Protein AF-0000000068981123 (afdb_homodimer)

Organism: Fasciola gigantica (NCBI:txid46835)

Sequence (816 aa):
MFRNISFSLRNCRLSIRYIKRGLCAEAELLVADDEKTSPPTDLRPVYFDVQATTPVDPRVLDAMLPYYVCTFGNPHSRTHAYGWLCEGAVEKARKQVARLINADPKEIIFTSGATESNNLAIKGVANFYAPKKKHLITTQTEHKCVLDSCRVLESRGFEVTYLPVGKNGIIDLETLESSIRPDTTLVSVMAVNNEIGVLQPIHEIGKICRSKSVFFHTDIAQACGKIPIDVNKINADLMSISGHKIYGPQGVGALYVRRRPRVRLEPIINGGGQERGLRSGTLPTALTVGLGAACEISAEEMQADHEHISRLSQRLIDGIMTRVSHVFLNGDPVRRYPGCVNMSFACVEGESLLMALKNVALSSGSNIITFRVASASFRFNPDELVSTLYPSCVAIILSSDFRISIKNMFRNISFSLRNCRLSIRYIKRGLCAEAELLVADDEKTSPPTDLRPVYFDVQATTPVDPRVLDAMLPYYVCTFGNPHSRTHAYGWLCEGAVEKARKQVARLINADPKEIIFTSGATESNNLAIKGVANFYAPKKKHLITTQTEHKCVLDSCRVLESRGFEVTYLPVGKNGIIDLETLESSIRPDTTLVSVMAVNNEIGVLQPIHEIGKICRSKSVFFHTDIAQACGKIPIDVNKINADLMSISGHKIYGPQGVGALYVRRRPRVRLEPIINGGGQERGLRSGTLPTALTVGLGAACEISAEEMQADHEHISRLSQRLIDGIMTRVSHVFLNGDPVRRYPGCVNMSFACVEGESLLMALKNVALSSGSNIITFRVASASFRFNPDELVSTLYPSCVAIILSSDFRISIKN

Structure (mmCIF, N/CA/C/O backbone):
data_AF-0000000068981123-model_v1
#
loop_
_entity.id
_entity.type
_entity.pdbx_description
1 polymer 'cysteine desulfurase'
#
loop_
_atom_site.group_PDB
_atom_site.id
_atom_site.type_symbol
_atom_site.label_atom_id
_atom_site.label_alt_id
_atom_site.label_comp_id
_atom_site.label_asym_id
_atom_site.label_entity_id
_atom_site.label_seq_id
_atom_site.pdbx_PDB_ins_code
_atom_site.Cartn_x
_atom_site.Cartn_y
_atom_site.Cartn_z
_atom_site.occupancy
_atom_site.B_iso_or_equiv
_atom_site.auth_seq_id
_atom_site.auth_comp_id
_atom_site.auth_asym_id
_atom_site.auth_atom_id
_atom_site.pdbx_PDB_model_num
ATOM 1 N N . MET A 1 1 ? -51.656 43.094 -32.531 1 21.5 1 MET A N 1
ATOM 2 C CA . MET A 1 1 ? -50.875 43.594 -31.391 1 21.5 1 MET A CA 1
ATOM 3 C C . MET A 1 1 ? -50.938 42.594 -30.234 1 21.5 1 MET A C 1
ATOM 5 O O . MET A 1 1 ? -51.594 42.875 -29.219 1 21.5 1 MET A O 1
ATOM 9 N N . PHE A 1 2 ? -51.25 41.469 -30.422 1 23.3 2 PHE A N 1
ATOM 10 C CA . PHE A 1 2 ? -51.562 40.25 -29.688 1 23.3 2 PHE A CA 1
ATOM 11 C C . PHE A 1 2 ? -50.469 39.938 -28.672 1 23.3 2 PHE A C 1
ATOM 13 O O . PHE A 1 2 ? -49.344 39.625 -29.062 1 23.3 2 PHE A O 1
ATOM 20 N N . ARG A 1 3 ? -50.469 40.75 -27.656 1 21.97 3 ARG A N 1
ATOM 21 C CA . ARG A 1 3 ? -49.5 40.844 -26.562 1 21.97 3 ARG A CA 1
ATOM 22 C C . ARG A 1 3 ? -49.375 39.5 -25.828 1 21.97 3 ARG A C 1
ATOM 24 O O . ARG A 1 3 ? -50.344 38.969 -25.328 1 21.97 3 ARG A O 1
ATOM 31 N N . ASN A 1 4 ? -48.594 38.594 -26.375 1 19.94 4 ASN A N 1
ATOM 32 C CA . ASN A 1 4 ? -48.094 37.219 -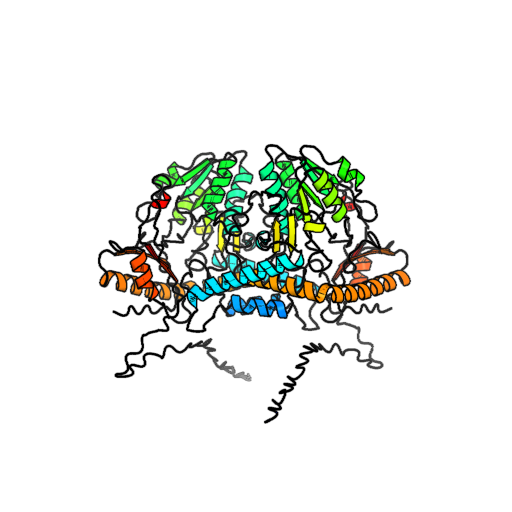26.125 1 19.94 4 ASN A CA 1
ATOM 33 C C . ASN A 1 4 ? -47.625 37.062 -24.688 1 19.94 4 ASN A C 1
ATOM 35 O O . ASN A 1 4 ? -46.531 37.531 -24.344 1 19.94 4 ASN A O 1
ATOM 39 N N . ILE A 1 5 ? -48.375 37.438 -23.75 1 22.62 5 ILE A N 1
ATOM 40 C CA . ILE A 1 5 ? -48.031 37.5 -22.344 1 22.62 5 ILE A CA 1
ATOM 41 C C . ILE A 1 5 ? -47.562 36.125 -21.844 1 22.62 5 ILE A C 1
ATOM 43 O O . ILE A 1 5 ? -48.375 35.188 -21.797 1 22.62 5 ILE A O 1
ATOM 47 N N . SER A 1 6 ? -46.531 35.625 -22.422 1 21.28 6 SER A N 1
ATOM 48 C CA . SER A 1 6 ? -45.938 34.312 -22.203 1 21.28 6 SER A CA 1
ATOM 49 C C . SER A 1 6 ? -45.719 34.031 -20.719 1 21.28 6 SER A C 1
ATOM 51 O O . SER A 1 6 ? -45.094 34.875 -20.031 1 21.28 6 SER A O 1
ATOM 53 N N . PHE A 1 7 ? -46.625 33.438 -20.047 1 22.31 7 PHE A N 1
ATOM 54 C CA . PHE A 1 7 ? -46.781 33.062 -18.641 1 22.31 7 PHE A CA 1
ATOM 55 C C . PHE A 1 7 ? -45.5 32.438 -18.125 1 22.31 7 PHE A C 1
ATOM 57 O O . PHE A 1 7 ? -44.938 31.531 -18.75 1 22.31 7 PHE A O 1
ATOM 64 N N . SER A 1 8 ? -44.625 33.25 -17.484 1 20.89 8 SER A N 1
ATOM 65 C CA . SER A 1 8 ? -43.375 33.062 -16.734 1 20.89 8 SER A CA 1
ATOM 66 C C . SER A 1 8 ? -43.5 31.953 -15.711 1 20.89 8 SER A C 1
ATOM 68 O O . SER A 1 8 ? -44.312 32.031 -14.797 1 20.89 8 SER A O 1
ATOM 70 N N . LEU A 1 9 ? -43.719 30.719 -16.219 1 20.61 9 LEU A N 1
ATOM 71 C CA . LEU A 1 9 ? -43.875 29.547 -15.375 1 20.61 9 LEU A CA 1
ATOM 72 C C . LEU A 1 9 ? -42.906 29.609 -14.195 1 20.61 9 LEU A C 1
ATOM 74 O O . LEU A 1 9 ? -41.688 29.562 -14.383 1 20.61 9 LEU A O 1
ATOM 78 N N . ARG A 1 10 ? -43.125 30.422 -13.219 1 21.95 10 ARG A N 1
ATOM 79 C CA . ARG A 1 10 ? -42.562 30.578 -11.891 1 21.95 10 ARG A CA 1
ATOM 80 C C . ARG A 1 10 ? -42.344 29.234 -11.219 1 21.95 10 ARG A C 1
ATOM 82 O O . ARG A 1 10 ? -43.312 28.594 -10.781 1 21.95 10 ARG A O 1
ATOM 89 N N . ASN A 1 11 ? -41.875 28.266 -11.883 1 18.58 11 ASN A N 1
ATOM 90 C CA . ASN A 1 11 ? -41.406 26.922 -11.539 1 18.58 11 ASN A CA 1
ATOM 91 C C . ASN A 1 11 ? -40.75 26.891 -10.164 1 18.58 11 ASN A C 1
ATOM 93 O O . ASN A 1 11 ? -39.625 27.391 -10 1 18.58 11 ASN A O 1
ATOM 97 N N . CYS A 1 12 ? -41.344 27.172 -9.148 1 19.16 12 CYS A N 1
ATOM 98 C CA . CYS A 1 12 ? -41.312 27.109 -7.695 1 19.16 12 CYS A CA 1
ATOM 99 C C . CYS A 1 12 ? -40.688 25.797 -7.223 1 19.16 12 CYS A C 1
ATOM 101 O O . CYS A 1 12 ? -41.406 24.797 -7.039 1 19.16 12 CYS A O 1
ATOM 103 N N . ARG A 1 13 ? -39.938 25.25 -8.039 1 19.23 13 ARG A N 1
ATOM 104 C CA . ARG A 1 13 ? -39.344 23.984 -7.59 1 19.23 13 ARG A CA 1
ATOM 105 C C . ARG A 1 13 ? -38.969 24.062 -6.117 1 19.23 13 ARG A C 1
ATOM 107 O O . ARG A 1 13 ? -38.344 25.016 -5.68 1 19.23 13 ARG A O 1
ATOM 114 N N . LEU A 1 14 ? -39.719 23.562 -5.277 1 18.45 14 LEU A N 1
ATOM 115 C CA . LEU A 1 14 ? -39.781 23.109 -3.895 1 18.45 14 LEU A CA 1
ATOM 116 C C . LEU A 1 14 ? -38.406 22.75 -3.373 1 18.45 14 LEU A C 1
ATOM 118 O O . LEU A 1 14 ? -37.594 22.141 -4.094 1 18.45 14 LEU A O 1
ATOM 122 N N . SER A 1 15 ? -38.031 23.562 -2.422 1 18.14 15 SER A N 1
ATOM 123 C CA . SER A 1 15 ? -36.938 23.672 -1.453 1 18.14 15 SER A CA 1
ATOM 124 C C . SER A 1 15 ? -36.594 22.312 -0.844 1 18.14 15 SER A C 1
ATOM 126 O O . SER A 1 15 ? -37.344 21.812 0.011 1 18.14 15 SER A O 1
ATOM 128 N N . ILE A 1 16 ? -36.625 21.359 -1.564 1 17.88 16 ILE A N 1
ATOM 129 C CA . ILE A 1 16 ? -36.25 20.109 -0.928 1 17.88 16 ILE A CA 1
ATOM 130 C C . ILE A 1 16 ? -35.062 20.344 0.011 1 17.88 16 ILE A C 1
ATOM 132 O O . ILE A 1 16 ? -33.969 20.641 -0.44 1 17.88 16 ILE A O 1
ATOM 136 N N . ARG A 1 17 ? -35.375 21.141 1.015 1 18.05 17 ARG A N 1
ATOM 137 C CA . ARG A 1 17 ? -34.531 21.297 2.189 1 18.05 17 ARG A CA 1
ATOM 138 C C . ARG A 1 17 ? -33.906 19.953 2.596 1 18.05 17 ARG A C 1
ATOM 140 O O . ARG A 1 17 ? -34.562 19.141 3.229 1 18.05 17 ARG A O 1
ATOM 147 N N . TYR A 1 18 ? -33.594 19.172 1.789 1 18.03 18 TYR A N 1
ATOM 148 C CA . TYR A 1 18 ? -32.875 18 2.27 1 18.03 18 TYR A CA 1
ATOM 149 C C . TYR A 1 18 ? -31.891 18.375 3.371 1 18.03 18 TYR A C 1
ATOM 151 O O . TYR A 1 18 ? -30.828 18.938 3.096 1 18.03 18 TYR A O 1
ATOM 159 N N . ILE A 1 19 ? -32.312 19.109 4.41 1 18.62 19 ILE A N 1
ATOM 160 C CA . ILE A 1 19 ? -31.578 19.266 5.664 1 18.62 19 ILE A CA 1
ATOM 161 C C . ILE A 1 19 ? -30.984 17.938 6.098 1 18.62 19 ILE A C 1
ATOM 163 O O . ILE A 1 19 ? -31.703 17.062 6.59 1 18.62 19 ILE A O 1
ATOM 167 N N . LYS A 1 20 ? -30.609 17.141 5.363 1 19.81 20 LYS A N 1
ATOM 168 C CA . LYS A 1 20 ? -30.219 15.781 5.703 1 19.81 20 LYS A CA 1
ATOM 169 C C . LYS A 1 20 ? -29.547 15.734 7.078 1 19.81 20 LYS A C 1
ATOM 171 O O . LYS A 1 20 ? -28.562 16.422 7.316 1 19.81 20 LYS A O 1
ATOM 176 N N . ARG A 1 21 ? -30.203 15.281 8.297 1 21.66 21 ARG A N 1
ATOM 177 C CA . ARG A 1 21 ? -30.969 14.945 9.492 1 21.66 21 ARG A CA 1
ATOM 178 C C . ARG A 1 21 ? -30.078 14.383 10.586 1 21.66 21 ARG A C 1
ATOM 180 O O . ARG A 1 21 ? -28.922 14.031 10.336 1 21.66 21 ARG A O 1
ATOM 187 N N . GLY A 1 22 ? -30.812 13.883 11.711 1 20.36 22 GLY A N 1
ATOM 188 C CA . GLY A 1 22 ? -30.922 13.547 13.117 1 20.36 22 GLY A CA 1
ATOM 189 C C . GLY A 1 22 ? -30.141 12.297 13.492 1 20.36 22 GLY A C 1
ATOM 190 O O . GLY A 1 22 ? -30.656 11.188 13.398 1 20.36 22 GLY A O 1
ATOM 191 N N . LEU A 1 23 ? -29.422 11.789 12.914 1 20.55 23 LEU A N 1
ATOM 192 C CA . LEU A 1 23 ? -29.031 10.484 13.43 1 20.55 23 LEU A CA 1
ATOM 193 C C . LEU A 1 23 ? -28.844 10.531 14.938 1 20.55 23 LEU A C 1
ATOM 195 O O . LEU A 1 23 ? -27.906 11.156 15.438 1 20.55 23 LEU A O 1
ATOM 199 N N . CYS A 1 24 ? -29.969 10.664 15.906 1 21.33 24 CYS A N 1
ATOM 200 C CA . CYS A 1 24 ? -30.344 10.883 17.297 1 21.33 24 CYS A CA 1
ATOM 201 C C . CYS A 1 24 ? -29.719 9.828 18.203 1 21.33 24 CYS A C 1
ATOM 203 O O . CYS A 1 24 ? -30.219 8.695 18.266 1 21.33 24 CYS A O 1
ATOM 205 N N . ALA A 1 25 ? -28.828 9.156 18.234 1 22.69 25 ALA A N 1
ATOM 206 C CA . ALA A 1 25 ? -28.797 8.094 19.25 1 22.69 25 ALA A CA 1
ATOM 207 C C . ALA A 1 25 ? -29.078 8.656 20.641 1 22.69 25 ALA A C 1
ATOM 209 O O . ALA A 1 25 ? -28.5 9.68 21.016 1 22.69 25 ALA A O 1
ATOM 210 N N . GLU A 1 26 ? -30.297 8.484 21.344 1 22.91 26 GLU A N 1
ATOM 211 C CA . GLU A 1 26 ? -30.891 8.75 22.656 1 22.91 26 GLU A CA 1
ATOM 212 C C . GLU A 1 26 ? -29.906 8.383 23.781 1 22.91 26 GLU A C 1
ATOM 214 O O . GLU A 1 26 ? -29.516 7.227 23.906 1 22.91 26 GLU A O 1
ATOM 219 N N . ALA A 1 27 ? -28.891 8.883 24.078 1 25.38 27 ALA A N 1
ATOM 220 C CA . ALA A 1 27 ? -28.328 8.539 25.375 1 25.38 27 ALA A CA 1
ATOM 221 C C . ALA A 1 27 ? -29.156 9.117 26.516 1 25.38 27 ALA A C 1
ATOM 223 O O . ALA A 1 27 ? -29.156 10.328 26.75 1 25.38 27 ALA A O 1
ATOM 224 N N . GLU A 1 28 ? -30.578 8.641 26.797 1 25.16 28 GLU A N 1
ATOM 225 C CA . GLU A 1 28 ? -31.328 9.07 27.969 1 25.16 28 GLU A CA 1
ATOM 226 C C . GLU A 1 28 ? -30.547 8.789 29.266 1 25.16 28 GLU A C 1
ATOM 228 O O . GLU A 1 28 ? -30.812 9.406 30.297 1 25.16 28 GLU A O 1
ATOM 233 N N . LEU A 1 29 ? -29.609 8.07 29.531 1 25.44 29 LEU A N 1
ATOM 234 C CA . LEU A 1 29 ? -29.891 7.496 30.844 1 25.44 29 LEU A CA 1
ATOM 235 C C . LEU A 1 29 ? -29.891 8.578 31.922 1 25.44 29 LEU A C 1
ATOM 237 O O . LEU A 1 29 ? -28.844 9.008 32.375 1 25.44 29 LEU A O 1
ATOM 241 N N . LEU A 1 30 ? -30.078 9.875 31.766 1 26.59 30 LEU A N 1
ATOM 242 C CA . LEU A 1 30 ? -30.078 10.562 33.062 1 26.59 30 LEU A CA 1
ATOM 243 C C . LEU A 1 30 ? -31.219 10.07 33.938 1 26.59 30 LEU A C 1
ATOM 245 O O . LEU A 1 30 ? -32.344 10.586 33.844 1 26.59 30 LEU A O 1
ATOM 249 N N . VAL A 1 31 ? -31.422 8.734 34.188 1 24.53 31 VAL A N 1
ATOM 250 C CA . VAL A 1 31 ? -32.5 8.648 35.156 1 24.53 31 VAL A CA 1
ATOM 251 C C . VAL A 1 31 ? -32.031 9.273 36.469 1 24.53 31 VAL A C 1
ATOM 253 O O . VAL A 1 31 ? -31 8.891 37.031 1 24.53 31 VAL A O 1
ATOM 256 N N . ALA A 1 32 ? -32.281 10.469 36.781 1 25.52 32 ALA A N 1
ATOM 257 C CA . ALA A 1 32 ? -32.469 10.953 38.125 1 25.52 32 ALA A CA 1
ATOM 258 C C . ALA A 1 32 ? -33.219 9.922 38.969 1 25.52 32 ALA A C 1
ATOM 260 O O . ALA A 1 32 ? -34.438 9.891 39 1 25.52 32 ALA A O 1
ATOM 261 N N . ASP A 1 33 ? -32.969 8.477 38.938 1 24.58 33 ASP A N 1
ATOM 262 C CA . ASP A 1 33 ? -33.812 7.984 40 1 24.58 33 ASP A CA 1
ATOM 263 C C . ASP A 1 33 ? -33.438 8.609 41.344 1 24.58 33 ASP A C 1
ATOM 265 O O . ASP A 1 33 ? -32.312 9.039 41.531 1 24.58 33 ASP A O 1
ATOM 269 N N . ASP A 1 34 ? -34.281 8.797 42.344 1 25.34 34 ASP A N 1
ATOM 270 C CA . ASP A 1 34 ? -34.344 8.898 43.781 1 25.34 34 ASP A CA 1
ATOM 271 C C . ASP A 1 34 ? -33.219 8.086 44.438 1 25.34 34 ASP A C 1
ATOM 273 O O . ASP A 1 34 ? -32.594 7.25 43.781 1 25.34 34 ASP A O 1
ATOM 277 N N . GLU A 1 35 ? -33.281 7.348 45.781 1 25.41 35 GLU A N 1
ATOM 278 C CA . GLU A 1 35 ? -32.688 6.652 46.938 1 25.41 35 GLU A CA 1
ATOM 279 C C . GLU A 1 35 ? -31.953 5.387 46.531 1 25.41 35 GLU A C 1
ATOM 281 O O . GLU A 1 35 ? -31.172 4.832 47.281 1 25.41 35 GLU A O 1
ATOM 286 N N . LYS A 1 36 ? -32.188 4.254 45.812 1 30.53 36 LYS A N 1
ATOM 287 C CA . LYS A 1 36 ? -31.281 3.123 45.969 1 30.53 36 LYS A CA 1
ATOM 288 C C . LYS A 1 36 ? -30.047 3.301 45.094 1 30.53 36 LYS A C 1
ATOM 290 O O . LYS A 1 36 ? -30.156 3.469 43.875 1 30.53 36 LYS A O 1
ATOM 295 N N . THR A 1 37 ? -28.688 3.906 45.406 1 28.11 37 THR A N 1
ATOM 296 C CA . THR A 1 37 ? -27.406 4.516 45.031 1 28.11 37 THR A CA 1
ATOM 297 C C . THR A 1 37 ? -26.672 3.664 44 1 28.11 37 THR A C 1
ATOM 299 O O . THR A 1 37 ? -25.891 2.783 44.375 1 28.11 37 THR A O 1
ATOM 302 N N . SER A 1 38 ? -27.172 3.016 43 1 27.42 38 SER A N 1
ATOM 303 C CA . SER A 1 38 ? -26.453 2.031 42.188 1 27.42 38 SER A CA 1
ATOM 304 C C . SER A 1 38 ? -25.328 2.682 41.406 1 27.42 38 SER A C 1
ATOM 306 O O . SER A 1 38 ? -25.469 3.795 40.906 1 27.42 38 SER A O 1
ATOM 308 N N . PRO A 1 39 ? -23.969 2.17 41.562 1 29.11 39 PRO A N 1
ATOM 309 C CA . PRO A 1 39 ? -22.672 2.613 41.031 1 29.11 39 PRO A CA 1
ATOM 310 C C . PRO A 1 39 ? -22.703 2.895 39.531 1 29.11 39 PRO A C 1
ATOM 312 O O . PRO A 1 39 ? -23.453 2.248 38.812 1 29.11 39 PRO A O 1
ATOM 315 N N . PRO A 1 40 ? -22.578 4.156 39.188 1 32.25 40 PRO A N 1
ATOM 316 C CA . PRO A 1 40 ? -22.609 4.625 37.812 1 32.25 40 PRO A CA 1
ATOM 317 C C . PRO A 1 40 ? -21.766 3.777 36.875 1 32.25 40 PRO A C 1
ATOM 319 O O . PRO A 1 40 ? -20.531 3.801 36.969 1 32.25 40 PRO A O 1
ATOM 322 N N . THR A 1 41 ? -21.953 2.445 36.781 1 28.22 41 THR A N 1
ATOM 323 C CA . THR A 1 41 ? -21.25 1.329 36.156 1 28.22 41 THR A CA 1
ATOM 324 C C . THR A 1 41 ? -20.906 1.657 34.719 1 28.22 41 THR A C 1
ATOM 326 O O . THR A 1 41 ? -19.859 1.22 34.219 1 28.22 41 THR A O 1
ATOM 329 N N . ASP A 1 42 ? -21.797 2.121 33.938 1 28.39 42 ASP A N 1
ATOM 330 C CA . ASP A 1 42 ? -21.625 1.795 32.531 1 28.39 42 ASP A CA 1
ATOM 331 C C . ASP A 1 42 ? -20.797 2.871 31.812 1 28.39 42 ASP A C 1
ATOM 333 O O . ASP A 1 42 ? -21.359 3.867 31.344 1 28.39 42 ASP A O 1
ATOM 337 N N . LEU A 1 43 ? -19.641 3.301 32.281 1 28.5 43 LEU A N 1
ATOM 338 C CA . LEU A 1 43 ? -18.734 4.266 31.656 1 28.5 43 LEU A CA 1
ATOM 339 C C . LEU A 1 43 ? -18.281 3.795 30.281 1 28.5 43 LEU A C 1
ATOM 341 O O . LEU A 1 43 ? -17.812 2.666 30.141 1 28.5 43 LEU A O 1
ATOM 345 N N . ARG A 1 44 ? -18.859 4.281 29.109 1 30.44 44 ARG A N 1
ATOM 346 C CA . ARG A 1 44 ? -18.578 3.943 27.719 1 30.44 44 ARG A CA 1
ATOM 347 C C . ARG A 1 44 ? -17.219 4.488 27.281 1 30.44 44 ARG A C 1
ATOM 349 O O . ARG A 1 44 ? -16.938 5.672 27.484 1 30.44 44 ARG A O 1
ATOM 356 N N . PRO A 1 45 ? -16.172 3.615 27.031 1 29.97 45 PRO A N 1
ATOM 357 C CA . PRO A 1 45 ? -14.875 4.121 26.594 1 29.97 45 PRO A CA 1
ATOM 358 C C . PRO A 1 45 ? -14.945 4.848 25.25 1 29.97 45 PRO A C 1
ATOM 360 O O . PRO A 1 45 ? -15.742 4.473 24.391 1 29.97 45 PRO A O 1
ATOM 363 N N . VAL A 1 46 ? -15 6.121 24.969 1 32.75 46 VAL A N 1
ATOM 364 C CA . VAL A 1 46 ? -14.977 6.902 23.734 1 32.75 46 VAL A CA 1
ATOM 365 C C . VAL A 1 46 ? -13.609 6.762 23.062 1 32.75 46 VAL A C 1
ATOM 367 O O . VAL A 1 46 ? -12.57 6.887 23.719 1 32.75 46 VAL A O 1
ATOM 370 N N . TYR A 1 47 ? -13.477 5.867 22.031 1 32 47 TYR A N 1
ATOM 371 C CA . TYR A 1 47 ? -12.258 5.746 21.234 1 32 47 TYR A CA 1
ATOM 372 C C . TYR A 1 47 ? -11.844 7.094 20.656 1 32 47 TYR A C 1
ATOM 374 O O . TYR A 1 47 ? -12.617 7.738 19.938 1 32 47 TYR A O 1
ATOM 382 N N . PHE A 1 48 ? -11.227 7.969 21.406 1 35.31 48 PHE A N 1
ATOM 383 C CA . PHE A 1 48 ? -10.883 9.359 21.141 1 35.31 48 PHE A CA 1
ATOM 384 C C . PHE A 1 48 ? -9.648 9.445 20.25 1 35.31 48 PHE A C 1
ATOM 386 O O . PHE A 1 48 ? -9.094 10.531 20.062 1 35.31 48 PHE A O 1
ATOM 393 N N . ASP A 1 49 ? -8.992 8.336 19.656 1 36.12 49 ASP A N 1
ATOM 394 C CA . ASP A 1 49 ? -7.727 8.602 18.984 1 36.12 49 ASP A CA 1
ATOM 395 C C . ASP A 1 49 ? -7.949 8.914 17.516 1 36.12 49 ASP A C 1
ATOM 397 O O . ASP A 1 49 ? -7.668 8.086 16.641 1 36.12 49 ASP A O 1
ATOM 401 N N . VAL A 1 50 ? -8.82 10.234 17.219 1 37.44 50 VAL A N 1
ATOM 402 C CA . VAL A 1 50 ? -9.062 10.609 15.828 1 37.44 50 VAL A CA 1
ATOM 403 C C . VAL A 1 50 ? -7.746 10.953 15.141 1 37.44 50 VAL A C 1
ATOM 405 O O . VAL A 1 50 ? -7.648 10.922 13.914 1 37.44 50 VAL A O 1
ATOM 408 N N . GLN A 1 51 ? -6.75 11.438 15.977 1 45.41 51 GLN A N 1
ATOM 409 C CA . GLN A 1 51 ? -5.484 11.719 15.312 1 45.41 51 GLN A CA 1
ATOM 410 C C . GLN A 1 51 ? -4.812 10.438 14.828 1 45.41 51 GLN A C 1
ATOM 412 O O . GLN A 1 51 ? -3.963 10.477 13.938 1 45.41 51 GLN A O 1
ATOM 417 N N . ALA A 1 52 ? -5.305 9.359 15.359 1 56.12 52 ALA A N 1
ATOM 418 C CA . ALA A 1 52 ? -4.715 8.117 14.859 1 56.12 52 ALA A CA 1
ATOM 419 C C . ALA A 1 52 ? -5.492 7.582 13.656 1 56.12 52 ALA A C 1
ATOM 421 O O . ALA A 1 52 ? -4.902 7.18 12.656 1 56.12 52 ALA A O 1
ATOM 422 N N . THR A 1 53 ? -6.902 7.621 13.781 1 67.38 53 THR A N 1
ATOM 423 C CA . THR A 1 53 ? -7.75 7.176 12.68 1 67.38 53 THR A CA 1
ATOM 424 C C . THR A 1 53 ? -9.18 7.68 12.867 1 67.38 53 THR A C 1
ATOM 426 O O . THR A 1 53 ? -9.562 8.086 13.961 1 67.38 53 THR A O 1
ATOM 429 N N . THR A 1 54 ? -9.922 7.98 11.75 1 70.62 54 THR A N 1
ATOM 430 C CA . THR A 1 54 ? -11.328 8.359 11.773 1 70.62 54 THR A CA 1
ATOM 431 C C . THR A 1 54 ? -12.195 7.262 11.164 1 70.62 54 THR A C 1
ATOM 433 O O . THR A 1 54 ? -11.734 6.5 10.312 1 70.62 54 THR A O 1
ATOM 436 N N . PRO A 1 55 ? -13.43 7.191 11.719 1 78.06 55 PRO A N 1
ATOM 437 C CA . PRO A 1 55 ? -14.359 6.344 10.961 1 78.06 55 PRO A CA 1
ATOM 438 C C . PRO A 1 55 ? -14.633 6.875 9.562 1 78.06 55 PRO A C 1
ATOM 440 O O . PRO A 1 55 ? -14.43 8.062 9.297 1 78.06 55 PRO A O 1
ATOM 443 N N . VAL A 1 56 ? -15.062 6.051 8.789 1 89.44 56 VAL A N 1
ATOM 444 C CA . VAL A 1 56 ? -15.398 6.5 7.438 1 89.44 56 VAL A CA 1
ATOM 445 C C . VAL A 1 56 ? -16.719 7.254 7.461 1 89.44 56 VAL A C 1
ATOM 447 O O . VAL A 1 56 ? -17.703 6.785 8.047 1 89.44 56 VAL A O 1
ATOM 450 N N . ASP A 1 57 ? -16.734 8.516 6.918 1 89.81 57 ASP A N 1
ATOM 451 C CA . ASP A 1 57 ? -17.984 9.25 6.719 1 89.81 57 ASP A CA 1
ATOM 452 C C . ASP A 1 57 ? -18.969 8.422 5.906 1 89.81 57 ASP A C 1
ATOM 454 O O . ASP A 1 57 ? -18.609 7.836 4.887 1 89.81 57 ASP A O 1
ATOM 458 N N . PRO A 1 58 ? -20.25 8.32 6.352 1 89.75 58 PRO A N 1
ATOM 459 C CA . PRO A 1 58 ? -21.234 7.539 5.609 1 89.75 58 PRO A CA 1
ATOM 460 C C . PRO A 1 58 ? -21.344 7.965 4.148 1 89.75 58 PRO A C 1
ATOM 462 O O . PRO A 1 58 ? -21.594 7.133 3.273 1 89.75 58 PRO A O 1
ATOM 465 N N . ARG A 1 59 ? -21.297 9.266 3.893 1 93 59 ARG A N 1
ATOM 466 C CA . ARG A 1 59 ? -21.344 9.766 2.521 1 93 59 ARG A CA 1
ATOM 467 C C . ARG A 1 59 ? -20.172 9.219 1.704 1 93 59 ARG A C 1
ATOM 469 O O . ARG A 1 59 ? -20.312 8.961 0.507 1 93 59 ARG A O 1
ATOM 476 N N . VAL A 1 60 ? -18.969 9.062 2.311 1 96.75 60 VAL A N 1
ATOM 477 C CA . VAL A 1 60 ? -17.781 8.484 1.681 1 96.75 60 VAL A CA 1
ATOM 478 C C . VAL A 1 60 ? -18.016 7 1.413 1 96.75 60 VAL A C 1
ATOM 480 O O . VAL A 1 60 ? -17.719 6.508 0.321 1 96.75 60 VAL A O 1
ATOM 483 N N . LEU A 1 61 ? -18.547 6.32 2.414 1 93.44 61 LEU A N 1
ATOM 484 C CA . LEU A 1 61 ? -18.828 4.898 2.254 1 93.44 61 LEU A CA 1
ATOM 485 C C . LEU A 1 61 ? -19.797 4.664 1.104 1 93.44 61 LEU A C 1
ATOM 487 O O . LEU A 1 61 ? -19.609 3.736 0.311 1 93.44 61 LEU A O 1
ATOM 491 N N . ASP A 1 62 ? -20.812 5.504 1.037 1 92.56 62 ASP A N 1
ATOM 492 C CA . ASP A 1 62 ? -21.797 5.41 -0.043 1 92.56 62 ASP A CA 1
ATOM 493 C C . ASP A 1 62 ? -21.125 5.535 -1.406 1 92.56 62 ASP A C 1
ATOM 495 O O . ASP A 1 62 ? -21.5 4.848 -2.359 1 92.56 62 ASP A O 1
ATOM 499 N N . ALA A 1 63 ? -20.188 6.391 -1.505 1 95.25 63 ALA A N 1
ATOM 500 C CA . ALA A 1 63 ? -19.453 6.594 -2.752 1 95.25 63 ALA A CA 1
ATOM 501 C C . ALA A 1 63 ? -18.594 5.375 -3.09 1 95.25 63 ALA A C 1
ATOM 503 O O . ALA A 1 63 ? -18.359 5.09 -4.266 1 95.25 63 ALA A O 1
ATOM 504 N N . MET A 1 64 ? -18.156 4.621 -2.107 1 96 64 MET A N 1
ATOM 505 C CA . MET A 1 64 ? -17.234 3.492 -2.268 1 96 64 MET A CA 1
ATOM 506 C C . MET A 1 64 ? -17.984 2.24 -2.701 1 96 64 MET A C 1
ATOM 508 O O . MET A 1 64 ? -17.5 1.474 -3.533 1 96 64 MET A O 1
ATOM 512 N N . LEU A 1 65 ? -19.172 2.004 -2.221 1 91.75 65 LEU A N 1
ATOM 513 C CA . LEU A 1 65 ? -19.891 0.737 -2.219 1 91.75 65 LEU A CA 1
ATOM 514 C C . LEU A 1 65 ? -20.094 0.227 -3.641 1 91.75 65 LEU A C 1
ATOM 516 O O . LEU A 1 65 ? -19.906 -0.96 -3.914 1 91.75 65 LEU A O 1
ATOM 520 N N . PRO A 1 66 ? -20.406 1.123 -4.598 1 86.5 66 PRO A N 1
ATOM 521 C CA . PRO A 1 66 ? -20.656 0.629 -5.953 1 86.5 66 PRO A CA 1
ATOM 522 C C . PRO A 1 66 ? -19.438 -0.05 -6.562 1 86.5 66 PRO A C 1
ATOM 524 O O . PRO A 1 66 ? -19.562 -0.883 -7.465 1 86.5 66 PRO A O 1
ATOM 527 N N . TYR A 1 67 ? -18.328 0.242 -6.102 1 89.56 67 TYR A N 1
ATOM 528 C CA . TYR A 1 67 ? -17.109 -0.238 -6.734 1 89.56 67 TYR A CA 1
ATOM 529 C C . TYR A 1 67 ? -16.641 -1.537 -6.094 1 89.56 67 TYR A C 1
ATOM 531 O O . TYR A 1 67 ? -15.648 -2.133 -6.535 1 89.56 67 TYR A O 1
ATOM 539 N N . TYR A 1 68 ? -17.25 -1.95 -5.016 1 86.75 68 TYR A N 1
ATOM 540 C CA . TYR A 1 68 ? -17.016 -3.281 -4.469 1 86.75 68 TYR A CA 1
ATOM 541 C C . TYR A 1 68 ? -17.875 -4.32 -5.168 1 86.75 68 TYR A C 1
ATOM 543 O O . TYR A 1 68 ? -17.469 -5.477 -5.32 1 86.75 68 TYR A O 1
ATOM 551 N N . VAL A 1 69 ? -19.125 -3.996 -5.402 1 68.88 69 VAL A N 1
ATOM 552 C CA . VAL A 1 69 ? -20.094 -4.965 -5.879 1 68.88 69 VAL A CA 1
ATOM 553 C C . VAL A 1 69 ? -20.219 -4.867 -7.398 1 68.88 69 VAL A C 1
ATOM 555 O O . VAL A 1 69 ? -20.797 -5.75 -8.039 1 68.88 69 VAL A O 1
ATOM 558 N N . CYS A 1 70 ? -19.297 -4.254 -8.148 1 54.5 70 CYS A N 1
ATOM 559 C CA . CYS A 1 70 ? -19.453 -3.867 -9.547 1 54.5 70 CYS A CA 1
ATOM 560 C C . CYS A 1 70 ? -20.562 -4.664 -10.219 1 54.5 70 CYS A C 1
ATOM 562 O O . CYS A 1 70 ? -20.281 -5.617 -10.953 1 54.5 70 CYS A O 1
ATOM 564 N N . THR A 1 71 ? -21.641 -5.016 -9.547 1 42.62 71 THR A N 1
ATOM 565 C CA . THR A 1 71 ? -22.703 -5.531 -10.414 1 42.62 71 THR A CA 1
ATOM 566 C C . THR A 1 71 ? -23.125 -4.477 -11.43 1 42.62 71 THR A C 1
ATOM 568 O O . THR A 1 71 ? -24.047 -3.695 -11.172 1 42.62 71 THR A O 1
ATOM 571 N N . PHE A 1 72 ? -22.219 -3.445 -11.773 1 35.88 72 PHE A N 1
ATOM 572 C CA . PHE A 1 72 ? -22.953 -2.57 -12.68 1 35.88 72 PHE A CA 1
ATOM 573 C C . PHE A 1 72 ? -23.688 -3.381 -13.742 1 35.88 72 PHE A C 1
ATOM 575 O O . PHE A 1 72 ? -23.078 -3.844 -14.711 1 35.88 72 PHE A O 1
ATOM 582 N N . GLY A 1 73 ? -24.438 -4.141 -13.305 1 31.02 73 GLY A N 1
ATOM 583 C CA . GLY A 1 73 ? -25.406 -4.887 -14.102 1 31.02 73 GLY A CA 1
ATOM 584 C C . GLY A 1 73 ? -26.078 -4.039 -15.156 1 31.02 73 GLY A C 1
ATOM 585 O O . GLY A 1 73 ? -27.141 -4.41 -15.672 1 31.02 73 GLY A O 1
ATOM 586 N N . ASN A 1 74 ? -26.125 -2.607 -15.117 1 29.62 74 ASN A N 1
ATOM 587 C CA . ASN A 1 74 ? -27.031 -2.225 -16.203 1 29.62 74 ASN A CA 1
ATOM 588 C C . ASN A 1 74 ? -26.578 -2.809 -17.531 1 29.62 74 ASN A C 1
ATOM 590 O O . ASN A 1 74 ? -25.391 -2.75 -17.875 1 29.62 74 ASN A O 1
ATOM 594 N N . PRO A 1 75 ? -27.297 -3.674 -18.25 1 31.39 75 PRO A N 1
ATOM 595 C CA . PRO A 1 75 ? -27.234 -4.473 -19.469 1 31.39 75 PRO A CA 1
ATOM 596 C C . PRO A 1 75 ? -26.453 -3.785 -20.594 1 31.39 75 PRO A C 1
ATOM 598 O O . PRO A 1 75 ? -25.875 -4.457 -21.453 1 31.39 75 PRO A O 1
ATOM 601 N N . HIS A 1 76 ? -26.797 -2.604 -21.031 1 30.92 76 HIS A N 1
ATOM 602 C CA . HIS A 1 76 ? -26.391 -2.059 -22.328 1 30.92 76 HIS A CA 1
ATOM 603 C C . HIS A 1 76 ? -24.891 -1.844 -22.375 1 30.92 76 HIS A C 1
ATOM 605 O O . HIS A 1 76 ? -24.25 -2.117 -23.406 1 30.92 76 HIS A O 1
ATOM 611 N N . SER A 1 77 ? -24.219 -0.745 -21.938 1 31.97 77 SER A N 1
ATOM 612 C CA . SER A 1 77 ? -22.922 -0.112 -22.188 1 31.97 77 SER A CA 1
ATOM 613 C C . SER A 1 77 ? -21.844 -0.697 -21.297 1 31.97 77 SER A C 1
ATOM 615 O O . SER A 1 77 ? -20.969 0.031 -20.812 1 31.97 77 SER A O 1
ATOM 617 N N . ARG A 1 78 ? -21.656 -1.998 -20.609 1 33.66 78 ARG A N 1
ATOM 618 C CA . ARG A 1 78 ? -21.266 -2.299 -19.234 1 33.66 78 ARG A CA 1
ATOM 619 C C . ARG A 1 78 ? -19.797 -2.682 -19.156 1 33.66 78 ARG A C 1
ATOM 621 O O . ARG A 1 78 ? -19.156 -2.514 -18.109 1 33.66 78 ARG A O 1
ATOM 628 N N . THR A 1 79 ? -19.234 -3.756 -19.766 1 39.5 79 THR A N 1
ATOM 629 C CA . THR A 1 79 ? -17.969 -4.383 -19.406 1 39.5 79 THR A CA 1
ATOM 630 C C . THR A 1 79 ? -16.828 -3.373 -19.484 1 39.5 79 THR A C 1
ATOM 632 O O . THR A 1 79 ? -16.047 -3.234 -18.547 1 39.5 79 THR A O 1
ATOM 635 N N . HIS A 1 80 ? -16.438 -3.018 -20.859 1 41.53 80 HIS A N 1
ATOM 636 C CA . HIS A 1 80 ? -15.547 -1.9 -21.141 1 41.53 80 HIS A CA 1
ATOM 637 C C . HIS A 1 80 ? -15.969 -0.654 -20.359 1 41.53 80 HIS A C 1
ATOM 639 O O . HIS A 1 80 ? -15.125 0.167 -20 1 41.53 80 HIS A O 1
ATOM 645 N N . ALA A 1 81 ? -17.188 -0.936 -19.938 1 47.44 81 ALA A N 1
ATOM 646 C CA . ALA A 1 81 ? -17.766 0.226 -19.266 1 47.44 81 ALA A CA 1
ATOM 647 C C . ALA A 1 81 ? -17.328 0.295 -17.797 1 47.44 81 ALA A C 1
ATOM 649 O O . ALA A 1 81 ? -17.031 1.374 -17.297 1 47.44 81 ALA A O 1
ATOM 650 N N . TYR A 1 82 ? -17.062 -1.086 -17.281 1 54.66 82 TYR A N 1
ATOM 651 C CA . TYR A 1 82 ? -16.625 -1.059 -15.891 1 54.66 82 TYR A CA 1
ATOM 652 C C . TYR A 1 82 ? -15.219 -0.487 -15.773 1 54.66 82 TYR A C 1
ATOM 654 O O . TYR A 1 82 ? -14.961 0.351 -14.906 1 54.66 82 TYR A O 1
ATOM 662 N N . GLY A 1 83 ? -14.359 -1.103 -16.656 1 62.72 83 GLY A N 1
ATOM 663 C CA . GLY A 1 83 ? -13.008 -0.558 -16.656 1 62.72 83 GLY A CA 1
ATOM 664 C C . GLY A 1 83 ? -12.977 0.942 -16.875 1 62.72 83 GLY A C 1
ATOM 665 O O . GLY A 1 83 ? -12.266 1.664 -16.172 1 62.72 83 GLY A O 1
ATOM 666 N N . TRP A 1 84 ? -13.82 1.277 -17.766 1 64.5 84 TRP A N 1
ATOM 667 C CA . TRP A 1 84 ? -13.883 2.705 -18.062 1 64.5 84 TRP A CA 1
ATOM 668 C C . TRP A 1 84 ? -14.508 3.477 -16.906 1 64.5 84 TRP A C 1
ATOM 670 O O . TRP A 1 84 ? -14.047 4.57 -16.562 1 64.5 84 TRP A O 1
ATOM 680 N N . LEU A 1 85 ? -15.492 2.807 -16.344 1 70.06 85 LEU A N 1
ATOM 681 C CA . LEU A 1 85 ? -16.141 3.441 -15.195 1 70.06 85 LEU A CA 1
ATOM 682 C C . LEU A 1 85 ? -15.156 3.58 -14.031 1 70.06 85 LEU A C 1
ATOM 684 O O . LEU A 1 85 ? -15.102 4.629 -13.383 1 70.06 85 LEU A O 1
ATOM 688 N N . CYS A 1 86 ? -14.414 2.496 -13.852 1 79.81 86 CYS A N 1
ATOM 689 C CA . CYS A 1 86 ? -13.43 2.533 -12.773 1 79.81 86 CYS A CA 1
ATOM 690 C C . CYS A 1 86 ? -12.352 3.57 -13.055 1 79.81 86 CYS A C 1
ATOM 692 O O . CYS A 1 86 ? -11.945 4.312 -12.156 1 79.81 86 CYS A O 1
ATOM 694 N N . GLU A 1 87 ? -11.992 3.621 -14.281 1 83.31 87 GLU A N 1
ATOM 695 C CA . GLU A 1 87 ? -10.969 4.598 -14.648 1 83.31 87 GLU A CA 1
ATOM 696 C C . GLU A 1 87 ? -11.484 6.023 -14.461 1 83.31 87 GLU A C 1
ATOM 698 O O . GLU A 1 87 ? -10.758 6.891 -13.969 1 83.31 87 GLU A O 1
ATOM 703 N N . GLY A 1 88 ? -12.688 6.254 -14.914 1 89.25 88 GLY A N 1
ATOM 704 C CA . GLY A 1 88 ? -13.297 7.559 -14.711 1 89.25 88 GLY A CA 1
ATOM 705 C C . GLY A 1 88 ? -13.445 7.926 -13.25 1 89.25 88 GLY A C 1
ATOM 706 O O . GLY A 1 88 ? -13.227 9.078 -12.867 1 89.25 88 GLY A O 1
ATOM 707 N N . ALA A 1 89 ? -13.852 6.953 -12.445 1 92.62 89 ALA A N 1
ATOM 708 C CA . ALA A 1 89 ? -14.023 7.172 -11.008 1 92.62 89 ALA A CA 1
ATOM 709 C C . ALA A 1 89 ? -12.688 7.512 -10.344 1 92.62 89 ALA A C 1
ATOM 711 O O . ALA A 1 89 ? -12.633 8.391 -9.477 1 92.62 89 ALA A O 1
ATOM 712 N N . VAL A 1 90 ? -11.664 6.82 -10.758 1 95.19 90 VAL A N 1
ATOM 713 C CA . VAL A 1 90 ? -10.336 7.066 -10.219 1 95.19 90 VAL A CA 1
ATOM 714 C C . VAL A 1 90 ? -9.867 8.469 -10.609 1 95.19 90 VAL A C 1
ATOM 716 O O . VAL A 1 90 ? -9.305 9.195 -9.781 1 95.19 90 VAL A O 1
ATOM 719 N N . GLU A 1 91 ? -10.094 8.875 -11.812 1 96.62 91 GLU A N 1
ATOM 720 C CA . GLU A 1 91 ? -9.688 10.203 -12.266 1 96.62 91 GLU A CA 1
ATOM 721 C C . GLU A 1 91 ? -10.484 11.297 -11.555 1 96.62 91 GLU A C 1
ATOM 723 O O . GLU A 1 91 ? -9.945 12.359 -11.25 1 96.62 91 GLU A O 1
ATOM 728 N N . LYS A 1 92 ? -11.734 11.055 -11.367 1 97.69 92 LYS A N 1
ATOM 729 C CA . LYS A 1 92 ? -12.531 11.992 -10.586 1 97.69 92 LYS A CA 1
ATOM 730 C C . LYS A 1 92 ? -11.969 12.148 -9.172 1 97.69 92 LYS A C 1
ATOM 732 O O . LYS A 1 92 ? -11.852 13.258 -8.664 1 97.69 92 LYS A O 1
ATOM 737 N N . ALA A 1 93 ? -11.672 11.023 -8.562 1 98.62 93 ALA A N 1
ATOM 738 C CA . ALA A 1 93 ? -11.078 11.031 -7.227 1 98.62 93 ALA A CA 1
ATOM 739 C C . ALA A 1 93 ? -9.773 11.82 -7.219 1 98.62 93 ALA A C 1
ATOM 741 O O . ALA A 1 93 ? -9.516 12.602 -6.297 1 98.62 93 ALA A O 1
ATOM 742 N N . ARG A 1 94 ? -8.961 11.57 -8.234 1 98.69 94 ARG A N 1
ATOM 743 C CA . ARG A 1 94 ? -7.691 12.273 -8.367 1 98.69 94 ARG A CA 1
ATOM 744 C C . ARG A 1 94 ? -7.902 13.781 -8.43 1 98.69 94 ARG A C 1
ATOM 746 O O . ARG A 1 94 ? -7.168 14.539 -7.793 1 98.69 94 ARG A O 1
ATOM 753 N N . LYS A 1 95 ? -8.883 14.266 -9.133 1 98.81 95 LYS A N 1
ATOM 754 C CA . LYS A 1 95 ? -9.234 15.68 -9.227 1 98.81 95 LYS A CA 1
ATOM 755 C C . LYS A 1 95 ? -9.68 16.234 -7.875 1 98.81 95 LYS A C 1
ATOM 757 O O . LYS A 1 95 ? -9.352 17.359 -7.523 1 98.81 95 LYS A O 1
ATOM 762 N N . GLN A 1 96 ? -10.422 15.461 -7.195 1 98.88 96 GLN A N 1
ATOM 763 C CA . GLN A 1 96 ? -10.93 15.883 -5.891 1 98.88 96 GLN A CA 1
ATOM 764 C C . GLN A 1 96 ? -9.781 16.078 -4.898 1 98.88 96 GLN A C 1
ATOM 766 O O . GLN A 1 96 ? -9.766 17.047 -4.148 1 98.88 96 GLN A O 1
ATOM 771 N N . VAL A 1 97 ? -8.82 15.164 -4.91 1 98.88 97 VAL A N 1
ATOM 772 C CA . VAL A 1 97 ? -7.645 15.297 -4.055 1 98.88 97 VAL A CA 1
ATOM 773 C C . VAL A 1 97 ? -6.844 16.531 -4.457 1 98.88 97 VAL A C 1
ATOM 775 O O . VAL A 1 97 ? -6.449 17.328 -3.605 1 98.88 97 VAL A O 1
ATOM 778 N N . ALA A 1 98 ? -6.625 16.688 -5.727 1 98.88 98 ALA A N 1
ATOM 779 C CA . ALA A 1 98 ? -5.852 17.812 -6.258 1 98.88 98 ALA A CA 1
ATOM 780 C C . ALA A 1 98 ? -6.5 19.141 -5.895 1 98.88 98 ALA A C 1
ATOM 782 O O . ALA A 1 98 ? -5.812 20.094 -5.5 1 98.88 98 ALA A O 1
ATOM 783 N N . ARG A 1 99 ? -7.766 19.203 -5.988 1 98.69 99 ARG A N 1
ATOM 784 C CA . ARG A 1 99 ? -8.5 20.422 -5.719 1 98.69 99 ARG A CA 1
ATOM 785 C C . ARG A 1 99 ? -8.328 20.859 -4.27 1 98.69 99 ARG A C 1
ATOM 787 O O . ARG A 1 99 ? -8.219 22.062 -3.982 1 98.69 99 ARG A O 1
ATOM 794 N N . LEU A 1 100 ? -8.32 19.938 -3.389 1 98.69 100 LEU A N 1
ATOM 795 C CA . LEU A 1 100 ? -8.219 20.234 -1.964 1 98.69 100 LEU A CA 1
ATOM 796 C C . LEU A 1 10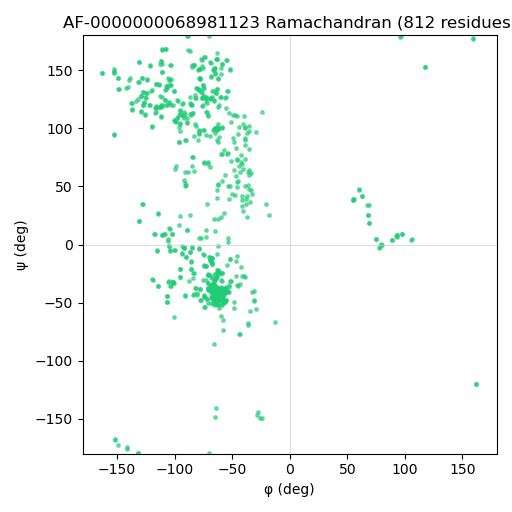0 ? -6.926 20.984 -1.656 1 98.69 100 LEU A C 1
ATOM 798 O O . LEU A 1 100 ? -6.887 21.828 -0.75 1 98.69 100 LEU A O 1
ATOM 802 N N . ILE A 1 101 ? -5.844 20.734 -2.436 1 98.75 101 ILE A N 1
ATOM 803 C CA . ILE A 1 101 ? -4.551 21.328 -2.127 1 98.75 101 ILE A CA 1
ATOM 804 C C . ILE A 1 101 ? -4.117 22.234 -3.277 1 98.75 101 ILE A C 1
ATOM 806 O O . ILE A 1 101 ? -2.957 22.656 -3.346 1 98.75 101 ILE A O 1
ATOM 810 N N . ASN A 1 102 ? -5 22.484 -4.23 1 98.56 102 ASN A N 1
ATOM 811 C CA . ASN A 1 102 ? -4.773 23.344 -5.395 1 98.56 102 ASN A CA 1
ATOM 812 C C . ASN A 1 102 ? -3.621 22.828 -6.254 1 98.56 102 ASN A C 1
ATOM 814 O O . ASN A 1 102 ? -2.711 23.578 -6.598 1 98.56 102 ASN A O 1
ATOM 818 N N . ALA A 1 103 ? -3.621 21.562 -6.535 1 98.75 103 ALA A N 1
ATOM 819 C CA . ALA A 1 103 ? -2.643 20.906 -7.402 1 98.75 103 ALA A CA 1
ATOM 820 C C . ALA A 1 103 ? -3.268 20.516 -8.734 1 98.75 103 ALA A C 1
ATOM 822 O O . ALA A 1 103 ? -4.477 20.656 -8.93 1 98.75 103 ALA A O 1
ATOM 823 N N . ASP A 1 104 ? -2.465 20.141 -9.68 1 98.31 104 ASP A N 1
ATOM 824 C CA . ASP A 1 104 ? -2.902 19.484 -10.898 1 98.31 104 ASP A CA 1
ATOM 825 C C . ASP A 1 104 ? -3.168 18 -10.656 1 98.31 104 ASP A C 1
ATOM 827 O O . ASP A 1 104 ? -2.387 17.328 -9.984 1 98.31 104 ASP A O 1
ATOM 831 N N . PRO A 1 105 ? -4.309 17.484 -11.148 1 98.44 105 PRO A N 1
ATOM 832 C CA . PRO A 1 105 ? -4.605 16.078 -10.93 1 98.44 105 PRO A CA 1
ATOM 833 C C . PRO A 1 105 ? -3.455 15.156 -11.344 1 98.44 105 PRO A C 1
ATOM 835 O O . PRO A 1 105 ? -3.23 14.117 -10.719 1 98.44 105 PRO A O 1
ATOM 838 N N . LYS A 1 106 ? -2.693 15.523 -12.32 1 97.19 106 LYS A N 1
ATOM 839 C CA . LYS A 1 106 ? -1.588 14.711 -12.812 1 97.19 106 LYS A CA 1
ATOM 840 C C . LYS A 1 106 ? -0.456 14.641 -11.789 1 97.19 106 LYS A C 1
ATOM 842 O O . LYS A 1 106 ? 0.431 13.789 -11.898 1 97.19 106 LYS A O 1
ATOM 847 N N . GLU A 1 107 ? -0.491 15.469 -10.812 1 98.69 107 GLU A N 1
ATOM 848 C CA . GLU A 1 107 ? 0.549 15.539 -9.789 1 98.69 107 GLU A CA 1
ATOM 849 C C . GLU A 1 107 ? 0.216 14.648 -8.602 1 98.69 107 GLU A C 1
ATOM 851 O O . GLU A 1 107 ? 1.019 14.508 -7.676 1 98.69 107 GLU A O 1
ATOM 856 N N . ILE A 1 108 ? -0.94 14.031 -8.672 1 98.88 108 ILE A N 1
ATOM 857 C CA . ILE A 1 108 ? -1.391 13.203 -7.551 1 98.88 108 ILE A CA 1
ATOM 858 C C . ILE A 1 108 ? -1.071 11.734 -7.832 1 98.88 108 ILE A C 1
ATOM 860 O O . ILE A 1 108 ? -1.507 11.188 -8.844 1 98.88 108 ILE A O 1
ATOM 864 N N . ILE A 1 109 ? -0.333 11.086 -6.93 1 98.81 109 ILE A N 1
ATOM 865 C CA . ILE A 1 109 ? -0.005 9.664 -6.98 1 98.81 109 ILE A CA 1
ATOM 866 C C . ILE A 1 109 ? -0.682 8.938 -5.82 1 98.81 109 ILE A C 1
ATOM 868 O O . ILE A 1 109 ? -0.394 9.211 -4.656 1 98.81 109 ILE A O 1
ATOM 872 N N . PHE A 1 110 ? -1.547 8.008 -6.125 1 98.81 110 PHE A N 1
ATOM 873 C CA . PHE A 1 110 ? -2.215 7.266 -5.062 1 98.81 110 PHE A CA 1
ATOM 874 C C . PHE A 1 110 ? -1.27 6.246 -4.438 1 98.81 110 PHE A C 1
ATOM 876 O O . PHE A 1 110 ? -0.481 5.609 -5.141 1 98.81 110 PHE A O 1
ATOM 883 N N . THR A 1 111 ? -1.303 6.152 -3.123 1 98.69 111 THR A N 1
ATOM 884 C CA . THR A 1 111 ? -0.546 5.199 -2.32 1 98.69 111 THR A CA 1
ATOM 885 C C . THR A 1 111 ? -1.453 4.512 -1.304 1 98.69 111 THR A C 1
ATOM 887 O O . THR A 1 111 ? -2.656 4.77 -1.261 1 98.69 111 THR A O 1
ATOM 890 N N . SER A 1 112 ? -0.892 3.66 -0.531 1 98.31 112 SER A N 1
ATOM 891 C CA . SER A 1 112 ? -1.703 2.936 0.44 1 98.31 112 SER A CA 1
ATOM 892 C C . SER A 1 112 ? -1.876 3.736 1.726 1 98.31 112 SER A C 1
ATOM 894 O O . SER A 1 112 ? -2.58 3.307 2.643 1 98.31 112 SER A O 1
ATOM 896 N N . GLY A 1 113 ? -1.266 4.926 1.835 1 97.94 113 GLY A N 1
ATOM 897 C CA . GLY A 1 113 ? -1.344 5.77 3.018 1 97.94 113 GLY A CA 1
ATOM 898 C C . GLY A 1 113 ? -0.209 6.77 3.111 1 97.94 113 GLY A C 1
ATOM 899 O O . GLY A 1 113 ? 0.721 6.742 2.303 1 97.94 113 GLY A O 1
ATOM 900 N N . ALA A 1 114 ? -0.267 7.574 4.109 1 98.12 114 ALA A N 1
ATOM 901 C CA . ALA A 1 114 ? 0.747 8.609 4.277 1 98.12 114 ALA A CA 1
ATOM 902 C C . ALA A 1 114 ? 2.113 8 4.574 1 98.12 114 ALA A C 1
ATOM 904 O O . ALA A 1 114 ? 3.143 8.539 4.16 1 98.12 114 ALA A O 1
ATOM 905 N N . THR A 1 115 ? 2.146 6.867 5.305 1 98.38 115 THR A N 1
ATOM 906 C CA . THR A 1 115 ? 3.414 6.211 5.598 1 98.38 115 THR A CA 1
ATOM 907 C C . THR A 1 115 ? 4.125 5.812 4.309 1 98.38 115 THR A C 1
ATOM 909 O O . THR A 1 115 ? 5.312 6.098 4.133 1 98.38 115 THR A O 1
ATOM 912 N N . GLU A 1 116 ? 3.408 5.207 3.43 1 98.75 116 GLU A N 1
ATOM 913 C CA . GLU A 1 116 ? 3.994 4.852 2.139 1 98.75 116 GLU A CA 1
ATOM 914 C C . GLU A 1 116 ? 4.391 6.098 1.354 1 98.75 116 GLU A C 1
ATOM 916 O O . GLU A 1 116 ? 5.445 6.125 0.714 1 98.75 116 GLU A O 1
ATOM 921 N N . SER A 1 117 ? 3.559 7.133 1.38 1 98.88 117 SER A N 1
ATOM 922 C CA . SER A 1 117 ? 3.848 8.383 0.688 1 98.88 117 SER A CA 1
ATOM 923 C C . SER A 1 117 ? 5.145 9.008 1.191 1 98.88 117 SER A C 1
ATOM 925 O O . SER A 1 117 ? 5.98 9.445 0.397 1 98.88 117 SER A O 1
ATOM 927 N N . ASN A 1 118 ? 5.289 9.055 2.52 1 98.94 118 ASN A N 1
ATOM 928 C CA . ASN A 1 118 ? 6.504 9.602 3.123 1 98.94 118 ASN A CA 1
ATOM 929 C C . ASN A 1 118 ? 7.738 8.812 2.703 1 98.94 118 ASN A C 1
ATOM 931 O O . ASN A 1 118 ? 8.773 9.398 2.379 1 98.94 118 ASN A O 1
ATOM 935 N N . ASN A 1 119 ? 7.641 7.477 2.736 1 98.88 119 ASN A N 1
ATOM 936 C CA . ASN A 1 119 ? 8.758 6.645 2.303 1 98.88 119 ASN A CA 1
ATOM 937 C C . ASN A 1 119 ? 9.133 6.918 0.849 1 98.88 119 ASN A C 1
ATOM 939 O O . ASN A 1 119 ? 10.312 7.074 0.525 1 98.88 119 ASN A O 1
ATOM 943 N N . LEU A 1 120 ? 8.117 6.953 -0.01 1 98.88 120 LEU A N 1
ATOM 944 C CA . LEU A 1 120 ? 8.344 7.195 -1.431 1 98.88 120 LEU A CA 1
ATOM 945 C C . LEU A 1 120 ? 8.977 8.562 -1.653 1 98.88 120 LEU A C 1
ATOM 947 O O . LEU A 1 120 ? 9.914 8.703 -2.449 1 98.88 120 LEU A O 1
ATOM 951 N N . ALA A 1 121 ? 8.492 9.586 -0.977 1 98.88 121 ALA A N 1
ATOM 952 C CA . ALA A 1 121 ? 9 10.945 -1.128 1 98.88 121 ALA A CA 1
ATOM 953 C C . ALA A 1 121 ? 10.469 11.031 -0.699 1 98.88 121 ALA A C 1
ATOM 955 O O . ALA A 1 121 ? 11.32 11.484 -1.466 1 98.88 121 ALA A O 1
ATOM 956 N N . ILE A 1 122 ? 10.781 10.547 0.485 1 98.81 122 ILE A N 1
ATOM 957 C CA . ILE A 1 122 ? 12.086 10.727 1.104 1 98.81 122 ILE A CA 1
ATOM 958 C C . ILE A 1 122 ? 13.117 9.828 0.415 1 98.81 122 ILE A C 1
ATOM 960 O O . ILE A 1 122 ? 14.133 10.305 -0.092 1 98.81 122 ILE A O 1
ATOM 964 N N . LYS A 1 123 ? 12.836 8.531 0.326 1 98.62 123 LYS A N 1
ATOM 965 C CA . LYS A 1 123 ? 13.781 7.598 -0.281 1 98.62 123 LYS A CA 1
ATOM 966 C C . LYS A 1 123 ? 13.859 7.797 -1.792 1 98.62 123 LYS A C 1
ATOM 968 O O . LYS A 1 123 ? 14.93 7.688 -2.385 1 98.62 123 LYS A O 1
ATOM 973 N N . GLY A 1 124 ? 12.672 8.07 -2.389 1 98.44 124 GLY A N 1
ATOM 974 C CA . GLY A 1 124 ? 12.641 8.242 -3.832 1 98.44 124 GLY A CA 1
ATOM 975 C C . GLY A 1 124 ? 13.484 9.406 -4.316 1 98.44 124 GLY A C 1
ATOM 976 O O . GLY A 1 124 ? 14.258 9.266 -5.266 1 98.44 124 GLY A O 1
ATOM 977 N N . VAL A 1 125 ? 13.336 10.578 -3.68 1 98.44 125 VAL A N 1
ATOM 978 C CA . VAL A 1 125 ? 14.109 11.75 -4.066 1 98.44 125 VAL A CA 1
ATOM 979 C C . VAL A 1 125 ? 15.586 11.516 -3.773 1 98.44 125 VAL A C 1
ATOM 981 O O . VAL A 1 125 ? 16.453 11.789 -4.617 1 98.44 125 VAL A O 1
ATOM 984 N N . ALA A 1 126 ? 15.898 11.023 -2.59 1 98.44 126 ALA A N 1
ATOM 985 C CA . ALA A 1 126 ? 17.281 10.797 -2.184 1 98.44 126 ALA A CA 1
ATOM 986 C C . ALA A 1 126 ? 18 9.875 -3.168 1 98.44 126 ALA A C 1
ATOM 988 O O . ALA A 1 126 ? 19.094 10.195 -3.637 1 98.44 126 ALA A O 1
ATOM 989 N N . ASN A 1 127 ? 17.391 8.766 -3.516 1 97.06 127 ASN A N 1
ATOM 990 C CA . ASN A 1 127 ? 18.016 7.773 -4.383 1 97.06 127 ASN A CA 1
ATOM 991 C C . ASN A 1 127 ? 18.188 8.305 -5.801 1 97.06 127 ASN A C 1
ATOM 993 O O . ASN A 1 127 ? 19.188 8.008 -6.457 1 97.06 127 ASN A O 1
ATOM 997 N N . PHE A 1 128 ? 17.172 9.016 -6.242 1 97.25 128 PHE A N 1
ATOM 998 C CA . PHE A 1 128 ? 17.25 9.5 -7.613 1 97.25 128 PHE A CA 1
ATOM 999 C C . PHE A 1 128 ? 18.406 10.484 -7.773 1 97.25 128 PHE A C 1
ATOM 1001 O O . PHE A 1 128 ? 19.125 10.445 -8.773 1 97.25 128 PHE A O 1
ATOM 1008 N N . TYR A 1 129 ? 18.688 11.297 -6.777 1 97 129 TYR A N 1
ATOM 1009 C CA . TYR A 1 129 ? 19.641 12.383 -6.922 1 97 129 TYR A CA 1
ATOM 1010 C C . TYR A 1 129 ? 20.953 12.062 -6.211 1 97 129 TYR A C 1
ATOM 1012 O O . TYR A 1 129 ? 21.859 12.891 -6.16 1 97 129 TYR A O 1
ATOM 1020 N N . ALA A 1 130 ? 21.172 10.891 -5.609 1 90.88 130 ALA A N 1
ATOM 1021 C CA . ALA A 1 130 ? 22.266 10.453 -4.738 1 90.88 130 ALA A CA 1
ATOM 1022 C C . ALA A 1 130 ? 23.609 10.641 -5.418 1 90.88 130 ALA A C 1
ATOM 1024 O O . ALA A 1 130 ? 24.609 10.945 -4.758 1 90.88 130 ALA A O 1
ATOM 1025 N N . PRO A 1 131 ? 23.781 10.453 -6.633 1 85 131 PRO A N 1
ATOM 1026 C CA . PRO A 1 131 ? 25.141 10.594 -7.148 1 85 131 PRO A CA 1
ATOM 1027 C C . PRO A 1 131 ? 25.719 11.984 -6.898 1 85 131 PRO A C 1
ATOM 1029 O O . PRO A 1 131 ? 26.922 12.125 -6.625 1 85 131 PRO A O 1
ATOM 1032 N N . LYS A 1 132 ? 24.906 12.977 -6.746 1 90.75 132 LYS A N 1
ATOM 1033 C CA . LYS A 1 132 ? 25.391 14.352 -6.613 1 90.75 132 LYS A CA 1
ATOM 1034 C C . LYS A 1 132 ? 24.984 14.953 -5.273 1 90.75 132 LYS A C 1
ATOM 1036 O O . LYS A 1 132 ? 25.688 15.805 -4.73 1 90.75 132 LYS A O 1
ATOM 1041 N N . LYS A 1 133 ? 23.922 14.57 -4.758 1 96.38 133 LYS A N 1
ATOM 1042 C CA . LYS A 1 133 ? 23.375 15.156 -3.541 1 96.38 133 LYS A CA 1
ATOM 1043 C C . LYS A 1 133 ? 23.062 14.078 -2.504 1 96.38 133 LYS A C 1
ATOM 1045 O O . LYS A 1 133 ? 22.156 13.273 -2.684 1 96.38 133 LYS A O 1
ATOM 1050 N N . LYS A 1 134 ? 23.688 14.172 -1.373 1 97.81 134 LYS A N 1
ATOM 1051 C CA . LYS A 1 134 ? 23.578 13.078 -0.411 1 97.81 134 LYS A CA 1
ATOM 1052 C C . LYS A 1 134 ? 23.234 13.609 0.979 1 97.81 134 LYS A C 1
ATOM 1054 O O . LYS A 1 134 ? 23.516 12.953 1.984 1 97.81 134 LYS A O 1
ATOM 1059 N N . HIS A 1 135 ? 22.688 14.836 1.044 1 98.81 135 HIS A N 1
ATOM 1060 C CA . HIS A 1 135 ? 22.312 15.422 2.326 1 98.81 135 HIS A CA 1
ATOM 1061 C C . HIS A 1 135 ? 20.828 15.734 2.381 1 98.81 135 HIS A C 1
ATOM 1063 O O . HIS A 1 135 ? 20.25 16.234 1.406 1 98.81 135 HIS A O 1
ATOM 1069 N N . LEU A 1 136 ? 20.156 15.344 3.479 1 98.88 136 LEU A N 1
ATOM 1070 C CA . LEU A 1 136 ? 18.766 15.672 3.76 1 98.88 136 LEU A CA 1
ATOM 1071 C C . LEU A 1 136 ? 18.641 16.422 5.082 1 98.88 136 LEU A C 1
ATOM 1073 O O . LEU A 1 136 ? 19.516 16.312 5.949 1 98.88 136 LEU A O 1
ATOM 1077 N N . ILE A 1 137 ? 17.594 17.203 5.219 1 98.94 137 ILE A N 1
ATOM 1078 C CA . ILE A 1 137 ? 17.266 17.891 6.461 1 98.94 137 ILE A CA 1
ATOM 1079 C C . ILE A 1 137 ? 15.844 17.547 6.887 1 98.94 137 ILE A C 1
ATOM 1081 O O . ILE A 1 137 ? 14.93 17.531 6.059 1 98.94 137 ILE A O 1
ATOM 1085 N N . THR A 1 138 ? 15.664 17.172 8.062 1 98.88 138 THR A N 1
ATOM 1086 C CA . THR A 1 138 ? 14.352 16.953 8.656 1 98.88 138 THR A CA 1
ATOM 1087 C C . THR A 1 138 ? 14.32 17.422 10.102 1 98.88 138 THR A C 1
ATOM 1089 O O . THR A 1 138 ? 15.188 18.203 10.523 1 98.88 138 THR A O 1
ATOM 1092 N N . THR A 1 139 ? 13.25 17.219 10.805 1 98.25 139 THR A N 1
ATOM 1093 C CA . THR A 1 139 ? 13.133 17.656 12.188 1 98.25 139 THR A CA 1
ATOM 1094 C C . THR A 1 139 ? 13.117 16.453 13.133 1 98.25 139 THR A C 1
ATOM 1096 O O . THR A 1 139 ? 12.727 15.359 12.742 1 98.25 139 THR A O 1
ATOM 1099 N N . GLN A 1 140 ? 13.492 16.641 14.328 1 95.31 140 GLN A N 1
ATOM 1100 C CA . GLN A 1 140 ? 13.539 15.602 15.344 1 95.31 140 GLN A CA 1
ATOM 1101 C C . GLN A 1 140 ? 12.133 15.133 15.711 1 95.31 140 GLN A C 1
ATOM 1103 O O . GLN A 1 140 ? 11.953 14.023 16.219 1 95.31 140 GLN A O 1
ATOM 1108 N N . THR A 1 141 ? 11.141 15.93 15.359 1 92.62 141 THR A N 1
ATOM 1109 C CA . THR A 1 141 ? 9.789 15.656 15.844 1 92.62 141 THR A CA 1
ATOM 1110 C C . THR A 1 141 ? 8.93 15.062 14.734 1 92.62 141 THR A C 1
ATOM 1112 O O . THR A 1 141 ? 7.707 14.984 14.859 1 92.62 141 THR A O 1
ATOM 1115 N N . GLU A 1 142 ? 9.523 14.633 13.672 1 96.94 142 GLU A N 1
ATOM 1116 C CA . GLU A 1 142 ? 8.766 14.086 12.555 1 96.94 142 GLU A CA 1
ATOM 1117 C C . GLU A 1 142 ? 8.109 12.758 12.914 1 96.94 142 GLU A C 1
ATOM 1119 O O . GLU A 1 142 ? 8.492 12.125 13.898 1 96.94 142 GLU A O 1
ATOM 1124 N N . HIS A 1 143 ? 7.062 12.445 12.188 1 93.5 143 HIS A N 1
ATOM 1125 C CA . HIS A 1 143 ? 6.465 11.125 12.312 1 93.5 143 HIS A CA 1
ATOM 1126 C C . HIS A 1 143 ? 7.512 10.031 12.164 1 93.5 143 HIS A C 1
ATOM 1128 O O . HIS A 1 143 ? 8.484 10.188 11.43 1 93.5 143 HIS A O 1
ATOM 1134 N N . LYS A 1 144 ? 7.324 8.922 12.781 1 93.81 144 LYS A N 1
ATOM 1135 C CA . LYS A 1 144 ? 8.273 7.816 12.812 1 93.81 144 LYS A CA 1
ATOM 1136 C C . LYS A 1 144 ? 8.625 7.348 11.406 1 93.81 144 LYS A C 1
ATOM 1138 O O . LYS A 1 144 ? 9.75 6.934 11.141 1 93.81 144 LYS A O 1
ATOM 1143 N N . CYS A 1 145 ? 7.68 7.32 10.516 1 96.5 145 CYS A N 1
ATOM 1144 C CA . CYS A 1 145 ? 7.949 6.82 9.172 1 96.5 145 CYS A CA 1
ATOM 1145 C C . CYS A 1 145 ? 8.93 7.727 8.438 1 96.5 145 CYS A C 1
ATOM 1147 O O . CYS A 1 145 ? 9.695 7.266 7.59 1 96.5 145 CYS A O 1
ATOM 1149 N N . VAL A 1 146 ? 8.914 9.078 8.734 1 98.62 146 VAL A N 1
ATOM 1150 C CA . VAL A 1 146 ? 9.891 9.992 8.148 1 98.62 146 VAL A CA 1
ATOM 1151 C C . VAL A 1 146 ? 11.266 9.758 8.773 1 98.62 146 VAL A C 1
ATOM 1153 O O . VAL A 1 146 ? 12.258 9.586 8.055 1 98.62 146 VAL A O 1
ATOM 1156 N N . LEU A 1 147 ? 11.336 9.664 10.086 1 97.94 147 LEU A N 1
ATOM 1157 C CA . LEU A 1 147 ? 12.594 9.484 10.805 1 97.94 147 LEU A CA 1
ATOM 1158 C C . LEU A 1 147 ? 13.25 8.156 10.43 1 97.94 147 LEU A C 1
ATOM 1160 O O . LEU A 1 147 ? 14.453 8.109 10.18 1 97.94 147 LEU A O 1
ATOM 1164 N N . ASP A 1 148 ? 12.492 7.094 10.359 1 97.19 148 ASP A N 1
ATOM 1165 C CA . ASP A 1 148 ? 13.039 5.777 10.031 1 97.19 148 ASP A CA 1
ATOM 1166 C C . ASP A 1 148 ? 13.5 5.727 8.578 1 97.19 148 ASP A C 1
ATOM 1168 O O . ASP A 1 148 ? 14.469 5.031 8.25 1 97.19 148 ASP A O 1
ATOM 1172 N N . SER A 1 149 ? 12.758 6.355 7.664 1 98.56 149 SER A N 1
ATOM 1173 C CA . SER A 1 149 ? 13.211 6.449 6.277 1 98.56 149 SER A CA 1
ATOM 1174 C C . SER A 1 149 ? 14.578 7.129 6.188 1 98.56 149 SER A C 1
ATOM 1176 O O . SER A 1 149 ? 15.445 6.688 5.438 1 98.56 149 SER A O 1
ATOM 1178 N N . CYS A 1 150 ? 14.75 8.172 6.957 1 98.62 150 CYS A N 1
ATOM 1179 C CA . CYS A 1 150 ? 16.031 8.883 6.988 1 98.62 150 CYS A CA 1
ATOM 1180 C C . CYS A 1 150 ? 17.125 8.008 7.566 1 98.62 150 CYS A C 1
ATOM 1182 O O . CYS A 1 150 ? 18.266 8.023 7.078 1 98.62 150 CYS A O 1
ATOM 1184 N N . ARG A 1 151 ? 16.797 7.27 8.609 1 97.69 151 ARG A N 1
ATOM 1185 C CA . ARG A 1 151 ? 17.781 6.379 9.219 1 97.69 151 ARG A CA 1
ATOM 1186 C C . ARG A 1 151 ? 18.266 5.332 8.227 1 97.69 151 ARG A C 1
ATOM 1188 O O . ARG A 1 151 ? 19.453 5.012 8.18 1 97.69 151 ARG A O 1
ATOM 1195 N N . VAL A 1 152 ? 17.344 4.789 7.477 1 97.25 152 VAL A N 1
ATOM 1196 C CA . VAL A 1 152 ? 17.688 3.816 6.445 1 97.25 152 VAL A CA 1
ATOM 1197 C C . VAL A 1 152 ? 18.641 4.457 5.434 1 97.25 152 VAL A C 1
ATOM 1199 O O . VAL A 1 152 ? 19.609 3.836 5.02 1 97.25 152 VAL A O 1
ATOM 1202 N N . LEU A 1 153 ? 18.359 5.664 5.035 1 98 153 LEU A N 1
ATOM 1203 C CA . LEU A 1 153 ? 19.203 6.367 4.086 1 98 153 LEU A CA 1
ATOM 1204 C C . LEU A 1 153 ? 20.594 6.59 4.664 1 98 153 LEU A C 1
ATOM 1206 O O . LEU A 1 153 ? 21.594 6.473 3.951 1 98 153 LEU A O 1
ATOM 1210 N N . GLU A 1 154 ? 20.641 6.879 5.949 1 98.12 154 GLU A N 1
ATOM 1211 C CA . GLU A 1 154 ? 21.938 7.051 6.602 1 98.12 154 GLU A CA 1
ATOM 1212 C C . GLU A 1 154 ? 22.781 5.773 6.52 1 98.12 154 GLU A C 1
ATOM 1214 O O . GLU A 1 154 ? 23.984 5.828 6.297 1 98.12 154 GLU A O 1
ATOM 1219 N N . SER A 1 155 ? 22.125 4.66 6.656 1 95 155 SER A N 1
ATOM 1220 C CA . SER A 1 155 ? 22.828 3.379 6.574 1 95 155 SER A CA 1
ATOM 1221 C C . SER A 1 155 ? 23.344 3.121 5.16 1 95 155 SER A C 1
ATOM 1223 O O . SER A 1 155 ? 24.203 2.26 4.957 1 95 155 SER A O 1
ATOM 1225 N N . ARG A 1 156 ? 22.891 3.926 4.254 1 93.56 156 ARG A N 1
ATOM 1226 C CA . ARG A 1 156 ? 23.266 3.752 2.859 1 93.56 156 ARG A CA 1
ATOM 1227 C C . ARG A 1 156 ? 24.203 4.867 2.406 1 93.56 156 ARG A C 1
ATOM 1229 O O . ARG A 1 156 ? 24.359 5.105 1.208 1 93.56 156 ARG A O 1
ATOM 1236 N N . GLY A 1 157 ? 24.672 5.668 3.336 1 95.81 157 GLY A N 1
ATOM 1237 C CA . GLY A 1 157 ? 25.719 6.617 3.027 1 95.81 157 GLY A CA 1
ATOM 1238 C C . GLY A 1 157 ? 25.234 8.047 2.928 1 95.81 157 GLY A C 1
ATOM 1239 O O . GLY A 1 157 ? 26 8.953 2.605 1 95.81 157 GLY A O 1
ATOM 1240 N N . PHE A 1 158 ? 23.984 8.32 3.188 1 98.38 158 PHE A N 1
ATOM 1241 C CA . PHE A 1 158 ? 23.469 9.68 3.229 1 98.38 158 PHE A CA 1
ATOM 1242 C C . PHE A 1 158 ? 23.734 10.328 4.582 1 98.38 158 PHE A C 1
ATOM 1244 O O . PHE A 1 158 ? 23.984 9.625 5.57 1 98.38 158 PHE A O 1
ATOM 1251 N N . GLU A 1 159 ? 23.797 11.625 4.559 1 98.75 159 GLU A N 1
ATOM 1252 C CA . GLU A 1 159 ? 23.844 12.391 5.797 1 98.75 159 GLU A CA 1
ATOM 1253 C C . GLU A 1 159 ? 22.516 13.102 6.051 1 98.75 159 GLU A C 1
ATOM 1255 O O . GLU A 1 159 ? 21.906 13.656 5.129 1 98.75 159 GLU A O 1
ATOM 1260 N N . VAL A 1 160 ? 22.062 13.047 7.273 1 98.81 160 VAL A N 1
ATOM 1261 C CA . VAL A 1 160 ? 20.797 13.68 7.609 1 98.81 160 VAL A CA 1
ATOM 1262 C C . VAL A 1 160 ? 21 14.648 8.773 1 98.81 160 VAL A C 1
ATOM 1264 O O . VAL A 1 160 ? 21.594 14.297 9.789 1 98.81 160 VAL A O 1
ATOM 1267 N N . THR A 1 161 ? 20.578 15.883 8.617 1 98.88 161 THR A N 1
ATOM 1268 C CA . THR A 1 161 ? 20.516 16.844 9.719 1 98.88 161 THR A CA 1
ATOM 1269 C C . THR A 1 161 ? 19.125 16.828 10.352 1 98.88 161 THR A C 1
ATOM 1271 O O . THR A 1 161 ? 18.125 17.078 9.672 1 98.88 161 THR A O 1
ATOM 1274 N N . TYR A 1 162 ? 19.047 16.547 11.594 1 98.69 162 TYR A N 1
ATOM 1275 C CA . TYR A 1 162 ? 17.812 16.594 12.359 1 98.69 162 TYR A CA 1
ATOM 1276 C C . TYR A 1 162 ? 17.703 17.891 13.141 1 98.69 162 TYR A C 1
ATOM 1278 O O . TYR A 1 162 ? 18.359 18.062 14.18 1 98.69 162 TYR A O 1
ATOM 1286 N N . LEU A 1 163 ? 16.875 18.781 12.711 1 98.69 163 LEU A N 1
ATOM 1287 C CA . LEU A 1 163 ? 16.734 20.094 13.344 1 98.69 163 LEU A CA 1
ATOM 1288 C C . LEU A 1 163 ? 15.969 19.984 14.664 1 98.69 163 LEU A C 1
ATOM 1290 O O . LEU A 1 163 ? 14.953 19.281 14.742 1 98.69 163 LEU A O 1
ATOM 1294 N N . PRO A 1 164 ? 16.422 20.609 15.68 1 96.25 164 PRO A N 1
ATOM 1295 C CA . PRO A 1 164 ? 15.625 20.719 16.906 1 96.25 164 PRO A CA 1
ATOM 1296 C C . PRO A 1 164 ? 14.484 21.719 16.766 1 96.25 164 PRO A C 1
ATOM 1298 O O . PRO A 1 164 ? 14.438 22.484 15.789 1 96.25 164 PRO A O 1
ATOM 1301 N N . VAL A 1 165 ? 13.578 21.594 17.609 1 95.75 165 VAL A N 1
ATOM 1302 C CA . VAL A 1 165 ? 12.508 22.578 17.688 1 95.75 165 VAL A CA 1
ATOM 1303 C C . VAL A 1 165 ? 12.617 23.359 19 1 95.75 165 VAL A C 1
ATOM 1305 O O . VAL A 1 165 ? 13.281 22.906 19.938 1 95.75 165 VAL A O 1
ATOM 1308 N N . GLY A 1 166 ? 12.039 24.531 19.016 1 93.88 166 GLY A N 1
ATOM 1309 C CA . GLY A 1 166 ? 11.969 25.297 20.25 1 93.88 166 GLY A CA 1
ATOM 1310 C C . GLY A 1 166 ? 11.023 24.672 21.266 1 93.88 166 GLY A C 1
ATOM 1311 O O . GLY A 1 166 ? 10.398 23.656 21 1 93.88 166 GLY A O 1
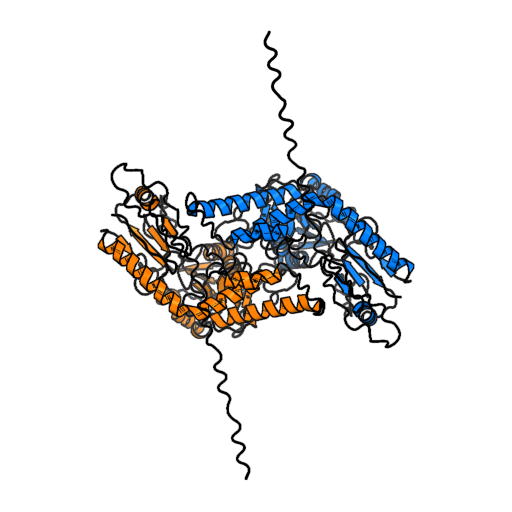ATOM 1312 N N . LYS A 1 167 ? 10.891 25.281 22.422 1 89.31 167 LYS A N 1
ATOM 1313 C CA . LYS A 1 167 ? 10.008 24.812 23.484 1 89.31 167 LYS A CA 1
ATOM 1314 C C . LYS A 1 167 ? 8.555 24.797 23.031 1 89.31 167 LYS A C 1
ATOM 1316 O O . LYS A 1 167 ? 7.746 24 23.516 1 89.31 167 LYS A O 1
ATOM 1321 N N . ASN A 1 168 ? 8.305 25.578 22.094 1 92.69 168 ASN A N 1
ATOM 1322 C CA . ASN A 1 168 ? 6.93 25.672 21.609 1 92.69 168 ASN A CA 1
ATOM 1323 C C . ASN A 1 168 ? 6.68 24.703 20.453 1 92.69 168 ASN A C 1
ATOM 1325 O O . ASN A 1 168 ? 5.602 24.719 19.844 1 92.69 168 ASN A O 1
ATOM 1329 N N . GLY A 1 169 ? 7.699 23.984 20.031 1 94.75 169 GLY A N 1
ATOM 1330 C CA . GLY A 1 169 ? 7.527 22.953 19.016 1 94.75 169 GLY A CA 1
ATOM 1331 C C . GLY A 1 169 ? 7.789 23.453 17.609 1 94.75 169 GLY A C 1
ATOM 1332 O O . GLY A 1 169 ? 7.621 22.719 16.641 1 94.75 169 GLY A O 1
ATOM 1333 N N . ILE A 1 170 ? 8.258 24.672 17.438 1 97.75 170 ILE A N 1
ATOM 1334 C CA . ILE A 1 170 ? 8.453 25.281 16.125 1 97.75 170 ILE A CA 1
ATOM 1335 C C . ILE A 1 170 ? 9.938 25.312 15.773 1 97.75 170 ILE A C 1
ATOM 1337 O O . ILE A 1 170 ? 10.773 25.578 16.641 1 97.75 170 ILE A O 1
ATOM 1341 N N . ILE A 1 171 ? 10.266 25.094 14.594 1 97.94 171 ILE A N 1
ATOM 1342 C CA . ILE A 1 171 ? 11.656 25.094 14.156 1 97.94 171 ILE A CA 1
ATOM 1343 C C . ILE A 1 171 ? 12.172 26.516 14.07 1 97.94 171 ILE A C 1
ATOM 1345 O O . ILE A 1 171 ? 11.391 27.453 13.891 1 97.94 171 ILE A O 1
ATOM 1349 N N . ASP A 1 172 ? 13.484 26.672 14.25 1 98.19 172 ASP A N 1
ATOM 1350 C CA . ASP A 1 172 ? 14.156 27.938 14 1 98.19 172 ASP A CA 1
ATOM 1351 C C . ASP A 1 172 ? 14.539 28.078 12.523 1 98.19 172 ASP A C 1
ATOM 1353 O O . ASP A 1 172 ? 15.352 27.297 12.016 1 98.19 172 ASP A O 1
ATOM 1357 N N . LEU A 1 173 ? 14.031 29.094 11.844 1 98.69 173 LEU A N 1
ATOM 1358 C CA . LEU A 1 173 ? 14.219 29.266 10.406 1 98.69 173 LEU A CA 1
ATOM 1359 C C . LEU A 1 173 ? 15.672 29.594 10.086 1 98.69 173 LEU A C 1
ATOM 1361 O O . LEU A 1 173 ? 16.188 29.203 9.031 1 98.69 173 LEU A O 1
ATOM 1365 N N . GLU A 1 174 ? 16.312 30.328 10.961 1 98.5 174 GLU A N 1
ATOM 1366 C CA . GLU A 1 174 ? 17.734 30.641 10.742 1 98.5 174 GLU A CA 1
ATOM 1367 C C . GLU A 1 174 ? 18.578 29.375 10.789 1 98.5 174 GLU A C 1
ATOM 1369 O O . GLU A 1 174 ? 19.484 29.203 9.969 1 98.5 174 GLU A O 1
ATOM 1374 N N . THR A 1 175 ? 18.266 28.578 11.727 1 98.56 175 THR A N 1
ATOM 1375 C CA . THR A 1 175 ? 18.984 27.312 11.836 1 98.56 175 THR A CA 1
ATOM 1376 C C . THR A 1 175 ? 18.75 26.438 10.602 1 98.56 175 THR A C 1
ATOM 1378 O O . THR A 1 175 ? 19.672 25.797 10.102 1 98.56 175 THR A O 1
ATOM 1381 N N . LEU A 1 176 ? 17.516 26.406 10.117 1 98.81 176 LEU A N 1
ATOM 1382 C CA . LEU A 1 176 ? 17.203 25.672 8.891 1 98.81 176 LEU A CA 1
ATOM 1383 C C . LEU A 1 176 ? 18.031 26.188 7.723 1 98.81 176 LEU A C 1
ATOM 1385 O O . LEU A 1 176 ? 18.688 25.406 7.027 1 98.81 176 LEU A O 1
ATOM 1389 N N . GLU A 1 177 ? 17.984 27.453 7.547 1 98.69 177 GLU A N 1
ATOM 1390 C CA . GLU A 1 177 ? 18.672 28.062 6.406 1 98.69 177 GLU A CA 1
ATOM 1391 C C . GLU A 1 177 ? 20.172 27.781 6.453 1 98.69 177 GLU A C 1
ATOM 1393 O O . GLU A 1 177 ? 20.781 27.469 5.43 1 98.69 177 GLU A O 1
ATOM 1398 N N . SER A 1 178 ? 20.75 27.859 7.617 1 98.56 178 SER A N 1
ATOM 1399 C CA . SER A 1 178 ? 22.188 27.656 7.781 1 98.56 178 SER A CA 1
ATOM 1400 C C . SER A 1 178 ? 22.578 26.188 7.633 1 98.56 178 SER A C 1
ATOM 1402 O O . SER A 1 178 ? 23.734 25.875 7.406 1 98.56 178 SER A O 1
ATOM 1404 N N . SER A 1 179 ? 21.609 25.281 7.758 1 98.75 179 SER A N 1
ATOM 1405 C CA . SER A 1 179 ? 21.875 23.844 7.684 1 98.75 179 SER A CA 1
ATOM 1406 C C . SER A 1 179 ? 21.875 23.344 6.238 1 98.75 179 SER A C 1
ATOM 1408 O O . SER A 1 179 ? 22.312 22.234 5.949 1 98.75 179 SER A O 1
ATOM 1410 N N . ILE A 1 180 ? 21.344 24.172 5.359 1 98.81 180 ILE A N 1
ATOM 1411 C CA . ILE A 1 180 ? 21.297 23.797 3.951 1 98.81 180 ILE A CA 1
ATOM 1412 C C . ILE A 1 180 ? 22.688 23.875 3.344 1 98.81 180 ILE A C 1
ATOM 1414 O O . ILE A 1 180 ? 23.391 24.891 3.488 1 98.81 180 ILE A O 1
ATOM 1418 N N . ARG A 1 181 ? 23.062 22.812 2.744 1 98.38 181 ARG A N 1
ATOM 1419 C CA . ARG A 1 181 ? 24.344 22.672 2.07 1 98.38 181 ARG A CA 1
ATOM 1420 C C . ARG A 1 181 ? 24.156 22.578 0.558 1 98.38 181 ARG A C 1
ATOM 1422 O O . ARG A 1 181 ? 23.047 22.391 0.071 1 98.38 181 ARG A O 1
ATOM 1429 N N . PRO A 1 182 ? 25.281 22.688 -0.218 1 97.56 182 PRO A N 1
ATOM 1430 C CA . PRO A 1 182 ? 25.188 22.531 -1.672 1 97.56 182 PRO A CA 1
ATOM 1431 C C . PRO A 1 182 ? 24.703 21.156 -2.088 1 97.56 182 PRO A C 1
ATOM 1433 O O . PRO A 1 182 ? 24.094 21 -3.15 1 97.56 182 PRO A O 1
ATOM 1436 N N . ASP A 1 183 ? 24.922 20.172 -1.203 1 98.12 183 ASP A N 1
ATOM 1437 C CA . ASP A 1 183 ? 24.547 18.812 -1.567 1 98.12 183 ASP A CA 1
ATOM 1438 C C . ASP A 1 183 ? 23.234 18.406 -0.883 1 98.12 183 ASP A C 1
ATOM 1440 O O . ASP A 1 183 ? 22.875 17.219 -0.88 1 98.12 183 ASP A O 1
ATOM 1444 N N . THR A 1 184 ? 22.562 19.375 -0.24 1 98.81 184 THR A N 1
ATOM 1445 C CA . THR A 1 184 ? 21.234 19.078 0.319 1 98.81 184 THR A CA 1
ATOM 1446 C C . THR A 1 184 ? 20.219 18.875 -0.792 1 98.81 184 THR A C 1
ATOM 1448 O O . THR A 1 184 ? 20.062 19.719 -1.678 1 98.81 184 THR A O 1
ATOM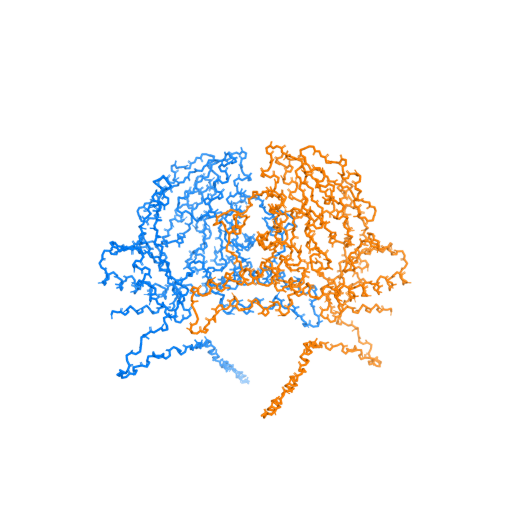 1451 N N . THR A 1 185 ? 19.578 17.781 -0.739 1 98.38 185 THR A N 1
ATOM 1452 C CA . THR A 1 185 ? 18.641 17.438 -1.801 1 98.38 185 THR A CA 1
ATOM 1453 C C . THR A 1 185 ? 17.203 17.703 -1.354 1 98.38 185 THR A C 1
ATOM 1455 O O . THR A 1 185 ? 16.344 18.078 -2.166 1 98.38 185 THR A O 1
ATOM 1458 N N . LEU A 1 186 ? 16.922 17.531 -0.076 1 98.81 186 LEU A N 1
ATOM 1459 C CA . LEU A 1 186 ? 15.539 17.547 0.389 1 98.81 186 LEU A CA 1
ATOM 1460 C C . LEU A 1 186 ? 15.453 18.094 1.81 1 98.81 186 LEU A C 1
ATOM 1462 O O . LEU A 1 186 ? 16.281 17.766 2.66 1 98.81 186 LEU A O 1
ATOM 1466 N N . VAL A 1 187 ? 14.523 18.984 2.023 1 98.94 187 VAL A N 1
ATOM 1467 C CA . VAL A 1 187 ? 14.055 19.375 3.348 1 98.94 187 VAL A CA 1
ATOM 1468 C C . VAL A 1 187 ? 12.656 18.797 3.59 1 98.94 187 VAL A C 1
ATOM 1470 O O . VAL A 1 187 ? 11.742 19.016 2.799 1 98.94 187 VAL A O 1
ATOM 1473 N N . SER A 1 188 ? 12.508 17.969 4.617 1 98.94 188 SER A N 1
ATOM 1474 C CA . SER A 1 188 ? 11.227 17.375 4.98 1 98.94 188 SER A CA 1
ATOM 1475 C C . SER A 1 188 ? 10.781 17.828 6.367 1 98.94 188 SER A C 1
ATOM 1477 O O . SER A 1 188 ? 11.414 17.484 7.371 1 98.94 188 SER A O 1
ATOM 1479 N N . VAL A 1 189 ? 9.695 18.609 6.457 1 98.88 189 VAL A N 1
ATOM 1480 C CA . VAL A 1 189 ? 9.133 19.109 7.707 1 98.88 189 VAL A CA 1
ATOM 1481 C C . VAL A 1 189 ? 7.613 18.984 7.684 1 98.88 189 VAL A C 1
ATOM 1483 O O . VAL A 1 189 ? 6.953 19.484 6.77 1 98.88 189 VAL A O 1
ATOM 1486 N N . MET A 1 190 ? 7.051 18.266 8.648 1 98.56 190 MET A N 1
ATOM 1487 C CA . MET A 1 190 ? 5.605 18.062 8.68 1 98.56 190 MET A CA 1
ATOM 1488 C C . MET A 1 190 ? 4.875 19.391 8.93 1 98.56 190 MET A C 1
ATOM 1490 O O . MET A 1 190 ? 5.387 20.266 9.633 1 98.56 190 MET A O 1
ATOM 1494 N N . ALA A 1 191 ? 3.672 19.516 8.422 1 98.62 191 ALA A N 1
ATOM 1495 C CA . ALA A 1 191 ? 2.9 20.75 8.531 1 98.62 191 ALA A CA 1
ATOM 1496 C C . ALA A 1 191 ? 2.301 20.906 9.922 1 98.62 191 ALA A C 1
ATOM 1498 O O . ALA A 1 191 ? 2.375 21.984 10.516 1 98.62 191 ALA A O 1
ATOM 1499 N N . VAL A 1 192 ? 1.69 19.844 10.375 1 96.75 192 VAL A N 1
ATOM 1500 C CA . VAL A 1 192 ? 1.062 19.797 11.688 1 96.75 192 VAL A CA 1
ATOM 1501 C C . VAL A 1 192 ? 1.585 18.609 12.484 1 96.75 192 VAL A C 1
ATOM 1503 O O . VAL A 1 192 ? 1.533 17.469 12.008 1 96.75 192 VAL A O 1
ATOM 1506 N N . ASN A 1 193 ? 2.145 18.891 13.625 1 91.44 193 ASN A N 1
ATOM 1507 C CA . ASN A 1 193 ? 2.623 17.797 14.461 1 91.44 193 ASN A CA 1
ATOM 1508 C C . ASN A 1 193 ? 1.469 16.953 14.992 1 91.44 193 ASN A C 1
ATOM 1510 O O . ASN A 1 193 ? 0.47 17.484 15.477 1 91.44 193 ASN A O 1
ATOM 1514 N N . ASN A 1 194 ? 1.628 15.688 14.852 1 84.81 194 ASN A N 1
ATOM 1515 C CA . ASN A 1 194 ? 0.532 14.773 15.172 1 84.81 194 ASN A CA 1
ATOM 1516 C C . ASN A 1 194 ? 0.342 14.625 16.672 1 84.81 194 ASN A C 1
ATOM 1518 O O . ASN A 1 194 ? -0.695 14.133 17.125 1 84.81 194 ASN A O 1
ATOM 1522 N N . GLU A 1 195 ? 1.166 15.102 17.5 1 77.94 195 GLU A N 1
ATOM 1523 C CA . GLU A 1 195 ? 1.076 14.93 18.953 1 77.94 195 GLU A CA 1
ATOM 1524 C C . GLU A 1 195 ? 0.625 16.219 19.641 1 77.94 195 GLU A C 1
ATOM 1526 O O . GLU A 1 195 ? -0.252 16.188 20.5 1 77.94 195 GLU A O 1
ATOM 1531 N N . ILE A 1 196 ? 1.239 17.328 19.188 1 82.19 196 ILE A N 1
ATOM 1532 C CA . ILE A 1 196 ? 0.984 18.562 19.938 1 82.19 196 ILE A CA 1
ATOM 1533 C C . ILE A 1 196 ? 0.243 19.562 19.062 1 82.19 196 ILE A C 1
ATOM 1535 O O . ILE A 1 196 ? -0.125 20.641 19.516 1 82.19 196 ILE A O 1
ATOM 1539 N N . GLY A 1 197 ? 0.057 19.219 17.797 1 89.44 197 GLY A N 1
ATOM 1540 C CA . GLY A 1 197 ? -0.814 20 16.922 1 89.44 197 GLY A CA 1
ATOM 1541 C C . GLY A 1 197 ? -0.152 21.25 16.391 1 89.44 197 GLY A C 1
ATOM 1542 O O . GLY A 1 197 ? -0.761 22 15.617 1 89.44 197 GLY A O 1
ATOM 1543 N N . VAL A 1 198 ? 1.1 21.5 16.75 1 93.06 198 VAL A N 1
ATOM 1544 C CA . VAL A 1 198 ? 1.806 22.719 16.391 1 93.06 198 VAL A CA 1
ATOM 1545 C C . VAL A 1 198 ? 1.945 22.812 14.867 1 93.06 198 VAL A C 1
ATOM 1547 O O . VAL A 1 198 ? 2.236 21.812 14.203 1 93.06 198 VAL A O 1
ATOM 1550 N N . LEU A 1 199 ? 1.66 23.969 14.312 1 97.81 199 LEU A N 1
ATOM 1551 C CA . LEU A 1 199 ? 1.844 24.281 12.898 1 97.81 199 LEU A CA 1
ATOM 1552 C C . LEU A 1 199 ? 3.26 24.766 12.633 1 97.81 199 LEU A C 1
ATOM 1554 O O . LEU A 1 199 ? 3.705 25.75 13.234 1 97.81 199 LEU A O 1
ATOM 1558 N N . GLN A 1 200 ? 3.975 24.125 11.781 1 98.56 200 GLN A N 1
ATOM 1559 C CA . GLN A 1 200 ? 5.281 24.609 11.344 1 98.56 200 GLN A CA 1
ATOM 1560 C C . GLN A 1 200 ? 5.137 25.703 10.297 1 98.56 200 GLN A C 1
ATOM 1562 O O . GLN A 1 200 ? 4.121 25.781 9.609 1 98.56 200 GLN A O 1
ATOM 1567 N N . PRO A 1 201 ? 6.09 26.641 10.234 1 98.5 201 PRO A N 1
ATOM 1568 C CA . PRO A 1 201 ? 6.023 27.719 9.242 1 98.5 201 PRO A CA 1
ATOM 1569 C C . PRO A 1 201 ? 6.363 27.234 7.836 1 98.5 201 PRO A C 1
ATOM 1571 O O . PRO A 1 201 ? 7.355 27.688 7.25 1 98.5 201 PRO A O 1
ATOM 1574 N N . ILE A 1 202 ? 5.5 26.453 7.223 1 98.56 202 ILE A N 1
ATOM 1575 C CA . ILE A 1 202 ? 5.785 25.734 5.988 1 98.56 202 ILE A CA 1
ATOM 1576 C C . ILE A 1 202 ? 5.875 26.719 4.824 1 98.56 202 ILE A C 1
ATOM 1578 O O . ILE A 1 202 ? 6.566 26.453 3.836 1 98.56 202 ILE A O 1
ATOM 1582 N N . HIS A 1 203 ? 5.18 27.922 4.902 1 98.56 203 HIS A N 1
ATOM 1583 C CA . HIS A 1 203 ? 5.312 28.938 3.863 1 98.56 203 HIS A CA 1
ATOM 1584 C C . HIS A 1 203 ? 6.73 29.5 3.816 1 98.56 203 HIS A C 1
ATOM 1586 O O . HIS A 1 203 ? 7.324 29.609 2.742 1 98.56 203 HIS A O 1
ATOM 1592 N N . GLU A 1 204 ? 7.223 29.828 4.945 1 98.81 204 GLU A N 1
ATOM 1593 C CA . GLU A 1 204 ? 8.578 30.359 5.051 1 98.81 204 GLU A CA 1
ATOM 1594 C C . GLU A 1 204 ? 9.609 29.297 4.672 1 98.81 204 GLU A C 1
ATOM 1596 O O . GLU A 1 204 ? 10.594 29.609 3.992 1 98.81 204 GLU A O 1
ATOM 1601 N N . ILE A 1 205 ? 9.422 28.078 5.102 1 98.88 205 ILE A N 1
ATOM 1602 C CA . ILE A 1 205 ? 10.32 26.984 4.77 1 98.88 205 ILE A CA 1
ATOM 1603 C C . ILE A 1 205 ? 10.367 26.797 3.256 1 98.88 205 ILE A C 1
ATOM 1605 O O . ILE A 1 205 ? 11.445 26.641 2.676 1 98.88 205 ILE A O 1
ATOM 1609 N N . GLY A 1 206 ? 9.156 26.781 2.621 1 98.81 206 GLY A N 1
ATOM 1610 C CA . GLY A 1 206 ? 9.086 26.656 1.175 1 98.81 206 GLY A CA 1
ATOM 1611 C C . GLY A 1 206 ? 9.867 27.734 0.446 1 98.81 206 GLY A C 1
ATOM 1612 O O . GLY A 1 206 ? 10.562 27.453 -0.534 1 98.81 206 GLY A O 1
ATOM 1613 N N . LYS A 1 207 ? 9.75 28.953 0.943 1 98.69 207 LYS A N 1
ATOM 1614 C CA . LYS A 1 207 ? 10.477 30.062 0.347 1 98.69 207 LYS A CA 1
ATOM 1615 C C . LYS A 1 207 ? 11.984 29.875 0.468 1 98.69 207 LYS A C 1
ATOM 1617 O O . LYS A 1 207 ? 12.727 30.125 -0.487 1 98.69 207 LYS A O 1
ATOM 1622 N N . ILE A 1 208 ? 12.43 29.484 1.65 1 98.81 208 ILE A N 1
ATOM 1623 C CA . ILE A 1 208 ? 13.852 29.234 1.89 1 98.81 208 ILE A CA 1
ATOM 1624 C C . ILE A 1 208 ? 14.359 28.141 0.95 1 98.81 208 ILE A C 1
ATOM 1626 O O . ILE A 1 208 ? 15.391 28.312 0.299 1 98.81 208 ILE A O 1
ATOM 1630 N N . CYS A 1 209 ? 13.625 27.047 0.81 1 98.75 209 CYS A N 1
ATOM 1631 C CA . CYS A 1 209 ? 14.023 25.922 -0.037 1 98.75 209 CYS A CA 1
ATOM 1632 C C . CYS A 1 209 ? 14.117 26.359 -1.497 1 98.75 209 CYS A C 1
ATOM 1634 O O . CYS A 1 209 ? 15.07 26.016 -2.193 1 98.75 209 CYS A O 1
ATOM 1636 N N . ARG A 1 210 ? 13.102 27.125 -1.906 1 98.06 210 ARG A N 1
ATOM 1637 C CA . ARG A 1 210 ? 13.086 27.609 -3.283 1 98.06 210 ARG A CA 1
ATOM 1638 C C . ARG A 1 210 ? 14.289 28.5 -3.566 1 98.06 210 ARG A C 1
ATOM 1640 O O . ARG A 1 210 ? 14.93 28.375 -4.613 1 98.06 210 ARG A O 1
ATOM 1647 N N . SER A 1 211 ? 14.594 29.375 -2.674 1 97.94 211 SER A N 1
ATOM 1648 C CA . SER A 1 211 ? 15.703 30.312 -2.846 1 97.94 211 SER A CA 1
ATOM 1649 C C . SER A 1 211 ? 17.047 29.578 -2.898 1 97.94 211 SER A C 1
ATOM 1651 O O . SER A 1 211 ? 17.984 30.047 -3.52 1 97.94 211 SER A O 1
ATOM 1653 N N . LYS A 1 212 ? 17.141 28.406 -2.312 1 98.06 212 LYS A N 1
ATOM 1654 C CA . LYS A 1 212 ? 18.375 27.641 -2.23 1 98.06 212 LYS A CA 1
ATOM 1655 C C . LYS A 1 212 ? 18.375 26.469 -3.197 1 98.06 212 LYS A C 1
ATOM 1657 O O . LYS A 1 212 ? 19.312 25.672 -3.219 1 98.06 212 LYS A O 1
ATOM 1662 N N . SER A 1 213 ? 17.297 26.25 -3.965 1 97.06 213 SER A N 1
ATOM 1663 C CA . SER A 1 213 ? 17.141 25.203 -4.953 1 97.06 213 SER A CA 1
ATOM 1664 C C . SER A 1 213 ? 17.203 23.812 -4.305 1 97.06 213 SER A C 1
ATOM 1666 O O . SER A 1 213 ? 17.938 22.938 -4.77 1 97.06 213 SER A O 1
ATOM 1668 N N . VAL A 1 214 ? 16.594 23.688 -3.219 1 98.44 214 VAL A N 1
ATOM 1669 C CA . VAL A 1 214 ? 16.438 22.422 -2.502 1 98.44 214 VAL A CA 1
ATOM 1670 C C . VAL A 1 214 ? 14.961 22.016 -2.502 1 98.44 214 VAL A C 1
ATOM 1672 O O . VAL A 1 214 ? 14.078 22.859 -2.363 1 98.44 214 VAL A O 1
ATOM 1675 N N . PHE A 1 215 ? 14.641 20.734 -2.717 1 98.81 215 PHE A N 1
ATOM 1676 C CA . PHE A 1 215 ? 13.258 20.266 -2.73 1 98.81 215 PHE A CA 1
ATOM 1677 C C . PHE A 1 215 ? 12.648 20.344 -1.337 1 98.81 215 PHE A C 1
ATOM 1679 O O . PHE A 1 215 ? 13.328 20.109 -0.34 1 98.81 215 PHE A O 1
ATOM 1686 N N . PHE A 1 216 ? 11.359 20.672 -1.292 1 98.94 216 PHE A N 1
ATOM 1687 C CA . PHE A 1 216 ? 10.625 20.75 -0.033 1 98.94 216 PHE A CA 1
ATOM 1688 C C . PHE A 1 216 ? 9.508 19.719 0.018 1 98.94 216 PHE A C 1
ATOM 1690 O O . PHE A 1 216 ? 8.625 19.719 -0.845 1 98.94 216 PHE A O 1
ATOM 1697 N N . HIS A 1 217 ? 9.602 18.797 0.963 1 98.94 217 HIS A N 1
ATOM 1698 C CA . HIS A 1 217 ? 8.539 17.844 1.287 1 98.94 217 HIS A CA 1
ATOM 1699 C C . HIS A 1 217 ? 7.859 18.219 2.602 1 98.94 217 HIS A C 1
ATOM 1701 O O . HIS A 1 217 ? 8.531 18.547 3.582 1 98.94 217 HIS A O 1
ATOM 1707 N N . THR A 1 218 ? 6.578 18.141 2.635 1 98.94 218 THR A N 1
ATOM 1708 C CA . THR A 1 218 ? 5.848 18.312 3.887 1 98.94 218 THR A CA 1
ATOM 1709 C C . THR A 1 218 ? 4.793 17.234 4.055 1 98.94 218 THR A C 1
ATOM 1711 O O . THR A 1 218 ? 4.016 16.969 3.135 1 98.94 218 THR A O 1
ATOM 1714 N N . ASP A 1 219 ? 4.875 16.516 5.156 1 98.81 219 ASP A N 1
ATOM 1715 C CA . ASP A 1 219 ? 3.818 15.594 5.559 1 98.81 219 ASP A CA 1
ATOM 1716 C C . ASP A 1 219 ? 2.578 16.344 6.035 1 98.81 219 ASP A C 1
ATOM 1718 O O . ASP A 1 219 ? 2.605 17 7.078 1 98.81 219 ASP A O 1
ATOM 1722 N N . ILE A 1 220 ? 1.481 16.203 5.273 1 98.69 220 ILE A N 1
ATOM 1723 C CA . ILE A 1 220 ? 0.292 16.953 5.656 1 98.69 220 ILE A CA 1
ATOM 1724 C C . ILE A 1 220 ? -0.816 15.992 6.078 1 98.69 220 ILE A C 1
ATOM 1726 O O . ILE A 1 220 ? -2.002 16.297 5.93 1 98.69 220 ILE A O 1
ATOM 1730 N N . ALA A 1 221 ? -0.454 14.805 6.551 1 97.06 221 ALA A N 1
ATOM 1731 C CA . ALA A 1 221 ? -1.432 13.812 7 1 97.06 221 ALA A CA 1
ATOM 1732 C C . ALA A 1 221 ? -2.396 14.414 8.016 1 97.06 221 ALA A C 1
ATOM 1734 O O . ALA A 1 221 ? -3.588 14.094 8.016 1 97.06 221 ALA A O 1
ATOM 1735 N N . GLN A 1 222 ? -1.922 15.328 8.867 1 94.06 222 GLN A N 1
ATOM 1736 C CA . GLN A 1 222 ? -2.75 15.93 9.914 1 94.06 222 GLN A CA 1
ATOM 1737 C C . GLN A 1 222 ? -3.242 17.312 9.5 1 94.06 222 GLN A C 1
ATOM 1739 O O . GLN A 1 222 ? -3.994 17.953 10.234 1 94.06 222 GLN A O 1
ATOM 1744 N N . ALA A 1 223 ? -2.82 17.797 8.375 1 97.12 223 ALA A N 1
ATOM 1745 C CA . ALA A 1 223 ? -3.191 19.141 7.918 1 97.12 223 ALA A CA 1
ATOM 1746 C C . ALA A 1 223 ? -4.246 19.078 6.816 1 97.12 223 ALA A C 1
ATOM 1748 O O . ALA A 1 223 ? -5.137 19.922 6.746 1 97.12 223 ALA A O 1
ATOM 1749 N N . CYS A 1 224 ? -4.121 18.062 5.996 1 97.25 224 CYS A N 1
ATOM 1750 C CA . CYS A 1 224 ? -4.988 17.906 4.832 1 97.25 224 CYS A CA 1
ATOM 1751 C C . CYS A 1 224 ? -6.457 17.906 5.246 1 97.25 224 CYS A C 1
ATOM 1753 O O . CYS A 1 224 ? -6.852 17.141 6.133 1 97.25 224 CYS A O 1
ATOM 1755 N N . GLY A 1 225 ? -7.234 18.766 4.613 1 96.31 225 GLY A N 1
ATOM 1756 C CA . GLY A 1 225 ? -8.664 18.797 4.887 1 96.31 225 GLY A CA 1
ATOM 1757 C C . GLY A 1 225 ? -9.008 19.5 6.184 1 96.31 225 GLY A C 1
ATOM 1758 O O . GLY A 1 225 ? -10.18 19.688 6.504 1 96.31 225 GLY A O 1
ATOM 1759 N N . LYS A 1 226 ? -8.031 19.953 6.949 1 94 226 LYS A N 1
ATOM 1760 C CA . LYS A 1 226 ? -8.25 20.562 8.258 1 94 226 LYS A CA 1
ATOM 1761 C C . LYS A 1 226 ? -7.848 22.047 8.258 1 94 226 LYS A C 1
ATOM 1763 O O . LYS A 1 226 ? -8.438 22.844 8.977 1 94 226 LYS A O 1
ATOM 1768 N N . ILE A 1 227 ? -6.812 22.344 7.527 1 95.69 227 ILE A N 1
ATOM 1769 C CA . ILE A 1 227 ? -6.398 23.734 7.316 1 95.69 227 ILE A CA 1
ATOM 1770 C C . ILE A 1 227 ? -6.172 23.984 5.828 1 95.69 227 ILE A C 1
ATOM 1772 O O . ILE A 1 227 ? -5.938 23.047 5.062 1 95.69 227 ILE A O 1
ATOM 1776 N N . PRO A 1 228 ? -6.258 25.219 5.406 1 97.19 228 PRO A N 1
ATOM 1777 C CA . PRO A 1 228 ? -6.023 25.5 3.986 1 97.19 228 PRO A CA 1
ATOM 1778 C C . PRO A 1 228 ? -4.594 25.172 3.553 1 97.19 228 PRO A C 1
ATOM 1780 O O . PRO A 1 228 ? -3.639 25.594 4.215 1 97.19 228 PRO A O 1
ATOM 1783 N N . ILE A 1 229 ? -4.461 24.453 2.49 1 98.06 229 ILE A N 1
ATOM 1784 C CA . ILE A 1 229 ? -3.176 24.078 1.903 1 98.06 229 ILE A CA 1
ATOM 1785 C C . ILE A 1 229 ? -3.172 24.422 0.414 1 98.06 229 ILE A C 1
ATOM 1787 O O . ILE A 1 229 ? -4.129 24.109 -0.302 1 98.06 229 ILE A O 1
ATOM 1791 N N . ASP A 1 230 ? -2.193 25.125 0.012 1 98.62 230 ASP A N 1
ATOM 1792 C CA . ASP A 1 230 ? -1.956 25.453 -1.393 1 98.62 230 ASP A CA 1
ATOM 1793 C C . ASP A 1 230 ? -0.517 25.125 -1.793 1 98.62 230 ASP A C 1
ATOM 1795 O O . ASP A 1 230 ? 0.417 25.812 -1.366 1 98.62 230 ASP A O 1
ATOM 1799 N N . VAL A 1 231 ? -0.365 24.156 -2.684 1 98.56 231 VAL A N 1
ATOM 1800 C CA . VAL A 1 231 ? 0.964 23.641 -2.99 1 98.56 231 VAL A CA 1
ATOM 1801 C C . VAL A 1 231 ? 1.815 24.75 -3.619 1 98.56 231 VAL A C 1
ATOM 1803 O O . VAL A 1 231 ? 3.037 24.766 -3.447 1 98.56 231 VAL A O 1
ATOM 1806 N N . ASN A 1 232 ? 1.243 25.688 -4.293 1 98.12 232 ASN A N 1
ATOM 1807 C CA . ASN A 1 232 ? 1.975 26.75 -4.969 1 98.12 232 ASN A CA 1
ATOM 1808 C C . ASN A 1 232 ? 2.381 27.859 -3.998 1 98.12 232 ASN A C 1
ATOM 1810 O O . ASN A 1 232 ? 3.516 28.328 -4.039 1 98.12 232 ASN A O 1
ATOM 1814 N N . LYS A 1 233 ? 1.431 28.188 -3.127 1 98.06 233 LYS A N 1
ATOM 1815 C CA . LYS A 1 233 ? 1.73 29.234 -2.143 1 98.06 233 LYS A CA 1
ATOM 1816 C C . LYS A 1 233 ? 2.828 28.781 -1.186 1 98.06 233 LYS A C 1
ATOM 1818 O O . LYS A 1 233 ? 3.633 29.594 -0.725 1 98.06 233 LYS A O 1
ATOM 1823 N N . ILE A 1 234 ? 2.91 27.469 -0.932 1 98 234 ILE A N 1
ATOM 1824 C CA . ILE A 1 234 ? 3.846 26.891 0.026 1 98 234 ILE A CA 1
ATOM 1825 C C . ILE A 1 234 ? 5.156 26.547 -0.677 1 98 234 ILE A C 1
ATOM 1827 O O . ILE A 1 234 ? 6.164 26.266 -0.023 1 98 234 ILE A O 1
ATOM 1831 N N . ASN A 1 235 ? 5.148 26.609 -1.982 1 98.25 235 ASN A N 1
ATOM 1832 C CA . ASN A 1 235 ? 6.293 26.172 -2.77 1 98.25 235 ASN A CA 1
ATOM 1833 C C . ASN A 1 235 ? 6.684 24.734 -2.436 1 98.25 235 ASN A C 1
ATOM 1835 O O . ASN A 1 235 ? 7.863 24.438 -2.273 1 98.25 235 ASN A O 1
ATOM 1839 N N . ALA A 1 236 ? 5.73 23.906 -2.209 1 98.69 236 ALA A N 1
ATOM 1840 C CA . ALA A 1 236 ? 6 22.5 -1.91 1 98.69 236 ALA A CA 1
ATOM 1841 C C . ALA A 1 236 ? 6.328 21.719 -3.18 1 98.69 236 ALA A C 1
ATOM 1843 O O . ALA A 1 236 ? 5.754 21.969 -4.242 1 98.69 236 ALA A O 1
ATOM 1844 N N . ASP A 1 237 ? 7.223 20.812 -3.062 1 98.88 237 ASP A N 1
ATOM 1845 C CA . ASP A 1 237 ? 7.555 19.922 -4.172 1 98.88 237 ASP A CA 1
ATOM 1846 C C . ASP A 1 237 ? 6.898 18.547 -3.992 1 98.88 237 ASP A C 1
ATOM 1848 O O . ASP A 1 237 ? 6.594 17.875 -4.973 1 98.88 237 ASP A O 1
ATOM 1852 N N . LEU A 1 238 ? 6.77 18.141 -2.779 1 98.94 238 LEU A N 1
ATOM 1853 C CA . LEU A 1 238 ? 6.121 16.891 -2.408 1 98.94 238 LEU A CA 1
ATOM 1854 C C . LEU A 1 238 ? 5.25 17.078 -1.169 1 98.94 238 LEU A C 1
ATOM 1856 O O . LEU A 1 238 ? 5.613 17.828 -0.257 1 98.94 238 LEU A O 1
ATOM 1860 N N . MET A 1 239 ? 4.113 16.406 -1.131 1 98.88 239 MET A N 1
ATOM 1861 C CA . MET A 1 239 ? 3.242 16.391 0.042 1 98.88 239 MET A CA 1
ATOM 1862 C C . MET A 1 239 ? 2.629 15.016 0.244 1 98.88 239 MET A C 1
ATOM 1864 O O . MET A 1 239 ? 2.176 14.383 -0.714 1 98.88 239 MET A O 1
ATOM 1868 N N . SER A 1 240 ? 2.619 14.523 1.437 1 98.88 240 SER A N 1
ATOM 1869 C CA . SER A 1 240 ? 2.031 13.227 1.771 1 98.88 240 SER A CA 1
ATOM 1870 C C . SER A 1 240 ? 0.649 13.398 2.395 1 98.88 240 SER A C 1
ATOM 1872 O O . SER A 1 240 ? 0.469 14.195 3.312 1 98.88 240 SER A O 1
ATOM 1874 N N . ILE A 1 241 ? -0.324 12.641 1.924 1 98.69 241 ILE A N 1
ATOM 1875 C CA . ILE A 1 241 ? -1.724 12.75 2.32 1 98.69 241 ILE A CA 1
ATOM 1876 C C . ILE A 1 241 ? -2.215 11.398 2.838 1 98.69 241 ILE A C 1
ATOM 1878 O O . ILE A 1 241 ? -1.855 10.352 2.295 1 98.69 241 ILE A O 1
ATOM 1882 N N . SER A 1 242 ? -3.035 11.406 3.854 1 96.56 242 SER A N 1
ATOM 1883 C CA . SER A 1 242 ? -3.643 10.211 4.418 1 96.56 242 SER A CA 1
ATOM 1884 C C . SER A 1 242 ? -5.16 10.234 4.27 1 96.56 242 SER A C 1
ATOM 1886 O O . SER A 1 242 ? -5.797 11.258 4.523 1 96.56 242 SER A O 1
ATOM 1888 N N . GLY A 1 243 ? -5.746 9.148 3.918 1 95.81 243 GLY A N 1
ATOM 1889 C CA . GLY A 1 243 ? -7.188 9.078 3.768 1 95.81 243 GLY A CA 1
ATOM 1890 C C . GLY A 1 243 ? -7.922 8.969 5.09 1 95.81 243 GLY A C 1
ATOM 1891 O O . GLY A 1 243 ? -8.938 9.641 5.301 1 95.81 243 GLY A O 1
ATOM 1892 N N . HIS A 1 244 ? -7.402 8.242 6.023 1 91.31 244 HIS A N 1
ATOM 1893 C CA . HIS A 1 244 ? -8.172 7.848 7.195 1 91.31 244 HIS A CA 1
ATOM 1894 C C . HIS A 1 244 ? -8.055 8.891 8.305 1 91.31 244 HIS A C 1
ATOM 1896 O O . HIS A 1 244 ? -8.398 8.617 9.461 1 91.31 244 HIS A O 1
ATOM 1902 N N . LYS A 1 245 ? -7.52 10.062 7.992 1 89.31 245 LYS A N 1
ATOM 1903 C CA . LYS A 1 245 ? -7.492 11.164 8.953 1 89.31 245 LYS A CA 1
ATOM 1904 C C . LYS A 1 245 ? -8.547 12.211 8.617 1 89.31 245 LYS A C 1
ATOM 1906 O O . LYS A 1 245 ? -8.742 13.164 9.375 1 89.31 245 LYS A O 1
ATOM 1911 N N . ILE A 1 246 ? -9.219 12.016 7.512 1 93.19 246 ILE A N 1
ATOM 1912 C CA . ILE A 1 246 ? -10.242 12.961 7.074 1 93.19 246 ILE A CA 1
ATOM 1913 C C . ILE A 1 246 ? -11.547 12.211 6.781 1 93.19 246 ILE A C 1
ATOM 1915 O O . ILE A 1 246 ? -12.211 12.484 5.781 1 93.19 246 ILE A O 1
ATOM 1919 N N . TYR A 1 247 ? -11.742 11.211 7.566 1 89.75 247 TYR A N 1
ATOM 1920 C CA . TYR A 1 247 ? -12.984 10.445 7.531 1 89.75 247 TYR A CA 1
ATOM 1921 C C . TYR A 1 247 ? -13.094 9.648 6.238 1 89.75 247 TYR A C 1
ATOM 1923 O O . TYR A 1 247 ? -14.195 9.328 5.785 1 89.75 247 TYR A O 1
ATOM 1931 N N . GLY A 1 248 ? -11.977 9.445 5.539 1 95.44 248 GLY A N 1
ATOM 1932 C CA . GLY A 1 248 ? -11.852 8.492 4.453 1 95.44 248 GLY A CA 1
ATOM 1933 C C . GLY A 1 248 ? -11.438 7.109 4.918 1 95.44 248 GLY A C 1
ATOM 1934 O O . GLY A 1 248 ? -11.266 6.879 6.117 1 95.44 248 GLY A O 1
ATOM 1935 N N . PRO A 1 249 ? -11.312 6.195 4.012 1 96.19 249 PRO A N 1
ATOM 1936 C CA . PRO A 1 249 ? -10.984 4.82 4.395 1 96.19 249 PRO A CA 1
ATOM 1937 C C . PRO A 1 249 ? -9.5 4.637 4.699 1 96.19 249 PRO A C 1
ATOM 1939 O O . PRO A 1 249 ? -8.664 5.395 4.203 1 96.19 249 PRO A O 1
ATOM 1942 N N . GLN A 1 250 ? -9.227 3.654 5.609 1 95.38 250 GLN A N 1
ATOM 1943 C CA . GLN A 1 250 ? -7.855 3.164 5.738 1 95.38 250 GLN A CA 1
ATOM 1944 C C . GLN A 1 250 ? -7.402 2.457 4.465 1 95.38 250 GLN A C 1
ATOM 1946 O O . GLN A 1 250 ? -8.227 1.944 3.705 1 95.38 250 GLN A O 1
ATOM 1951 N N . GLY A 1 251 ? -6.066 2.475 4.195 1 97.5 251 GLY A N 1
ATOM 1952 C CA . GLY A 1 251 ? -5.527 1.701 3.086 1 97.5 251 GLY A CA 1
ATOM 1953 C C . GLY A 1 251 ? -5.32 2.525 1.83 1 97.5 251 GLY A C 1
ATOM 1954 O O . GLY A 1 251 ? -5.008 1.98 0.769 1 97.5 251 GLY A O 1
ATOM 1955 N N . VAL A 1 252 ? -5.492 3.879 2.055 1 98.56 252 VAL A N 1
ATOM 1956 C CA . VAL A 1 252 ? -5.285 4.719 0.879 1 98.56 252 VAL A CA 1
ATOM 1957 C C . VAL A 1 252 ? -4.738 6.078 1.305 1 98.56 252 VAL A C 1
ATOM 1959 O O . VAL A 1 252 ? -5.086 6.586 2.375 1 98.56 252 VAL A O 1
ATOM 1962 N N . GLY A 1 253 ? -3.889 6.633 0.551 1 98.62 253 GLY A N 1
ATOM 1963 C CA . GLY A 1 253 ? -3.33 7.977 0.616 1 98.62 253 GLY A CA 1
ATOM 1964 C C . GLY A 1 253 ? -2.902 8.508 -0.737 1 98.62 253 GLY A C 1
ATOM 1965 O O . GLY A 1 253 ? -3.305 7.98 -1.775 1 98.62 253 GLY A O 1
ATOM 1966 N N . ALA A 1 254 ? -2.193 9.57 -0.711 1 98.88 254 ALA A N 1
ATOM 1967 C CA . ALA A 1 254 ? -1.687 10.148 -1.95 1 98.88 254 ALA A CA 1
ATOM 1968 C C . ALA A 1 254 ? -0.397 10.93 -1.704 1 98.88 254 ALA A C 1
ATOM 1970 O O . ALA A 1 254 ? -0.165 11.422 -0.598 1 98.88 254 ALA A O 1
ATOM 1971 N N . LEU A 1 255 ? 0.367 10.945 -2.689 1 98.94 255 LEU A N 1
ATOM 1972 C CA . LEU A 1 255 ? 1.56 11.781 -2.73 1 98.94 255 LEU A CA 1
ATOM 1973 C C . LEU A 1 255 ? 1.453 12.828 -3.836 1 98.94 255 LEU A C 1
ATOM 1975 O O . LEU A 1 255 ? 1.257 12.477 -5.004 1 98.94 255 LEU A O 1
ATOM 1979 N N . TYR A 1 256 ? 1.489 14.07 -3.412 1 98.94 256 TYR A N 1
ATOM 1980 C CA . TYR A 1 256 ? 1.665 15.141 -4.391 1 98.94 256 TYR A CA 1
ATOM 1981 C C . TYR A 1 256 ? 3.109 15.211 -4.867 1 98.94 256 TYR A C 1
ATOM 1983 O O . TYR A 1 256 ? 4.039 15.25 -4.059 1 98.94 256 TYR A O 1
ATOM 1991 N N . VAL A 1 257 ? 3.332 15.188 -6.172 1 98.88 257 VAL A N 1
ATOM 1992 C CA . VAL A 1 257 ? 4.641 15.328 -6.801 1 98.88 257 VAL A CA 1
ATOM 1993 C C . VAL A 1 257 ? 4.605 16.453 -7.82 1 98.88 257 VAL A C 1
ATOM 1995 O O . VAL A 1 257 ? 3.957 16.344 -8.867 1 98.88 257 VAL A O 1
ATOM 1998 N N . ARG A 1 258 ? 5.312 17.5 -7.5 1 98.69 258 ARG A N 1
ATOM 1999 C CA . ARG A 1 258 ? 5.305 18.688 -8.359 1 98.69 258 ARG A CA 1
ATOM 2000 C C . ARG A 1 258 ? 5.855 18.359 -9.742 1 98.69 258 ARG A C 1
ATOM 2002 O O . ARG A 1 258 ? 6.852 17.641 -9.867 1 98.69 258 ARG A O 1
ATOM 2009 N N . ARG A 1 259 ? 5.297 18.938 -10.711 1 96.62 259 ARG A N 1
ATOM 2010 C CA . ARG A 1 259 ? 5.711 18.672 -12.086 1 96.62 259 ARG A CA 1
ATOM 2011 C C . ARG A 1 259 ? 6.59 19.812 -12.617 1 96.62 259 ARG A C 1
ATOM 2013 O O . ARG A 1 259 ? 7.461 19.594 -13.453 1 96.62 259 ARG A O 1
ATOM 2020 N N . ARG A 1 260 ? 6.195 21.016 -12.055 1 93.44 260 ARG A N 1
ATOM 2021 C CA . ARG A 1 260 ? 6.969 22.188 -12.492 1 93.44 260 ARG A CA 1
ATOM 2022 C C . ARG A 1 260 ? 7.301 23.094 -11.305 1 93.44 260 ARG A C 1
ATOM 2024 O O . ARG A 1 260 ? 6.418 23.75 -10.75 1 93.44 260 ARG A O 1
ATOM 2031 N N . PRO A 1 261 ? 8.578 23.203 -11.039 1 94.06 261 PRO A N 1
ATOM 2032 C CA . PRO A 1 261 ? 9.703 22.422 -11.57 1 94.06 261 PRO A CA 1
ATOM 2033 C C . PRO A 1 261 ? 9.578 20.922 -11.281 1 94.06 261 PRO A C 1
ATOM 2035 O O . PRO A 1 261 ? 8.969 20.531 -10.289 1 94.06 261 PRO A O 1
ATOM 2038 N N . ARG A 1 262 ? 10.219 20.172 -12.109 1 95.69 262 ARG A N 1
ATOM 2039 C CA . ARG A 1 262 ? 10.047 18.719 -12.07 1 95.69 262 ARG A CA 1
ATOM 2040 C C . ARG A 1 262 ? 10.812 18.109 -10.898 1 95.69 262 ARG A C 1
ATOM 2042 O O . ARG A 1 262 ? 11.977 18.453 -10.68 1 95.69 262 ARG A O 1
ATOM 2049 N N . VAL A 1 263 ? 10.141 17.312 -10.188 1 97.38 263 VAL A N 1
ATOM 2050 C CA . VAL A 1 263 ? 10.734 16.5 -9.141 1 97.38 263 VAL A CA 1
ATOM 2051 C C . VAL A 1 263 ? 10.758 15.039 -9.586 1 97.38 263 VAL A C 1
ATOM 2053 O O . VAL A 1 263 ? 9.727 14.477 -9.953 1 97.38 263 VAL A O 1
ATOM 2056 N N . ARG A 1 264 ? 11.859 14.43 -9.594 1 96.62 264 ARG A N 1
ATOM 2057 C CA . ARG A 1 264 ? 11.992 13.023 -9.961 1 96.62 264 ARG A CA 1
ATOM 2058 C C . ARG A 1 264 ? 12.164 12.141 -8.734 1 96.62 264 ARG A C 1
ATOM 2060 O O . ARG A 1 264 ? 12.789 12.555 -7.75 1 96.62 264 ARG A O 1
ATOM 2067 N N . LEU A 1 265 ? 11.555 10.984 -8.789 1 97.12 265 LEU A N 1
ATOM 2068 C CA . LEU A 1 265 ? 11.602 10.008 -7.703 1 97.12 265 LEU A CA 1
ATOM 2069 C C . LEU A 1 265 ? 11.938 8.625 -8.234 1 97.12 265 LEU A C 1
ATOM 2071 O O . LEU A 1 265 ? 11.453 8.227 -9.305 1 97.12 265 LEU A O 1
ATOM 2075 N N . GLU A 1 266 ? 12.727 7.914 -7.543 1 97.25 266 GLU A N 1
ATOM 2076 C CA . GLU A 1 266 ? 12.82 6.477 -7.766 1 97.25 266 GLU A CA 1
ATOM 2077 C C . GLU A 1 266 ? 11.695 5.73 -7.043 1 97.25 266 GLU A C 1
ATOM 2079 O O . GLU A 1 266 ? 11.516 5.895 -5.836 1 97.25 266 GLU A O 1
ATOM 2084 N N . PRO A 1 267 ? 10.922 4.898 -7.73 1 98.19 267 PRO A N 1
ATOM 2085 C CA . PRO A 1 267 ? 9.852 4.141 -7.066 1 98.19 267 PRO A CA 1
ATOM 2086 C C . PRO A 1 267 ? 10.391 3.135 -6.051 1 98.19 267 PRO A C 1
ATOM 2088 O O . PRO A 1 267 ? 11.477 2.576 -6.238 1 98.19 267 PRO A O 1
ATOM 2091 N N . ILE A 1 268 ? 9.617 2.926 -4.996 1 97.94 268 ILE A N 1
ATOM 2092 C CA . ILE A 1 268 ? 10 1.906 -4.023 1 97.94 268 ILE A CA 1
ATOM 2093 C C . ILE A 1 268 ? 9.281 0.598 -4.336 1 97.94 268 ILE A C 1
ATOM 2095 O O . ILE A 1 268 ? 9.766 -0.484 -4 1 97.94 268 ILE A O 1
ATOM 2099 N N . ILE A 1 269 ? 8.117 0.657 -4.945 1 98.44 269 ILE A N 1
ATOM 2100 C CA . ILE A 1 269 ? 7.352 -0.492 -5.41 1 98.44 269 ILE A CA 1
ATOM 2101 C C . ILE A 1 269 ? 7.32 -0.502 -6.938 1 98.44 269 ILE A C 1
ATOM 2103 O O . ILE A 1 269 ? 6.637 0.321 -7.555 1 98.44 269 ILE A O 1
ATOM 2107 N N . ASN A 1 270 ? 8.008 -1.438 -7.535 1 97.88 270 ASN A N 1
ATOM 2108 C CA . ASN A 1 270 ? 8.172 -1.522 -8.984 1 97.88 270 ASN A CA 1
ATOM 2109 C C . ASN A 1 270 ? 7.27 -2.596 -9.586 1 97.88 270 ASN A C 1
ATOM 2111 O O . ASN A 1 270 ? 6.875 -3.541 -8.898 1 97.88 270 ASN A O 1
ATOM 2115 N N . GLY A 1 271 ? 6.914 -2.455 -10.844 1 94.94 271 GLY A N 1
ATOM 2116 C CA . GLY A 1 271 ? 6.098 -3.469 -11.5 1 94.94 271 GLY A CA 1
ATOM 2117 C C . GLY A 1 271 ? 5.414 -2.967 -12.758 1 94.94 271 GLY A C 1
ATOM 2118 O O . GLY A 1 271 ? 6.066 -2.402 -13.641 1 94.94 271 GLY A O 1
ATOM 2119 N N . GLY A 1 272 ? 4.035 -3.016 -12.781 1 85.12 272 GLY A N 1
ATOM 2120 C CA . GLY A 1 272 ? 3.209 -2.807 -13.953 1 85.12 272 GLY A CA 1
ATOM 2121 C C . GLY A 1 272 ? 3.213 -1.369 -14.445 1 85.12 272 GLY A C 1
ATOM 2122 O O . GLY A 1 272 ? 2.711 -1.074 -15.531 1 85.12 272 GLY A O 1
ATOM 2123 N N . GLY A 1 273 ? 3.732 -0.472 -13.703 1 86.31 273 GLY A N 1
ATOM 2124 C CA . GLY A 1 273 ? 3.893 0.889 -14.188 1 86.31 273 GLY A CA 1
ATOM 2125 C C . GLY A 1 273 ? 2.725 1.79 -13.828 1 86.31 273 GLY A C 1
ATOM 2126 O O . GLY A 1 273 ? 2.633 2.918 -14.32 1 86.31 273 GLY A O 1
ATOM 2127 N N . GLN A 1 274 ? 1.8 1.374 -13.023 1 83.81 274 GLN A N 1
ATOM 2128 C CA . GLN A 1 274 ? 0.685 2.211 -12.594 1 83.81 274 GLN A CA 1
ATOM 2129 C C . GLN A 1 274 ? 1.182 3.51 -11.961 1 83.81 274 GLN A C 1
ATOM 2131 O O . GLN A 1 274 ? 2.361 3.629 -11.617 1 83.81 274 GLN A O 1
ATOM 2136 N N . GLU A 1 275 ? 0.292 4.59 -11.914 1 95.69 275 GLU A N 1
ATOM 2137 C CA . GLU A 1 275 ? 0.59 5.887 -11.312 1 95.69 275 GLU A CA 1
ATOM 2138 C C . GLU A 1 275 ? 1.853 6.496 -11.906 1 95.69 275 GLU A C 1
ATOM 2140 O O . GLU A 1 275 ? 2.75 6.922 -11.18 1 95.69 275 GLU A O 1
ATOM 2145 N N . ARG A 1 276 ? 1.973 6.305 -13.219 1 91.62 276 ARG A N 1
ATOM 2146 C CA . ARG A 1 276 ? 3.045 6.914 -14 1 91.62 276 ARG A CA 1
ATOM 2147 C C . ARG A 1 276 ? 4.398 6.312 -13.633 1 91.62 276 ARG A C 1
ATOM 2149 O O . ARG A 1 276 ? 5.41 7.016 -13.617 1 91.62 276 ARG A O 1
ATOM 2156 N N . GLY A 1 277 ? 4.348 5.109 -13.156 1 93.38 277 GLY A N 1
ATOM 2157 C CA . GLY A 1 277 ? 5.566 4.371 -12.867 1 93.38 277 GLY A CA 1
ATOM 2158 C C . GLY A 1 277 ? 6.09 4.609 -11.461 1 93.38 277 GLY A C 1
ATOM 2159 O O . GLY A 1 277 ? 7.094 4.02 -11.055 1 93.38 277 GLY A O 1
ATOM 2160 N N . LEU A 1 278 ? 5.383 5.363 -10.656 1 97.31 278 LEU A N 1
ATOM 2161 C CA . LEU A 1 278 ? 5.891 5.75 -9.344 1 97.31 278 LEU A CA 1
ATOM 2162 C C . LEU A 1 278 ? 5.375 4.805 -8.266 1 97.31 278 LEU A C 1
ATOM 2164 O O . LEU A 1 278 ? 5.941 4.742 -7.168 1 97.31 278 LEU A O 1
ATOM 2168 N N . ARG A 1 279 ? 4.297 4.152 -8.602 1 98 279 ARG A N 1
ATOM 2169 C CA . ARG A 1 279 ? 3.717 3.229 -7.633 1 98 279 ARG A CA 1
ATOM 2170 C C . ARG A 1 279 ? 2.951 2.107 -8.328 1 98 279 ARG A C 1
ATOM 2172 O O . ARG A 1 279 ? 1.742 2.215 -8.547 1 98 279 ARG A O 1
ATOM 2179 N N . SER A 1 280 ? 3.59 1.007 -8.531 1 96.5 280 SER A N 1
ATOM 2180 C CA . SER A 1 280 ? 2.988 -0.109 -9.258 1 96.5 280 SER A CA 1
ATOM 2181 C C . SER A 1 280 ? 1.996 -0.866 -8.375 1 96.5 280 SER A C 1
ATOM 2183 O O . SER A 1 280 ? 2.055 -0.779 -7.148 1 96.5 280 SER A O 1
ATOM 2185 N N . GLY A 1 281 ? 1.102 -1.608 -9.039 1 92.88 281 GLY A N 1
ATOM 2186 C CA . GLY A 1 281 ? 0.049 -2.375 -8.391 1 92.88 281 GLY A CA 1
ATOM 2187 C C . GLY A 1 281 ? -1.346 -1.915 -8.773 1 92.88 281 GLY A C 1
ATOM 2188 O O . GLY A 1 281 ? -1.57 -0.726 -9 1 92.88 281 GLY A O 1
ATOM 2189 N N . THR A 1 282 ? -2.254 -2.809 -8.711 1 90.5 282 THR A N 1
ATOM 2190 C CA . THR A 1 282 ? -3.639 -2.479 -9.023 1 90.5 282 THR A CA 1
ATOM 2191 C C . THR A 1 282 ? -4.16 -1.392 -8.086 1 90.5 282 THR A C 1
ATOM 2193 O O . THR A 1 282 ? -4 -1.485 -6.871 1 90.5 282 THR A O 1
ATOM 2196 N N . LEU A 1 283 ? -4.684 -0.354 -8.703 1 93.19 283 LEU A N 1
ATOM 2197 C CA . LEU A 1 283 ? -5.27 0.711 -7.898 1 93.19 283 LEU A CA 1
ATOM 2198 C C . LEU A 1 283 ? -6.598 0.265 -7.293 1 93.19 283 LEU A C 1
ATOM 2200 O O . LEU A 1 283 ? -7.48 -0.213 -8.008 1 93.19 283 LEU A O 1
ATOM 2204 N N . PRO A 1 284 ? -6.719 0.381 -6.004 1 96.12 284 PRO A N 1
ATOM 2205 C CA . PRO A 1 284 ? -8.008 0.032 -5.391 1 96.12 284 PRO A CA 1
ATOM 2206 C C . PRO A 1 284 ? -9.078 1.092 -5.633 1 96.12 284 PRO A C 1
ATOM 2208 O O . PRO A 1 284 ? -9.188 2.047 -4.859 1 96.12 284 PRO A O 1
ATOM 2211 N N . THR A 1 285 ? -9.883 0.892 -6.562 1 94.06 285 THR A N 1
ATOM 2212 C CA . THR A 1 285 ? -10.828 1.895 -7.055 1 94.06 285 THR A CA 1
ATOM 2213 C C . THR A 1 285 ? -11.719 2.398 -5.922 1 94.06 285 THR A C 1
ATOM 2215 O O . THR A 1 285 ? -11.867 3.607 -5.734 1 94.06 285 THR A O 1
ATOM 2218 N N . ALA A 1 286 ? -12.312 1.486 -5.164 1 95.69 286 ALA A N 1
ATOM 2219 C CA . ALA A 1 286 ? -13.219 1.886 -4.09 1 95.69 286 ALA A CA 1
ATOM 2220 C C . ALA A 1 286 ? -12.516 2.793 -3.084 1 95.69 286 ALA A C 1
ATOM 2222 O O . ALA A 1 286 ? -13.078 3.787 -2.631 1 95.69 286 ALA A O 1
ATOM 2223 N N . LEU A 1 287 ? -11.305 2.469 -2.744 1 98.12 287 LEU A N 1
ATOM 2224 C CA . LEU A 1 287 ? -10.547 3.24 -1.767 1 98.12 287 LEU A CA 1
ATOM 2225 C C . LEU A 1 287 ? -10.195 4.621 -2.316 1 98.12 287 LEU A C 1
ATOM 2227 O O . LEU A 1 287 ? -10.281 5.621 -1.601 1 98.12 287 LEU A O 1
ATOM 2231 N N . THR A 1 288 ? -9.742 4.652 -3.588 1 98.19 288 THR A N 1
ATOM 2232 C CA . THR A 1 288 ? -9.398 5.926 -4.219 1 98.19 288 THR A CA 1
ATOM 2233 C C . THR A 1 288 ? -10.625 6.836 -4.289 1 98.19 288 THR A C 1
ATOM 2235 O O . THR A 1 288 ? -10.523 8.039 -4.031 1 98.19 288 THR A O 1
ATOM 2238 N N . VAL A 1 289 ? -11.758 6.234 -4.637 1 97.69 289 VAL A N 1
ATOM 2239 C CA . VAL A 1 289 ? -13.016 6.977 -4.68 1 97.69 289 VAL A CA 1
ATOM 2240 C C . VAL A 1 289 ? -13.359 7.496 -3.285 1 97.69 289 VAL A C 1
ATOM 2242 O O . VAL A 1 289 ? -13.797 8.641 -3.133 1 97.69 289 VAL A O 1
ATOM 2245 N N . GLY A 1 290 ? -13.164 6.668 -2.336 1 98.44 290 GLY A N 1
ATOM 2246 C CA . GLY A 1 290 ? -13.383 7.086 -0.961 1 98.44 290 GLY A CA 1
ATOM 2247 C C . GLY A 1 290 ? -12.523 8.266 -0.547 1 98.44 290 GLY A C 1
ATOM 2248 O O . GLY A 1 290 ? -13.008 9.211 0.073 1 98.44 290 GLY A O 1
ATOM 2249 N N . LEU A 1 291 ? -11.273 8.227 -0.84 1 98.81 291 LEU A N 1
ATOM 2250 C CA . LEU A 1 291 ? -10.367 9.336 -0.538 1 98.81 291 LEU A CA 1
ATOM 2251 C C . LEU A 1 291 ? -10.82 10.609 -1.24 1 98.81 291 LEU A C 1
ATOM 2253 O O . LEU A 1 291 ? -10.828 11.688 -0.638 1 98.81 291 LEU A O 1
ATOM 2257 N N . GLY A 1 292 ? -11.141 10.477 -2.533 1 98.81 292 GLY A N 1
ATOM 2258 C CA . GLY A 1 292 ? -11.641 11.625 -3.268 1 98.81 292 GLY A CA 1
ATOM 2259 C C . GLY A 1 292 ? -12.859 12.258 -2.629 1 98.81 292 GLY A C 1
ATOM 2260 O O . GLY A 1 292 ? -12.914 13.477 -2.441 1 98.81 292 GLY A O 1
ATOM 2261 N N . ALA A 1 293 ? -13.812 11.406 -2.268 1 98.62 293 ALA A N 1
ATOM 2262 C CA . ALA A 1 293 ? -15.039 11.883 -1.63 1 98.62 293 ALA A CA 1
ATOM 2263 C C . ALA A 1 293 ? -14.734 12.57 -0.299 1 98.62 293 ALA A C 1
ATOM 2265 O O . ALA A 1 293 ? -15.312 13.609 0.015 1 98.62 293 ALA A O 1
ATOM 2266 N N . ALA A 1 294 ? -13.883 12 0.481 1 98.25 294 ALA A N 1
ATOM 2267 C CA . ALA A 1 294 ? -13.492 12.586 1.761 1 98.25 294 ALA A CA 1
ATOM 2268 C C . ALA A 1 294 ? -12.859 13.961 1.564 1 98.25 294 ALA A C 1
ATOM 2270 O O . ALA A 1 294 ? -13.141 14.898 2.32 1 98.25 294 ALA A O 1
ATOM 2271 N N . CYS A 1 295 ? -12 14.062 0.558 1 98.81 295 CYS A N 1
ATOM 2272 C CA . CYS A 1 295 ? -11.359 15.336 0.258 1 98.81 295 CYS A CA 1
ATOM 2273 C C . CYS A 1 295 ? -12.383 16.391 -0.154 1 98.81 295 CYS A C 1
ATOM 2275 O O . CYS A 1 295 ? -12.289 17.547 0.252 1 98.81 295 CYS A O 1
ATOM 2277 N N . GLU A 1 296 ? -13.312 16 -0.948 1 98.62 296 GLU A N 1
ATOM 2278 C CA . GLU A 1 296 ? -14.352 16.922 -1.389 1 98.62 296 GLU A CA 1
ATOM 2279 C C . GLU A 1 296 ? -15.18 17.422 -0.209 1 98.62 296 GLU A C 1
ATOM 2281 O O . GLU A 1 296 ? -15.43 18.625 -0.086 1 98.62 296 GLU A O 1
ATOM 2286 N N . ILE A 1 297 ? -15.586 16.547 0.657 1 97.56 297 ILE A N 1
ATOM 2287 C CA . ILE A 1 297 ? -16.375 16.891 1.833 1 97.56 297 ILE A CA 1
ATOM 2288 C C . ILE A 1 297 ? -15.562 17.797 2.756 1 97.56 297 ILE A C 1
ATOM 2290 O O . ILE A 1 297 ? -16.078 18.797 3.266 1 97.56 297 ILE A O 1
ATOM 2294 N N . SER A 1 298 ? -14.297 17.438 2.963 1 97.25 298 SER A N 1
ATOM 2295 C CA . SER A 1 298 ? -13.422 18.25 3.812 1 97.25 298 SER A CA 1
ATOM 2296 C C . SER A 1 298 ? -13.273 19.656 3.266 1 97.25 298 SER A C 1
ATOM 2298 O O . SER A 1 298 ? -13.219 20.625 4.031 1 97.25 298 SER A O 1
ATOM 2300 N N . ALA A 1 299 ? -13.133 19.781 1.975 1 97.88 299 ALA A N 1
ATOM 2301 C CA . ALA A 1 299 ? -13.008 21.094 1.349 1 97.88 299 ALA A CA 1
ATOM 2302 C C . ALA A 1 299 ? -14.266 21.922 1.575 1 97.88 299 ALA A C 1
ATOM 2304 O O . ALA A 1 299 ? -14.172 23.109 1.902 1 97.88 299 ALA A O 1
ATOM 2305 N N . GLU A 1 300 ? -15.383 21.328 1.449 1 97.38 300 GLU A N 1
ATOM 2306 C CA . GLU A 1 300 ? -16.672 22.016 1.562 1 97.38 300 GLU A CA 1
ATOM 2307 C C . GLU A 1 300 ? -16.953 22.422 3.006 1 97.38 300 GLU A C 1
ATOM 2309 O O . GLU A 1 300 ? -17.531 23.484 3.254 1 97.38 300 GLU A O 1
ATOM 2314 N N . GLU A 1 301 ? -16.5 21.641 3.93 1 95.62 301 GLU A N 1
ATOM 2315 C CA . GLU A 1 301 ? -16.906 21.828 5.316 1 95.62 301 GLU A CA 1
ATOM 2316 C C . GLU A 1 301 ? -15.758 22.312 6.18 1 95.62 301 GLU A C 1
ATOM 2318 O O . GLU A 1 301 ? -15.891 22.422 7.402 1 95.62 301 GLU A O 1
ATOM 2323 N N . MET A 1 302 ? -14.688 22.641 5.582 1 96 302 MET A N 1
ATOM 2324 C CA . MET A 1 302 ? -13.453 22.953 6.301 1 96 302 MET A CA 1
ATOM 2325 C C . MET A 1 302 ? -13.688 24.078 7.309 1 96 302 MET A C 1
ATOM 2327 O O . MET A 1 302 ? -13.312 23.953 8.477 1 96 302 MET A O 1
ATOM 2331 N N . GLN A 1 303 ? -14.305 25.156 6.879 1 95.38 303 GLN A N 1
ATOM 2332 C CA . GLN A 1 303 ? -14.508 26.328 7.738 1 95.38 303 GLN A CA 1
ATOM 2333 C C . GLN A 1 303 ? -15.445 26 8.898 1 95.38 303 GLN A C 1
ATOM 2335 O O . GLN A 1 303 ? -15.164 26.344 10.047 1 95.38 303 GLN A O 1
ATOM 2340 N N . ALA A 1 304 ? -16.562 25.359 8.57 1 91.44 304 ALA A N 1
ATOM 2341 C CA . ALA A 1 304 ? -17.516 24.984 9.602 1 91.44 304 ALA A CA 1
ATOM 2342 C C . ALA A 1 304 ? -16.906 24.031 10.617 1 91.44 304 ALA A C 1
ATOM 2344 O O . ALA A 1 304 ? -17.125 24.172 11.82 1 91.44 304 ALA A O 1
ATOM 2345 N N . ASP A 1 305 ? -16.125 23.109 10.109 1 88.06 305 ASP A N 1
ATOM 2346 C CA . ASP A 1 305 ? -15.445 22.156 10.984 1 88.06 305 ASP A CA 1
ATOM 2347 C C . ASP A 1 305 ? -14.422 22.859 11.875 1 88.06 305 ASP A C 1
ATOM 2349 O O . ASP A 1 305 ? -14.305 22.547 13.062 1 88.06 305 ASP A O 1
ATOM 2353 N N . HIS A 1 306 ? -13.719 23.766 11.305 1 90.69 306 HIS A N 1
ATOM 2354 C CA . HIS A 1 306 ? -12.719 24.5 12.055 1 90.69 306 HIS A CA 1
ATOM 2355 C C . HIS A 1 306 ? -13.359 25.297 13.195 1 90.69 306 HIS A C 1
ATOM 2357 O O . HIS A 1 306 ? -12.844 25.297 14.32 1 90.69 306 HIS A O 1
ATOM 2363 N N . GLU A 1 307 ? -14.391 25.969 12.906 1 90.5 307 GLU A N 1
ATOM 2364 C CA . GLU A 1 307 ? -15.086 26.766 13.914 1 90.5 307 GLU A CA 1
ATOM 2365 C C . GLU A 1 307 ? -15.617 25.875 15.039 1 90.5 307 GLU A C 1
ATOM 2367 O O . GLU A 1 307 ? -15.477 26.219 16.219 1 90.5 307 GLU A O 1
ATOM 2372 N N . HIS A 1 308 ? -16.203 24.844 14.57 1 83.25 308 HIS A N 1
ATOM 2373 C CA . HIS A 1 308 ? -16.766 23.906 15.539 1 83.25 308 HIS A CA 1
ATOM 2374 C C . HIS A 1 308 ? -15.672 23.328 16.438 1 83.25 308 HIS A C 1
ATOM 2376 O O . HIS A 1 308 ? -15.812 23.344 17.672 1 83.25 308 HIS A O 1
ATOM 2382 N N . ILE A 1 309 ? -14.57 22.875 15.875 1 83.62 309 ILE 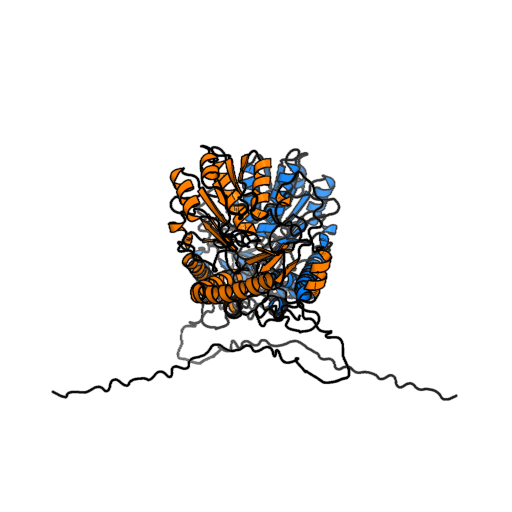A N 1
ATOM 2383 C CA . ILE A 1 309 ? -13.477 22.234 16.594 1 83.62 309 ILE A CA 1
ATOM 2384 C C . ILE A 1 309 ? -12.789 23.25 17.5 1 83.62 309 ILE A C 1
ATOM 2386 O O . ILE A 1 309 ? -12.359 22.922 18.609 1 83.62 309 ILE A O 1
ATOM 2390 N N . SER A 1 310 ? -12.695 24.438 17 1 88.19 310 SER A N 1
ATOM 2391 C CA . SER A 1 310 ? -12.078 25.5 17.781 1 88.19 310 SER A CA 1
ATOM 2392 C C . SER A 1 310 ? -12.875 25.781 19.062 1 88.19 310 SER A C 1
ATOM 2394 O O . SER A 1 310 ? -12.297 25.969 20.125 1 88.19 310 SER A O 1
ATOM 2396 N N . ARG A 1 311 ? -14.125 25.859 18.906 1 84.38 311 ARG A N 1
ATOM 2397 C CA . ARG A 1 311 ? -14.992 26.094 20.062 1 84.38 311 ARG A CA 1
ATOM 2398 C C . ARG A 1 311 ? -14.852 24.969 21.094 1 84.38 311 ARG A C 1
ATOM 2400 O O . ARG A 1 311 ? -14.75 25.234 22.281 1 84.38 311 ARG A O 1
ATOM 2407 N N . LEU A 1 312 ? -14.82 23.734 20.578 1 75.81 312 LEU A N 1
ATOM 2408 C CA . LEU A 1 312 ? -14.703 22.578 21.469 1 75.81 312 LEU A CA 1
ATOM 2409 C C . LEU A 1 312 ? -13.352 22.562 22.172 1 75.81 312 LEU A C 1
ATOM 2411 O O . LEU A 1 312 ? -13.258 22.266 23.359 1 75.81 312 LEU A O 1
ATOM 2415 N N . SER A 1 313 ? -12.328 22.859 21.453 1 81.19 313 SER A N 1
ATOM 2416 C CA . SER A 1 313 ? -10.969 22.875 21.969 1 81.19 313 SER A CA 1
ATOM 2417 C C . SER A 1 313 ? -10.82 23.938 23.078 1 81.19 313 SER A C 1
ATOM 2419 O O . SER A 1 313 ? -10.258 23.656 24.141 1 81.19 313 SER A O 1
ATOM 2421 N N . GLN A 1 314 ? -11.336 25.078 22.812 1 85.5 314 GLN A N 1
ATOM 2422 C CA . GLN A 1 314 ? -11.258 26.156 23.781 1 85.5 314 GLN A CA 1
ATOM 2423 C C . GLN A 1 314 ? -12.008 25.812 25.062 1 85.5 314 GLN A C 1
ATOM 2425 O O . GLN A 1 314 ? -11.531 26.094 26.156 1 85.5 314 GLN A O 1
ATOM 2430 N N . ARG A 1 315 ? -13.125 25.281 24.859 1 78.94 315 ARG A N 1
ATOM 2431 C CA . ARG A 1 315 ? -13.914 24.875 26.016 1 78.94 315 ARG A CA 1
ATOM 2432 C C . ARG A 1 315 ? -13.156 23.859 26.859 1 78.94 315 ARG A C 1
ATOM 2434 O O . ARG A 1 315 ? -13.172 23.938 28.094 1 78.94 315 ARG A O 1
ATOM 2441 N N . LEU A 1 316 ? -12.539 22.938 26.188 1 75 316 LEU A N 1
ATOM 2442 C CA . LEU A 1 316 ? -11.766 21.906 26.875 1 75 316 LEU A CA 1
ATOM 2443 C C . LEU A 1 316 ? -10.578 22.516 27.609 1 75 316 LEU A C 1
ATOM 2445 O O . LEU A 1 316 ? -10.375 22.25 28.797 1 75 316 LEU A O 1
ATOM 2449 N N . ILE A 1 317 ? -9.797 23.297 26.938 1 80.38 317 ILE A N 1
ATOM 2450 C CA . ILE A 1 317 ? -8.594 23.906 27.5 1 80.38 317 ILE A CA 1
ATOM 2451 C C . ILE A 1 317 ? -8.969 24.797 28.672 1 80.38 317 ILE A C 1
ATOM 2453 O O . ILE A 1 317 ? -8.383 24.688 29.766 1 80.38 317 ILE A O 1
ATOM 2457 N N . ASP A 1 318 ? -9.961 25.594 28.469 1 82.25 318 ASP A N 1
ATOM 2458 C CA . ASP A 1 318 ? -10.406 26.5 29.516 1 82.25 318 ASP A CA 1
ATOM 2459 C C . ASP A 1 318 ? -10.922 25.734 30.734 1 82.25 318 ASP A C 1
ATOM 2461 O O . ASP A 1 318 ? -10.617 26.094 31.875 1 82.25 318 ASP A O 1
ATOM 2465 N N . GLY A 1 319 ? -11.695 24.766 30.391 1 73.38 319 GLY A N 1
ATOM 2466 C CA . GLY A 1 319 ? -12.242 23.969 31.469 1 73.38 319 GLY A CA 1
ATOM 2467 C C . GLY A 1 319 ? -11.18 23.328 32.344 1 73.38 319 GLY A C 1
ATOM 2468 O O . GLY A 1 319 ? -11.297 23.312 33.562 1 73.38 319 GLY A O 1
ATOM 2469 N N . ILE A 1 320 ? -10.164 22.797 31.734 1 73 320 ILE A N 1
ATOM 2470 C CA . ILE A 1 320 ? -9.094 22.109 32.469 1 73 320 ILE A CA 1
ATOM 2471 C C . ILE A 1 320 ? -8.219 23.141 33.188 1 73 320 ILE A C 1
ATOM 2473 O O . ILE A 1 320 ? -7.93 23 34.375 1 73 320 ILE A O 1
ATOM 2477 N N . MET A 1 321 ? -7.863 24.188 32.531 1 79.75 321 MET A N 1
ATOM 2478 C CA . MET A 1 321 ? -6.906 25.172 33.062 1 79.75 321 MET A CA 1
ATOM 2479 C C . MET A 1 321 ? -7.516 25.953 34.219 1 79.75 321 MET A C 1
ATOM 2481 O O . MET A 1 321 ? -6.797 26.406 35.125 1 79.75 321 MET A O 1
ATOM 2485 N N . THR A 1 322 ? -8.773 26.047 34.219 1 81.38 322 THR A N 1
ATOM 2486 C CA . THR A 1 322 ? -9.43 26.812 35.25 1 81.38 322 THR A CA 1
ATOM 2487 C C . THR A 1 322 ? -9.617 25.953 36.5 1 81.38 322 THR A C 1
ATOM 2489 O O . THR A 1 322 ? -9.625 26.469 37.625 1 81.38 322 THR A O 1
ATOM 2492 N N . ARG A 1 323 ? -9.641 24.688 36.281 1 70.06 323 ARG A N 1
ATOM 2493 C CA . ARG A 1 323 ? -10.023 23.828 37.375 1 70.06 323 ARG A CA 1
ATOM 2494 C C . ARG A 1 323 ? -8.812 23.094 37.969 1 70.06 323 ARG A C 1
ATOM 2496 O O . ARG A 1 323 ? -8.852 22.594 39.094 1 70.06 323 ARG A O 1
ATOM 2503 N N . VAL A 1 324 ? -7.906 22.828 37.125 1 66.5 324 VAL A N 1
ATOM 2504 C CA . VAL A 1 324 ? -6.73 22.078 37.562 1 66.5 324 VAL A CA 1
ATOM 2505 C C . VAL A 1 324 ? -5.5 22.984 37.5 1 66.5 324 VAL A C 1
ATOM 2507 O O . VAL A 1 324 ? -5.246 23.672 36.531 1 66.5 324 VAL A O 1
ATOM 2510 N N . SER A 1 325 ? -4.84 22.969 38.688 1 71.44 325 SER A N 1
ATOM 2511 C CA . SER A 1 325 ? -3.623 23.766 38.75 1 71.44 325 SER A CA 1
ATOM 2512 C C . SER A 1 325 ? -2.422 23 38.219 1 71.44 325 SER A C 1
ATOM 2514 O O . SER A 1 325 ? -2.449 21.766 38.125 1 71.44 325 SER A O 1
ATOM 2516 N N . HIS A 1 326 ? -1.382 23.641 37.688 1 72.69 326 HIS A N 1
ATOM 2517 C CA . HIS A 1 326 ? -0.108 23.094 37.25 1 72.69 326 HIS A CA 1
ATOM 2518 C C . HIS A 1 326 ? -0.29 22.219 36 1 72.69 326 HIS A C 1
ATOM 2520 O O . HIS A 1 326 ? 0.18 21.078 35.969 1 72.69 326 HIS A O 1
ATOM 2526 N N . VAL A 1 327 ? -1.24 22.656 35.219 1 73.69 327 VAL A N 1
ATOM 2527 C CA . VAL A 1 327 ? -1.442 22.062 33.875 1 73.69 327 VAL A CA 1
ATOM 2528 C C . VAL A 1 327 ? -0.883 22.984 32.812 1 73.69 327 VAL A C 1
ATOM 2530 O O . VAL A 1 327 ? -1.025 24.203 32.906 1 73.69 327 VAL A O 1
ATOM 2533 N N . PHE A 1 328 ? -0.213 22.359 31.859 1 74.75 328 PHE A N 1
ATOM 2534 C CA . PHE A 1 328 ? 0.415 23.141 30.797 1 74.75 328 PHE A CA 1
ATOM 2535 C C . PHE A 1 328 ? -0.003 22.625 29.422 1 74.75 328 PHE A C 1
ATOM 2537 O O . PHE A 1 328 ? -0.085 21.406 29.203 1 74.75 328 PHE A O 1
ATOM 2544 N N . LEU A 1 329 ? -0.403 23.578 28.594 1 82.25 329 LEU A N 1
ATOM 2545 C CA . LEU A 1 329 ? -0.623 23.25 27.188 1 82.25 329 LEU A CA 1
ATOM 2546 C C . LEU A 1 329 ? 0.704 23.094 26.453 1 82.25 329 LEU A C 1
ATOM 2548 O O . LEU A 1 329 ? 1.498 24.047 26.391 1 82.25 329 LEU A O 1
ATOM 2552 N N . ASN A 1 330 ? 0.962 21.906 25.891 1 80.31 330 ASN A N 1
ATOM 2553 C CA . ASN A 1 330 ? 2.217 21.656 25.188 1 80.31 330 ASN A CA 1
ATOM 2554 C C . ASN A 1 330 ? 2.176 22.203 23.766 1 80.31 330 ASN A C 1
ATOM 2556 O O . ASN A 1 330 ? 1.179 22.031 23.062 1 80.31 330 ASN A O 1
ATOM 2560 N N . GLY A 1 331 ? 3.287 22.906 23.375 1 87.75 331 GLY A N 1
ATOM 2561 C CA . GLY A 1 331 ? 3.371 23.453 22.031 1 87.75 331 GLY A CA 1
ATOM 2562 C C . GLY A 1 331 ? 2.957 24.922 21.969 1 87.75 331 GLY A C 1
ATOM 2563 O O . GLY A 1 331 ? 2.58 25.516 22.984 1 87.75 331 GLY A O 1
ATOM 2564 N N . ASP A 1 332 ? 3.014 25.469 20.875 1 92.75 332 ASP A N 1
ATOM 2565 C CA . ASP A 1 332 ? 2.666 26.875 20.656 1 92.75 332 ASP A CA 1
ATOM 2566 C C . ASP A 1 332 ? 1.169 27.109 20.844 1 92.75 332 ASP A C 1
ATOM 2568 O O . ASP A 1 332 ? 0.348 26.406 20.25 1 92.75 332 ASP A O 1
ATOM 2572 N N . PRO A 1 333 ? 0.768 27.984 21.625 1 90.81 333 PRO A N 1
ATOM 2573 C CA . PRO A 1 333 ? -0.652 28.172 21.938 1 90.81 333 PRO A CA 1
ATOM 2574 C C . PRO A 1 333 ? -1.422 28.828 20.797 1 90.81 333 PRO A C 1
ATOM 2576 O O . PRO A 1 333 ? -2.652 28.75 20.75 1 90.81 333 PRO A O 1
ATOM 2579 N N . VAL A 1 334 ? -0.709 29.453 19.906 1 93.75 334 VAL A N 1
ATOM 2580 C CA . VAL A 1 334 ? -1.363 30.188 18.828 1 93.75 334 VAL A CA 1
ATOM 2581 C C . VAL A 1 334 ? -1.213 29.422 17.516 1 93.75 334 VAL A C 1
ATOM 2583 O O . VAL A 1 334 ? -2.203 29.141 16.844 1 93.75 334 VAL A O 1
ATOM 2586 N N . ARG A 1 335 ? 0.022 29.016 17.219 1 96 335 ARG A N 1
ATOM 2587 C CA . ARG A 1 335 ? 0.296 28.281 15.992 1 96 335 ARG A CA 1
ATOM 2588 C C . ARG A 1 335 ? 0.025 26.797 16.172 1 96 335 ARG A C 1
ATOM 2590 O O . ARG A 1 335 ? 0.957 25.984 16.188 1 96 335 ARG A O 1
ATOM 2597 N N . ARG A 1 336 ? -1.201 26.484 16.188 1 93.5 336 ARG A N 1
ATOM 2598 C CA . ARG A 1 336 ? -1.59 25.109 16.438 1 93.5 336 ARG A CA 1
ATOM 2599 C C . ARG A 1 336 ? -2.93 24.781 15.781 1 93.5 336 ARG A C 1
ATOM 2601 O O . ARG A 1 336 ? -3.762 25.672 15.594 1 93.5 336 ARG A O 1
ATOM 2608 N N . TYR A 1 337 ? -3.096 23.562 15.359 1 91.19 337 TYR A N 1
ATOM 2609 C CA . TYR A 1 337 ? -4.414 23.078 14.977 1 91.19 337 TYR A CA 1
ATOM 2610 C C . TYR A 1 337 ? -5.293 22.859 16.203 1 91.19 337 TYR A C 1
ATOM 2612 O O . TYR A 1 337 ? -4.938 22.094 17.094 1 91.19 337 TYR A O 1
ATOM 2620 N N . PRO A 1 338 ? -6.422 23.484 16.25 1 88.06 338 PRO A N 1
ATOM 2621 C CA . PRO A 1 338 ? -7.238 23.438 17.469 1 88.06 338 PRO A CA 1
ATOM 2622 C C . PRO A 1 338 ? -7.707 22.031 17.797 1 88.06 338 PRO A C 1
ATOM 2624 O O . PRO A 1 338 ? -7.965 21.719 18.969 1 88.06 338 PRO A O 1
ATOM 2627 N N . GLY A 1 339 ? -7.727 21.172 16.781 1 80.31 339 GLY A N 1
ATOM 2628 C CA . GLY A 1 339 ? -8.258 19.844 17 1 80.31 339 GLY A CA 1
ATOM 2629 C C . GLY A 1 339 ? -7.273 18.906 17.703 1 80.31 339 GLY A C 1
ATOM 2630 O O . GLY A 1 339 ? -7.621 17.781 18.047 1 80.31 339 GLY A O 1
ATOM 2631 N N . CYS A 1 340 ? -6.117 19.359 17.938 1 82.12 340 CYS A N 1
ATOM 2632 C CA . CYS A 1 340 ? -5.09 18.578 18.625 1 82.12 340 CYS A CA 1
ATOM 2633 C C . CYS A 1 340 ? -4.648 19.25 19.906 1 82.12 340 CYS A C 1
ATOM 2635 O O . CYS A 1 340 ? -3.887 20.219 19.875 1 82.12 340 CYS A O 1
ATOM 2637 N N . VAL A 1 341 ? -5.141 18.781 21.062 1 79.31 341 VAL A N 1
ATOM 2638 C CA . VAL A 1 341 ? -4.82 19.359 22.359 1 79.31 341 VAL A CA 1
ATOM 2639 C C . VAL A 1 341 ? -3.959 18.391 23.156 1 79.31 341 VAL A C 1
ATOM 2641 O O . VAL A 1 341 ? -4.312 17.219 23.312 1 79.31 341 VAL A O 1
ATOM 2644 N N . ASN A 1 342 ? -2.832 18.828 23.469 1 77.19 342 ASN A N 1
ATOM 2645 C CA . ASN A 1 342 ? -1.897 18.062 24.297 1 77.19 342 ASN A CA 1
ATOM 2646 C C . ASN A 1 342 ? -1.501 18.828 25.547 1 77.19 342 ASN A C 1
ATOM 2648 O O . ASN A 1 342 ? -0.958 19.938 25.469 1 77.19 342 ASN A O 1
ATOM 2652 N N . MET A 1 343 ? -1.79 18.25 26.719 1 75.62 343 MET A N 1
ATOM 2653 C CA . MET A 1 343 ? -1.529 18.953 27.984 1 75.62 343 MET A CA 1
ATOM 2654 C C . MET A 1 343 ? -0.725 18.078 28.938 1 75.62 343 MET A C 1
ATOM 2656 O O . MET A 1 343 ? -0.844 16.859 28.906 1 75.62 343 MET A O 1
ATOM 2660 N N . SER A 1 344 ? 0.122 18.672 29.641 1 69.88 344 SER A N 1
ATOM 2661 C CA . SER A 1 344 ? 0.901 18.016 30.688 1 69.88 344 SER A CA 1
ATOM 2662 C C . SER A 1 344 ? 0.444 18.438 32.062 1 69.88 344 SER A C 1
ATOM 2664 O O . SER A 1 344 ? 0.137 19.609 32.312 1 69.88 344 SER A O 1
ATOM 2666 N N . PHE A 1 345 ? 0.273 17.438 32.938 1 64.06 345 PHE A N 1
ATOM 2667 C CA . PHE A 1 345 ? -0.121 17.656 34.344 1 64.06 345 PHE A CA 1
ATOM 2668 C C . PHE A 1 345 ? 1.06 17.453 35.281 1 64.06 345 PHE A C 1
ATOM 2670 O O . PHE A 1 345 ? 1.698 16.391 35.25 1 64.06 345 PHE A O 1
ATOM 2677 N N . ALA A 1 346 ? 1.253 18.484 35.938 1 58.19 346 ALA A N 1
ATOM 2678 C CA . ALA A 1 346 ? 2.352 18.391 36.875 1 58.19 346 ALA A CA 1
ATOM 2679 C C . ALA A 1 346 ? 1.928 17.609 38.125 1 58.19 346 ALA A C 1
ATOM 2681 O O . ALA A 1 346 ? 0.772 17.688 38.562 1 58.19 346 ALA A O 1
ATOM 2682 N N . CYS A 1 347 ? 2.795 16.781 38.719 1 48.72 347 CYS A N 1
ATOM 2683 C CA . CYS A 1 347 ? 2.691 16.141 40.031 1 48.72 347 CYS A CA 1
ATOM 2684 C C . CYS A 1 347 ? 1.692 14.992 40 1 48.72 347 CYS A C 1
ATOM 2686 O O . CYS A 1 347 ? 1.097 14.656 41.031 1 48.72 347 CYS A O 1
ATOM 2688 N N . VAL A 1 348 ? 1.195 14.727 38.844 1 51.44 348 VAL A N 1
ATOM 2689 C CA . VAL A 1 348 ? 0.277 13.594 38.812 1 51.44 348 VAL A CA 1
ATOM 2690 C C . VAL A 1 348 ? 0.985 12.367 38.25 1 51.44 348 VAL A C 1
ATOM 2692 O O . VAL A 1 348 ? 1.706 12.461 37.25 1 51.44 348 VAL A O 1
ATOM 2695 N N . GLU A 1 349 ? 1.031 11.344 39.062 1 46.31 349 GLU A N 1
ATOM 2696 C CA . GLU A 1 349 ? 1.572 10.086 38.562 1 46.31 349 GLU A CA 1
ATOM 2697 C C . GLU A 1 349 ? 0.737 9.539 37.406 1 46.31 349 GLU A C 1
ATOM 2699 O O . GLU A 1 349 ? -0.493 9.625 37.438 1 46.31 349 GLU A O 1
ATOM 2704 N N . GLY A 1 350 ? 1.336 9.391 36.219 1 45.03 350 GLY A N 1
ATOM 2705 C CA . GLY A 1 350 ? 0.738 8.906 35 1 45.03 350 GLY A CA 1
ATOM 2706 C C . GLY A 1 350 ? -0.369 7.895 35.219 1 45.03 350 GLY A C 1
ATOM 2707 O O . GLY A 1 350 ? -1.438 7.984 34.625 1 45.03 350 GLY A O 1
ATOM 2708 N N . GLU A 1 351 ? -0.09 7.078 36.156 1 41.84 351 GLU A N 1
ATOM 2709 C CA . GLU A 1 351 ? -1.048 6.012 36.438 1 41.84 351 GLU A CA 1
ATOM 2710 C C . GLU A 1 351 ? -2.33 6.574 37.062 1 41.84 351 GLU A C 1
ATOM 2712 O O . GLU A 1 351 ? -3.428 6.113 36.719 1 41.84 351 GLU A O 1
ATOM 2717 N N . SER A 1 352 ? -2.117 7.5 37.906 1 43.88 352 SER A N 1
ATOM 2718 C CA . SER A 1 352 ? -3.27 8.086 38.562 1 43.88 352 SER A CA 1
ATOM 2719 C C . SER A 1 352 ? -4.16 8.844 37.594 1 43.88 352 SER A C 1
ATOM 2721 O O . SER A 1 352 ? -5.387 8.828 37.719 1 43.88 352 SER A O 1
ATOM 2723 N N . LEU A 1 353 ? -3.531 9.406 36.688 1 47.69 353 LEU A N 1
ATOM 2724 C CA . LEU A 1 353 ? -4.281 10.133 35.656 1 47.69 353 LEU A CA 1
ATOM 2725 C C . LEU A 1 353 ? -5.094 9.172 34.781 1 47.69 353 LEU A C 1
ATOM 2727 O O . LEU A 1 353 ? -6.254 9.445 34.469 1 47.69 353 LEU A O 1
ATOM 2731 N N . LEU A 1 354 ? -4.371 8.117 34.406 1 43.28 354 LEU A N 1
ATOM 2732 C CA . LEU A 1 354 ? -5.074 7.109 33.625 1 43.28 354 LEU A CA 1
ATOM 2733 C C . LEU A 1 354 ? -6.305 6.598 34.344 1 43.28 354 LEU A C 1
ATOM 2735 O O . LEU A 1 354 ? -7.359 6.395 33.75 1 43.28 354 LEU A O 1
ATOM 2739 N N . MET A 1 355 ? -6.043 6.473 35.688 1 40.88 355 MET A N 1
ATOM 2740 C CA . MET A 1 355 ? -7.148 5.98 36.5 1 40.88 355 MET A CA 1
ATOM 2741 C C . MET A 1 355 ? -8.273 7.008 36.562 1 40.88 355 MET A C 1
ATOM 2743 O O . MET A 1 355 ? -9.453 6.645 36.562 1 40.88 355 MET A O 1
ATOM 2747 N N . ALA A 1 356 ? -7.812 8.188 36.562 1 43.16 356 ALA A N 1
ATOM 2748 C CA . ALA A 1 356 ? -8.82 9.242 36.656 1 43.16 356 ALA A CA 1
ATOM 2749 C C . ALA A 1 356 ? -9.547 9.422 35.344 1 43.16 356 ALA A C 1
ATOM 2751 O O . ALA A 1 356 ? -10.719 9.805 35.312 1 43.16 356 ALA A O 1
ATOM 2752 N N . LEU A 1 357 ? -8.719 9.109 34.312 1 44 357 LEU A N 1
ATOM 2753 C CA . LEU A 1 357 ? -9.273 9.312 33 1 44 357 LEU A CA 1
ATOM 2754 C C . LEU A 1 357 ? -10.078 8.094 32.531 1 44 357 LEU A C 1
ATOM 2756 O O . LEU A 1 357 ? -10.836 8.164 31.578 1 44 357 LEU A O 1
ATOM 2760 N N . LYS A 1 358 ? -9.672 7.027 33.25 1 38.94 358 LYS A N 1
ATOM 2761 C CA . LYS A 1 358 ? -10.445 5.836 32.906 1 38.94 358 LYS A CA 1
ATOM 2762 C C . LYS A 1 358 ? -11.938 6.148 32.844 1 38.94 358 LYS A C 1
ATOM 2764 O O . LYS A 1 358 ? -12.664 5.543 32.062 1 38.94 358 LYS A O 1
ATOM 2769 N N . ASN A 1 359 ? -12.203 7.062 33.781 1 36.25 359 ASN A N 1
ATOM 2770 C CA . ASN A 1 359 ? -13.641 7.328 33.875 1 36.25 359 ASN A CA 1
ATOM 2771 C C . ASN A 1 359 ? -14.062 8.414 32.875 1 36.25 359 ASN A C 1
ATOM 2773 O O . ASN A 1 359 ? -15.188 8.914 32.969 1 36.25 359 ASN A O 1
ATOM 2777 N N . VAL A 1 360 ? -13.148 8.945 32.281 1 33.94 360 VAL A N 1
ATOM 2778 C CA . VAL A 1 360 ? -13.578 10.031 31.422 1 33.94 360 VAL A CA 1
ATOM 2779 C C . VAL A 1 360 ? -14.023 9.461 30.078 1 33.94 360 VAL A C 1
ATOM 2781 O O . VAL A 1 360 ? -13.234 8.836 29.359 1 33.94 360 VAL A O 1
ATOM 2784 N N . ALA A 1 361 ? -15.188 8.688 30.172 1 31.94 361 ALA A N 1
ATOM 2785 C CA . ALA A 1 361 ? -15.797 8.289 28.906 1 31.94 361 ALA A CA 1
ATOM 2786 C C . ALA A 1 361 ? -16.266 9.508 28.125 1 31.94 361 ALA A C 1
ATOM 2788 O O . ALA A 1 361 ? -16.875 10.422 28.672 1 31.94 361 ALA A O 1
ATOM 2789 N N . LEU A 1 362 ? -15.398 10.039 27.297 1 30.44 362 LEU A N 1
ATOM 2790 C CA . LEU A 1 362 ? -15.938 11.125 26.484 1 30.44 362 LEU A CA 1
ATOM 2791 C C . LEU A 1 362 ? -17.109 10.648 25.625 1 30.44 362 LEU A C 1
ATOM 2793 O O . LEU A 1 362 ? -16.984 9.664 24.906 1 30.44 362 LEU A O 1
ATOM 2797 N N . SER A 1 363 ? -18.281 10.531 26.312 1 28.77 363 SER A N 1
ATOM 2798 C CA . SER A 1 363 ? -19.531 10.117 25.703 1 28.77 363 SER A CA 1
ATOM 2799 C C . SER A 1 363 ? -19.875 10.969 24.484 1 28.77 363 SER A C 1
ATOM 2801 O O . SER A 1 363 ? -20.938 10.812 23.891 1 28.77 363 SER A O 1
ATOM 2803 N N . SER A 1 364 ? -19.109 11.875 23.984 1 28.23 364 SER A N 1
ATOM 2804 C CA . SER A 1 364 ? -20.016 12.641 23.125 1 28.23 364 SER A CA 1
ATOM 2805 C C . SER A 1 364 ? -20.562 11.781 22 1 28.23 364 SER A C 1
ATOM 2807 O O . SER A 1 364 ? -20.031 10.719 21.703 1 28.23 364 SER A O 1
ATOM 2809 N N . GLY A 1 365 ? -21.734 12.18 21.344 1 27.62 365 GLY A N 1
ATOM 2810 C CA . GLY A 1 365 ? -22.219 11.734 20.031 1 27.62 365 GLY A CA 1
ATOM 2811 C C . GLY A 1 365 ? -21.109 11.234 19.141 1 27.62 365 GLY A C 1
ATOM 2812 O O . GLY A 1 365 ? -20 10.953 19.609 1 27.62 365 GLY A O 1
ATOM 2813 N N . SER A 1 366 ? -21.25 11.398 17.844 1 29.69 366 SER A N 1
ATOM 2814 C CA . SER A 1 366 ? -20.422 10.945 16.719 1 29.69 366 SER A CA 1
ATOM 2815 C C . SER A 1 366 ? -18.969 11.328 16.906 1 29.69 366 SER A C 1
ATOM 2817 O O . SER A 1 366 ? -18.125 11.07 16.047 1 29.69 366 SER A O 1
ATOM 2819 N N . ASN A 1 367 ? -18.797 12.258 17.953 1 30.55 367 ASN A N 1
ATOM 2820 C CA . ASN A 1 367 ? -17.5 12.898 17.953 1 30.55 367 ASN A CA 1
ATOM 2821 C C . ASN A 1 367 ? -16.531 12.211 18.906 1 30.55 367 ASN A C 1
ATOM 2823 O O . ASN A 1 367 ? -16.859 11.984 20.078 1 30.55 367 ASN A O 1
ATOM 2827 N N . ILE A 1 368 ? -15.898 11.312 18.484 1 30.08 368 ILE A N 1
ATOM 2828 C CA . ILE A 1 368 ? -14.914 10.508 19.219 1 30.08 368 ILE A CA 1
ATOM 2829 C C . ILE A 1 368 ? -13.766 11.398 19.688 1 30.08 368 ILE A C 1
ATOM 2831 O O . ILE A 1 368 ? -13.195 12.156 18.891 1 30.08 368 ILE A O 1
ATOM 2835 N N . ILE A 1 369 ? -13.852 11.797 21.062 1 31.08 369 ILE A N 1
ATOM 2836 C CA . ILE A 1 369 ? -12.664 12.406 21.656 1 31.08 369 ILE A CA 1
ATOM 2837 C C . ILE A 1 369 ? -11.711 11.32 22.141 1 31.08 369 ILE A C 1
ATOM 2839 O O . ILE A 1 369 ? -12.141 10.289 22.672 1 31.08 369 ILE A O 1
ATOM 2843 N N . THR A 1 370 ? -10.602 11.148 21.609 1 32.25 370 THR A N 1
ATOM 2844 C CA . THR A 1 370 ? -9.633 10.164 22.062 1 32.25 370 THR A CA 1
ATOM 2845 C C . THR A 1 370 ? -8.617 10.805 23.016 1 32.25 370 THR A C 1
ATOM 2847 O O . THR A 1 370 ? -8.141 11.914 22.766 1 32.25 370 THR A O 1
ATOM 2850 N N . PHE A 1 371 ? -8.719 10.258 24.297 1 32.12 371 PHE A N 1
ATOM 2851 C CA . PHE A 1 371 ? -7.699 10.656 25.25 1 32.12 371 PHE A CA 1
ATOM 2852 C C . PHE A 1 371 ? -6.547 9.656 25.266 1 32.12 371 PHE A C 1
ATOM 2854 O O . PHE A 1 371 ? -6.758 8.453 25.109 1 32.12 371 PHE A O 1
ATOM 2861 N N . ARG A 1 372 ? -5.469 10.094 24.797 1 32.97 372 ARG A N 1
ATOM 2862 C CA . ARG A 1 372 ? -4.289 9.266 25.031 1 32.97 372 ARG A CA 1
ATOM 2863 C C . ARG A 1 372 ? -3.49 9.781 26.219 1 32.97 372 ARG A C 1
ATOM 2865 O O . ARG A 1 372 ? -3.195 10.969 26.312 1 32.97 372 ARG A O 1
ATOM 2872 N N . VAL A 1 373 ? -3.68 8.82 27.281 1 29.69 373 VAL A N 1
ATOM 2873 C CA . VAL A 1 373 ? -2.83 9.125 28.422 1 29.69 373 VAL A CA 1
ATOM 2874 C C . VAL A 1 373 ? -1.495 8.398 28.281 1 29.69 373 VAL A C 1
ATOM 2876 O O . VAL A 1 373 ? -1.464 7.199 28 1 29.69 373 VAL A O 1
ATOM 2879 N N . ALA A 1 374 ? -0.563 8.875 27.734 1 29.27 374 ALA A N 1
ATOM 2880 C CA . ALA A 1 374 ? 0.751 8.242 27.781 1 29.27 374 ALA A CA 1
ATOM 2881 C C . ALA A 1 374 ? 1.446 8.516 29.109 1 29.27 374 ALA A C 1
ATOM 2883 O O . ALA A 1 374 ? 1.491 9.656 29.578 1 29.27 374 ALA A O 1
ATOM 2884 N N . SER A 1 375 ? 1.229 7.457 30 1 28.2 375 SER A N 1
ATOM 2885 C CA . SER A 1 375 ? 2.164 7.523 31.125 1 28.2 375 SER A CA 1
ATOM 2886 C C . SER A 1 375 ? 3.582 7.18 30.672 1 28.2 375 SER A C 1
ATOM 2888 O O . SER A 1 375 ? 3.814 6.129 30.078 1 28.2 375 SER A O 1
ATOM 2890 N N . ALA A 1 376 ? 4.156 7.883 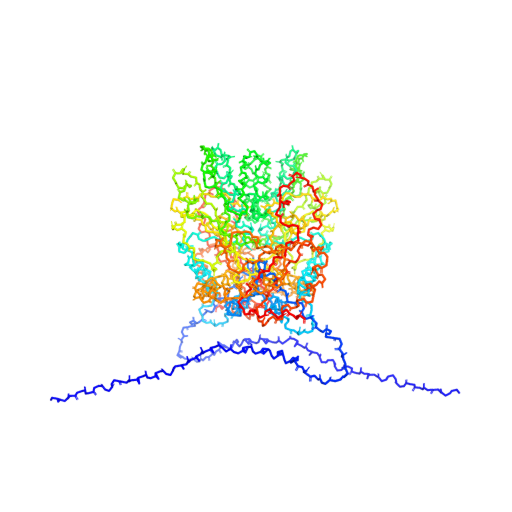30.031 1 28.64 376 ALA A N 1
ATOM 2891 C CA . ALA A 1 376 ? 5.566 7.574 29.812 1 28.64 376 ALA A CA 1
ATOM 2892 C C . ALA A 1 376 ? 6.254 7.191 31.125 1 28.64 376 ALA A C 1
ATOM 2894 O O . ALA A 1 376 ? 6.379 8.016 32.031 1 28.64 376 ALA A O 1
ATOM 2895 N N . SER A 1 377 ? 6.004 5.984 31.734 1 26.64 377 SER A N 1
ATOM 2896 C CA . SER A 1 377 ? 7.246 5.574 32.375 1 26.64 377 SER A CA 1
ATOM 2897 C C . SER A 1 377 ? 8.414 5.609 31.406 1 26.64 377 SER A C 1
ATOM 2899 O O . SER A 1 377 ? 8.57 4.707 30.578 1 26.64 377 SER A O 1
ATOM 2901 N N . PHE A 1 378 ? 8.656 6.57 30.719 1 27.42 378 PHE A N 1
ATOM 2902 C CA . PHE A 1 378 ? 9.891 6.68 29.953 1 27.42 378 PHE A CA 1
ATOM 2903 C C . PHE A 1 378 ? 11.07 6.117 30.75 1 27.42 378 PHE A C 1
ATOM 2905 O O . PHE A 1 378 ? 11.367 6.594 31.844 1 27.42 378 PHE A O 1
ATOM 2912 N N . ARG A 1 379 ? 11.391 4.844 30.656 1 27.47 379 ARG A N 1
ATOM 2913 C CA . ARG A 1 379 ? 12.812 4.645 30.922 1 27.47 379 ARG A CA 1
ATOM 2914 C C . ARG A 1 379 ? 13.648 5.762 30.312 1 27.47 379 ARG A C 1
ATOM 2916 O O . ARG A 1 379 ? 13.484 6.086 29.125 1 27.47 379 ARG A O 1
ATOM 2923 N N . PHE A 1 380 ? 14.078 6.727 31.109 1 25.98 380 PHE A N 1
ATOM 2924 C CA . PHE A 1 380 ? 15.117 7.719 30.859 1 25.98 380 PHE A CA 1
ATOM 2925 C C . PHE A 1 380 ? 16.219 7.137 29.984 1 25.98 380 PHE A C 1
ATOM 2927 O O . PHE A 1 380 ? 17.016 6.309 30.453 1 25.98 380 PHE A O 1
ATOM 2934 N N . ASN A 1 381 ? 15.945 6.434 28.859 1 26.98 381 ASN A N 1
ATOM 2935 C CA . ASN A 1 381 ? 17.266 6.453 28.25 1 26.98 381 ASN A CA 1
ATOM 2936 C C . ASN A 1 381 ? 17.703 7.871 27.875 1 26.98 381 ASN A C 1
ATOM 2938 O O . ASN A 1 381 ? 17.016 8.547 27.094 1 26.98 381 ASN A O 1
ATOM 2942 N N . PRO A 1 382 ? 18.562 8.586 28.656 1 26.47 382 PRO A N 1
ATOM 2943 C CA . PRO A 1 382 ? 19.156 9.906 28.469 1 26.47 382 PRO A CA 1
ATOM 2944 C C . PRO A 1 382 ? 19.375 10.258 27 1 26.47 382 PRO A C 1
ATOM 2946 O O . PRO A 1 382 ? 19.297 11.43 26.625 1 26.47 382 PRO A O 1
ATOM 2949 N N . ASP A 1 383 ? 19.953 9.359 26.25 1 27.53 383 ASP A N 1
ATOM 2950 C CA . ASP A 1 383 ? 20.562 9.797 25 1 27.53 383 ASP A CA 1
ATOM 2951 C C . ASP A 1 383 ? 19.516 10.109 23.953 1 27.53 383 ASP A C 1
ATOM 2953 O O . ASP A 1 383 ? 19.812 10.703 22.906 1 27.53 383 ASP A O 1
ATOM 2957 N N . GLU A 1 384 ? 18.438 9.25 23.781 1 29.44 384 GLU A N 1
ATOM 2958 C CA . GLU A 1 384 ? 17.594 9.531 22.625 1 29.44 384 GLU A CA 1
ATOM 2959 C C . GLU A 1 384 ? 16.578 10.633 22.938 1 29.44 384 GLU A C 1
ATOM 2961 O O . GLU A 1 384 ? 15.898 10.578 23.953 1 29.44 384 GLU A O 1
ATOM 2966 N N . LEU A 1 385 ? 16.672 11.906 22.531 1 27.08 385 LEU A N 1
ATOM 2967 C CA . LEU A 1 385 ? 16 13.195 22.641 1 27.08 385 LEU A CA 1
ATOM 2968 C C . LEU A 1 385 ? 14.484 13.016 22.578 1 27.08 385 LEU A C 1
ATOM 2970 O O . LEU A 1 385 ? 13.734 13.984 22.734 1 27.08 385 LEU A O 1
ATOM 2974 N N . VAL A 1 386 ? 13.945 12.031 21.969 1 29.14 386 VAL A N 1
ATOM 2975 C CA . VAL A 1 386 ? 12.492 12.133 21.953 1 29.14 386 VAL A CA 1
ATOM 2976 C C . VAL A 1 386 ? 11.953 12.07 23.391 1 29.14 386 VAL A C 1
ATOM 2978 O O . VAL A 1 386 ? 10.75 11.906 23.594 1 29.14 386 VAL A O 1
ATOM 2981 N N . SER A 1 387 ? 12.672 11.805 24.391 1 30.42 387 SER A N 1
ATOM 2982 C CA . SER A 1 387 ? 12.453 11.938 25.828 1 30.42 387 SER A CA 1
ATOM 2983 C C . SER A 1 387 ? 11.875 13.305 26.172 1 30.42 387 SER A C 1
ATOM 2985 O O . SER A 1 387 ? 11.672 13.617 27.344 1 30.42 387 SER A O 1
ATOM 2987 N N . THR A 1 388 ? 12.188 14.258 25.328 1 29.3 388 THR A N 1
ATOM 2988 C CA . THR A 1 388 ? 12.164 15.594 25.922 1 29.3 388 THR A CA 1
ATOM 2989 C C . THR A 1 388 ? 10.766 15.938 26.422 1 29.3 388 THR A C 1
ATOM 2991 O O . THR A 1 388 ? 10.594 16.859 27.219 1 29.3 388 THR A O 1
ATOM 2994 N N . LEU A 1 389 ? 9.711 15.852 25.516 1 29.59 389 LEU A N 1
ATOM 2995 C CA . LEU A 1 389 ? 8.766 16.797 26.109 1 29.59 389 LEU A CA 1
ATOM 2996 C C . LEU A 1 389 ? 8.312 16.312 27.484 1 29.59 389 LEU A C 1
ATOM 2998 O O . LEU A 1 389 ? 9.109 16.266 28.422 1 29.59 389 LEU A O 1
ATOM 3002 N N . TYR A 1 390 ? 6.898 16.5 27.875 1 30.41 390 TYR A N 1
ATOM 3003 C CA . TYR A 1 390 ? 6.336 16.453 29.234 1 30.41 390 TYR A CA 1
ATOM 3004 C C . TYR A 1 390 ? 5.969 15.023 29.625 1 30.41 390 TYR A C 1
ATOM 3006 O O . TYR A 1 390 ? 5.645 14.203 28.766 1 30.41 390 TYR A O 1
ATOM 3014 N N . PRO A 1 391 ? 6.484 14.562 30.812 1 30.8 391 PRO A N 1
ATOM 3015 C CA . PRO A 1 391 ? 6.254 13.242 31.422 1 30.8 391 PRO A CA 1
ATOM 3016 C C . PRO A 1 391 ? 4.84 12.727 31.188 1 30.8 391 PRO A C 1
ATOM 3018 O O . PRO A 1 391 ? 4.656 11.539 30.875 1 30.8 391 PRO A O 1
ATOM 3021 N N . SER A 1 392 ? 3.895 13.422 31.859 1 29.88 392 SER A N 1
ATOM 3022 C CA . SER A 1 392 ? 2.502 12.984 31.891 1 29.88 392 SER A CA 1
ATOM 3023 C C . SER A 1 392 ? 1.662 13.75 30.875 1 29.88 392 SER A C 1
ATOM 3025 O O . SER A 1 392 ? 1.384 14.938 31.047 1 29.88 392 SER A O 1
ATOM 3027 N N . CYS A 1 393 ? 1.944 13.5 29.625 1 29.8 393 CYS A N 1
ATOM 3028 C CA . CYS A 1 393 ? 1.262 14.25 28.578 1 29.8 393 CYS A CA 1
ATOM 3029 C C . CYS A 1 393 ? -0.004 13.523 28.125 1 29.8 393 CYS A C 1
ATOM 3031 O O . CYS A 1 393 ? -0.003 12.305 27.969 1 29.8 393 CYS A O 1
ATOM 3033 N N . VAL A 1 394 ? -1.15 14.133 28.516 1 33.38 394 VAL A N 1
ATOM 3034 C CA . VAL A 1 394 ? -2.418 13.656 27.984 1 33.38 394 VAL A CA 1
ATOM 3035 C C . VAL A 1 394 ? -2.744 14.398 26.688 1 33.38 394 VAL A C 1
ATOM 3037 O O . VAL A 1 394 ? -2.693 15.633 26.641 1 33.38 394 VAL A O 1
ATOM 3040 N N . ALA A 1 395 ? -2.59 13.727 25.625 1 34.78 395 ALA A N 1
ATOM 3041 C CA . ALA A 1 395 ? -3.006 14.32 24.344 1 34.78 395 ALA A CA 1
ATOM 3042 C C . ALA A 1 395 ? -4.484 14.047 24.078 1 34.78 395 ALA A C 1
ATOM 3044 O O . ALA A 1 395 ? -4.949 12.914 24.219 1 34.78 395 ALA A O 1
ATOM 3045 N N . ILE A 1 396 ? -5.305 15.133 24.109 1 35.84 396 ILE A N 1
ATOM 3046 C CA . ILE A 1 396 ? -6.727 15.062 23.812 1 35.84 396 ILE A CA 1
ATOM 3047 C C . ILE A 1 396 ? -6.977 15.555 22.375 1 35.84 396 ILE A C 1
ATOM 3049 O O . ILE A 1 396 ? -6.539 16.641 22.016 1 35.84 396 ILE A O 1
ATOM 3053 N N . ILE A 1 397 ? -7.246 14.719 21.578 1 31.81 397 ILE A N 1
ATOM 3054 C CA . ILE A 1 397 ? -7.566 15.125 20.219 1 31.81 397 ILE A CA 1
ATOM 3055 C C . ILE A 1 397 ? -9.086 15.234 20.047 1 31.81 397 ILE A C 1
ATOM 3057 O O . ILE A 1 397 ? -9.812 14.289 20.375 1 31.81 397 ILE A O 1
ATOM 3061 N N . LEU A 1 398 ? -9.664 16.484 19.859 1 31.72 398 LEU A N 1
ATOM 3062 C CA . LEU A 1 398 ? -11.086 16.797 19.812 1 31.72 398 LEU A CA 1
ATOM 3063 C C . LEU A 1 398 ? -11.602 16.734 18.375 1 31.72 398 LEU A C 1
ATOM 3065 O O . LEU A 1 398 ? -10.922 17.156 17.453 1 31.72 398 LEU A O 1
ATOM 3069 N N . SER A 1 399 ? -12.414 15.82 18.203 1 31 399 SER A N 1
ATOM 3070 C CA . SER A 1 399 ? -13.18 15.898 16.953 1 31 399 SER A CA 1
ATOM 3071 C C . SER A 1 399 ? -14.445 16.734 17.141 1 31 399 SER A C 1
ATOM 3073 O O . SER A 1 399 ? -14.82 17.062 18.266 1 31 399 SER A O 1
ATOM 3075 N N . SER A 1 400 ? -15.242 17.203 16.172 1 27.7 400 SER A N 1
ATOM 3076 C CA . SER A 1 400 ? -16.312 18.172 16.109 1 27.7 400 SER A CA 1
ATOM 3077 C C . SER A 1 400 ? -17.266 18.031 17.297 1 27.7 400 SER A C 1
ATOM 3079 O O . SER A 1 400 ? -17.703 19.016 17.875 1 27.7 400 SER A O 1
ATOM 3081 N N . ASP A 1 401 ? -18.172 17.203 17.547 1 26.45 401 ASP A N 1
ATOM 3082 C CA . ASP A 1 401 ? -19.359 17.375 18.391 1 26.45 401 ASP A CA 1
ATOM 3083 C C . ASP A 1 401 ? -19.078 16.938 19.828 1 26.45 401 ASP A C 1
ATOM 3085 O O . ASP A 1 401 ? -19.047 15.742 20.125 1 26.45 401 ASP A O 1
ATOM 3089 N N . PHE A 1 402 ? -18.078 17.453 20.516 1 28.83 402 PHE A N 1
ATOM 3090 C CA . PHE A 1 402 ? -17.797 16.75 21.766 1 28.83 402 PHE A CA 1
ATOM 3091 C C . PHE A 1 402 ? -18.156 17.625 22.969 1 28.83 402 PHE A C 1
ATOM 3093 O O . PHE A 1 402 ? -18.094 18.859 22.891 1 28.83 402 PHE A O 1
ATOM 3100 N N . ARG A 1 403 ? -19.141 17.078 23.828 1 26.44 403 ARG A N 1
ATOM 3101 C CA . ARG A 1 403 ? -19.375 17.719 25.125 1 26.44 403 ARG A CA 1
ATOM 3102 C C . ARG A 1 403 ? -18.578 17.031 26.219 1 26.44 403 ARG A C 1
ATOM 3104 O O . ARG A 1 403 ? -18.5 15.805 26.266 1 26.44 403 ARG A O 1
ATOM 3111 N N . ILE A 1 404 ? -17.516 17.484 26.75 1 26.72 404 ILE A N 1
ATOM 3112 C CA . ILE A 1 404 ? -16.703 17 27.875 1 26.72 404 ILE A CA 1
ATOM 3113 C C . ILE A 1 404 ? -17.359 17.391 29.188 1 26.72 404 ILE A C 1
ATOM 3115 O O . ILE A 1 404 ? -17.688 18.562 29.406 1 26.72 404 ILE A O 1
ATOM 3119 N N . SER A 1 405 ? -18.156 16.406 29.875 1 23.56 405 SER A N 1
ATOM 3120 C CA . SER A 1 405 ? -18.625 16.766 31.219 1 23.56 405 SER A CA 1
ATOM 3121 C C . SER A 1 405 ? -17.703 16.203 32.281 1 23.56 405 SER A C 1
ATOM 3123 O O . SER A 1 405 ? -17.312 15.039 32.219 1 23.56 405 SER A O 1
ATOM 3125 N N . ILE A 1 406 ? -16.891 16.906 32.812 1 23.08 406 ILE A N 1
ATOM 3126 C CA . ILE A 1 406 ? -16.047 16.594 33.969 1 23.08 406 ILE A CA 1
ATOM 3127 C C . ILE A 1 406 ? -16.891 16.578 35.25 1 23.08 406 ILE A C 1
ATOM 3129 O O . ILE A 1 406 ? -17.531 17.578 35.594 1 23.08 406 ILE A O 1
ATOM 3133 N N . LYS A 1 407 ? -17.359 15.375 35.625 1 23.62 407 LYS A N 1
ATOM 3134 C CA . LYS A 1 407 ? -18.047 15.281 36.906 1 23.62 407 LYS A CA 1
ATOM 3135 C C . LYS A 1 407 ? -17.109 15.609 38.094 1 23.62 407 LYS A C 1
ATOM 3137 O O . LYS A 1 407 ? -16.016 15.047 38.188 1 23.62 407 LYS A O 1
ATOM 3142 N N . ASN A 1 408 ? -17.234 16.812 38.5 1 19.56 408 ASN A N 1
ATOM 3143 C CA . ASN A 1 408 ? -16.766 17.125 39.844 1 19.56 408 ASN A CA 1
ATOM 3144 C C . ASN A 1 408 ? -17.484 16.297 40.875 1 19.56 408 ASN A C 1
ATOM 3146 O O . ASN A 1 408 ? -18.719 16.203 40.875 1 19.56 408 ASN A O 1
ATOM 3150 N N . MET B 1 1 ? -37.688 -47.531 42.438 1 19.36 1 MET B N 1
ATOM 3151 C CA . MET B 1 1 ? -37.031 -47.875 41.188 1 19.36 1 MET B CA 1
ATOM 3152 C C . MET B 1 1 ? -37.562 -47 40.062 1 19.36 1 MET B C 1
ATOM 3154 O O . MET B 1 1 ? -38.156 -47.531 39.094 1 19.36 1 MET B O 1
ATOM 3158 N N . PHE B 1 2 ? -38.188 -46 40.344 1 22.03 2 PHE B N 1
ATOM 3159 C CA . PHE B 1 2 ? -39 -45.062 39.562 1 22.03 2 PHE B CA 1
ATOM 3160 C C . PHE B 1 2 ? -38.312 -44.625 38.281 1 22.03 2 PHE B C 1
ATOM 3162 O O . PHE B 1 2 ? -37.25 -44.031 38.344 1 22.03 2 PHE B O 1
ATOM 3169 N N . ARG B 1 3 ? -38.5 -45.5 37.344 1 21.05 3 ARG B N 1
ATOM 3170 C CA . ARG B 1 3 ? -37.812 -45.562 36.062 1 21.05 3 ARG B CA 1
ATOM 3171 C C . ARG B 1 3 ? -38.094 -44.312 35.219 1 21.05 3 ARG B C 1
ATOM 3173 O O . ARG B 1 3 ? -39.219 -44.094 34.781 1 21.05 3 ARG B O 1
ATOM 3180 N N . ASN B 1 4 ? -37.906 -43.188 35.812 1 20.12 4 ASN B N 1
ATOM 3181 C CA . ASN B 1 4 ? -38.094 -41.844 35.312 1 20.12 4 ASN B CA 1
ATOM 3182 C C . ASN B 1 4 ? -37.594 -41.719 33.875 1 20.12 4 ASN B C 1
ATOM 3184 O O . ASN B 1 4 ? -36.406 -41.844 33.594 1 20.12 4 ASN B O 1
ATOM 3188 N N . ILE B 1 5 ? -38.25 -42.312 33 1 21.81 5 ILE B N 1
ATOM 3189 C CA . ILE B 1 5 ? -38.031 -42.438 31.578 1 21.81 5 ILE B CA 1
ATOM 3190 C C . ILE B 1 5 ? -38 -41.031 30.953 1 21.81 5 ILE B C 1
ATOM 3192 O O . ILE B 1 5 ? -39 -40.312 30.938 1 21.81 5 ILE B O 1
ATOM 3196 N N . SER B 1 6 ? -37.156 -40.188 31.453 1 21.23 6 SER B N 1
ATOM 3197 C CA . SER B 1 6 ? -37.031 -38.781 31.047 1 21.23 6 SER B CA 1
ATOM 3198 C C . SER B 1 6 ? -36.969 -38.656 29.531 1 21.23 6 SER B C 1
ATOM 3200 O O . SER B 1 6 ? -36.125 -39.281 28.891 1 21.23 6 SER B O 1
ATOM 3202 N N . PHE B 1 7 ? -38 -38.562 28.875 1 21.36 7 PHE B N 1
ATOM 3203 C CA . PHE B 1 7 ? -38.375 -38.438 27.469 1 21.36 7 PHE B CA 1
ATOM 3204 C C . PHE B 1 7 ? -37.438 -37.406 26.781 1 21.36 7 PHE B C 1
ATOM 3206 O O . PHE B 1 7 ? -37.188 -36.344 27.328 1 21.36 7 PHE B O 1
ATOM 3213 N N . SER B 1 8 ? -36.438 -37.875 26.031 1 20.7 8 SER B N 1
ATOM 3214 C CA . SER B 1 8 ? -35.375 -37.438 25.125 1 20.7 8 SER B CA 1
ATOM 3215 C C . SER B 1 8 ? -35.906 -36.5 24.047 1 20.7 8 SER B C 1
ATOM 3217 O O . SER B 1 8 ? -36.625 -36.969 23.125 1 20.7 8 SER B O 1
ATOM 3219 N N . LEU B 1 9 ? -36.75 -35.562 24.422 1 19.98 9 LEU B N 1
ATOM 3220 C CA . LEU B 1 9 ? -37.375 -34.688 23.453 1 19.98 9 LEU B CA 1
ATOM 3221 C C . LEU B 1 9 ? -36.406 -34.344 22.328 1 19.98 9 LEU B C 1
ATOM 3223 O O . LEU B 1 9 ? -35.312 -33.812 22.578 1 19.98 9 LEU B O 1
ATOM 3227 N N . ARG B 1 10 ? -36.438 -35.031 21.234 1 21.72 10 ARG B N 1
ATOM 3228 C CA . ARG B 1 10 ? -36.062 -35.094 19.812 1 21.72 10 ARG B CA 1
ATOM 3229 C C . ARG B 1 10 ? -36.188 -33.719 19.141 1 21.72 10 ARG B C 1
ATOM 3231 O O . ARG B 1 10 ? -37.281 -33.281 18.859 1 21.72 10 ARG B O 1
ATOM 3238 N N . ASN B 1 11 ? -35.844 -32.688 19.781 1 19.12 11 ASN B N 1
ATOM 3239 C CA . ASN B 1 11 ? -35.844 -31.312 19.281 1 19.12 11 ASN B CA 1
ATOM 3240 C C . ASN B 1 11 ? -35.469 -31.25 17.812 1 19.12 11 ASN B C 1
ATOM 3242 O O . ASN B 1 11 ? -34.312 -31.562 17.453 1 19.12 11 ASN B O 1
ATOM 3246 N N . CYS B 1 12 ? -36.188 -31.781 16.938 1 17.69 12 CYS B N 1
ATOM 3247 C CA . CYS B 1 12 ? -36.25 -31.75 15.477 1 17.69 12 CYS B CA 1
ATOM 3248 C C . CYS B 1 12 ? -35.906 -30.359 14.945 1 17.69 12 CYS B C 1
ATOM 3250 O O . CYS B 1 12 ? -36.719 -29.453 15.008 1 17.69 12 CYS B O 1
ATOM 3252 N N . ARG B 1 13 ? -34.875 -29.906 15.383 1 20.09 13 ARG B N 1
ATOM 3253 C CA . ARG B 1 13 ? -34.375 -28.641 14.867 1 20.09 13 ARG B CA 1
ATOM 3254 C C . ARG B 1 13 ? -34.594 -28.516 13.367 1 20.09 13 ARG B C 1
ATOM 3256 O O . ARG B 1 13 ? -34.188 -29.391 12.594 1 20.09 13 ARG B O 1
ATOM 3263 N N . LEU B 1 14 ? -35.719 -28.078 12.961 1 17.91 14 LEU B N 1
ATOM 3264 C CA . LEU B 1 14 ? -36.125 -27.688 11.617 1 17.91 14 LEU B CA 1
ATOM 3265 C C . LEU B 1 14 ? -34.938 -27.172 10.82 1 17.91 14 LEU B C 1
ATOM 3267 O O . LEU B 1 14 ? -34.188 -26.328 11.305 1 17.91 14 LEU B O 1
ATOM 3271 N N . SER B 1 15 ? -34.406 -28.031 10.062 1 18.8 15 SER B N 1
ATOM 3272 C CA . SER B 1 15 ? -33.375 -27.953 9.031 1 18.8 15 SER B CA 1
ATOM 3273 C C . SER B 1 15 ? -33.531 -26.703 8.164 1 18.8 15 SER B C 1
ATOM 3275 O O . SER B 1 15 ? -34.406 -26.688 7.277 1 18.8 15 SER B O 1
ATOM 3277 N N . ILE B 1 16 ? -34.062 -25.688 8.688 1 18.67 16 ILE B N 1
ATOM 3278 C CA . ILE B 1 16 ? -34.219 -24.594 7.742 1 18.67 16 ILE B CA 1
ATOM 3279 C C . ILE B 1 16 ? -32.969 -24.469 6.875 1 18.67 16 ILE B C 1
ATOM 3281 O O . ILE B 1 16 ? -31.875 -24.203 7.383 1 18.67 16 ILE B O 1
ATOM 3285 N N . ARG B 1 17 ? -32.812 -25.359 5.891 1 18.83 17 ARG B N 1
ATOM 3286 C CA . ARG B 1 17 ? -31.969 -25.359 4.703 1 18.83 17 ARG B CA 1
ATOM 3287 C C . ARG B 1 17 ? -31.781 -23.938 4.16 1 18.83 17 ARG B C 1
ATOM 3289 O O . ARG B 1 17 ? -32.688 -23.391 3.541 1 18.83 17 ARG B O 1
ATOM 3296 N N . TYR B 1 18 ? -31.562 -23.031 4.867 1 18.09 18 TYR B N 1
ATOM 3297 C CA . TYR B 1 18 ? -31.203 -21.719 4.34 1 18.09 18 TYR B CA 1
ATOM 3298 C C . TYR B 1 18 ? -30.328 -21.844 3.1 1 18.09 18 TYR B C 1
ATOM 3300 O O . TYR B 1 18 ? -29.156 -22.25 3.193 1 18.09 18 TYR B O 1
ATOM 3308 N N . ILE B 1 19 ? -30.797 -22.453 1.953 1 18.67 19 ILE B N 1
ATOM 3309 C CA . ILE B 1 19 ? -30.359 -22.406 0.562 1 18.67 19 ILE B CA 1
ATOM 3310 C C . ILE B 1 19 ? -29.844 -21.016 0.219 1 18.67 19 ILE B C 1
ATOM 3312 O O . ILE B 1 19 ? -30.609 -20.047 0.211 1 18.67 19 ILE B O 1
ATOM 3316 N N . LYS B 1 20 ? -28.953 -20.484 0.755 1 19.45 20 LYS B N 1
ATOM 3317 C CA . LYS B 1 20 ? -28.359 -19.188 0.452 1 19.45 20 LYS B CA 1
ATOM 3318 C C . LYS B 1 20 ? -28.359 -18.922 -1.05 1 19.45 20 LYS B C 1
ATOM 3320 O O . LYS B 1 20 ? -27.812 -19.703 -1.827 1 19.45 20 LYS B O 1
ATOM 3325 N N . ARG B 1 21 ? -29.297 -18.172 -1.713 1 20.5 21 ARG B N 1
ATOM 3326 C CA . ARG B 1 21 ? -30.25 -17.641 -2.678 1 20.5 21 ARG B CA 1
ATOM 3327 C C . ARG B 1 21 ? -29.531 -17.172 -3.947 1 20.5 21 ARG B C 1
ATOM 3329 O O . ARG B 1 21 ? -28.328 -16.891 -3.924 1 20.5 21 ARG B O 1
ATOM 3336 N N . GLY B 1 22 ? -30.312 -17.281 -5.105 1 20.91 22 GLY B N 1
ATOM 3337 C CA . GLY B 1 22 ? -30.438 -17.297 -6.555 1 20.91 22 GLY B CA 1
ATOM 3338 C C . GLY B 1 22 ? -30.078 -15.961 -7.188 1 20.91 22 GLY B C 1
ATOM 3339 O O . GLY B 1 22 ? -30.891 -15.023 -7.176 1 20.91 22 GLY B O 1
ATOM 3340 N N . LEU B 1 23 ? -29.578 -15.062 -6.738 1 20.97 23 LEU B N 1
ATOM 3341 C CA . LEU B 1 23 ? -29.641 -13.75 -7.367 1 20.97 23 LEU B CA 1
ATOM 3342 C C . LEU B 1 23 ? -29.625 -13.875 -8.883 1 20.97 23 LEU B C 1
ATOM 3344 O O . LEU B 1 23 ? -28.625 -14.305 -9.469 1 20.97 23 LEU B O 1
ATOM 3348 N N . CYS B 1 24 ? -30.875 -14.172 -9.633 1 21.41 24 CYS B N 1
ATOM 3349 C CA . CYS B 1 24 ? -31.375 -14.523 -10.953 1 21.41 24 CYS B CA 1
ATOM 3350 C C . CYS B 1 24 ? -31.094 -13.414 -11.961 1 21.41 24 CYS B C 1
ATOM 3352 O O . CYS B 1 24 ? -31.781 -12.383 -11.953 1 21.41 24 CYS B O 1
ATOM 3354 N N . ALA B 1 25 ? -30.297 -12.711 -12.211 1 23.36 25 ALA B N 1
ATOM 3355 C CA . ALA B 1 25 ? -30.547 -11.703 -13.242 1 23.36 25 ALA B CA 1
ATOM 3356 C C . ALA B 1 25 ? -31.062 -12.344 -14.523 1 23.36 25 ALA B C 1
ATOM 3358 O O . ALA B 1 25 ? -30.609 -13.43 -14.914 1 23.36 25 ALA B O 1
ATOM 3359 N N . GLU B 1 26 ? -32.406 -12.18 -15.094 1 22.97 26 GLU B N 1
ATOM 3360 C CA . GLU B 1 26 ? -33.188 -12.531 -16.266 1 22.97 26 GLU B CA 1
ATOM 3361 C C . GLU B 1 26 ? -32.375 -12.422 -17.547 1 22.97 26 GLU B C 1
ATOM 3363 O O . GLU B 1 26 ? -31.781 -11.375 -17.812 1 22.97 26 GLU B O 1
ATOM 3368 N N . ALA B 1 27 ? -32.062 -13.555 -18.188 1 25.39 27 ALA B N 1
ATOM 3369 C CA . ALA B 1 27 ? -31.578 -14.055 -19.469 1 25.39 27 ALA B CA 1
ATOM 3370 C C . ALA B 1 27 ? -32.656 -13.953 -20.547 1 25.39 27 ALA B C 1
ATOM 3372 O O . ALA B 1 27 ? -32.5 -14.414 -21.672 1 25.39 27 ALA B O 1
ATOM 3373 N N . GLU B 1 28 ? -34 -13.32 -20.484 1 24.97 28 GLU B N 1
ATOM 3374 C CA . GLU B 1 28 ? -34.938 -13.734 -21.531 1 24.97 28 GLU B CA 1
ATOM 3375 C C . GLU B 1 28 ? -34.406 -13.32 -22.906 1 24.97 28 GLU B C 1
ATOM 3377 O O . GLU B 1 28 ? -34.656 -13.992 -23.906 1 24.97 28 GLU B O 1
ATOM 3382 N N . LEU B 1 29 ? -33.844 -12.391 -23.391 1 25 29 LEU B N 1
ATOM 3383 C CA . LEU B 1 29 ? -34.562 -11.852 -24.531 1 25 29 LEU B CA 1
ATOM 3384 C C . LEU B 1 29 ? -34.469 -12.789 -25.734 1 25 29 LEU B C 1
ATOM 3386 O O . LEU B 1 29 ? -33.438 -12.82 -26.422 1 25 29 LEU B O 1
ATOM 3390 N N . LEU B 1 30 ? -34.438 -14.188 -25.688 1 26.5 30 LEU B N 1
ATOM 3391 C CA . LEU B 1 30 ? -34.562 -14.711 -27.047 1 26.5 30 LEU B CA 1
ATOM 3392 C C . LEU B 1 30 ? -35.906 -14.336 -27.641 1 26.5 30 LEU B C 1
ATOM 3394 O O . LEU B 1 30 ? -36.906 -15.008 -27.391 1 26.5 30 LEU B O 1
ATOM 3398 N N . VAL B 1 31 ? -36.469 -13.156 -27.625 1 24.02 31 VAL B N 1
ATOM 3399 C CA . VAL B 1 31 ? -37.688 -13.242 -28.391 1 24.02 31 VAL B CA 1
ATOM 3400 C C . VAL B 1 31 ? -37.406 -13.617 -29.844 1 24.02 31 VAL B C 1
ATOM 3402 O O . VAL B 1 31 ? -36.594 -12.945 -30.516 1 24.02 31 VAL B O 1
ATOM 3405 N N . ALA B 1 32 ? -37.438 -14.922 -30.188 1 26.39 32 ALA B N 1
ATOM 3406 C CA . ALA B 1 32 ? -37.812 -15.305 -31.562 1 26.39 32 ALA B CA 1
ATOM 3407 C C . ALA B 1 32 ? -38.875 -14.352 -32.125 1 26.39 32 ALA B C 1
ATOM 3409 O O . ALA B 1 32 ? -40.031 -14.719 -32.25 1 26.39 32 ALA B O 1
ATOM 3410 N N . ASP B 1 33 ? -38.938 -12.945 -31.875 1 24.86 33 ASP B N 1
ATOM 3411 C CA . ASP B 1 33 ? -40.062 -12.484 -32.656 1 24.86 33 ASP B CA 1
ATOM 3412 C C . ASP B 1 33 ? -39.844 -12.789 -34.156 1 24.86 33 ASP B C 1
ATOM 3414 O O . ASP B 1 33 ? -38.688 -12.891 -34.594 1 24.86 33 ASP B O 1
ATOM 3418 N N . ASP B 1 34 ? -40.781 -13.086 -35 1 25.86 34 ASP B N 1
ATOM 3419 C CA . ASP B 1 34 ? -41.125 -13.18 -36.406 1 25.86 34 ASP B CA 1
ATOM 3420 C C . ASP B 1 34 ? -40.281 -12.195 -37.25 1 25.86 34 ASP B C 1
ATOM 3422 O O . ASP B 1 34 ? -39.656 -11.305 -36.688 1 25.86 34 ASP B O 1
ATOM 3426 N N . GLU B 1 35 ? -40.75 -11.445 -38.438 1 25.48 35 GLU B N 1
ATOM 3427 C CA . GLU B 1 35 ? -40.562 -10.609 -39.625 1 25.48 35 GLU B CA 1
ATOM 3428 C C . GLU B 1 35 ? -39.875 -9.281 -39.25 1 25.48 35 GLU B C 1
ATOM 3430 O O . GLU B 1 35 ? -39.312 -8.617 -40.125 1 25.48 35 GLU B O 1
ATOM 3435 N N . LYS B 1 36 ? -40.156 -8.18 -38.5 1 30.52 36 LYS B N 1
ATOM 3436 C CA . LYS B 1 36 ? -39.406 -6.945 -38.75 1 30.52 36 LYS B CA 1
ATOM 3437 C C . LYS B 1 36 ? -38.031 -6.992 -38.094 1 30.52 36 LYS B C 1
ATOM 3439 O O . LYS B 1 36 ? -37.938 -7.184 -36.875 1 30.52 36 LYS B O 1
ATOM 3444 N N . THR B 1 37 ? -36.688 -7.496 -38.625 1 27.92 37 THR B N 1
ATOM 3445 C CA . THR B 1 37 ? -35.312 -7.945 -38.5 1 27.92 37 THR B CA 1
ATOM 3446 C C . THR B 1 37 ? -34.531 -7.004 -37.594 1 27.92 37 THR B C 1
ATOM 3448 O O . THR B 1 37 ? -33.938 -6.02 -38.062 1 27.92 37 THR B O 1
ATOM 3451 N N . SER B 1 38 ? -34.906 -6.469 -36.469 1 27.64 38 SER B N 1
ATOM 3452 C CA . SER B 1 38 ? -34.188 -5.41 -35.75 1 27.64 38 SER B CA 1
ATOM 3453 C C . SER B 1 38 ? -32.844 -5.906 -35.25 1 27.64 38 SER B C 1
ATOM 3455 O O . SER B 1 38 ? -32.719 -7.043 -34.781 1 27.64 38 SER B O 1
ATOM 3457 N N . PRO B 1 39 ? -31.625 -5.211 -35.625 1 29.25 39 PRO B N 1
ATOM 3458 C CA . PRO B 1 39 ? -30.203 -5.477 -35.406 1 29.25 39 PRO B CA 1
ATOM 3459 C C . PRO B 1 39 ? -29.875 -5.801 -33.938 1 29.25 39 PRO B C 1
ATOM 3461 O O . PRO B 1 39 ? -30.531 -5.281 -33.031 1 29.25 39 PRO B O 1
ATOM 3464 N N . PRO B 1 40 ? -29.516 -7.043 -33.719 1 32.56 40 PRO B N 1
ATOM 3465 C CA . PRO B 1 40 ? -29.203 -7.57 -32.375 1 32.56 40 PRO B CA 1
ATOM 3466 C C . PRO B 1 40 ? -28.297 -6.648 -31.578 1 32.56 40 PRO B C 1
ATOM 3468 O O . PRO B 1 40 ? -27.109 -6.516 -31.922 1 32.56 40 PRO B O 1
ATOM 3471 N N . THR B 1 41 ? -28.609 -5.355 -31.391 1 28.27 41 THR B N 1
ATOM 3472 C CA . THR B 1 41 ? -27.938 -4.168 -30.891 1 28.27 41 THR B CA 1
ATOM 3473 C C . THR B 1 41 ? -27.234 -4.473 -29.562 1 28.27 41 THR B C 1
ATOM 3475 O O . THR B 1 41 ? -26.141 -3.977 -29.297 1 28.27 41 THR B O 1
ATOM 3478 N N . ASP B 1 42 ? -27.922 -4.977 -28.594 1 28.3 42 ASP B N 1
ATOM 3479 C CA . ASP B 1 42 ? -27.469 -4.609 -27.25 1 28.3 42 ASP B CA 1
ATOM 3480 C C . ASP B 1 42 ? -26.438 -5.609 -26.734 1 28.3 42 ASP B C 1
ATOM 3482 O O . ASP B 1 42 ? -26.797 -6.637 -26.156 1 28.3 42 ASP B O 1
ATOM 3486 N N . LEU B 1 43 ? -25.375 -5.961 -27.406 1 28.45 43 LEU B N 1
ATOM 3487 C CA . LEU B 1 43 ? -24.297 -6.848 -26.984 1 28.45 43 LEU B CA 1
ATOM 3488 C C . LEU B 1 43 ? -23.609 -6.332 -25.719 1 28.45 43 LEU B C 1
ATOM 3490 O O . LEU B 1 43 ? -23.219 -5.164 -25.656 1 28.45 43 LEU B O 1
ATOM 3494 N N . ARG B 1 44 ? -23.906 -6.875 -24.469 1 30.34 44 ARG B N 1
ATOM 3495 C CA . ARG B 1 44 ? -23.375 -6.508 -23.172 1 30.34 44 ARG B CA 1
ATOM 3496 C C . ARG B 1 44 ? -21.906 -6.934 -23.031 1 30.34 44 ARG B C 1
ATOM 3498 O O . ARG B 1 44 ? -21.562 -8.086 -23.297 1 30.34 44 ARG B O 1
ATOM 3505 N N . PRO B 1 45 ? -20.906 -5.984 -22.969 1 29.88 45 PRO B N 1
ATOM 3506 C CA . PRO B 1 45 ? -19.5 -6.367 -22.812 1 29.88 45 PRO B CA 1
ATOM 3507 C C . PRO B 1 45 ? -19.234 -7.078 -21.484 1 29.88 45 PRO B C 1
ATOM 3509 O O . PRO B 1 45 ? -19.875 -6.766 -20.469 1 29.88 45 PRO B O 1
ATOM 3512 N N . VAL B 1 46 ? -19.125 -8.352 -21.203 1 32.53 46 VAL B N 1
ATOM 3513 C CA . VAL B 1 46 ? -18.766 -9.109 -20.016 1 32.53 46 VAL B CA 1
ATOM 3514 C C . VAL B 1 46 ? -17.312 -8.852 -19.641 1 32.53 46 VAL B C 1
ATOM 3516 O O . VAL B 1 46 ? -16.438 -8.898 -20.516 1 32.53 46 VAL B O 1
ATOM 3519 N N . TYR B 1 47 ? -17.047 -7.938 -18.641 1 31.73 47 TYR B N 1
ATOM 3520 C CA . TYR B 1 47 ? -15.703 -7.703 -18.125 1 31.73 47 TYR B CA 1
ATOM 3521 C C . TYR B 1 47 ? -15.062 -9.008 -17.656 1 31.73 47 TYR B C 1
ATOM 3523 O O . TYR B 1 47 ? -15.617 -9.711 -16.828 1 31.73 47 TYR B O 1
ATOM 3531 N N . PHE B 1 48 ? -14.562 -9.844 -18.547 1 35 48 PHE B N 1
ATOM 3532 C CA . PHE B 1 48 ? -14.031 -11.188 -18.328 1 35 48 PHE B CA 1
ATOM 3533 C C . PHE B 1 48 ? -12.633 -11.125 -17.734 1 35 48 PHE B C 1
ATOM 3535 O O . PHE B 1 48 ? -11.922 -12.141 -17.703 1 35 48 PHE B O 1
ATOM 3542 N N . ASP B 1 49 ? -11.984 -9.938 -17.328 1 36 49 ASP B N 1
ATOM 3543 C CA . ASP B 1 49 ? -10.578 -10.055 -16.938 1 36 49 ASP B CA 1
ATOM 3544 C C . ASP B 1 49 ? -10.445 -10.375 -15.453 1 36 49 ASP B C 1
ATOM 3546 O O . ASP B 1 49 ? -10.07 -9.516 -14.656 1 36 49 ASP B O 1
ATOM 3550 N N . VAL B 1 50 ? -11.086 -11.781 -14.992 1 37.31 50 VAL B N 1
ATOM 3551 C CA . VAL B 1 50 ? -10.992 -12.172 -13.594 1 37.31 50 VAL B CA 1
ATOM 3552 C C . VAL B 1 50 ? -9.531 -12.359 -13.203 1 37.31 50 VAL B C 1
ATOM 3554 O O . VAL B 1 50 ? -9.18 -12.266 -12.023 1 37.31 50 VAL B O 1
ATOM 3557 N N . GLN B 1 51 ? -8.68 -12.734 -14.234 1 45.41 51 GLN B N 1
ATOM 3558 C CA . GLN B 1 51 ? -7.277 -12.875 -13.852 1 45.41 51 GLN B CA 1
ATOM 3559 C C . GLN B 1 51 ? -6.656 -11.523 -13.508 1 45.41 51 GLN B C 1
ATOM 3561 O O . GLN B 1 51 ? -5.641 -11.461 -12.82 1 45.41 51 GLN B O 1
ATOM 3566 N N . ALA B 1 52 ? -7.367 -10.508 -13.914 1 56.12 52 ALA B N 1
ATOM 3567 C CA . ALA B 1 52 ? -6.816 -9.203 -13.539 1 56.12 52 ALA B CA 1
ATOM 3568 C C . ALA B 1 52 ? -7.375 -8.742 -12.195 1 56.12 52 ALA B C 1
ATOM 3570 O O . ALA B 1 52 ? -6.629 -8.281 -11.336 1 56.12 52 ALA B O 1
ATOM 3571 N N . THR B 1 53 ? -8.766 -8.922 -12.016 1 67.12 53 THR B N 1
ATOM 3572 C CA . THR B 1 53 ? -9.398 -8.562 -10.758 1 67.12 53 THR B CA 1
ATOM 3573 C C . THR B 1 53 ? -10.781 -9.203 -10.641 1 67.12 53 THR B C 1
ATOM 3575 O O . THR B 1 53 ? -11.344 -9.648 -11.641 1 67.12 53 THR B O 1
ATOM 3578 N N . THR B 1 54 ? -11.242 -9.562 -9.391 1 70.69 54 THR B N 1
ATOM 3579 C CA . THR B 1 54 ? -12.578 -10.086 -9.117 1 70.69 54 THR B CA 1
ATOM 3580 C C . THR B 1 54 ? -13.406 -9.078 -8.336 1 70.69 54 THR B C 1
ATOM 3582 O O . THR B 1 54 ? -12.852 -8.258 -7.59 1 70.69 54 THR B O 1
ATOM 3585 N N . PRO B 1 55 ? -14.727 -9.148 -8.617 1 78.38 55 PRO B N 1
ATOM 3586 C CA . PRO B 1 55 ? -15.547 -8.391 -7.676 1 78.38 55 PRO B CA 1
ATOM 3587 C C . PRO B 1 55 ? -15.477 -8.938 -6.254 1 78.38 55 PRO B C 1
ATOM 3589 O O . PRO B 1 55 ? -15.094 -10.094 -6.051 1 78.38 55 PRO B O 1
ATOM 3592 N N . VAL B 1 56 ? -15.812 -8.148 -5.387 1 89.38 56 VAL B N 1
ATOM 3593 C CA . VAL B 1 56 ? -15.812 -8.609 -4.004 1 89.38 56 VAL B CA 1
ATOM 3594 C C . VAL B 1 56 ? -17.031 -9.5 -3.762 1 89.38 56 VAL B C 1
ATOM 3596 O O . VAL B 1 56 ? -18.156 -9.141 -4.133 1 89.38 56 VAL B O 1
ATOM 3599 N N . ASP B 1 57 ? -16.812 -10.742 -3.242 1 89.88 57 ASP B N 1
ATOM 3600 C CA . ASP B 1 57 ? -17.906 -11.594 -2.793 1 89.88 57 ASP B CA 1
ATOM 3601 C C . ASP B 1 57 ? -18.797 -10.867 -1.783 1 89.88 57 ASP B C 1
ATOM 3603 O O . ASP B 1 57 ? -18.281 -10.234 -0.854 1 89.88 57 ASP B O 1
ATOM 3607 N N . PRO B 1 58 ? -20.125 -10.906 -1.952 1 89.88 58 PRO B N 1
ATOM 3608 C CA . PRO B 1 58 ? -21.016 -10.219 -1.014 1 89.88 58 PRO B CA 1
ATOM 3609 C C . PRO B 1 58 ? -20.781 -10.641 0.436 1 89.88 58 PRO B C 1
ATOM 3611 O O . PRO B 1 58 ? -20.922 -9.828 1.35 1 89.88 58 PRO B O 1
ATOM 3614 N N . ARG B 1 59 ? -20.547 -11.93 0.661 1 92.88 59 ARG B N 1
ATOM 3615 C CA . ARG B 1 59 ? -20.25 -12.414 2.008 1 92.88 59 ARG B CA 1
ATOM 3616 C C . ARG B 1 59 ? -19.016 -11.734 2.57 1 92.88 59 ARG B C 1
ATOM 3618 O O . ARG B 1 59 ? -18.922 -11.477 3.773 1 92.88 59 ARG B O 1
ATOM 3625 N N . VAL B 1 60 ? -17.984 -11.469 1.724 1 96.81 60 VAL B N 1
ATOM 3626 C CA . VAL B 1 60 ? -16.75 -10.766 2.1 1 96.81 60 VAL B CA 1
ATOM 3627 C C . VAL B 1 60 ? -17.078 -9.312 2.426 1 96.81 60 VAL B C 1
ATOM 3629 O O . VAL B 1 60 ? -16.609 -8.781 3.439 1 96.81 60 VAL B O 1
ATOM 3632 N N . LEU B 1 61 ? -17.859 -8.703 1.566 1 93.56 61 LEU B N 1
ATOM 3633 C CA . LEU B 1 61 ? -18.25 -7.312 1.798 1 93.56 61 LEU B CA 1
ATOM 3634 C C . LEU B 1 61 ? -18.984 -7.168 3.127 1 93.56 61 LEU B C 1
ATOM 3636 O O . LEU B 1 61 ? -18.734 -6.219 3.875 1 93.56 61 LEU B O 1
ATOM 3640 N N . ASP B 1 62 ? -19.875 -8.102 3.396 1 92.5 62 ASP B N 1
ATOM 3641 C CA . ASP B 1 62 ? -20.609 -8.094 4.656 1 92.5 62 ASP B CA 1
ATOM 3642 C C . ASP B 1 62 ? -19.656 -8.133 5.848 1 92.5 62 ASP B C 1
ATOM 3644 O O . ASP B 1 62 ? -19.891 -7.48 6.863 1 92.5 62 ASP B O 1
ATOM 3648 N N . ALA B 1 63 ? -18.641 -8.898 5.746 1 95.25 63 ALA B N 1
ATOM 3649 C CA . ALA B 1 63 ? -17.641 -9.008 6.812 1 95.25 63 ALA B CA 1
ATOM 3650 C C . ALA B 1 63 ? -16.859 -7.711 6.977 1 95.25 63 ALA B C 1
ATOM 3652 O O . ALA B 1 63 ? -16.406 -7.387 8.078 1 95.25 63 ALA B O 1
ATOM 3653 N N . MET B 1 64 ? -16.703 -6.926 5.926 1 96 64 MET B N 1
ATOM 3654 C CA . MET B 1 64 ? -15.898 -5.707 5.902 1 96 64 MET B CA 1
ATOM 3655 C C . MET B 1 64 ? -16.672 -4.535 6.5 1 96 64 MET B C 1
ATOM 3657 O O . MET B 1 64 ? -16.094 -3.717 7.223 1 96 64 MET B O 1
ATOM 3661 N N . LEU B 1 65 ? -17.938 -4.422 6.277 1 91.69 65 LEU B N 1
ATOM 3662 C CA . LEU B 1 65 ? -18.766 -3.238 6.441 1 91.69 65 LEU B CA 1
ATOM 3663 C C . LEU B 1 65 ? -18.734 -2.736 7.883 1 91.69 65 LEU B C 1
ATOM 3665 O O . LEU B 1 65 ? -18.594 -1.533 8.125 1 91.69 65 LEU B O 1
ATOM 3669 N N . PRO B 1 66 ? -18.75 -3.648 8.867 1 86.62 66 PRO B N 1
ATOM 3670 C CA . PRO B 1 66 ? -18.75 -3.168 10.25 1 86.62 66 PRO B CA 1
ATOM 3671 C C . PRO B 1 66 ? -17.5 -2.363 10.602 1 86.62 66 PRO B C 1
ATOM 3673 O O . PRO B 1 66 ? -17.531 -1.536 11.516 1 86.62 66 PRO B O 1
ATOM 3676 N N . TYR B 1 67 ? -16.484 -2.543 9.922 1 89.56 67 TYR B N 1
ATOM 3677 C CA . TYR B 1 67 ? -15.211 -1.933 10.289 1 89.56 67 TYR B CA 1
ATOM 3678 C C . TYR B 1 67 ? -15.016 -0.601 9.57 1 89.56 67 TYR B C 1
ATOM 3680 O O . TYR B 1 67 ? -14.023 0.096 9.805 1 89.56 67 TYR B O 1
ATOM 3688 N N . TYR B 1 68 ? -15.898 -0.266 8.648 1 86.75 68 TYR B N 1
ATOM 3689 C CA . TYR B 1 68 ? -15.922 1.076 8.078 1 86.75 68 TYR B CA 1
ATOM 3690 C C . TYR B 1 68 ? -16.719 2.029 8.953 1 86.75 68 TYR B C 1
ATOM 3692 O O . TYR B 1 68 ? -16.406 3.221 9.031 1 86.75 68 TYR B O 1
ATOM 3700 N N . VAL B 1 69 ? -17.859 1.579 9.43 1 69.25 69 VAL B N 1
ATOM 3701 C CA . VAL B 1 69 ? -18.812 2.447 10.109 1 69.25 69 VAL B CA 1
ATOM 3702 C C . VAL B 1 69 ? -18.609 2.365 11.617 1 69.25 69 VAL B C 1
ATOM 3704 O O . VAL B 1 69 ? -19.109 3.205 12.367 1 69.25 69 VAL B O 1
ATOM 3707 N N . CYS B 1 70 ? -17.5 2.02 12.117 1 54.34 70 CYS B N 1
ATOM 3708 C CA . CYS B 1 70 ? -17.281 1.702 13.523 1 54.34 70 CYS B CA 1
ATOM 3709 C C . CYS B 1 70 ? -18.406 2.25 14.391 1 54.34 70 CYS B C 1
ATOM 3711 O O . CYS B 1 70 ? -18.188 3.18 15.172 1 54.34 70 CYS B O 1
ATOM 3713 N N . THR B 1 71 ? -19.703 2.48 13.867 1 42.62 71 THR B N 1
ATOM 3714 C CA . THR B 1 71 ? -20.641 2.893 14.906 1 42.62 71 THR B CA 1
ATOM 3715 C C . THR B 1 71 ? -20.797 1.795 15.953 1 42.62 71 THR B C 1
ATOM 3717 O O . THR B 1 71 ? -21.656 0.925 15.828 1 42.62 71 THR B O 1
ATOM 3720 N N . PHE B 1 72 ? -19.812 0.86 16.078 1 36.19 72 PHE B N 1
ATOM 3721 C CA . PHE B 1 72 ? -20.312 -0.07 17.094 1 36.19 72 PHE B CA 1
ATOM 3722 C C . PHE B 1 72 ? -20.938 0.681 18.25 1 36.19 72 PHE B C 1
ATOM 3724 O O . PHE B 1 72 ? -20.234 1.23 19.109 1 36.19 72 PHE B O 1
ATOM 3731 N N . GLY B 1 73 ? -21.922 1.329 17.875 1 31.02 73 GLY B N 1
ATOM 3732 C CA . GLY B 1 73 ? -22.844 1.975 18.812 1 31.02 73 GLY B CA 1
ATOM 3733 C C . GLY B 1 73 ? -23.203 1.104 20 1 31.02 73 GLY B C 1
ATOM 3734 O O . GLY B 1 73 ? -24.156 1.389 20.719 1 31.02 73 GLY B O 1
ATOM 3735 N N . ASN B 1 74 ? -23.312 -0.332 19.812 1 29.17 74 ASN B N 1
ATOM 3736 C CA . ASN B 1 74 ? -23.922 -0.795 21.047 1 29.17 74 ASN B CA 1
ATOM 3737 C C . ASN B 1 74 ? -23.266 -0.169 22.281 1 29.17 74 ASN B C 1
ATOM 3739 O O . ASN B 1 74 ? -22.047 -0.172 22.391 1 29.17 74 ASN B O 1
ATOM 3743 N N . PRO B 1 75 ? -24.016 0.696 22.938 1 30.75 75 PRO B N 1
ATOM 3744 C CA . PRO B 1 75 ? -23.766 1.467 24.156 1 30.75 75 PRO B CA 1
ATOM 3745 C C . PRO B 1 75 ? -22.812 0.765 25.125 1 30.75 75 PRO B C 1
ATOM 3747 O O . PRO B 1 75 ? -22.141 1.422 25.922 1 30.75 75 PRO B O 1
ATOM 3750 N N . HIS B 1 76 ? -23.141 -0.355 25.469 1 29.47 76 HIS B N 1
ATOM 3751 C CA . HIS B 1 76 ? -22.484 -0.984 26.609 1 29.47 76 HIS B CA 1
ATOM 3752 C C . HIS B 1 76 ? -21.016 -1.273 26.297 1 29.47 76 HIS B C 1
ATOM 3754 O O . HIS B 1 76 ? -20.25 -1.676 27.172 1 29.47 76 HIS B O 1
ATOM 3760 N N . SER B 1 77 ? -20.641 -1.938 25.188 1 30.39 77 SER B N 1
ATOM 3761 C CA . SER B 1 77 ? -19.344 -2.561 24.969 1 30.39 77 SER B CA 1
ATOM 3762 C C . SER B 1 77 ? -18.297 -1.528 24.578 1 30.39 77 SER B C 1
ATOM 3764 O O . SER B 1 77 ? -18.609 -0.567 23.875 1 30.39 77 SER B O 1
ATOM 3766 N N . ARG B 1 78 ? -16.75 -1.268 25.109 1 31.55 78 ARG B N 1
ATOM 3767 C CA . ARG B 1 78 ? -15.461 -0.691 25.469 1 31.55 78 ARG B CA 1
ATOM 3768 C C . ARG B 1 78 ? -14.734 -0.147 24.25 1 31.55 78 ARG B C 1
ATOM 3770 O O . ARG B 1 78 ? -14.625 -0.833 23.234 1 31.55 78 ARG B O 1
ATOM 3777 N N . THR B 1 79 ? -14.609 1.182 23.875 1 37.66 79 THR B N 1
ATOM 3778 C CA . THR B 1 79 ? -13.672 1.974 23.078 1 37.66 79 THR B CA 1
ATOM 3779 C C . THR B 1 79 ? -12.398 1.187 22.797 1 37.66 79 THR B C 1
ATOM 3781 O O . THR B 1 79 ? -11.945 1.115 21.656 1 37.66 79 THR B O 1
ATOM 3784 N N . HIS B 1 80 ? -11.703 0.993 24.094 1 40.41 80 HIS B N 1
ATOM 3785 C CA . HIS B 1 80 ? -10.656 -0.023 24.125 1 40.41 80 HIS B CA 1
ATOM 3786 C C . HIS B 1 80 ? -11.117 -1.305 23.438 1 40.41 80 HIS B C 1
ATOM 3788 O O . HIS B 1 80 ? -10.297 -2.033 22.859 1 40.41 80 HIS B O 1
ATOM 3794 N N . ALA B 1 81 ? -12.477 -1.108 23.219 1 46.75 81 ALA B N 1
ATOM 3795 C CA . ALA B 1 81 ? -13.086 -2.32 22.672 1 46.75 81 ALA B CA 1
ATOM 3796 C C . ALA B 1 81 ? -12.984 -2.357 21.156 1 46.75 81 ALA B C 1
ATOM 3798 O O . ALA B 1 81 ? -12.695 -3.404 20.562 1 46.75 81 ALA B O 1
ATOM 3799 N N . TYR B 1 82 ? -13.016 -0.956 20.578 1 54.16 82 TYR B N 1
ATOM 3800 C CA . TYR B 1 82 ? -12.883 -0.959 19.125 1 54.16 82 TYR B CA 1
ATOM 3801 C C . TYR B 1 82 ? -11.484 -1.393 18.703 1 54.16 82 TYR B C 1
ATOM 3803 O O . TYR B 1 82 ? -11.328 -2.215 17.797 1 54.16 82 TYR B O 1
ATOM 3811 N N . GLY B 1 83 ? -10.539 -0.657 19.406 1 62.66 83 GLY B N 1
ATOM 3812 C CA . GLY B 1 83 ? -9.172 -1.063 19.125 1 62.66 83 GLY B CA 1
ATOM 3813 C C . GLY B 1 83 ? -8.938 -2.549 19.312 1 62.66 83 GLY B C 1
ATOM 3814 O O . GLY B 1 83 ? -8.32 -3.205 18.484 1 62.66 83 GLY B O 1
ATOM 3815 N N . TRP B 1 84 ? -9.547 -2.961 20.359 1 65 84 TRP B N 1
ATOM 3816 C CA . TRP B 1 84 ? -9.398 -4.383 20.641 1 65 84 TRP B CA 1
ATOM 3817 C C . TRP B 1 84 ? -10.172 -5.23 19.641 1 65 84 TRP B C 1
ATOM 3819 O O . TRP B 1 84 ? -9.688 -6.273 19.203 1 65 84 TRP B O 1
ATOM 3829 N N . LEU B 1 85 ? -11.328 -4.676 19.297 1 70.31 85 LEU B N 1
ATOM 3830 C CA . LEU B 1 85 ? -12.125 -5.383 18.297 1 70.31 85 LEU B CA 1
ATOM 3831 C C . LEU B 1 85 ? -11.398 -5.438 16.953 1 70.31 85 LEU B C 1
ATOM 3833 O O . LEU B 1 85 ? -11.367 -6.484 16.312 1 70.31 85 LEU B O 1
ATOM 3837 N N . CYS B 1 86 ? -10.828 -4.281 16.641 1 80.06 86 CYS B N 1
ATOM 3838 C CA . CYS B 1 86 ? -10.094 -4.23 15.391 1 80.06 86 CYS B CA 1
ATOM 3839 C C . CYS B 1 86 ? -8.883 -5.152 15.43 1 80.06 86 CYS B C 1
ATOM 3841 O O . CYS B 1 86 ? -8.602 -5.859 14.461 1 80.06 86 CYS B O 1
ATOM 3843 N N . GLU B 1 87 ? -8.273 -5.141 16.547 1 83.44 87 GLU B N 1
ATOM 3844 C CA . GLU B 1 87 ? -7.102 -6.008 16.688 1 83.44 87 GLU B CA 1
ATOM 3845 C C . GLU B 1 87 ? -7.496 -7.48 16.594 1 83.44 87 GLU B C 1
ATOM 3847 O O . GLU B 1 87 ? -6.805 -8.273 15.953 1 83.44 87 GLU B O 1
ATOM 3852 N N . GLY B 1 88 ? -8.547 -7.832 17.297 1 89.38 88 GLY B N 1
ATOM 3853 C CA . GLY B 1 88 ? -9.047 -9.195 17.203 1 89.38 88 GLY B CA 1
ATOM 3854 C C . GLY B 1 88 ? -9.461 -9.594 15.805 1 89.38 88 GLY B C 1
ATOM 3855 O O . GLY B 1 88 ? -9.219 -10.719 15.375 1 89.38 88 GLY B O 1
ATOM 3856 N N . ALA B 1 89 ? -10.117 -8.68 15.109 1 92.69 89 ALA B N 1
ATOM 3857 C CA . ALA B 1 89 ? -10.562 -8.93 13.742 1 92.69 89 ALA B CA 1
ATOM 3858 C C . ALA B 1 89 ? -9.375 -9.141 12.812 1 92.69 89 ALA B C 1
ATOM 3860 O O . ALA B 1 89 ? -9.406 -10.016 11.945 1 92.69 89 ALA B O 1
ATOM 3861 N N . VAL B 1 90 ? -8.359 -8.336 13 1 95.25 90 VAL B N 1
ATOM 3862 C CA . VAL B 1 90 ? -7.156 -8.453 12.188 1 95.25 90 VAL B CA 1
ATOM 3863 C C . VAL B 1 90 ? -6.477 -9.797 12.461 1 95.25 90 VAL B C 1
ATOM 3865 O O . VAL B 1 90 ? -6.031 -10.469 11.531 1 95.25 90 VAL B O 1
ATOM 3868 N N . GLU B 1 91 ? -6.41 -10.211 13.688 1 96.69 91 GLU B N 1
ATOM 3869 C CA . GLU B 1 91 ? -5.781 -11.484 14.031 1 96.69 91 GLU B CA 1
ATOM 3870 C C . GLU B 1 91 ? -6.59 -12.656 13.492 1 96.69 91 GLU B C 1
ATOM 3872 O O . GLU B 1 91 ? -6.02 -13.664 13.07 1 96.69 91 GLU B O 1
ATOM 3877 N N . LYS B 1 92 ? -7.871 -12.555 13.57 1 97.75 92 LYS B N 1
ATOM 3878 C CA . LYS B 1 92 ? -8.711 -13.578 12.961 1 97.75 92 LYS B CA 1
ATOM 3879 C C . LYS B 1 92 ? -8.445 -13.688 11.461 1 97.75 92 LYS B C 1
ATOM 3881 O O . LYS B 1 92 ? -8.32 -14.789 10.93 1 97.75 92 LYS B O 1
ATOM 3886 N N . ALA B 1 93 ? -8.406 -12.547 10.82 1 98.62 93 ALA B N 1
ATOM 3887 C CA . ALA B 1 93 ? -8.102 -12.516 9.391 1 98.62 93 ALA B CA 1
ATOM 3888 C C . ALA B 1 93 ? -6.75 -13.164 9.102 1 98.62 93 ALA B C 1
ATOM 3890 O O . ALA B 1 93 ? -6.609 -13.922 8.141 1 98.62 93 ALA B O 1
ATOM 3891 N N . ARG B 1 94 ? -5.773 -12.82 9.922 1 98.69 94 ARG B N 1
ATOM 3892 C CA . ARG B 1 94 ? -4.438 -13.391 9.789 1 98.69 94 ARG B CA 1
ATOM 3893 C C . ARG B 1 94 ? -4.477 -14.914 9.867 1 98.69 94 ARG B C 1
ATOM 3895 O O . ARG B 1 94 ? -3.814 -15.602 9.086 1 98.69 94 ARG B O 1
ATOM 3902 N N . LYS B 1 95 ? -5.234 -15.484 10.758 1 98.81 95 LYS B N 1
ATOM 3903 C CA . LYS B 1 95 ? -5.41 -16.922 10.906 1 98.81 95 LYS B CA 1
ATOM 3904 C C . LYS B 1 95 ? -6.066 -17.531 9.672 1 98.81 95 LYS B C 1
ATOM 3906 O O . LYS B 1 95 ? -5.707 -18.625 9.242 1 98.81 95 LYS B O 1
ATOM 3911 N N . GLN B 1 96 ? -7.012 -16.859 9.172 1 98.88 96 GLN B N 1
ATOM 3912 C CA . GLN B 1 96 ? -7.73 -17.328 7.996 1 98.88 96 GLN B CA 1
ATOM 3913 C C . GLN B 1 96 ? -6.805 -17.422 6.785 1 98.88 96 GLN B C 1
ATOM 3915 O O . GLN B 1 96 ? -6.844 -18.406 6.039 1 98.88 96 GLN B O 1
ATOM 3920 N N . VAL B 1 97 ? -5.961 -16.406 6.602 1 98.88 97 VAL B N 1
ATOM 3921 C CA . VAL B 1 97 ? -4.98 -16.438 5.52 1 98.88 97 VAL B CA 1
ATOM 3922 C C . VAL B 1 97 ? -3.994 -17.578 5.734 1 98.88 97 VAL B C 1
ATOM 3924 O O . VAL B 1 97 ? -3.703 -18.344 4.805 1 98.88 97 VAL B O 1
ATOM 3927 N N . ALA B 1 98 ? -3.498 -17.703 6.922 1 98.88 98 ALA B N 1
ATOM 3928 C CA . ALA B 1 98 ? -2.523 -18.734 7.27 1 98.88 98 ALA B CA 1
ATOM 3929 C C . ALA B 1 98 ? -3.092 -20.125 7.031 1 98.88 98 ALA B C 1
ATOM 3931 O O . ALA B 1 98 ? -2.408 -21 6.492 1 98.88 98 ALA B O 1
ATOM 3932 N N . ARG B 1 99 ? -4.305 -20.312 7.387 1 98.69 99 ARG B N 1
ATOM 3933 C CA . ARG B 1 99 ? -4.953 -21.609 7.262 1 98.69 99 ARG B CA 1
ATOM 3934 C C . ARG B 1 99 ? -5.035 -22.047 5.801 1 98.69 99 ARG B C 1
ATOM 3936 O O . ARG B 1 99 ? -4.867 -23.219 5.484 1 98.69 99 ARG B O 1
ATOM 3943 N N . LEU B 1 100 ? -5.312 -21.125 4.953 1 98.69 100 LEU B N 1
ATOM 3944 C CA . LEU B 1 100 ? -5.48 -21.422 3.537 1 98.69 100 LEU B CA 1
ATOM 3945 C C . LEU B 1 100 ? -4.211 -22.047 2.959 1 98.69 100 LEU B C 1
ATOM 3947 O O . LEU B 1 100 ? -4.277 -22.875 2.059 1 98.69 100 LEU B O 1
ATOM 3951 N N . ILE B 1 101 ? -3.014 -21.672 3.494 1 98.75 101 ILE B N 1
ATOM 3952 C CA . ILE B 1 101 ? -1.76 -22.141 2.916 1 98.75 101 ILE B CA 1
ATOM 3953 C C . ILE B 1 101 ? -1.007 -22.984 3.943 1 98.75 101 ILE B C 1
ATOM 3955 O O . ILE B 1 101 ? 0.179 -23.281 3.768 1 98.75 101 ILE B O 1
ATOM 3959 N N . ASN B 1 102 ? -1.642 -23.312 5.055 1 98.56 102 ASN B N 1
ATOM 3960 C CA . ASN B 1 102 ? -1.093 -24.125 6.137 1 98.56 102 ASN B CA 1
ATOM 3961 C C . ASN B 1 102 ? 0.152 -23.484 6.742 1 98.56 102 ASN B C 1
ATOM 3963 O O . ASN B 1 102 ? 1.185 -24.141 6.887 1 98.56 102 ASN B O 1
ATOM 3967 N N . ALA B 1 103 ? 0.088 -22.219 7.039 1 98.75 103 ALA B N 1
ATOM 3968 C CA . ALA B 1 103 ? 1.156 -21.469 7.688 1 98.75 103 ALA B CA 1
ATOM 3969 C C . ALA B 1 103 ? 0.787 -21.125 9.125 1 98.75 103 ALA B C 1
ATOM 3971 O O . ALA B 1 103 ? -0.335 -21.391 9.57 1 98.75 103 ALA B O 1
ATOM 3972 N N . ASP B 1 104 ? 1.729 -20.672 9.875 1 98.38 104 ASP B N 1
ATOM 3973 C CA . ASP B 1 104 ? 1.491 -20.047 11.172 1 98.38 104 ASP B CA 1
ATOM 3974 C C . ASP B 1 104 ? 1.029 -18.594 11.008 1 98.38 104 ASP B C 1
ATOM 3976 O O . ASP B 1 104 ? 1.58 -17.859 10.195 1 98.38 104 ASP B O 1
ATOM 3980 N N . PRO B 1 105 ? -0.035 -18.203 11.734 1 98.44 105 PRO B N 1
ATOM 3981 C CA . PRO B 1 105 ? -0.512 -16.828 11.602 1 98.44 105 PRO B CA 1
ATOM 3982 C C . PRO B 1 105 ? 0.602 -15.797 11.773 1 98.44 105 PRO B C 1
ATOM 3984 O O . PRO B 1 105 ? 0.587 -14.75 11.125 1 98.44 105 PRO B O 1
ATOM 3987 N N . LYS B 1 106 ? 1.582 -16.078 12.57 1 97.25 106 LYS B N 1
ATOM 3988 C CA . LYS B 1 106 ? 2.678 -15.141 12.828 1 97.25 106 LYS B CA 1
ATOM 3989 C C . LYS B 1 106 ? 3.559 -14.969 11.594 1 97.25 106 LYS B C 1
ATOM 3991 O O . LYS B 1 106 ? 4.359 -14.031 11.523 1 97.25 106 LYS B O 1
ATOM 3996 N N . GLU B 1 107 ? 3.404 -15.805 10.641 1 98.69 107 GLU B N 1
ATOM 3997 C CA . GLU B 1 107 ? 4.211 -15.781 9.422 1 98.69 107 GLU B CA 1
ATOM 3998 C C . GLU B 1 107 ? 3.545 -14.93 8.336 1 98.69 107 GLU B C 1
ATOM 4000 O O . GLU B 1 107 ? 4.121 -14.719 7.266 1 98.69 107 GLU B O 1
ATOM 4005 N N . ILE B 1 108 ? 2.365 -14.438 8.648 1 98.88 108 ILE B N 1
ATOM 4006 C CA . ILE B 1 108 ? 1.608 -13.672 7.668 1 98.88 108 ILE B CA 1
ATOM 4007 C C . ILE B 1 108 ? 1.829 -12.18 7.891 1 98.88 108 ILE B C 1
ATOM 4009 O O . ILE B 1 108 ? 1.562 -11.664 8.977 1 98.88 108 ILE B O 1
ATOM 4013 N N . ILE B 1 109 ? 2.301 -11.469 6.859 1 98.81 109 ILE B N 1
ATOM 4014 C CA . ILE B 1 109 ? 2.486 -10.023 6.855 1 98.81 109 ILE B CA 1
ATOM 4015 C C . ILE B 1 109 ? 1.512 -9.383 5.867 1 98.81 109 ILE B C 1
ATOM 4017 O O . ILE B 1 109 ? 1.579 -9.633 4.664 1 98.81 109 ILE B O 1
ATOM 4021 N N . PHE B 1 110 ? 0.636 -8.539 6.352 1 98.75 110 PHE B N 1
ATOM 4022 C CA . PHE B 1 110 ? -0.31 -7.883 5.457 1 98.75 110 PHE B CA 1
ATOM 4023 C C . PHE B 1 110 ? 0.376 -6.781 4.66 1 98.75 110 PHE B C 1
ATOM 4025 O O . PHE B 1 110 ? 1.225 -6.059 5.188 1 98.75 110 PHE B O 1
ATOM 4032 N N . THR B 1 111 ? 0.061 -6.711 3.387 1 98.75 111 THR B N 1
ATOM 4033 C CA . THR B 1 111 ? 0.53 -5.691 2.453 1 98.75 111 THR B CA 1
ATOM 4034 C C . THR B 1 111 ? -0.634 -5.113 1.656 1 98.75 111 THR B C 1
ATOM 4036 O O . THR B 1 111 ? -1.787 -5.496 1.862 1 98.75 111 THR B O 1
ATOM 4039 N N . SER B 1 112 ? -0.334 -4.211 0.795 1 98.31 112 SER B N 1
ATOM 4040 C CA . SER B 1 112 ? -1.4 -3.584 0.022 1 98.31 112 SER B CA 1
ATOM 4041 C C . SER B 1 112 ? -1.758 -4.414 -1.205 1 98.31 112 SER B C 1
ATOM 4043 O O . SER B 1 112 ? -2.682 -4.07 -1.946 1 98.31 112 SER B O 1
ATOM 4045 N N . GLY B 1 113 ? -1.061 -5.527 -1.458 1 97.94 113 GLY B N 1
ATOM 4046 C CA . GLY B 1 113 ? -1.3 -6.391 -2.604 1 97.94 113 GLY B CA 1
ATOM 4047 C C . GLY B 1 113 ? -0.114 -7.27 -2.945 1 97.94 113 GLY B C 1
ATOM 4048 O O . GLY B 1 113 ? 0.955 -7.145 -2.344 1 97.94 113 GLY B O 1
ATOM 4049 N N . ALA B 1 114 ? -0.3 -8.086 -3.926 1 98.12 114 ALA B N 1
ATOM 4050 C CA . ALA B 1 114 ? 0.756 -9.016 -4.316 1 98.12 114 ALA B CA 1
ATOM 4051 C C . ALA B 1 114 ? 1.961 -8.273 -4.883 1 98.12 114 ALA B C 1
ATOM 4053 O O . ALA B 1 114 ? 3.104 -8.695 -4.703 1 98.12 114 ALA B O 1
ATOM 4054 N N . THR B 1 115 ? 1.731 -7.152 -5.594 1 98.38 115 THR B N 1
ATOM 4055 C CA . THR B 1 115 ? 2.836 -6.371 -6.137 1 98.38 115 THR B CA 1
ATOM 4056 C C . THR B 1 115 ? 3.758 -5.887 -5.02 1 98.38 115 THR B C 1
ATOM 4058 O O . THR B 1 115 ? 4.977 -6.051 -5.102 1 98.38 115 THR B O 1
ATOM 4061 N N . GLU B 1 116 ? 3.182 -5.344 -3.996 1 98.75 116 GLU B N 1
ATOM 4062 C CA . GLU B 1 116 ? 3.986 -4.922 -2.854 1 98.75 116 GLU B CA 1
ATOM 4063 C C . GLU B 1 116 ? 4.664 -6.113 -2.186 1 98.75 116 GLU B C 1
ATOM 4065 O O . GLU B 1 116 ? 5.824 -6.027 -1.779 1 98.75 116 GLU B O 1
ATOM 4070 N N . SER B 1 117 ? 3.947 -7.234 -2.051 1 98.88 117 SER B N 1
ATOM 4071 C CA . SER B 1 117 ? 4.5 -8.438 -1.446 1 98.88 117 SER B CA 1
ATOM 4072 C C . SER B 1 117 ? 5.719 -8.938 -2.217 1 98.88 117 SER B C 1
ATOM 4074 O O . SER B 1 117 ? 6.742 -9.281 -1.619 1 98.88 117 SER B O 1
ATOM 4076 N N . ASN B 1 118 ? 5.586 -8.984 -3.541 1 98.94 118 ASN B N 1
ATOM 4077 C CA . ASN B 1 118 ? 6.691 -9.406 -4.391 1 98.94 118 ASN B CA 1
ATOM 4078 C C . ASN B 1 118 ? 7.902 -8.492 -4.23 1 98.94 118 ASN B C 1
ATOM 4080 O O . ASN B 1 118 ? 9.039 -8.969 -4.137 1 98.94 118 ASN B O 1
ATOM 4084 N N . ASN B 1 119 ? 7.668 -7.172 -4.23 1 98.94 119 ASN B N 1
ATOM 4085 C CA . ASN B 1 119 ? 8.758 -6.223 -4.035 1 98.94 119 ASN B CA 1
ATOM 4086 C C . ASN B 1 119 ? 9.453 -6.441 -2.693 1 98.94 119 ASN B C 1
ATOM 4088 O O . ASN B 1 119 ? 10.688 -6.477 -2.625 1 98.94 119 ASN B O 1
ATOM 4092 N N . LEU B 1 120 ? 8.656 -6.566 -1.638 1 98.88 120 LEU B N 1
ATOM 4093 C CA . LEU B 1 120 ? 9.195 -6.77 -0.298 1 98.88 120 LEU B CA 1
ATOM 4094 C C . LEU B 1 120 ? 10 -8.062 -0.226 1 98.88 120 LEU B C 1
ATOM 4096 O O . LEU B 1 120 ? 11.086 -8.094 0.357 1 98.88 120 LEU B O 1
ATOM 4100 N N . ALA B 1 121 ? 9.484 -9.141 -0.795 1 98.88 121 ALA B N 1
ATOM 4101 C CA . ALA B 1 121 ? 10.156 -10.438 -0.767 1 98.88 121 ALA B CA 1
ATOM 4102 C C . ALA B 1 121 ? 11.492 -10.383 -1.492 1 98.88 121 ALA B C 1
ATOM 4104 O O . ALA B 1 121 ? 12.531 -10.742 -0.925 1 98.88 121 ALA B O 1
ATOM 4105 N N . ILE B 1 122 ? 11.5 -9.875 -2.711 1 98.81 122 ILE B N 1
ATOM 4106 C CA . ILE B 1 122 ? 12.664 -9.93 -3.592 1 98.81 122 ILE B CA 1
ATOM 4107 C C . ILE B 1 122 ? 13.719 -8.922 -3.125 1 98.81 122 ILE B C 1
ATOM 4109 O O . ILE B 1 122 ? 14.859 -9.297 -2.842 1 98.81 122 ILE B O 1
ATOM 4113 N N . LYS B 1 123 ? 13.336 -7.66 -2.969 1 98.62 123 LYS B N 1
ATOM 4114 C CA . LYS B 1 123 ? 14.281 -6.625 -2.562 1 98.62 123 LYS B CA 1
ATOM 4115 C C . LYS B 1 123 ? 14.695 -6.801 -1.104 1 98.62 123 LYS B C 1
ATOM 4117 O O . LYS B 1 123 ? 15.852 -6.578 -0.749 1 98.62 123 LYS B O 1
ATOM 4122 N N . GLY B 1 124 ? 13.695 -7.188 -0.277 1 98.44 124 GLY B N 1
ATOM 4123 C CA . GLY B 1 124 ? 13.984 -7.34 1.142 1 98.44 124 GLY B CA 1
ATOM 4124 C C . GLY B 1 124 ? 15.023 -8.406 1.43 1 98.44 124 GLY B C 1
ATOM 4125 O O . GLY B 1 124 ? 15.961 -8.18 2.195 1 98.44 124 GLY B O 1
ATOM 4126 N N . VAL B 1 125 ? 14.859 -9.602 0.828 1 98.5 125 VAL B N 1
ATOM 4127 C CA . VAL B 1 125 ? 15.812 -10.688 1.033 1 98.5 125 VAL B CA 1
ATOM 4128 C C . VAL B 1 125 ? 17.172 -10.305 0.441 1 98.5 125 VAL B C 1
ATOM 4130 O O . VAL B 1 125 ? 18.203 -10.484 1.083 1 98.5 125 VAL B O 1
ATOM 4133 N N . ALA B 1 126 ? 17.172 -9.805 -0.779 1 98.44 126 ALA B N 1
ATOM 4134 C CA . ALA B 1 126 ? 18.406 -9.445 -1.465 1 98.44 126 ALA B CA 1
ATOM 4135 C C . ALA B 1 126 ? 19.219 -8.445 -0.646 1 98.44 126 ALA B C 1
ATOM 4137 O O . ALA B 1 126 ? 20.422 -8.641 -0.417 1 98.44 126 ALA B O 1
ATOM 4138 N N . ASN B 1 127 ? 18.578 -7.395 -0.163 1 97.12 127 ASN B 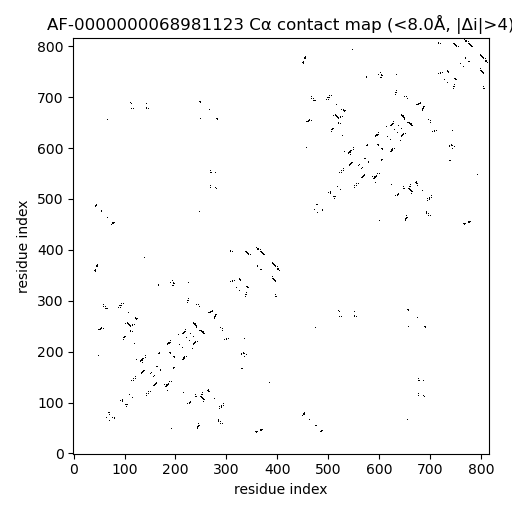N 1
ATOM 4139 C CA . ASN B 1 127 ? 19.266 -6.332 0.561 1 97.12 127 ASN B CA 1
ATOM 4140 C C . ASN B 1 127 ? 19.781 -6.82 1.908 1 97.12 127 ASN B C 1
ATOM 4142 O O . ASN B 1 127 ? 20.875 -6.422 2.338 1 97.12 127 ASN B O 1
ATOM 4146 N N . PHE B 1 128 ? 18.969 -7.629 2.545 1 97.31 128 PHE B N 1
ATOM 4147 C CA . PHE B 1 128 ? 19.375 -8.086 3.865 1 97.31 128 PHE B CA 1
ATOM 4148 C C . PHE B 1 128 ? 20.641 -8.945 3.771 1 97.31 128 PHE B C 1
ATOM 4150 O O . PHE B 1 128 ? 21.547 -8.82 4.598 1 97.31 128 PHE B O 1
ATOM 4157 N N . TYR B 1 129 ? 20.781 -9.734 2.736 1 97 129 TYR B N 1
ATOM 4158 C CA . TYR B 1 129 ? 21.859 -10.719 2.666 1 97 129 TYR B CA 1
ATOM 4159 C C . TYR B 1 129 ? 22.938 -10.266 1.698 1 97 129 TYR B C 1
ATOM 4161 O O . TYR B 1 129 ? 23.906 -11 1.442 1 97 129 TYR B O 1
ATOM 4169 N N . ALA B 1 130 ? 22.922 -9.094 1.098 1 90.88 130 ALA B N 1
ATOM 4170 C CA . ALA B 1 130 ? 23.75 -8.547 0.025 1 90.88 130 ALA B CA 1
ATOM 4171 C C . ALA B 1 130 ? 25.234 -8.602 0.398 1 90.88 130 ALA B C 1
ATOM 4173 O O . ALA B 1 130 ? 26.078 -8.828 -0.462 1 90.88 130 ALA B O 1
ATOM 4174 N N . PRO B 1 131 ? 25.625 -8.398 1.549 1 85.12 131 PRO B N 1
ATOM 4175 C CA . PRO B 1 131 ? 27.062 -8.398 1.785 1 85.12 131 PRO B CA 1
ATOM 4176 C C . PRO B 1 131 ? 27.719 -9.719 1.401 1 85.12 131 PRO B C 1
ATOM 4178 O O . PRO B 1 131 ? 28.844 -9.734 0.902 1 85.12 131 PRO B O 1
ATOM 4181 N N . LYS B 1 132 ? 26.969 -10.805 1.39 1 90.75 132 LYS B N 1
ATOM 4182 C CA . LYS B 1 132 ? 27.562 -12.117 1.136 1 90.75 132 LYS B CA 1
ATOM 4183 C C . LYS B 1 132 ? 26.953 -12.766 -0.099 1 90.75 132 LYS B C 1
ATOM 4185 O O . LYS B 1 132 ? 27.609 -13.562 -0.78 1 90.75 132 LYS B O 1
ATOM 4190 N N . LYS B 1 133 ? 25.781 -12.484 -0.373 1 96.31 133 LYS B N 1
ATOM 4191 C CA . LYS B 1 133 ? 25.047 -13.125 -1.457 1 96.31 133 LYS B CA 1
ATOM 4192 C C . LYS B 1 133 ? 24.438 -12.094 -2.402 1 96.31 133 LYS B C 1
ATOM 4194 O O . LYS B 1 133 ? 23.516 -11.367 -2.025 1 96.31 133 LYS B O 1
ATOM 4199 N N . LYS B 1 134 ? 24.828 -12.148 -3.635 1 97.81 134 LYS B N 1
ATOM 4200 C CA . LYS B 1 134 ? 24.406 -11.086 -4.543 1 97.81 134 LYS B CA 1
ATOM 4201 C C . LYS B 1 134 ? 23.828 -11.664 -5.836 1 97.81 134 LYS B C 1
ATOM 4203 O O . LYS B 1 134 ? 23.828 -10.992 -6.871 1 97.81 134 LYS B O 1
ATOM 4208 N N . HIS B 1 135 ? 23.406 -12.938 -5.793 1 98.81 135 HIS B N 1
ATOM 4209 C CA . HIS B 1 135 ? 22.844 -13.578 -6.977 1 98.81 135 HIS B CA 1
ATOM 4210 C C . HIS B 1 135 ? 21.422 -14.039 -6.723 1 98.81 135 HIS B C 1
ATOM 4212 O O . HIS B 1 135 ? 21.109 -14.578 -5.656 1 98.81 135 HIS B O 1
ATOM 4218 N N . LEU B 1 136 ? 20.5 -13.727 -7.652 1 98.88 136 LEU B N 1
ATOM 4219 C CA . LEU B 1 136 ? 19.125 -14.195 -7.641 1 98.88 136 LEU B CA 1
ATOM 4220 C C . LEU B 1 136 ? 18.797 -14.969 -8.914 1 98.88 136 LEU B C 1
ATOM 4222 O O . LEU B 1 136 ? 19.453 -14.773 -9.945 1 98.88 136 LEU B O 1
ATOM 4226 N N . ILE B 1 137 ? 17.844 -15.859 -8.836 1 98.94 137 ILE B N 1
ATOM 4227 C CA . ILE B 1 137 ? 17.328 -16.594 -9.992 1 98.94 137 ILE B CA 1
ATOM 4228 C C . ILE B 1 137 ? 15.82 -16.391 -10.109 1 98.94 137 ILE B C 1
ATOM 4230 O O . ILE B 1 137 ? 15.102 -16.453 -9.109 1 98.94 137 ILE B O 1
ATOM 4234 N N . THR B 1 138 ? 15.352 -16.047 -11.219 1 98.88 138 THR B N 1
ATOM 4235 C CA . THR B 1 138 ? 13.93 -15.969 -11.523 1 98.88 138 THR B CA 1
ATOM 4236 C C . THR B 1 138 ? 13.648 -16.469 -12.938 1 98.88 138 THR B C 1
ATOM 4238 O O . THR B 1 138 ? 14.484 -17.156 -13.531 1 98.88 138 THR B O 1
ATOM 4241 N N . THR B 1 139 ? 12.438 -16.359 -13.398 1 98.19 139 THR B N 1
ATOM 4242 C CA . THR B 1 139 ? 12.086 -16.828 -14.734 1 98.19 139 THR B CA 1
ATOM 4243 C C . THR B 1 139 ? 11.742 -15.656 -15.641 1 98.19 139 THR B C 1
ATOM 4245 O O . THR B 1 139 ? 11.336 -14.594 -15.172 1 98.19 139 THR B O 1
ATOM 4248 N N . GLN B 1 140 ? 11.883 -15.805 -16.891 1 95.12 140 GLN B N 1
ATOM 4249 C CA . GLN B 1 140 ? 11.609 -14.766 -17.875 1 95.12 140 GLN B CA 1
ATOM 4250 C C . GLN B 1 140 ? 10.117 -14.453 -17.938 1 95.12 140 GLN B C 1
ATOM 4252 O O . GLN B 1 140 ? 9.719 -13.375 -18.391 1 95.12 140 GLN B O 1
ATOM 4257 N N . THR B 1 141 ? 9.312 -15.344 -17.406 1 92.31 141 THR B N 1
ATOM 4258 C CA . THR B 1 141 ? 7.871 -15.219 -17.578 1 92.31 141 THR B CA 1
ATOM 4259 C C . THR B 1 141 ? 7.203 -14.703 -16.312 1 92.31 141 THR B C 1
ATOM 4261 O O . THR B 1 141 ? 5.977 -14.758 -16.188 1 92.31 141 THR B O 1
ATOM 4264 N N . GLU B 1 142 ? 7.949 -14.203 -15.391 1 96.88 142 GLU B N 1
ATOM 4265 C CA . GLU B 1 142 ? 7.391 -13.734 -14.125 1 96.88 142 GLU B CA 1
ATOM 4266 C C . GLU B 1 142 ? 6.543 -12.477 -14.336 1 96.88 142 GLU B C 1
ATOM 4268 O O . GLU B 1 142 ? 6.645 -11.82 -15.367 1 96.88 142 GLU B O 1
ATOM 4273 N N . HIS B 1 143 ? 5.648 -12.266 -13.406 1 93.31 143 HIS B N 1
ATOM 4274 C CA . HIS B 1 143 ? 4.902 -11.016 -13.391 1 93.31 143 HIS B CA 1
ATOM 4275 C C . HIS B 1 143 ? 5.84 -9.812 -13.453 1 93.31 143 HIS B C 1
ATOM 4277 O O . HIS B 1 143 ? 6.961 -9.867 -12.945 1 93.31 143 HIS B O 1
ATOM 4283 N N . LYS B 1 144 ? 5.414 -8.742 -14 1 93.62 144 LYS B N 1
ATOM 4284 C CA . LYS B 1 144 ? 6.223 -7.543 -14.219 1 93.62 144 LYS B CA 1
ATOM 4285 C C . LYS B 1 144 ? 6.809 -7.027 -12.906 1 93.62 144 LYS B C 1
ATOM 4287 O O . LYS B 1 144 ? 7.922 -6.5 -12.883 1 93.62 144 LYS B O 1
ATOM 4292 N N . CYS B 1 145 ? 6.066 -7.09 -11.836 1 96.38 145 CYS B N 1
ATOM 4293 C CA . CYS B 1 145 ? 6.555 -6.555 -10.57 1 96.38 145 CYS B CA 1
ATOM 4294 C C . CYS B 1 145 ? 7.754 -7.348 -10.07 1 96.38 145 CYS B C 1
ATOM 4296 O O . CYS B 1 145 ? 8.633 -6.801 -9.398 1 96.38 145 CYS B O 1
ATOM 4298 N N . VAL B 1 146 ? 7.824 -8.695 -10.367 1 98.62 146 VAL B N 1
ATOM 4299 C CA . VAL B 1 146 ? 8.984 -9.5 -10.008 1 98.62 146 VAL B CA 1
ATOM 4300 C C . VAL B 1 146 ? 10.172 -9.133 -10.898 1 98.62 146 VAL B C 1
ATOM 4302 O O . VAL B 1 146 ? 11.266 -8.852 -10.406 1 98.62 146 VAL B O 1
ATOM 4305 N N . LEU B 1 147 ? 9.953 -9.047 -12.203 1 97.88 147 LEU B N 1
ATOM 4306 C CA . LEU B 1 147 ? 11 -8.742 -13.164 1 97.88 147 LEU B CA 1
ATOM 4307 C C . LEU B 1 147 ? 11.586 -7.355 -12.914 1 97.88 147 LEU B C 1
ATOM 4309 O O . LEU B 1 147 ? 12.805 -7.18 -12.93 1 97.88 147 LEU B O 1
ATOM 4313 N N . ASP B 1 148 ? 10.75 -6.375 -12.672 1 97.06 148 ASP B N 1
ATOM 4314 C CA . ASP B 1 148 ? 11.219 -5.008 -12.453 1 97.06 148 ASP B CA 1
ATOM 4315 C C . ASP B 1 148 ? 11.961 -4.891 -11.125 1 97.06 148 ASP B C 1
ATOM 4317 O O . ASP B 1 148 ? 12.898 -4.102 -11 1 97.06 148 ASP B O 1
ATOM 4321 N N . SER B 1 149 ? 11.508 -5.59 -10.086 1 98.56 149 SER B N 1
ATOM 4322 C CA . SER B 1 149 ? 12.242 -5.621 -8.828 1 98.56 149 SER B CA 1
ATOM 4323 C C . SER B 1 149 ? 13.656 -6.156 -9.031 1 98.56 149 SER B C 1
ATOM 4325 O O . SER B 1 149 ? 14.617 -5.613 -8.477 1 98.56 149 SER B O 1
ATOM 4327 N N . CYS B 1 150 ? 13.773 -7.18 -9.836 1 98.62 150 CYS B N 1
ATOM 4328 C CA . CYS B 1 150 ? 15.078 -7.758 -10.141 1 98.62 150 CYS B CA 1
ATOM 4329 C C . CYS B 1 150 ? 15.938 -6.777 -10.93 1 98.62 150 CYS B C 1
ATOM 4331 O O . CYS B 1 150 ? 17.141 -6.664 -10.688 1 98.62 150 CYS B O 1
ATOM 4333 N N . ARG B 1 151 ? 15.328 -6.09 -11.867 1 97.62 151 ARG B N 1
ATOM 4334 C CA . ARG B 1 151 ? 16.062 -5.113 -12.664 1 97.62 151 ARG B CA 1
ATOM 4335 C C . ARG B 1 151 ? 16.641 -4.008 -11.781 1 97.62 151 ARG B C 1
ATOM 4337 O O . ARG B 1 151 ? 17.766 -3.568 -11.977 1 97.62 151 ARG B O 1
ATOM 4344 N N . VAL B 1 152 ? 15.836 -3.551 -10.844 1 97.25 152 VAL B N 1
ATOM 4345 C CA . VAL B 1 152 ? 16.297 -2.537 -9.898 1 97.25 152 VAL B CA 1
ATOM 4346 C C . VAL B 1 152 ? 17.5 -3.062 -9.117 1 97.25 152 VAL B C 1
ATOM 4348 O O . VAL B 1 152 ? 18.469 -2.342 -8.906 1 97.25 152 VAL B O 1
ATOM 4351 N N . LEU B 1 153 ? 17.422 -4.289 -8.688 1 98 153 LEU B N 1
ATOM 4352 C CA . LEU B 1 153 ? 18.531 -4.891 -7.941 1 98 153 LEU B CA 1
ATOM 4353 C C . LEU B 1 153 ? 19.781 -4.973 -8.797 1 98 153 LEU B C 1
ATOM 4355 O O . LEU B 1 153 ? 20.891 -4.746 -8.312 1 98 153 LEU B O 1
ATOM 4359 N N . GLU B 1 154 ? 19.578 -5.273 -10.078 1 98.12 154 GLU B N 1
ATOM 4360 C CA . GLU B 1 154 ? 20.734 -5.32 -10.984 1 98.12 154 GLU B CA 1
ATOM 4361 C C . GLU B 1 154 ? 21.422 -3.967 -11.062 1 98.12 154 GLU B C 1
ATOM 4363 O O . GLU B 1 154 ? 22.656 -3.896 -11.102 1 98.12 154 GLU B O 1
ATOM 4368 N N . SER B 1 155 ? 20.656 -2.932 -11.047 1 94.94 155 SER B N 1
ATOM 4369 C CA . SER B 1 155 ? 21.219 -1.587 -11.102 1 94.94 155 SER B CA 1
ATOM 4370 C C . SER B 1 155 ? 21.984 -1.262 -9.828 1 94.94 155 SER B C 1
ATOM 4372 O O . SER B 1 155 ? 22.781 -0.318 -9.797 1 94.94 155 SER B O 1
ATOM 4374 N N . ARG B 1 156 ? 21.812 -2.094 -8.852 1 93.56 156 ARG B N 1
ATOM 4375 C CA . ARG B 1 156 ? 22.469 -1.867 -7.562 1 93.56 156 ARG B CA 1
ATOM 4376 C C . ARG B 1 156 ? 23.594 -2.879 -7.332 1 93.56 156 ARG B C 1
ATOM 4378 O O . ARG B 1 156 ? 24.016 -3.084 -6.199 1 93.56 156 ARG B O 1
ATOM 4385 N N . GLY B 1 157 ? 23.922 -3.639 -8.344 1 95.81 157 GLY B N 1
ATOM 4386 C CA . GLY B 1 157 ? 25.109 -4.473 -8.281 1 95.81 157 GLY B CA 1
ATOM 4387 C C . GLY B 1 157 ? 24.797 -5.945 -8.094 1 95.81 157 GLY B C 1
ATOM 4388 O O . GLY B 1 157 ? 25.703 -6.766 -7.953 1 95.81 157 GLY B O 1
ATOM 4389 N N . PHE B 1 158 ? 23.562 -6.352 -8.094 1 98.38 158 PHE B N 1
ATOM 4390 C CA . PHE B 1 158 ? 23.188 -7.758 -8.039 1 98.38 158 PHE B CA 1
ATOM 4391 C C . PHE B 1 158 ? 23.234 -8.383 -9.422 1 98.38 158 PHE B C 1
ATOM 4393 O O . PHE B 1 158 ? 23.188 -7.68 -10.43 1 98.38 158 PHE B O 1
ATOM 4400 N N . GLU B 1 159 ? 23.438 -9.672 -9.43 1 98.75 159 GLU B N 1
ATOM 4401 C CA . GLU B 1 159 ? 23.297 -10.445 -10.656 1 98.75 159 GLU B CA 1
ATOM 4402 C C . GLU B 1 159 ? 22.031 -11.289 -10.641 1 98.75 159 GLU B C 1
ATOM 4404 O O . GLU B 1 159 ? 21.688 -11.891 -9.617 1 98.75 159 GLU B O 1
ATOM 4409 N N . VAL B 1 160 ? 21.328 -11.281 -11.734 1 98.81 160 VAL B N 1
ATOM 4410 C CA . VAL B 1 160 ? 20.078 -12.047 -11.805 1 98.81 160 VAL B CA 1
ATOM 4411 C C . VAL B 1 160 ? 20.125 -13 -12.992 1 98.81 160 VAL B C 1
ATOM 4413 O O . VAL B 1 160 ? 20.469 -12.594 -14.109 1 98.81 160 VAL B O 1
ATOM 4416 N N . THR B 1 161 ? 19.891 -14.258 -12.773 1 98.88 161 THR B N 1
ATOM 4417 C CA . THR B 1 161 ? 19.688 -15.234 -13.844 1 98.88 161 THR B CA 1
ATOM 4418 C C . THR B 1 161 ? 18.203 -15.367 -14.172 1 98.88 161 THR B C 1
ATOM 4420 O O . THR B 1 161 ? 17.391 -15.703 -13.305 1 98.88 161 THR B O 1
ATOM 4423 N N . TYR B 1 162 ? 17.859 -15.117 -15.367 1 98.62 162 TYR B N 1
ATOM 4424 C CA . TYR B 1 162 ? 16.484 -15.297 -15.859 1 98.62 162 TYR B CA 1
ATOM 4425 C C . TYR B 1 162 ? 16.359 -16.609 -16.625 1 98.62 162 TYR B C 1
ATOM 4427 O O . TYR B 1 162 ? 16.797 -16.719 -17.766 1 98.62 162 TYR B O 1
ATOM 4435 N N . LEU B 1 163 ? 15.719 -17.578 -16.031 1 98.69 163 LEU B N 1
ATOM 4436 C CA . LEU B 1 163 ? 15.586 -18.891 -16.641 1 98.69 163 LEU B CA 1
ATOM 4437 C C . LEU B 1 163 ? 14.562 -18.875 -17.766 1 98.69 163 LEU B C 1
ATOM 4439 O O . LEU B 1 163 ? 13.484 -18.281 -17.625 1 98.69 163 LEU B O 1
ATOM 4443 N N . PRO B 1 164 ? 14.859 -19.453 -18.859 1 96.12 164 PRO B N 1
ATOM 4444 C CA . PRO B 1 164 ? 13.844 -19.672 -19.891 1 96.12 164 PRO B CA 1
ATOM 4445 C C . PRO B 1 164 ? 12.859 -20.781 -19.531 1 96.12 164 PRO B C 1
ATOM 4447 O O . PRO B 1 164 ? 13.086 -21.531 -18.578 1 96.12 164 PRO B O 1
ATOM 4450 N N . VAL B 1 165 ? 11.789 -20.766 -20.172 1 95.69 165 VAL B N 1
ATOM 4451 C CA . VAL B 1 165 ? 10.828 -21.859 -20.047 1 95.69 165 VAL B CA 1
ATOM 4452 C C . VAL B 1 165 ? 10.75 -22.641 -21.359 1 95.69 165 VAL B C 1
ATOM 4454 O O . VAL B 1 165 ? 11.156 -22.125 -22.406 1 95.69 165 VAL B O 1
ATOM 4457 N N . GLY B 1 166 ? 10.312 -23.859 -21.266 1 93.81 166 GLY B N 1
ATOM 4458 C CA . GLY B 1 166 ? 10.062 -24.625 -22.484 1 93.81 166 GLY B CA 1
ATOM 4459 C C . GLY B 1 166 ? 8.867 -24.125 -23.266 1 93.81 166 GLY B C 1
ATOM 4460 O O . GLY B 1 166 ? 8.203 -23.172 -22.859 1 93.81 166 GLY B O 1
ATOM 4461 N N . LYS B 1 167 ? 8.547 -24.75 -24.375 1 89.19 167 LYS B N 1
ATOM 4462 C CA . LYS B 1 167 ? 7.414 -24.391 -25.219 1 89.19 167 LYS B CA 1
ATOM 4463 C C . LYS B 1 167 ? 6.094 -24.516 -24.469 1 89.19 167 LYS B C 1
ATOM 4465 O O . LYS B 1 167 ? 5.129 -23.812 -24.766 1 89.19 167 LYS B O 1
ATOM 4470 N N . ASN B 1 168 ? 6.125 -25.297 -23.5 1 92.5 168 ASN B N 1
ATOM 4471 C CA . ASN B 1 168 ? 4.902 -25.531 -22.75 1 92.5 168 ASN B CA 1
ATOM 4472 C C . ASN B 1 168 ? 4.801 -24.594 -21.547 1 92.5 168 ASN B C 1
ATOM 4474 O O . ASN B 1 168 ? 3.879 -24.703 -20.734 1 92.5 168 ASN B O 1
ATOM 4478 N N . GLY B 1 169 ? 5.805 -23.75 -21.344 1 94.69 169 GLY B N 1
ATOM 4479 C CA . GLY B 1 169 ? 5.75 -22.734 -20.312 1 94.69 169 GLY B CA 1
ATOM 4480 C C . GLY B 1 169 ? 6.348 -23.203 -19 1 94.69 169 GLY B C 1
ATOM 4481 O O . GLY B 1 169 ? 6.305 -22.469 -18 1 94.69 169 GLY B O 1
ATOM 4482 N N . ILE B 1 170 ? 6.973 -24.359 -18.922 1 97.69 170 ILE B N 1
ATOM 4483 C CA . ILE B 1 170 ? 7.496 -24.922 -17.688 1 97.69 170 ILE B CA 1
ATOM 4484 C C . ILE B 1 170 ? 9.016 -24.797 -17.656 1 97.69 170 ILE B C 1
ATOM 4486 O O . ILE B 1 170 ? 9.68 -24.984 -18.688 1 97.69 170 ILE B O 1
ATOM 4490 N N . ILE B 1 171 ? 9.562 -24.547 -16.578 1 97.94 171 ILE B N 1
ATOM 4491 C CA . ILE B 1 171 ? 11.016 -24.391 -16.453 1 97.94 171 ILE B CA 1
ATOM 4492 C C . ILE B 1 171 ? 11.672 -25.766 -16.484 1 97.94 171 ILE B C 1
ATOM 4494 O O . ILE B 1 171 ? 11.047 -26.781 -16.156 1 97.94 171 ILE B O 1
ATOM 4498 N N . ASP B 1 172 ? 12.922 -25.781 -16.922 1 98.19 172 ASP B N 1
ATOM 4499 C CA . ASP B 1 172 ? 13.766 -26.969 -16.828 1 98.19 172 ASP B CA 1
ATOM 4500 C C . ASP B 1 172 ? 14.453 -27.047 -15.469 1 98.19 172 ASP B C 1
ATOM 4502 O O . ASP B 1 172 ? 15.273 -26.188 -15.133 1 98.19 172 ASP B O 1
ATOM 4506 N N . LEU B 1 173 ? 14.203 -28.109 -14.703 1 98.69 173 LEU B N 1
ATOM 4507 C CA . LEU B 1 173 ? 14.703 -28.25 -13.344 1 98.69 173 LEU B CA 1
ATOM 4508 C C . LEU B 1 173 ? 16.219 -28.422 -13.336 1 98.69 173 LEU B C 1
ATOM 4510 O O . LEU B 1 173 ? 16.891 -27.969 -12.406 1 98.69 173 LEU B O 1
ATOM 4514 N N . GLU B 1 174 ? 16.734 -29.094 -14.328 1 98.5 174 GLU B N 1
ATOM 4515 C CA . GLU B 1 174 ? 18.188 -29.25 -14.414 1 98.5 174 GLU B CA 1
ATOM 4516 C C . GLU B 1 174 ? 18.875 -27.906 -14.625 1 98.5 174 GLU B C 1
ATOM 4518 O O . GLU B 1 174 ? 19.922 -27.641 -14.016 1 98.5 174 GLU B O 1
ATOM 4523 N N . THR B 1 175 ? 18.297 -27.156 -15.477 1 98.5 175 THR B N 1
ATOM 4524 C CA . THR B 1 175 ? 18.844 -25.828 -15.719 1 98.5 175 THR B CA 1
ATOM 4525 C C . THR B 1 175 ? 18.766 -24.984 -14.453 1 98.5 175 THR B C 1
ATOM 4527 O O . THR B 1 175 ? 19.703 -24.234 -14.148 1 98.5 175 THR B O 1
ATOM 4530 N N . LEU B 1 176 ? 17.672 -25.062 -13.711 1 98.81 176 LEU B N 1
ATOM 4531 C CA . LEU B 1 176 ? 17.562 -24.344 -12.445 1 98.81 176 LEU B CA 1
ATOM 4532 C C . LEU B 1 176 ? 18.656 -24.766 -11.477 1 98.81 176 LEU B C 1
ATOM 4534 O O . LEU B 1 176 ? 19.359 -23.922 -10.93 1 98.81 176 LEU B O 1
ATOM 4538 N N . GLU B 1 177 ? 18.781 -26.031 -11.305 1 98.69 177 GLU B N 1
ATOM 4539 C CA . GLU B 1 177 ? 19.75 -26.562 -10.344 1 98.69 177 GLU B CA 1
ATOM 4540 C C . GLU B 1 177 ? 21.172 -26.125 -10.695 1 98.69 177 GLU B C 1
ATOM 4542 O O . GLU B 1 177 ? 21.938 -25.75 -9.82 1 98.69 177 GLU B O 1
ATOM 4547 N N . SER B 1 178 ? 21.5 -26.156 -11.961 1 98.56 178 SER B N 1
ATOM 4548 C CA . SER B 1 178 ? 22.844 -25.812 -12.414 1 98.56 178 SER B CA 1
ATOM 4549 C C . SER B 1 178 ? 23.094 -24.312 -12.328 1 98.56 178 SER B C 1
ATOM 4551 O O . SER B 1 178 ? 24.25 -23.875 -12.344 1 98.56 178 SER B O 1
ATOM 4553 N N . SER B 1 179 ? 22.047 -23.5 -12.242 1 98.75 179 SER B N 1
ATOM 4554 C CA . SER B 1 179 ? 22.172 -22.047 -12.211 1 98.75 179 SER B CA 1
ATOM 4555 C C . SER B 1 179 ? 22.406 -21.547 -10.789 1 98.75 179 SER B C 1
ATOM 4557 O O . SER B 1 179 ? 22.781 -20.391 -10.586 1 98.75 179 SER B O 1
ATOM 4559 N N . ILE B 1 180 ? 22.172 -22.406 -9.828 1 98.81 180 ILE B N 1
ATOM 4560 C CA . ILE B 1 180 ? 22.359 -22.016 -8.438 1 98.81 180 ILE B CA 1
ATOM 4561 C C . ILE B 1 180 ? 23.859 -21.953 -8.133 1 98.81 180 ILE B C 1
ATOM 4563 O O . ILE B 1 180 ? 24.609 -22.891 -8.414 1 98.81 180 ILE B O 1
ATOM 4567 N N . ARG B 1 181 ? 24.234 -20.844 -7.613 1 98.38 181 ARG B N 1
ATOM 4568 C CA . ARG B 1 181 ? 25.609 -20.562 -7.219 1 98.38 181 ARG B CA 1
ATOM 4569 C C . ARG B 1 181 ? 25.734 -20.469 -5.703 1 98.38 181 ARG B C 1
ATOM 4571 O O . ARG B 1 181 ? 24.734 -20.391 -4.992 1 98.38 181 ARG B O 1
ATOM 4578 N N . PRO B 1 182 ? 27 -20.469 -5.172 1 97.56 182 PRO B N 1
ATOM 4579 C CA . PRO B 1 182 ? 27.188 -20.297 -3.729 1 97.56 182 PRO B CA 1
ATOM 4580 C C . PRO B 1 182 ? 26.656 -18.969 -3.207 1 97.56 182 PRO B C 1
ATOM 4582 O O . PRO B 1 182 ? 26.281 -18.875 -2.039 1 97.56 182 PRO B O 1
ATOM 4585 N N . ASP B 1 183 ? 26.594 -17.984 -4.113 1 98.12 183 ASP B N 1
ATOM 4586 C CA . ASP B 1 183 ? 26.172 -16.656 -3.662 1 98.12 183 ASP B CA 1
ATOM 4587 C C . ASP B 1 183 ? 24.719 -16.391 -4.059 1 98.12 183 ASP B C 1
ATOM 4589 O O . ASP B 1 183 ? 24.25 -15.258 -3.979 1 98.12 183 ASP B O 1
ATOM 4593 N N . THR B 1 184 ? 24.016 -17.438 -4.555 1 98.81 184 THR B N 1
ATOM 4594 C CA . THR B 1 184 ? 22.594 -17.297 -4.828 1 98.81 184 THR B CA 1
ATOM 4595 C C . THR B 1 184 ? 21.797 -17.172 -3.525 1 98.81 184 THR B C 1
ATOM 4597 O O . THR B 1 184 ? 21.938 -18.016 -2.637 1 98.81 184 THR B O 1
ATOM 4600 N N . THR B 1 185 ? 21.047 -16.156 -3.428 1 98.38 185 THR B N 1
ATOM 4601 C CA . THR B 1 185 ? 20.312 -15.898 -2.189 1 98.38 185 THR B CA 1
ATOM 4602 C C . THR B 1 185 ? 18.859 -16.312 -2.33 1 98.38 185 THR B C 1
ATOM 4604 O O . THR B 1 185 ? 18.234 -16.766 -1.362 1 98.38 185 THR B O 1
ATOM 4607 N N . LEU B 1 186 ? 18.312 -16.188 -3.521 1 98.81 186 LEU B N 1
ATOM 4608 C CA . LEU B 1 186 ? 16.875 -16.359 -3.688 1 98.81 186 LEU B CA 1
ATOM 4609 C C . LEU B 1 186 ? 16.547 -16.922 -5.062 1 98.81 186 LEU B C 1
ATOM 4611 O O . LEU B 1 186 ? 17.141 -16.516 -6.066 1 98.81 186 LEU B O 1
ATOM 4615 N N . VAL B 1 187 ? 15.695 -17.906 -5.09 1 98.94 187 VAL B N 1
ATOM 4616 C CA . VAL B 1 187 ? 14.992 -18.359 -6.289 1 98.94 187 VAL B CA 1
ATOM 4617 C C . VAL B 1 187 ? 13.531 -17.922 -6.23 1 98.94 187 VAL B C 1
ATOM 4619 O O . VAL B 1 187 ? 12.828 -18.234 -5.266 1 98.94 187 VAL B O 1
ATOM 4622 N N . SER B 1 188 ? 13.086 -17.125 -7.191 1 98.94 188 SER B N 1
ATOM 4623 C CA . SER B 1 188 ? 11.703 -16.672 -7.273 1 98.94 188 SER B CA 1
ATOM 4624 C C . SER B 1 188 ? 11.023 -17.188 -8.539 1 98.94 188 SER B C 1
ATOM 4626 O O . SER B 1 188 ? 11.398 -16.797 -9.648 1 98.94 188 SER B O 1
ATOM 4628 N N . VAL B 1 189 ? 10.023 -18.062 -8.414 1 98.88 189 VAL B N 1
ATOM 4629 C CA . VAL B 1 189 ? 9.273 -18.641 -9.523 1 98.88 189 VAL B CA 1
ATOM 4630 C C . VAL B 1 189 ? 7.785 -18.672 -9.18 1 98.88 189 VAL B C 1
ATOM 4632 O O . VAL B 1 189 ? 7.387 -19.234 -8.156 1 98.88 189 VAL B O 1
ATOM 4635 N N . MET B 1 190 ? 6.965 -18.031 -10.008 1 98.56 190 MET B N 1
ATOM 4636 C CA . MET B 1 190 ? 5.531 -17.984 -9.734 1 98.56 190 MET B CA 1
ATOM 4637 C C . MET B 1 190 ? 4.906 -19.375 -9.836 1 98.56 190 MET B C 1
ATOM 4639 O O . MET B 1 190 ? 5.348 -20.203 -10.633 1 98.56 190 MET B O 1
ATOM 4643 N N . ALA B 1 191 ? 3.846 -19.609 -9.102 1 98.62 191 ALA B N 1
ATOM 4644 C CA . ALA B 1 191 ? 3.199 -20.922 -9.055 1 98.62 191 ALA B CA 1
ATOM 4645 C C . ALA B 1 191 ? 2.342 -21.156 -10.297 1 98.62 191 ALA B C 1
ATOM 4647 O O . ALA B 1 191 ? 2.402 -22.219 -10.906 1 98.62 191 ALA B O 1
ATOM 4648 N N . VAL B 1 192 ? 1.545 -20.156 -10.594 1 96.69 192 VAL B N 1
ATOM 4649 C CA . VAL B 1 192 ? 0.655 -20.203 -11.75 1 96.69 192 VAL B CA 1
ATOM 4650 C C . VAL B 1 192 ? 0.879 -18.969 -12.617 1 96.69 192 VAL B C 1
ATOM 4652 O O . VAL B 1 192 ? 0.815 -17.828 -12.133 1 96.69 192 VAL B O 1
ATOM 4655 N N . ASN B 1 193 ? 1.221 -19.203 -13.859 1 91.25 193 ASN B N 1
ATOM 4656 C CA . ASN B 1 193 ? 1.397 -18.078 -14.773 1 91.25 193 ASN B CA 1
ATOM 4657 C C . ASN B 1 193 ? 0.079 -17.359 -15.031 1 91.25 193 ASN B C 1
ATOM 4659 O O . ASN B 1 193 ? -0.938 -18 -15.312 1 91.25 193 ASN B O 1
ATOM 4663 N N . ASN B 1 194 ? 0.138 -16.078 -14.914 1 84.44 194 ASN B N 1
ATOM 4664 C CA . ASN B 1 194 ? -1.086 -15.289 -14.977 1 84.44 194 ASN B CA 1
ATOM 4665 C C . ASN B 1 194 ? -1.602 -15.172 -16.406 1 84.44 194 ASN B C 1
ATOM 4667 O O . ASN B 1 194 ? -2.754 -14.797 -16.625 1 84.44 194 ASN B O 1
ATOM 4671 N N . GLU B 1 195 ? -0.923 -15.578 -17.406 1 77.69 195 GLU B N 1
ATOM 4672 C CA . GLU B 1 195 ? -1.332 -15.422 -18.797 1 77.69 195 GLU B CA 1
ATOM 4673 C C . GLU B 1 195 ? -1.783 -16.75 -19.391 1 77.69 195 GLU B C 1
ATOM 4675 O O . GLU B 1 195 ? -2.82 -16.828 -20.047 1 77.69 195 GLU B O 1
ATOM 4680 N N . ILE B 1 196 ? -0.975 -17.797 -19.094 1 82.19 196 ILE B N 1
ATOM 4681 C CA . ILE B 1 196 ? -1.257 -19.047 -19.797 1 82.19 196 ILE B CA 1
ATOM 4682 C C . ILE B 1 196 ? -1.693 -20.125 -18.797 1 82.19 196 ILE B C 1
ATOM 4684 O O . ILE B 1 196 ? -2.041 -21.234 -19.172 1 82.19 196 ILE B O 1
ATOM 4688 N N . GLY B 1 197 ? -1.644 -19.781 -17.5 1 89.44 197 GLY B N 1
ATOM 4689 C CA . GLY B 1 197 ? -2.232 -20.641 -16.484 1 89.44 197 GLY B CA 1
ATOM 4690 C C . GLY B 1 197 ? -1.349 -21.812 -16.109 1 89.44 197 GLY B C 1
ATOM 4691 O O . GLY B 1 197 ? -1.708 -22.625 -15.25 1 89.44 197 GLY B O 1
ATOM 4692 N N . VAL B 1 198 ? -0.179 -21.938 -16.719 1 92.94 198 VAL B N 1
ATOM 4693 C CA . VAL B 1 198 ? 0.708 -23.078 -16.531 1 92.94 198 VAL B CA 1
ATOM 4694 C C . VAL B 1 198 ? 1.17 -23.141 -15.07 1 92.94 198 VAL B C 1
ATOM 4696 O O . VAL B 1 198 ? 1.491 -22.109 -14.477 1 92.94 198 VAL B O 1
ATOM 4699 N N . LEU B 1 199 ? 1.12 -24.312 -14.484 1 97.81 199 LEU B N 1
ATOM 4700 C CA . LEU B 1 199 ? 1.625 -24.594 -13.148 1 97.81 199 LEU B CA 1
ATOM 4701 C C . LEU B 1 199 ? 3.109 -24.938 -13.18 1 97.81 199 LEU B C 1
ATOM 4703 O O . LEU B 1 199 ? 3.516 -25.875 -13.875 1 97.81 199 LEU B O 1
ATOM 4707 N N . GLN B 1 200 ? 3.916 -24.188 -12.492 1 98.5 200 GLN B N 1
ATOM 4708 C CA . GLN B 1 200 ? 5.324 -24.547 -12.344 1 98.5 200 GLN B CA 1
ATOM 4709 C C . GLN B 1 200 ? 5.516 -25.641 -11.305 1 98.5 200 GLN B C 1
ATOM 4711 O O . GLN B 1 200 ? 4.68 -25.812 -10.414 1 98.5 200 GLN B O 1
ATOM 4716 N N . PRO B 1 201 ? 6.547 -26.469 -11.453 1 98.5 201 PRO B N 1
ATOM 4717 C CA . PRO B 1 201 ? 6.801 -27.531 -10.477 1 98.5 201 PRO B CA 1
ATOM 4718 C C . PRO B 1 201 ? 7.379 -27.016 -9.164 1 98.5 201 PRO B C 1
ATOM 4720 O O . PRO B 1 201 ? 8.508 -27.344 -8.812 1 98.5 201 PRO B O 1
ATOM 4723 N N . ILE B 1 202 ? 6.59 -26.312 -8.383 1 98.56 202 ILE B N 1
ATOM 4724 C CA . ILE B 1 202 ? 7.055 -25.547 -7.227 1 98.56 202 ILE B CA 1
ATOM 4725 C C . ILE B 1 202 ? 7.48 -26.516 -6.117 1 98.56 202 ILE B C 1
ATOM 4727 O O . ILE B 1 202 ? 8.336 -26.172 -5.289 1 98.56 202 ILE B O 1
ATOM 4731 N N . HIS B 1 203 ? 6.914 -27.781 -6.066 1 98.56 203 HIS B N 1
ATOM 4732 C CA . HIS B 1 203 ? 7.363 -28.766 -5.086 1 98.56 203 HIS B CA 1
ATOM 4733 C C . HIS B 1 203 ? 8.805 -29.172 -5.344 1 98.56 203 HIS B C 1
ATOM 4735 O O . HIS B 1 203 ? 9.617 -29.219 -4.418 1 98.56 203 HIS B O 1
ATOM 4741 N N . GLU B 1 204 ? 9.086 -29.469 -6.559 1 98.81 204 GLU B N 1
ATOM 4742 C CA . GLU B 1 204 ? 10.438 -29.859 -6.953 1 98.81 204 GLU B CA 1
ATOM 4743 C C . GLU B 1 204 ? 11.414 -28.688 -6.781 1 98.81 204 GLU B C 1
ATOM 4745 O O . GLU B 1 204 ? 12.547 -28.891 -6.324 1 98.81 204 GLU B O 1
ATOM 4750 N N . ILE B 1 205 ? 11.008 -27.5 -7.145 1 98.88 205 ILE B N 1
ATOM 4751 C CA . ILE B 1 205 ? 11.836 -26.312 -6.996 1 98.88 205 ILE B CA 1
ATOM 4752 C C . ILE B 1 205 ? 12.18 -26.109 -5.523 1 98.88 205 ILE B C 1
ATOM 4754 O O . ILE B 1 205 ? 13.336 -25.844 -5.176 1 98.88 205 ILE B O 1
ATOM 4758 N N . GLY B 1 206 ? 11.141 -26.219 -4.648 1 98.81 206 GLY B N 1
ATOM 4759 C CA . GLY B 1 206 ? 11.359 -26.094 -3.219 1 98.81 206 GLY B CA 1
ATOM 4760 C C . GLY B 1 206 ? 12.383 -27.078 -2.68 1 98.81 206 GLY B C 1
ATOM 4761 O O . GLY B 1 206 ? 13.227 -26.703 -1.862 1 98.81 206 GLY B O 1
ATOM 4762 N N . LYS B 1 207 ? 12.289 -28.297 -3.16 1 98.69 207 LYS B N 1
ATOM 4763 C CA . LYS B 1 207 ? 13.227 -29.328 -2.74 1 98.69 207 LYS B CA 1
ATOM 4764 C C . LYS B 1 207 ? 14.656 -28.984 -3.17 1 98.69 207 LYS B C 1
ATOM 4766 O O . LYS B 1 207 ? 15.594 -29.141 -2.393 1 98.69 207 LYS B O 1
ATOM 4771 N N . ILE B 1 208 ? 14.805 -28.562 -4.41 1 98.81 208 ILE B N 1
ATOM 4772 C CA . ILE B 1 208 ? 16.109 -28.172 -4.938 1 98.81 208 ILE B CA 1
ATOM 4773 C C . ILE B 1 208 ? 16.688 -27.031 -4.109 1 98.81 208 ILE B C 1
ATOM 4775 O O . ILE B 1 208 ? 17.844 -27.078 -3.691 1 98.81 208 ILE B O 1
ATOM 4779 N N . CYS B 1 209 ? 15.883 -26 -3.811 1 98.81 209 CYS B N 1
ATOM 4780 C CA . CYS B 1 209 ? 16.344 -24.844 -3.053 1 98.81 209 CYS B CA 1
ATOM 4781 C C . CYS B 1 209 ? 16.781 -25.234 -1.649 1 98.81 209 CYS B C 1
ATOM 4783 O O . CYS B 1 209 ? 17.812 -24.797 -1.167 1 98.81 209 CYS B O 1
ATOM 4785 N N . ARG B 1 210 ? 15.953 -26.109 -1.042 1 98.06 210 ARG B N 1
ATOM 4786 C CA . ARG B 1 210 ? 16.281 -26.578 0.302 1 98.06 210 ARG B CA 1
ATOM 4787 C C . ARG B 1 210 ? 17.594 -27.328 0.318 1 98.06 210 ARG B C 1
ATOM 4789 O O . ARG B 1 210 ? 18.422 -27.125 1.211 1 98.06 210 ARG B O 1
ATOM 4796 N N . SER B 1 211 ? 17.797 -28.188 -0.638 1 97.94 211 SER B N 1
ATOM 4797 C CA . SER B 1 211 ? 19.016 -29 -0.712 1 97.94 211 SER B CA 1
ATOM 4798 C C . SER B 1 211 ? 20.25 -28.141 -0.931 1 97.94 211 SER B C 1
ATOM 4800 O O . SER B 1 211 ? 21.359 -28.5 -0.525 1 97.94 211 SER B O 1
ATOM 4802 N N . LYS B 1 212 ? 20.109 -26.953 -1.515 1 98.06 212 LYS B N 1
ATOM 4803 C CA . LYS B 1 212 ? 21.219 -26.078 -1.846 1 98.06 212 LYS B CA 1
ATOM 4804 C C . LYS B 1 212 ? 21.297 -24.906 -0.881 1 98.06 212 LYS B C 1
ATOM 4806 O O . LYS B 1 212 ? 22.125 -24 -1.047 1 98.06 212 LYS B O 1
ATOM 4811 N N . SER B 1 213 ? 20.375 -24.797 0.104 1 97.06 213 SER B N 1
ATOM 4812 C CA . SER B 1 213 ? 20.328 -23.75 1.12 1 97.06 213 SER B CA 1
ATOM 4813 C C . SER B 1 213 ? 20.125 -22.375 0.49 1 97.06 213 SER B C 1
ATOM 4815 O O . SER B 1 213 ? 20.844 -21.438 0.805 1 97.06 213 SER B O 1
ATOM 4817 N N . VAL B 1 214 ? 19.281 -22.328 -0.447 1 98.44 214 VAL B N 1
ATOM 4818 C CA . VAL B 1 214 ? 18.844 -21.094 -1.1 1 98.44 214 VAL B CA 1
ATOM 4819 C C . VAL B 1 214 ? 17.375 -20.828 -0.792 1 98.44 214 VAL B C 1
ATOM 4821 O O . VAL B 1 214 ? 16.562 -21.766 -0.757 1 98.44 214 VAL B O 1
ATOM 4824 N N . PHE B 1 215 ? 16.969 -19.578 -0.488 1 98.81 215 PHE B N 1
ATOM 4825 C CA . PHE B 1 215 ? 15.578 -19.266 -0.182 1 98.81 215 PHE B CA 1
ATOM 4826 C C . PHE B 1 215 ? 14.703 -19.422 -1.42 1 98.81 215 PHE B C 1
ATOM 4828 O O . PHE B 1 215 ? 15.141 -19.109 -2.533 1 98.81 215 PHE B O 1
ATOM 4835 N N . PHE B 1 216 ? 13.469 -19.875 -1.205 1 98.94 216 PHE B N 1
ATOM 4836 C CA . PHE B 1 216 ? 12.508 -20.047 -2.285 1 98.94 216 PHE B CA 1
ATOM 4837 C C . PHE B 1 216 ? 11.305 -19.141 -2.092 1 98.94 216 PHE B C 1
ATOM 4839 O O . PHE B 1 216 ? 10.625 -19.203 -1.062 1 98.94 216 PHE B O 1
ATOM 4846 N N . HIS B 1 217 ? 11.102 -18.219 -3.025 1 98.94 217 HIS B N 1
ATOM 4847 C CA . HIS B 1 217 ? 9.906 -17.391 -3.111 1 98.94 217 HIS B CA 1
ATOM 4848 C C . HIS B 1 217 ? 9.008 -17.828 -4.258 1 98.94 217 HIS B C 1
ATOM 4850 O O . HIS B 1 217 ? 9.492 -18.109 -5.359 1 98.94 217 HIS B O 1
ATOM 4856 N N . THR B 1 218 ? 7.75 -17.906 -4.023 1 98.94 218 THR B N 1
ATOM 4857 C CA . THR B 1 218 ? 6.793 -18.156 -5.098 1 98.94 218 THR B CA 1
ATOM 4858 C C . THR B 1 218 ? 5.625 -17.172 -5.027 1 98.94 218 THR B C 1
ATOM 4860 O O . THR B 1 218 ? 5.035 -16.984 -3.963 1 98.94 218 THR B O 1
ATOM 4863 N N . ASP B 1 219 ? 5.395 -16.484 -6.117 1 98.81 219 ASP B N 1
ATOM 4864 C CA . ASP B 1 219 ? 4.191 -15.672 -6.281 1 98.81 219 ASP B CA 1
ATOM 4865 C C . ASP B 1 219 ? 2.963 -16.547 -6.492 1 98.81 219 ASP B C 1
ATOM 4867 O O . ASP B 1 219 ? 2.834 -17.203 -7.527 1 98.81 219 ASP B O 1
ATOM 4871 N N . ILE B 1 220 ? 2.041 -16.5 -5.516 1 98.69 220 ILE B N 1
ATOM 4872 C CA . ILE B 1 220 ? 0.881 -17.375 -5.648 1 98.69 220 ILE B CA 1
ATOM 4873 C C . ILE B 1 220 ? -0.382 -16.531 -5.82 1 98.69 220 ILE B C 1
ATOM 4875 O O . ILE B 1 220 ? -1.474 -16.953 -5.434 1 98.69 220 ILE B O 1
ATOM 4879 N N . ALA B 1 221 ? -0.254 -15.328 -6.352 1 97.06 221 ALA B N 1
ATOM 4880 C CA . ALA B 1 221 ? -1.398 -14.445 -6.574 1 97.06 221 ALA B CA 1
ATOM 4881 C C . ALA B 1 221 ? -2.49 -15.164 -7.367 1 97.06 221 ALA B C 1
ATOM 4883 O O . ALA B 1 221 ? -3.68 -14.969 -7.109 1 97.06 221 ALA B O 1
ATOM 4884 N N . GLN B 1 222 ? -2.111 -16.016 -8.312 1 94.06 222 GLN B N 1
ATOM 4885 C CA . GLN B 1 222 ? -3.076 -16.7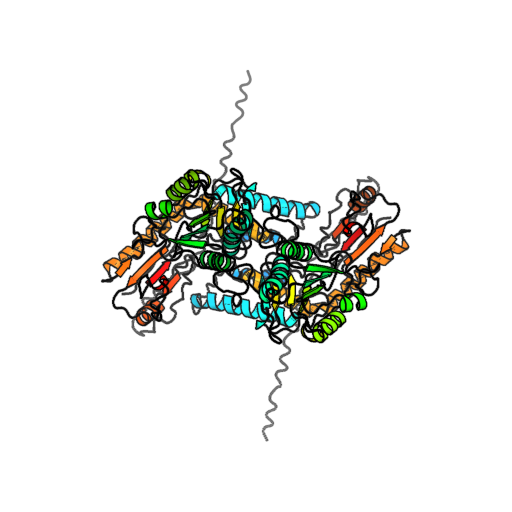03 -9.164 1 94.06 222 GLN B CA 1
ATOM 4886 C C . GLN B 1 222 ? -3.33 -18.125 -8.672 1 94.06 222 GLN B C 1
ATOM 4888 O O . GLN B 1 222 ? -4.148 -18.859 -9.242 1 94.06 222 GLN B O 1
ATOM 4893 N N . ALA B 1 223 ? -2.631 -18.578 -7.68 1 97.12 223 ALA B N 1
ATOM 4894 C CA . ALA B 1 223 ? -2.762 -19.938 -7.172 1 97.12 223 ALA B CA 1
ATOM 4895 C C . ALA B 1 223 ? -3.564 -19.969 -5.875 1 97.12 223 ALA B C 1
ATOM 4897 O O . ALA B 1 223 ? -4.328 -20.906 -5.629 1 97.12 223 ALA B O 1
ATOM 4898 N N . CYS B 1 224 ? -3.373 -18.938 -5.086 1 97.25 224 CYS B N 1
ATOM 4899 C CA . CYS B 1 224 ? -3.99 -18.859 -3.764 1 97.25 224 CYS B CA 1
ATOM 4900 C C . CYS B 1 224 ? -5.504 -19 -3.861 1 97.25 224 CYS B C 1
ATOM 4902 O O . CYS B 1 224 ? -6.148 -18.297 -4.641 1 97.25 224 CYS B O 1
ATOM 4904 N N . GLY B 1 225 ? -6.043 -19.938 -3.098 1 96.31 225 GLY B N 1
ATOM 4905 C CA . GLY B 1 225 ? -7.484 -20.125 -3.072 1 96.31 225 GLY B CA 1
ATOM 4906 C C . GLY B 1 225 ? -8.008 -20.875 -4.277 1 96.31 225 GLY B C 1
ATOM 4907 O O . GLY B 1 225 ? -9.203 -21.188 -4.348 1 96.31 225 GLY B O 1
ATOM 4908 N N . LYS B 1 226 ? -7.176 -21.234 -5.223 1 94 226 LYS B N 1
ATOM 4909 C CA . LYS B 1 226 ? -7.598 -21.875 -6.465 1 94 226 LYS B CA 1
ATOM 4910 C C . LYS B 1 226 ? -7.059 -23.297 -6.562 1 94 226 LYS B C 1
ATOM 4912 O O . LYS B 1 226 ? -7.695 -24.172 -7.156 1 94 226 LYS B O 1
ATOM 4917 N N . ILE B 1 227 ? -5.863 -23.484 -6.066 1 95.69 227 ILE B N 1
ATOM 4918 C CA . ILE B 1 227 ? -5.277 -24.828 -5.961 1 95.69 227 ILE B CA 1
ATOM 4919 C C . ILE B 1 227 ? -4.727 -25.031 -4.555 1 95.69 227 ILE B C 1
ATOM 4921 O O . ILE B 1 227 ? -4.438 -24.062 -3.844 1 95.69 227 ILE B O 1
ATOM 4925 N N . PRO B 1 228 ? -4.594 -26.266 -4.129 1 97.25 228 PRO B N 1
ATOM 4926 C CA . PRO B 1 228 ? -4.039 -26.5 -2.795 1 97.25 228 PRO B CA 1
ATOM 4927 C C . PRO B 1 228 ? -2.592 -26.031 -2.666 1 97.25 228 PRO B C 1
ATOM 4929 O O . PRO B 1 228 ? -1.758 -26.344 -3.518 1 97.25 228 PRO B O 1
ATOM 4932 N N . ILE B 1 229 ? -2.314 -25.281 -1.646 1 98.06 229 ILE B N 1
ATOM 4933 C CA . ILE B 1 229 ? -0.982 -24.781 -1.337 1 98.06 229 ILE B CA 1
ATOM 4934 C C . ILE B 1 229 ? -0.632 -25.094 0.115 1 98.06 229 ILE B C 1
ATOM 4936 O O . ILE B 1 229 ? -1.445 -24.875 1.018 1 98.06 229 ILE B O 1
ATOM 4940 N N . ASP B 1 230 ? 0.477 -25.688 0.297 1 98.62 230 ASP B N 1
ATOM 4941 C CA . ASP B 1 230 ? 1.033 -25.969 1.618 1 98.62 230 ASP B CA 1
ATOM 4942 C C . ASP B 1 230 ? 2.484 -25.5 1.712 1 98.62 230 ASP B C 1
ATOM 4944 O O . ASP B 1 230 ? 3.373 -26.094 1.098 1 98.62 230 ASP B O 1
ATOM 4948 N N . VAL B 1 231 ? 2.721 -24.516 2.561 1 98.56 231 VAL B N 1
ATOM 4949 C CA . VAL B 1 231 ? 4.023 -23.859 2.588 1 98.56 231 VAL B CA 1
ATOM 4950 C C . VAL B 1 231 ? 5.098 -24.859 3.016 1 98.56 231 VAL B C 1
ATOM 4952 O O . VAL B 1 231 ? 6.25 -24.766 2.594 1 98.56 231 VAL B O 1
ATOM 4955 N N . ASN B 1 232 ? 4.766 -25.844 3.783 1 98.12 232 ASN B N 1
ATOM 4956 C CA . ASN B 1 232 ? 5.727 -26.828 4.281 1 98.12 232 ASN B CA 1
ATOM 4957 C C . ASN B 1 232 ? 6.031 -27.891 3.238 1 98.12 232 ASN B C 1
ATOM 4959 O O . ASN B 1 232 ? 7.195 -28.25 3.035 1 98.12 232 ASN B O 1
ATOM 4963 N N . LYS B 1 233 ? 4.965 -28.344 2.584 1 98.06 233 LYS B N 1
ATOM 4964 C CA . LYS B 1 233 ? 5.156 -29.359 1.548 1 98.06 233 LYS B CA 1
ATOM 4965 C C . LYS B 1 233 ? 5.98 -28.797 0.387 1 98.06 233 LYS B C 1
ATOM 4967 O O . LYS B 1 233 ? 6.75 -29.531 -0.239 1 98.06 233 LYS B O 1
ATOM 4972 N N . ILE B 1 234 ? 5.875 -27.5 0.135 1 98.06 234 ILE B N 1
ATOM 4973 C CA . ILE B 1 234 ? 6.523 -26.844 -0.991 1 98.06 234 ILE B CA 1
ATOM 4974 C C . ILE B 1 234 ? 7.914 -26.359 -0.576 1 98.06 234 ILE B C 1
ATOM 4976 O O . ILE B 1 234 ? 8.727 -25.984 -1.425 1 98.06 234 ILE B O 1
ATOM 4980 N N . ASN B 1 235 ? 8.188 -26.406 0.7 1 98.25 235 ASN B N 1
ATOM 4981 C CA . ASN B 1 235 ? 9.422 -25.844 1.233 1 98.25 235 ASN B CA 1
ATOM 4982 C C . ASN B 1 235 ? 9.586 -24.391 0.841 1 98.25 235 ASN B C 1
ATOM 4984 O O . ASN B 1 235 ? 10.672 -23.969 0.439 1 98.25 235 ASN B O 1
ATOM 4988 N N . ALA B 1 236 ? 8.531 -23.641 0.829 1 98.69 236 ALA B N 1
ATOM 4989 C CA . ALA B 1 236 ? 8.586 -22.219 0.496 1 98.69 236 ALA B CA 1
ATOM 4990 C C . ALA B 1 236 ? 9.086 -21.406 1.68 1 98.69 236 ALA B C 1
ATOM 4992 O O . ALA B 1 236 ? 8.773 -21.719 2.832 1 98.69 236 ALA B O 1
ATOM 4993 N N . ASP B 1 237 ? 9.844 -20.406 1.388 1 98.88 237 ASP B N 1
ATOM 4994 C CA . ASP B 1 237 ? 10.297 -19.484 2.416 1 98.88 237 ASP B CA 1
ATOM 4995 C C . ASP B 1 237 ? 9.484 -18.188 2.391 1 98.88 237 ASP B C 1
ATOM 4997 O O . ASP B 1 237 ? 9.328 -17.531 3.42 1 98.88 237 ASP B O 1
ATOM 5001 N N . LEU B 1 238 ? 9.062 -17.812 1.225 1 98.94 238 LEU B N 1
ATOM 5002 C CA . LEU B 1 238 ? 8.227 -16.641 1.011 1 98.94 238 LEU B CA 1
ATOM 5003 C C . LEU B 1 238 ? 7.141 -16.922 -0.021 1 98.94 238 LEU B C 1
ATOM 5005 O O . LEU B 1 238 ? 7.379 -17.641 -0.996 1 98.94 238 LEU B O 1
ATOM 5009 N N . MET B 1 239 ? 5.957 -16.391 0.194 1 98.88 239 MET B N 1
ATOM 5010 C CA . MET B 1 239 ? 4.863 -16.469 -0.77 1 98.88 239 MET B CA 1
ATOM 5011 C C . MET B 1 239 ? 4.09 -15.156 -0.825 1 98.88 239 MET B C 1
ATOM 5013 O O . MET B 1 239 ? 3.783 -14.562 0.213 1 98.88 239 MET B O 1
ATOM 5017 N N . SER B 1 240 ? 3.781 -14.68 -1.985 1 98.88 240 SER B N 1
ATOM 5018 C CA . SER B 1 240 ? 3.01 -13.461 -2.176 1 98.88 240 SER B CA 1
ATOM 5019 C C . SER B 1 240 ? 1.552 -13.766 -2.498 1 98.88 240 SER B C 1
ATOM 5021 O O . SER B 1 240 ? 1.267 -14.594 -3.367 1 98.88 240 SER B O 1
ATOM 5023 N N . ILE B 1 241 ? 0.625 -13.117 -1.826 1 98.69 241 ILE B N 1
ATOM 5024 C CA . ILE B 1 241 ? -0.809 -13.367 -1.925 1 98.69 241 ILE B CA 1
ATOM 5025 C C . ILE B 1 241 ? -1.534 -12.078 -2.312 1 98.69 241 ILE B C 1
ATOM 5027 O O . ILE B 1 241 ? -1.183 -10.992 -1.841 1 98.69 241 ILE B O 1
ATOM 5031 N N . SER B 1 242 ? -2.531 -12.188 -3.139 1 96.62 242 SER B N 1
ATOM 5032 C CA . SER B 1 242 ? -3.365 -11.062 -3.551 1 96.62 242 SER B CA 1
ATOM 5033 C C . SER B 1 242 ? -4.805 -11.242 -3.082 1 96.62 242 SER B C 1
ATOM 5035 O O . SER B 1 242 ? -5.371 -12.328 -3.201 1 96.62 242 SER B O 1
ATOM 5037 N N . GLY B 1 243 ? -5.422 -10.211 -2.607 1 95.81 243 GLY B N 1
ATOM 5038 C CA . GLY B 1 243 ? -6.801 -10.289 -2.158 1 95.81 243 GLY B CA 1
ATOM 5039 C C . GLY B 1 243 ? -7.805 -10.273 -3.297 1 95.81 243 GLY B C 1
ATOM 5040 O O . GLY B 1 243 ? -8.758 -11.055 -3.305 1 95.81 243 GLY B O 1
ATOM 5041 N N . HIS B 1 244 ? -7.566 -9.508 -4.309 1 91.31 244 HIS B N 1
ATOM 5042 C CA . HIS B 1 244 ? -8.602 -9.211 -5.293 1 91.31 244 HIS B CA 1
ATOM 5043 C C . HIS B 1 244 ? -8.609 -10.242 -6.41 1 91.31 244 HIS B C 1
ATOM 5045 O O . HIS B 1 244 ? -9.227 -10.023 -7.461 1 91.31 244 HIS B O 1
ATOM 5051 N N . LYS B 1 245 ? -7.906 -11.352 -6.234 1 89.38 245 LYS B N 1
ATOM 5052 C CA . LYS B 1 245 ? -7.969 -12.453 -7.195 1 89.38 245 LYS B CA 1
ATOM 5053 C C . LYS B 1 245 ? -8.828 -13.594 -6.66 1 89.38 245 LYS B C 1
ATOM 5055 O O . LYS B 1 245 ? -9.078 -14.57 -7.371 1 89.38 245 LYS B O 1
ATOM 5060 N N . ILE B 1 246 ? -9.258 -13.461 -5.434 1 93.19 246 ILE B N 1
ATOM 5061 C CA . ILE B 1 246 ? -10.07 -14.5 -4.809 1 93.19 246 ILE B CA 1
ATOM 5062 C C . ILE B 1 246 ? -11.352 -13.891 -4.242 1 93.19 246 ILE B C 1
ATOM 5064 O O . ILE B 1 246 ? -11.758 -14.219 -3.127 1 93.19 246 ILE B O 1
ATOM 5068 N N . TYR B 1 247 ? -11.82 -12.922 -4.949 1 89.69 247 TYR B N 1
ATOM 5069 C CA . TYR B 1 247 ? -13.094 -12.281 -4.645 1 89.69 247 TYR B CA 1
ATOM 5070 C C . TYR B 1 247 ? -13.016 -11.484 -3.35 1 89.69 247 TYR B C 1
ATOM 5072 O O . TYR B 1 247 ? -14.023 -11.281 -2.67 1 89.69 247 TYR B O 1
ATOM 5080 N N . GLY B 1 248 ? -11.797 -11.164 -2.898 1 95.5 248 GLY B N 1
ATOM 5081 C CA . GLY B 1 248 ? -11.547 -10.188 -1.85 1 95.5 248 GLY B CA 1
ATOM 5082 C C . GLY B 1 248 ? -11.383 -8.781 -2.377 1 95.5 248 GLY B C 1
ATOM 5083 O O . GLY B 1 248 ? -11.492 -8.547 -3.582 1 95.5 248 GLY B O 1
ATOM 5084 N N . PRO B 1 249 ? -11.164 -7.848 -1.502 1 96.19 249 PRO B N 1
ATOM 5085 C CA . PRO B 1 249 ? -11.062 -6.453 -1.93 1 96.19 249 PRO B CA 1
ATOM 5086 C C . PRO B 1 249 ? -9.703 -6.121 -2.537 1 96.19 249 PRO B C 1
ATOM 5088 O O . PRO B 1 249 ? -8.711 -6.785 -2.234 1 96.19 249 PRO B O 1
ATOM 5091 N N . GLN B 1 250 ? -9.727 -5.129 -3.473 1 95.44 250 GLN B N 1
ATOM 5092 C CA . GLN B 1 250 ? -8.477 -4.5 -3.879 1 95.44 250 GLN B CA 1
ATOM 5093 C C . GLN B 1 250 ? -7.84 -3.736 -2.721 1 95.44 250 GLN B C 1
ATOM 5095 O O . GLN B 1 250 ? -8.539 -3.301 -1.801 1 95.44 250 GLN B O 1
ATOM 5100 N N . GLY B 1 251 ? -6.48 -3.613 -2.738 1 97.56 251 GLY B N 1
ATOM 5101 C CA . GLY B 1 251 ? -5.809 -2.777 -1.758 1 97.56 251 GLY B CA 1
ATOM 5102 C C . GLY B 1 251 ? -5.262 -3.562 -0.581 1 97.56 251 GLY B C 1
ATOM 5103 O O . GLY B 1 251 ? -4.789 -2.979 0.397 1 97.56 251 GLY B O 1
ATOM 5104 N N . VAL B 1 252 ? -5.332 -4.922 -0.778 1 98.56 252 VAL B N 1
ATOM 5105 C CA . VAL B 1 252 ? -4.797 -5.723 0.319 1 98.56 252 VAL B CA 1
ATOM 5106 C C . VAL B 1 252 ? -4.219 -7.027 -0.228 1 98.56 252 VAL B C 1
ATOM 5108 O O . VAL B 1 252 ? -4.73 -7.578 -1.205 1 98.56 252 VAL B O 1
ATOM 5111 N N . GLY B 1 253 ? -3.178 -7.48 0.324 1 98.62 253 GLY B N 1
ATOM 5112 C CA . GLY B 1 253 ? -2.514 -8.758 0.129 1 98.62 253 GLY B CA 1
ATOM 5113 C C . GLY B 1 253 ? -1.762 -9.234 1.358 1 98.62 253 GLY B C 1
ATOM 5114 O O . GLY B 1 253 ? -1.994 -8.742 2.463 1 98.62 253 GLY B O 1
ATOM 5115 N N . ALA B 1 254 ? -0.965 -10.219 1.172 1 98.88 254 ALA B N 1
ATOM 5116 C CA . ALA B 1 254 ? -0.155 -10.742 2.271 1 98.88 254 ALA B CA 1
ATOM 5117 C C . ALA B 1 254 ? 1.128 -11.383 1.751 1 98.88 254 ALA B C 1
ATOM 5119 O O . ALA B 1 254 ? 1.173 -11.859 0.616 1 98.88 254 ALA B O 1
ATOM 5120 N N . LEU B 1 255 ? 2.074 -11.297 2.555 1 98.94 255 LEU B N 1
ATOM 5121 C CA . LEU B 1 255 ? 3.33 -12.008 2.336 1 98.94 255 LEU B CA 1
ATOM 5122 C C . LEU B 1 255 ? 3.564 -13.047 3.43 1 98.94 255 LEU B C 1
ATOM 5124 O O . LEU B 1 255 ? 3.582 -12.711 4.617 1 98.94 255 LEU B O 1
ATOM 5128 N N . TYR B 1 256 ? 3.639 -14.289 3 1 98.94 256 TYR B N 1
ATOM 5129 C CA . TYR B 1 256 ? 4.125 -15.32 3.908 1 98.94 256 TYR B CA 1
ATOM 5130 C C . TYR B 1 256 ? 5.637 -15.234 4.07 1 98.94 256 TYR B C 1
ATOM 5132 O O . TYR B 1 256 ? 6.371 -15.195 3.082 1 98.94 256 TYR B O 1
ATOM 5140 N N . VAL B 1 257 ? 6.121 -15.18 5.301 1 98.88 257 VAL B N 1
ATOM 5141 C CA . VAL B 1 257 ? 7.543 -15.18 5.637 1 98.88 257 VAL B CA 1
ATOM 5142 C C . VAL B 1 257 ? 7.836 -16.297 6.633 1 98.88 257 VAL B C 1
ATOM 5144 O O . VAL B 1 257 ? 7.41 -16.234 7.789 1 98.88 257 VAL B O 1
ATOM 5147 N N . ARG B 1 258 ? 8.57 -17.266 6.16 1 98.69 258 ARG B N 1
ATOM 5148 C CA . ARG B 1 258 ? 8.859 -18.422 6.988 1 98.69 258 ARG B CA 1
ATOM 5149 C C . ARG B 1 258 ? 9.648 -18.031 8.234 1 98.69 258 ARG B C 1
ATOM 5151 O O . ARG B 1 258 ? 10.57 -17.219 8.156 1 98.69 258 ARG B O 1
ATOM 5158 N N . ARG B 1 259 ? 9.367 -18.641 9.289 1 96.56 259 ARG B N 1
ATOM 5159 C CA . ARG B 1 259 ? 10.039 -18.344 10.547 1 96.56 259 ARG B CA 1
ATOM 5160 C C . ARG B 1 259 ? 11.117 -19.359 10.867 1 96.56 259 ARG B C 1
ATOM 5162 O O . ARG B 1 259 ? 12.117 -19.047 11.508 1 96.56 259 ARG B O 1
ATOM 5169 N N . ARG B 1 260 ? 10.75 -20.625 10.398 1 93.25 260 ARG B N 1
ATOM 5170 C CA . ARG B 1 260 ? 11.711 -21.688 10.641 1 93.25 260 ARG B CA 1
ATOM 5171 C C . ARG B 1 260 ? 11.875 -22.578 9.406 1 93.25 260 ARG B C 1
ATOM 5173 O O . ARG B 1 260 ? 10.961 -23.312 9.039 1 93.25 260 ARG B O 1
ATOM 5180 N N . PRO B 1 261 ? 13.07 -22.562 8.883 1 93.94 261 PRO B N 1
ATOM 5181 C CA . PRO B 1 261 ? 14.195 -21.672 9.172 1 93.94 261 PRO B CA 1
ATOM 5182 C C . PRO B 1 261 ? 13.859 -20.203 8.938 1 93.94 261 PRO B C 1
ATOM 5184 O O . PRO B 1 261 ? 13.016 -19.875 8.094 1 93.94 261 PRO B O 1
ATOM 5187 N N . ARG B 1 262 ? 14.586 -19.375 9.617 1 95.69 262 ARG B N 1
ATOM 5188 C CA . ARG B 1 262 ? 14.258 -17.953 9.625 1 95.69 262 ARG B CA 1
ATOM 5189 C C . ARG B 1 262 ? 14.695 -17.281 8.328 1 95.69 262 ARG B C 1
ATOM 5191 O O . ARG B 1 262 ? 15.812 -17.484 7.859 1 95.69 262 ARG B O 1
ATOM 5198 N N . VAL B 1 263 ? 13.797 -16.562 7.785 1 97.31 263 VAL B N 1
ATOM 5199 C CA . VAL B 1 263 ? 14.078 -15.695 6.648 1 97.31 263 VAL B CA 1
ATOM 5200 C C . VAL B 1 263 ? 14.047 -14.234 7.09 1 97.31 263 VAL B C 1
ATOM 5202 O O . VAL B 1 263 ? 13.062 -13.781 7.68 1 97.31 263 VAL B O 1
ATOM 5205 N N . ARG B 1 264 ? 15.062 -13.516 6.871 1 96.62 264 ARG B N 1
ATOM 5206 C CA . ARG B 1 264 ? 15.117 -12.102 7.227 1 96.62 264 ARG B CA 1
ATOM 5207 C C . ARG B 1 264 ? 14.945 -11.227 5.992 1 96.62 264 ARG B C 1
ATOM 5209 O O . ARG B 1 264 ? 15.391 -11.578 4.902 1 96.62 264 ARG B O 1
ATOM 5216 N N . LEU B 1 265 ? 14.227 -10.133 6.18 1 97.12 265 LEU B N 1
ATOM 5217 C CA . LEU B 1 265 ? 13.945 -9.164 5.121 1 97.12 265 LEU B CA 1
ATOM 5218 C C . LEU B 1 265 ? 14.242 -7.746 5.59 1 97.12 265 LEU B C 1
ATOM 5220 O O . LEU B 1 265 ? 13.961 -7.395 6.734 1 97.12 265 LEU B O 1
ATOM 5224 N N . GLU B 1 266 ? 14.797 -6.98 4.754 1 97.25 266 GLU B N 1
ATOM 5225 C CA . GLU B 1 266 ? 14.789 -5.535 4.965 1 97.25 266 GLU B CA 1
ATOM 5226 C C . GLU B 1 266 ? 13.469 -4.922 4.504 1 97.25 266 GLU B C 1
ATOM 5228 O O . GLU B 1 266 ? 13.055 -5.117 3.361 1 97.25 266 GLU B O 1
ATOM 5233 N N . PRO B 1 267 ? 12.766 -4.16 5.344 1 98.19 267 PRO B N 1
ATOM 5234 C CA . PRO B 1 267 ? 11.516 -3.523 4.93 1 98.19 267 PRO B CA 1
ATOM 5235 C C . PRO B 1 267 ? 11.719 -2.482 3.83 1 98.19 267 PRO B C 1
ATOM 5237 O O . PRO B 1 267 ? 12.758 -1.813 3.793 1 98.19 267 PRO B O 1
ATOM 5240 N N . ILE B 1 268 ? 10.719 -2.371 2.965 1 97.94 268 ILE B N 1
ATOM 5241 C CA . ILE B 1 268 ? 10.789 -1.33 1.945 1 97.94 268 ILE B CA 1
ATOM 5242 C C . ILE B 1 268 ? 10.023 -0.095 2.418 1 97.94 268 ILE B C 1
ATOM 5244 O O . ILE B 1 268 ? 10.328 1.026 2.002 1 97.94 268 ILE B O 1
ATOM 5248 N N . ILE B 1 269 ? 9.039 -0.265 3.248 1 98.44 269 ILE B N 1
ATOM 5249 C CA . ILE B 1 269 ? 8.273 0.806 3.881 1 98.44 269 ILE B CA 1
ATOM 5250 C C . ILE B 1 269 ? 8.562 0.827 5.379 1 98.44 269 ILE B C 1
ATOM 5252 O O . ILE B 1 269 ? 8.133 -0.065 6.113 1 98.44 269 ILE B O 1
ATOM 5256 N N . ASN B 1 270 ? 9.25 1.848 5.836 1 97.94 270 ASN B N 1
ATOM 5257 C CA . ASN B 1 270 ? 9.703 1.964 7.219 1 97.94 270 ASN B CA 1
ATOM 5258 C C . ASN B 1 270 ? 8.844 2.947 8.008 1 97.94 270 ASN B C 1
ATOM 5260 O O . ASN B 1 270 ? 8.211 3.834 7.43 1 97.94 270 ASN B O 1
ATOM 5264 N N . GLY B 1 271 ? 8.781 2.783 9.312 1 95.25 271 GLY B N 1
ATOM 5265 C CA . GLY B 1 271 ? 8.023 3.715 10.133 1 95.25 271 GLY B CA 1
ATOM 5266 C C . GLY B 1 271 ? 7.676 3.162 11.5 1 95.25 271 GLY B C 1
ATOM 5267 O O . GLY B 1 271 ? 8.555 2.684 12.219 1 95.25 271 GLY B O 1
ATOM 5268 N N . GLY B 1 272 ? 6.34 3.064 11.812 1 85.56 272 GLY B N 1
ATOM 5269 C CA . GLY B 1 272 ? 5.809 2.785 13.141 1 85.56 272 GLY B CA 1
ATOM 5270 C C . GLY B 1 272 ? 6.062 1.358 13.594 1 85.56 272 GLY B C 1
ATOM 5271 O O . GLY B 1 272 ? 5.824 1.02 14.75 1 85.56 272 GLY B O 1
ATOM 5272 N N . GLY B 1 273 ? 6.5 0.515 12.742 1 86.5 273 GLY B N 1
ATOM 5273 C CA . GLY B 1 273 ? 6.895 -0.819 13.164 1 86.5 273 GLY B CA 1
ATOM 5274 C C . GLY B 1 273 ? 5.777 -1.837 13.055 1 86.5 273 GLY B C 1
ATOM 5275 O O . GLY B 1 273 ? 5.91 -2.967 13.531 1 86.5 273 GLY B O 1
ATOM 5276 N N . GLN B 1 274 ? 4.656 -1.522 12.469 1 84.25 274 GLN B N 1
ATOM 5277 C CA . GLN B 1 274 ? 3.568 -2.477 12.273 1 84.25 274 GLN B CA 1
ATOM 5278 C C . GLN B 1 274 ? 4.055 -3.723 11.539 1 84.25 274 GLN B C 1
ATOM 5280 O O . GLN B 1 274 ? 5.137 -3.721 10.953 1 84.25 274 GLN B O 1
ATOM 5285 N N . GLU B 1 275 ? 3.293 -4.895 11.68 1 95.69 275 GLU B N 1
ATOM 5286 C CA . GLU B 1 275 ? 3.588 -6.156 11.008 1 95.69 275 GLU B CA 1
ATOM 5287 C C . GLU B 1 275 ? 5.004 -6.629 11.32 1 95.69 275 GLU B C 1
ATOM 5289 O O . GLU B 1 275 ? 5.766 -6.965 10.406 1 95.69 275 GLU B O 1
ATOM 5294 N N . ARG B 1 276 ? 5.379 -6.418 12.578 1 91.81 276 ARG B N 1
ATOM 5295 C CA . ARG B 1 276 ? 6.648 -6.906 13.102 1 91.81 276 ARG B CA 1
ATOM 5296 C C . ARG B 1 276 ? 7.824 -6.176 12.469 1 91.81 276 ARG B C 1
ATOM 5298 O O . ARG B 1 276 ? 8.883 -6.77 12.234 1 91.81 276 ARG B O 1
ATOM 5305 N N . GLY B 1 277 ? 7.551 -4.98 12.023 1 93.5 277 GLY B N 1
ATOM 5306 C CA . GLY B 1 277 ? 8.602 -4.125 11.492 1 93.5 277 GLY B CA 1
ATOM 5307 C C . GLY B 1 277 ? 8.836 -4.324 10.008 1 93.5 277 GLY B C 1
ATOM 5308 O O . GLY B 1 277 ? 9.672 -3.641 9.414 1 93.5 277 GLY B O 1
ATOM 5309 N N . LEU B 1 278 ? 8.055 -5.152 9.359 1 97.44 278 LEU B N 1
ATOM 5310 C CA . LEU B 1 278 ? 8.305 -5.5 7.969 1 97.44 278 LEU B CA 1
ATOM 5311 C C . LEU B 1 278 ? 7.48 -4.629 7.031 1 97.44 278 LEU B C 1
ATOM 5313 O O . LEU B 1 278 ? 7.789 -4.523 5.84 1 97.44 278 LEU B O 1
ATOM 5317 N N . ARG B 1 279 ? 6.434 -4.082 7.598 1 98.06 279 ARG B N 1
ATOM 5318 C CA . ARG B 1 279 ? 5.57 -3.234 6.781 1 98.06 279 ARG B CA 1
ATOM 5319 C C . ARG B 1 279 ? 4.859 -2.191 7.633 1 98.06 279 ARG B C 1
ATOM 5321 O O . ARG B 1 279 ? 3.734 -2.414 8.086 1 98.06 279 ARG B O 1
ATOM 5328 N N . SER B 1 280 ? 5.414 -1.025 7.73 1 96.69 280 SER B N 1
ATOM 5329 C CA . SER B 1 280 ? 4.867 0.032 8.57 1 96.69 280 SER B CA 1
ATOM 5330 C C . SER B 1 280 ? 3.643 0.675 7.93 1 96.69 280 SER B C 1
ATOM 5332 O O . SER B 1 280 ? 3.453 0.583 6.715 1 96.69 280 SER B O 1
ATOM 5334 N N . GLY B 1 281 ? 2.824 1.327 8.766 1 93.19 281 GLY B N 1
ATOM 5335 C CA . GLY B 1 281 ? 1.589 1.979 8.359 1 93.19 281 GLY B CA 1
ATOM 5336 C C . GLY B 1 281 ? 0.357 1.382 9.016 1 93.19 281 GLY B C 1
ATOM 5337 O O . GLY B 1 281 ? 0.311 0.179 9.281 1 93.19 281 GLY B O 1
ATOM 5338 N N . THR B 1 282 ? -0.627 2.18 9.141 1 90.69 282 THR B N 1
ATOM 5339 C CA . THR B 1 282 ? -1.875 1.712 9.734 1 90.69 282 THR B CA 1
ATOM 5340 C C . THR B 1 282 ? -2.467 0.567 8.914 1 90.69 282 THR B C 1
ATOM 5342 O O . THR B 1 282 ? -2.574 0.662 7.691 1 90.69 282 THR B O 1
ATOM 5345 N N . LEU B 1 283 ? -2.736 -0.517 9.617 1 93.38 283 LEU B N 1
ATOM 5346 C CA . LEU B 1 283 ? -3.367 -1.645 8.938 1 93.38 283 LEU B CA 1
ATOM 5347 C C . LEU B 1 283 ? -4.832 -1.343 8.625 1 93.38 283 LEU B C 1
ATOM 5349 O O . LEU B 1 283 ? -5.59 -0.943 9.516 1 93.38 283 LEU B O 1
ATOM 5353 N N . PRO B 1 284 ? -5.203 -1.487 7.391 1 96.19 284 PRO B N 1
ATOM 5354 C CA . PRO B 1 284 ? -6.613 -1.277 7.062 1 96.19 284 PRO B CA 1
ATOM 5355 C C . PRO B 1 284 ? -7.504 -2.438 7.508 1 96.19 284 PRO B C 1
ATOM 5357 O O . PRO B 1 284 ? -7.676 -3.406 6.766 1 96.19 284 PRO B O 1
ATOM 5360 N N . THR B 1 285 ? -8.117 -2.309 8.586 1 94.06 285 THR B N 1
ATOM 5361 C CA . THR B 1 285 ? -8.828 -3.396 9.258 1 94.06 285 THR B CA 1
ATOM 5362 C C . THR B 1 285 ? -9.883 -4 8.336 1 94.06 285 THR B C 1
ATOM 5364 O O . THR B 1 285 ? -9.945 -5.219 8.164 1 94.06 285 THR B O 1
ATOM 5367 N N . ALA B 1 286 ? -10.719 -3.164 7.727 1 95.69 286 ALA B N 1
ATOM 5368 C CA . ALA B 1 286 ? -11.781 -3.664 6.859 1 95.69 286 ALA B CA 1
ATOM 5369 C C . ALA B 1 286 ? -11.211 -4.504 5.723 1 95.69 286 ALA B C 1
ATOM 5371 O O . ALA B 1 286 ? -11.758 -5.559 5.387 1 95.69 286 ALA B O 1
ATOM 5372 N N . LEU B 1 287 ? -10.141 -4.066 5.137 1 98.12 287 LEU B N 1
ATOM 5373 C CA . LEU B 1 287 ? -9.523 -4.77 4.016 1 98.12 287 LEU B CA 1
ATOM 5374 C C . LEU B 1 287 ? -8.93 -6.098 4.469 1 98.12 287 LEU B C 1
ATOM 5376 O O . LEU B 1 287 ? -9.062 -7.109 3.775 1 98.12 287 LEU B O 1
ATOM 5380 N N . THR B 1 288 ? -8.219 -6.07 5.613 1 98.19 288 THR B N 1
ATOM 5381 C CA . THR B 1 288 ? -7.629 -7.289 6.152 1 98.19 288 THR B CA 1
ATOM 5382 C C . THR B 1 288 ? -8.703 -8.32 6.465 1 98.19 288 THR B C 1
ATOM 5384 O O . THR B 1 288 ? -8.539 -9.508 6.176 1 98.19 288 THR B O 1
ATOM 5387 N N . VAL B 1 289 ? -9.797 -7.84 7.047 1 97.75 289 VAL B N 1
ATOM 5388 C CA . VAL B 1 289 ? -10.93 -8.711 7.344 1 97.75 289 VAL B CA 1
ATOM 5389 C C . VAL B 1 289 ? -11.5 -9.273 6.047 1 97.75 289 VAL B C 1
ATOM 5391 O O . VAL B 1 289 ? -11.844 -10.461 5.977 1 97.75 289 VAL B O 1
ATOM 5394 N N . GLY B 1 290 ? -11.594 -8.445 5.086 1 98.44 290 GLY B N 1
ATOM 5395 C CA . GLY B 1 290 ? -12.055 -8.898 3.783 1 98.44 290 GLY B CA 1
ATOM 5396 C C . GLY B 1 290 ? -11.188 -9.984 3.186 1 98.44 290 GLY B C 1
ATOM 5397 O O . GLY B 1 290 ? -11.695 -10.984 2.67 1 98.44 290 GLY B O 1
ATOM 5398 N N . LEU B 1 291 ? -9.906 -9.812 3.207 1 98.81 291 LEU B N 1
ATOM 5399 C CA . LEU B 1 291 ? -8.984 -10.82 2.709 1 98.81 291 LEU B CA 1
ATOM 5400 C C . LEU B 1 291 ? -9.141 -12.133 3.475 1 98.81 291 LEU B C 1
ATOM 5402 O O . LEU B 1 291 ? -9.164 -13.211 2.875 1 98.81 291 LEU B O 1
ATOM 5406 N N . GLY B 1 292 ? -9.195 -12.016 4.812 1 98.81 292 GLY B N 1
ATOM 5407 C CA . GLY B 1 292 ? -9.406 -13.203 5.621 1 98.81 292 GLY B CA 1
ATOM 5408 C C . GLY B 1 292 ? -10.664 -13.969 5.242 1 98.81 292 GLY B C 1
ATOM 5409 O O . GLY B 1 292 ? -10.625 -15.188 5.055 1 98.81 292 GLY B O 1
ATOM 5410 N N . ALA B 1 293 ? -11.758 -13.227 5.102 1 98.62 293 ALA B N 1
ATOM 5411 C CA . ALA B 1 293 ? -13.031 -13.828 4.73 1 98.62 293 ALA B CA 1
ATOM 5412 C C . ALA B 1 293 ? -12.945 -14.492 3.357 1 98.62 293 ALA B C 1
ATOM 5414 O O . ALA B 1 293 ? -13.461 -15.594 3.158 1 98.62 293 ALA B O 1
ATOM 5415 N N . ALA B 1 294 ? -12.336 -13.852 2.422 1 98.25 294 ALA B N 1
ATOM 5416 C CA . ALA B 1 294 ? -12.164 -14.414 1.082 1 98.25 294 ALA B CA 1
ATOM 5417 C C . ALA B 1 294 ? -11.367 -15.711 1.127 1 98.25 294 ALA B C 1
ATOM 5419 O O . ALA B 1 294 ? -11.703 -16.672 0.438 1 98.25 294 ALA B O 1
ATOM 5420 N N . CYS B 1 295 ? -10.312 -15.711 1.928 1 98.81 295 CYS B N 1
ATOM 5421 C CA . CYS B 1 295 ? -9.492 -16.906 2.07 1 98.81 295 CYS B CA 1
ATOM 5422 C C . CYS B 1 295 ? -10.305 -18.047 2.672 1 98.81 295 CYS B C 1
ATOM 5424 O O . CYS B 1 295 ? -10.18 -19.203 2.236 1 98.81 295 CYS B O 1
ATOM 5426 N N . GLU B 1 296 ? -11.07 -17.75 3.639 1 98.62 296 GLU B N 1
ATOM 5427 C CA . GLU B 1 296 ? -11.898 -18.781 4.277 1 98.62 296 GLU B CA 1
ATOM 5428 C C . GLU B 1 296 ? -12.898 -19.375 3.289 1 98.62 296 GLU B C 1
ATOM 5430 O O . GLU B 1 296 ? -13.039 -20.594 3.207 1 98.62 296 GLU B O 1
ATOM 5435 N N . ILE B 1 297 ? -13.562 -18.547 2.547 1 97.62 297 ILE B N 1
ATOM 5436 C CA . ILE B 1 297 ? -14.547 -18.984 1.56 1 97.62 297 ILE B CA 1
ATOM 5437 C C . ILE B 1 297 ? -13.859 -19.797 0.475 1 97.62 297 ILE B C 1
ATOM 5439 O O . ILE B 1 297 ? -14.359 -20.859 0.071 1 97.62 297 ILE B O 1
ATOM 5443 N N . SER B 1 298 ? -12.703 -19.328 0.013 1 97.25 298 SER B N 1
ATOM 5444 C CA . SER B 1 298 ? -11.953 -20.047 -1.011 1 97.25 298 SER B CA 1
ATOM 5445 C C . SER B 1 298 ? -11.547 -21.438 -0.525 1 97.25 298 SER B C 1
ATOM 5447 O O . SER B 1 298 ? -11.547 -22.391 -1.298 1 97.25 298 SER B O 1
ATOM 5449 N N . ALA B 1 299 ? -11.125 -21.531 0.71 1 97.88 299 ALA B N 1
ATOM 5450 C CA . ALA B 1 299 ? -10.734 -22.812 1.279 1 97.88 299 ALA B CA 1
ATOM 5451 C C . ALA B 1 299 ? -11.922 -23.781 1.309 1 97.88 299 ALA B C 1
ATOM 5453 O O . ALA B 1 299 ? -11.781 -24.953 0.958 1 97.88 299 ALA B O 1
ATOM 5454 N N . GLU B 1 300 ? -13.055 -23.297 1.667 1 97.38 300 GLU B N 1
ATOM 5455 C CA . GLU B 1 300 ? -14.258 -24.109 1.812 1 97.38 300 GLU B CA 1
ATOM 5456 C C . GLU B 1 300 ? -14.789 -24.562 0.454 1 97.38 300 GLU B C 1
ATOM 5458 O O . GLU B 1 300 ? -15.297 -25.672 0.319 1 97.38 300 GLU B O 1
ATOM 5463 N N . GLU B 1 301 ? -14.609 -23.734 -0.522 1 95.56 301 GLU B N 1
ATOM 5464 C CA . GLU B 1 301 ? -15.281 -23.969 -1.793 1 95.56 301 GLU B CA 1
ATOM 5465 C C . GLU B 1 301 ? -14.289 -24.359 -2.885 1 95.56 301 GLU B C 1
ATOM 5467 O O . GLU B 1 301 ? -14.664 -24.484 -4.055 1 95.56 301 GLU B O 1
ATOM 5472 N N . MET B 1 302 ? -13.094 -24.578 -2.529 1 96.06 302 MET B N 1
ATOM 5473 C CA . MET B 1 302 ? -12.016 -24.766 -3.492 1 96.06 302 MET B CA 1
ATOM 5474 C C . MET B 1 302 ? -12.336 -25.922 -4.441 1 96.06 302 MET B C 1
ATOM 5476 O O . MET B 1 302 ? -12.227 -25.781 -5.66 1 96.06 302 MET B O 1
ATOM 5480 N N . GLN B 1 303 ? -12.734 -27.062 -3.912 1 95.44 303 GLN B N 1
ATOM 5481 C CA . GLN B 1 303 ? -12.984 -28.25 -4.719 1 95.44 303 GLN B CA 1
ATOM 5482 C C . GLN B 1 303 ? -14.172 -28.031 -5.656 1 95.44 303 GLN B C 1
ATOM 5484 O O . GLN B 1 303 ? -14.102 -28.359 -6.844 1 95.44 303 GLN B O 1
ATOM 5489 N N . ALA B 1 304 ? -15.242 -27.516 -5.086 1 91.38 304 ALA B N 1
ATOM 5490 C CA . ALA B 1 304 ? -16.438 -27.25 -5.891 1 91.38 304 ALA B CA 1
ATOM 5491 C C . ALA B 1 304 ? -16.141 -26.25 -7.004 1 91.38 304 ALA B C 1
ATOM 5493 O O . ALA B 1 304 ? -16.594 -26.422 -8.141 1 91.38 304 ALA B O 1
ATOM 5494 N N . ASP B 1 305 ? -15.375 -25.234 -6.664 1 88.12 305 ASP B N 1
ATOM 5495 C CA . ASP B 1 305 ? -15 -24.234 -7.648 1 88.12 305 ASP B CA 1
ATOM 5496 C C . ASP B 1 305 ? -14.117 -24.844 -8.742 1 88.12 305 ASP B C 1
ATOM 5498 O O . ASP B 1 305 ? -14.281 -24.531 -9.922 1 88.12 305 ASP B O 1
ATOM 5502 N N . HIS B 1 306 ? -13.211 -25.656 -8.344 1 90.75 306 HIS B N 1
ATOM 5503 C CA . HIS B 1 306 ? -12.32 -26.297 -9.297 1 90.75 306 HIS B CA 1
ATOM 5504 C C . HIS B 1 306 ? -13.102 -27.172 -10.281 1 90.75 306 HIS B C 1
ATOM 5506 O O . HIS B 1 306 ? -12.836 -27.141 -11.484 1 90.75 306 HIS B O 1
ATOM 5512 N N . GLU B 1 307 ? -13.977 -27.938 -9.797 1 90.44 307 GLU B N 1
ATOM 5513 C CA . GLU B 1 307 ? -14.781 -28.812 -10.641 1 90.44 307 GLU B CA 1
ATOM 5514 C C . GLU B 1 307 ? -15.625 -28 -11.625 1 90.44 307 GLU B C 1
ATOM 5516 O O . GLU B 1 307 ? -15.703 -28.344 -12.805 1 90.44 307 GLU B O 1
ATOM 5521 N N . HIS B 1 308 ? -16.203 -27.016 -11.031 1 83.31 308 HIS B N 1
ATOM 5522 C CA . HIS B 1 308 ? -17.047 -26.156 -11.852 1 83.31 308 HIS B CA 1
ATOM 5523 C C . HIS B 1 308 ? -16.25 -25.484 -12.953 1 83.31 308 HIS B C 1
ATOM 5525 O O . HIS B 1 308 ? -16.625 -25.516 -14.117 1 83.31 308 HIS B O 1
ATOM 5531 N N . ILE B 1 309 ? -15.102 -24.906 -12.609 1 83.62 309 ILE B N 1
ATOM 5532 C CA . ILE B 1 309 ? -14.25 -24.172 -13.539 1 83.62 309 ILE B CA 1
ATOM 5533 C C . ILE B 1 309 ? -13.664 -25.125 -14.578 1 83.62 309 ILE B C 1
ATOM 5535 O O . ILE B 1 309 ? -13.516 -24.766 -15.75 1 83.62 309 ILE B O 1
ATOM 5539 N N . SER B 1 310 ? -13.344 -26.281 -14.133 1 88.12 310 SER B N 1
ATOM 5540 C CA . SER B 1 310 ? -12.797 -27.297 -15.039 1 88.12 310 SER B CA 1
ATOM 5541 C C . SER B 1 310 ? -13.805 -27.672 -16.109 1 88.12 310 SER B C 1
ATOM 5543 O O . SER B 1 310 ? -13.453 -27.812 -17.281 1 88.12 310 SER B O 1
ATOM 5545 N N . ARG B 1 311 ? -14.984 -27.859 -15.711 1 84.56 311 ARG B N 1
ATOM 5546 C CA . ARG B 1 311 ? -16.047 -28.203 -16.656 1 84.56 311 ARG B CA 1
ATOM 5547 C C . ARG B 1 311 ? -16.25 -27.094 -17.672 1 84.56 311 ARG B C 1
ATOM 5549 O O . ARG B 1 311 ? -16.359 -27.359 -18.875 1 84.56 311 ARG B O 1
ATOM 5556 N N . LEU B 1 312 ? -16.25 -25.844 -17.172 1 75.94 312 LEU B N 1
ATOM 5557 C CA . LEU B 1 312 ? -16.438 -24.703 -18.047 1 75.94 312 LEU B CA 1
ATOM 5558 C C . LEU B 1 312 ? -15.258 -24.547 -19.016 1 75.94 312 LEU B C 1
ATOM 5560 O O . LEU B 1 312 ? -15.461 -24.25 -20.203 1 75.94 312 LEU B O 1
ATOM 5564 N N . SER B 1 313 ? -14.086 -24.719 -18.531 1 81.25 313 SER B N 1
ATOM 5565 C CA . SER B 1 313 ? -12.875 -24.609 -19.328 1 81.25 313 SER B CA 1
ATOM 5566 C C . SER B 1 313 ? -12.844 -25.641 -20.438 1 81.25 313 SER B C 1
ATOM 5568 O O . SER B 1 313 ? -12.555 -25.328 -21.594 1 81.25 313 SER B O 1
ATOM 5570 N N . GLN B 1 314 ? -13.164 -26.844 -20.094 1 85.62 314 GLN B N 1
ATOM 5571 C CA . GLN B 1 314 ? -13.164 -27.922 -21.078 1 85.62 314 GLN B CA 1
ATOM 5572 C C . GLN B 1 314 ? -14.203 -27.672 -22.172 1 85.62 314 GLN B C 1
ATOM 5574 O O . GLN B 1 314 ? -13.938 -27.922 -23.344 1 85.62 314 GLN B O 1
ATOM 5579 N N . ARG B 1 315 ? -15.32 -27.266 -21.719 1 78.69 315 ARG B N 1
ATOM 5580 C CA . ARG B 1 315 ? -16.375 -26.953 -22.688 1 78.69 315 ARG B CA 1
ATOM 5581 C C . ARG B 1 315 ? -15.922 -25.875 -23.672 1 78.69 315 ARG B C 1
ATOM 5583 O O . ARG B 1 315 ? -16.172 -25.969 -24.859 1 78.69 315 ARG B O 1
ATOM 5590 N N . LEU B 1 316 ? -15.258 -24.875 -23.125 1 75 316 LEU B N 1
ATOM 5591 C CA . LEU B 1 316 ? -14.766 -23.781 -23.953 1 75 316 LEU B CA 1
ATOM 5592 C C . LEU B 1 316 ? -13.703 -24.281 -24.922 1 75 316 LEU B C 1
ATOM 5594 O O . LEU B 1 316 ? -13.773 -24 -26.125 1 75 316 LEU B O 1
ATOM 5598 N N . ILE B 1 317 ? -12.727 -24.953 -24.438 1 80.56 317 ILE B N 1
ATOM 5599 C CA . ILE B 1 317 ? -11.609 -25.438 -25.25 1 80.56 317 ILE B CA 1
ATOM 5600 C C . ILE B 1 317 ? -12.117 -26.375 -26.328 1 80.56 317 ILE B C 1
ATOM 5602 O O . ILE B 1 317 ? -11.789 -26.219 -27.516 1 80.56 317 ILE B O 1
ATOM 5606 N N . ASP B 1 318 ? -12.953 -27.281 -25.922 1 82.25 318 ASP B N 1
ATOM 5607 C CA . ASP B 1 318 ? -13.508 -28.25 -26.875 1 82.25 318 ASP B CA 1
ATOM 5608 C C . ASP B 1 318 ? -14.336 -27.547 -27.953 1 82.25 318 ASP B C 1
ATOM 5610 O O . ASP B 1 318 ? -14.25 -27.875 -29.125 1 82.25 318 ASP B O 1
ATOM 5614 N N . GLY B 1 319 ? -15.133 -26.672 -27.438 1 73.69 319 GLY B N 1
ATOM 5615 C CA . GLY B 1 319 ? -15.977 -25.938 -28.375 1 73.69 319 GLY B CA 1
ATOM 5616 C C . GLY B 1 319 ? -15.18 -25.188 -29.438 1 73.69 319 GLY B C 1
ATOM 5617 O O . GLY B 1 319 ? -15.547 -25.203 -30.609 1 73.69 319 GLY B O 1
ATOM 5618 N N . ILE B 1 320 ? -14.117 -24.562 -29.047 1 72.94 320 ILE B N 1
ATOM 5619 C CA . ILE B 1 320 ? -13.305 -23.781 -29.969 1 72.94 320 ILE B CA 1
ATOM 5620 C C . ILE B 1 320 ? -12.492 -24.719 -30.859 1 72.94 320 ILE B C 1
ATOM 5622 O O . ILE B 1 320 ? -12.469 -24.562 -32.094 1 72.94 320 ILE B O 1
ATOM 5626 N N . MET B 1 321 ? -11.906 -25.703 -30.344 1 79.88 321 MET B N 1
ATOM 5627 C CA . MET B 1 321 ? -10.984 -26.578 -31.062 1 79.88 321 MET B CA 1
ATOM 5628 C C . MET B 1 321 ? -11.727 -27.453 -32.062 1 79.88 321 MET B C 1
ATOM 5630 O O . MET B 1 321 ? -11.172 -27.828 -33.094 1 79.88 321 MET B O 1
ATOM 5634 N N . THR B 1 322 ? -12.945 -27.672 -31.797 1 81.56 322 THR B N 1
ATOM 5635 C CA . THR B 1 322 ? -13.727 -28.516 -32.688 1 81.56 322 THR B CA 1
ATOM 5636 C C . THR B 1 322 ? -14.258 -27.703 -33.875 1 81.56 322 THR B C 1
ATOM 5638 O O . THR B 1 322 ? -14.438 -28.234 -34.969 1 81.56 322 THR B O 1
ATOM 5641 N N . ARG B 1 323 ? -14.367 -26.438 -33.625 1 69.81 323 ARG B N 1
ATOM 5642 C CA . ARG B 1 323 ? -15.062 -25.625 -34.625 1 69.81 323 ARG B CA 1
ATOM 5643 C C . ARG B 1 323 ? -14.07 -24.781 -35.438 1 69.81 323 ARG B C 1
ATOM 5645 O O . ARG B 1 323 ? -14.398 -24.297 -36.531 1 69.81 323 ARG B O 1
ATOM 5652 N N . VAL B 1 324 ? -13.039 -24.422 -34.781 1 66.62 324 VAL B N 1
ATOM 5653 C CA . VAL B 1 324 ? -12.055 -23.562 -35.438 1 66.62 324 VAL B CA 1
ATOM 5654 C C . VAL B 1 324 ? -10.758 -24.328 -35.688 1 66.62 324 VAL B C 1
ATOM 5656 O O . VAL B 1 324 ? -10.234 -24.969 -34.75 1 66.62 324 VAL B O 1
ATOM 5659 N N . SER B 1 325 ? -10.359 -24.266 -36.969 1 71.5 325 SER B N 1
ATOM 5660 C CA . SER B 1 325 ? -9.102 -24.938 -37.281 1 71.5 325 SER B CA 1
ATOM 5661 C C . SER B 1 325 ? -7.906 -24.031 -37 1 71.5 325 SER B C 1
ATOM 5663 O O . SER B 1 325 ? -8.047 -22.812 -36.906 1 71.5 325 SER B O 1
ATOM 5665 N N . HIS B 1 326 ? -6.723 -24.562 -36.719 1 72.5 326 HIS B N 1
ATOM 5666 C CA . HIS B 1 326 ? -5.449 -23.859 -36.531 1 72.5 326 HIS B CA 1
ATOM 5667 C C . HIS B 1 326 ? -5.461 -23 -35.281 1 72.5 326 HIS B C 1
ATOM 5669 O O . HIS B 1 326 ? -5.117 -21.828 -35.344 1 72.5 326 HIS B O 1
ATOM 5675 N N . VAL B 1 327 ? -6.176 -23.531 -34.312 1 73.5 327 VAL B N 1
ATOM 5676 C CA . VAL B 1 327 ? -6.16 -22.938 -32.969 1 73.5 327 VAL B CA 1
ATOM 5677 C C . VAL B 1 327 ? -5.293 -23.781 -32.031 1 73.5 327 VAL B C 1
ATOM 5679 O O . VAL B 1 327 ? -5.324 -25 -32.094 1 73.5 327 VAL B O 1
ATOM 5682 N N . PHE B 1 328 ? -4.512 -23.078 -31.234 1 74.44 328 PHE B N 1
ATOM 5683 C CA . PHE B 1 328 ? -3.598 -23.766 -30.344 1 74.44 328 PHE B CA 1
ATOM 5684 C C . PHE B 1 328 ? -3.771 -23.297 -28.906 1 74.44 328 PHE B C 1
ATOM 5686 O O . PHE B 1 328 ? -3.934 -22.094 -28.672 1 74.44 328 PHE B O 1
ATOM 5693 N N . LEU B 1 329 ? -3.887 -24.266 -28.031 1 82.19 329 LEU B N 1
ATOM 5694 C CA . LEU B 1 329 ? -3.848 -23.953 -26.609 1 82.19 329 LEU B CA 1
ATOM 5695 C C . LEU B 1 329 ? -2.42 -23.672 -26.156 1 82.19 329 LEU B C 1
ATOM 5697 O O . LEU B 1 329 ? -1.54 -24.516 -26.281 1 82.19 329 LEU B O 1
ATOM 5701 N N . ASN B 1 330 ? -2.172 -22.438 -25.641 1 80.12 330 ASN B N 1
ATOM 5702 C CA . ASN B 1 330 ? -0.829 -22.062 -25.203 1 80.12 330 ASN B CA 1
ATOM 5703 C C . ASN B 1 330 ? -0.518 -22.594 -23.812 1 80.12 330 ASN B C 1
ATOM 5705 O O . ASN B 1 330 ? -1.354 -22.516 -22.906 1 80.12 330 ASN B O 1
ATOM 5709 N N . GLY B 1 331 ? 0.712 -23.172 -23.672 1 87.62 331 GLY B N 1
ATOM 5710 C CA . GLY B 1 331 ? 1.129 -23.703 -22.391 1 87.62 331 GLY B CA 1
ATOM 5711 C C . GLY B 1 331 ? 0.882 -25.188 -22.25 1 87.62 331 GLY B C 1
ATOM 5712 O O . GLY B 1 331 ? 0.35 -25.828 -23.172 1 87.62 331 GLY B O 1
ATOM 5713 N N . ASP B 1 332 ? 1.237 -25.734 -21.203 1 92.75 332 ASP B N 1
ATOM 5714 C CA . ASP B 1 332 ? 1.081 -27.172 -20.938 1 92.75 332 ASP B CA 1
ATOM 5715 C C . ASP B 1 332 ? -0.393 -27.547 -20.812 1 92.75 332 ASP B C 1
ATOM 5717 O O . ASP B 1 332 ? -1.132 -26.922 -20.047 1 92.75 332 ASP B O 1
ATOM 5721 N N . PRO B 1 333 ? -0.865 -28.469 -21.5 1 90.88 333 PRO B N 1
ATOM 5722 C CA . PRO B 1 333 ? -2.293 -28.797 -21.5 1 90.88 333 PRO B CA 1
ATOM 5723 C C . PRO B 1 333 ? -2.734 -29.516 -20.234 1 90.88 333 PRO B C 1
ATOM 5725 O O . PRO B 1 333 ? -3.93 -29.562 -19.938 1 90.88 333 PRO B O 1
ATOM 5728 N N . VAL B 1 334 ? -1.801 -30.047 -19.531 1 93.81 334 VAL B N 1
ATOM 5729 C CA . VAL B 1 334 ? -2.137 -30.844 -18.344 1 93.81 334 VAL B CA 1
ATOM 5730 C C . VAL B 1 334 ? -1.793 -30.062 -17.078 1 93.81 334 VAL B C 1
ATOM 5732 O O . VAL B 1 334 ? -2.641 -29.875 -16.203 1 93.81 334 VAL B O 1
ATOM 5735 N N . ARG B 1 335 ? -0.565 -29.531 -17.062 1 95.94 335 ARG B N 1
ATOM 5736 C CA . ARG B 1 335 ? -0.112 -28.766 -15.898 1 95.94 335 ARG B CA 1
ATOM 5737 C C . ARG B 1 335 ? -0.562 -27.312 -15.992 1 95.94 335 ARG B C 1
ATOM 5739 O O . ARG B 1 335 ? 0.258 -26.406 -16.188 1 95.94 335 ARG B O 1
ATOM 5746 N N . ARG B 1 336 ? -1.793 -27.125 -15.75 1 93.44 336 ARG B N 1
ATOM 5747 C CA . ARG B 1 336 ? -2.363 -25.781 -15.891 1 93.44 336 ARG B CA 1
ATOM 5748 C C . ARG B 1 336 ? -3.561 -25.609 -14.969 1 93.44 336 ARG B C 1
ATOM 5750 O O . ARG B 1 336 ? -4.238 -26.578 -14.617 1 93.44 336 ARG B O 1
ATOM 5757 N N . TYR B 1 337 ? -3.766 -24.406 -14.5 1 91 337 TYR B N 1
ATOM 5758 C CA . TYR B 1 337 ? -5.016 -24.047 -13.844 1 91 337 TYR B CA 1
ATOM 5759 C C . TYR B 1 337 ? -6.152 -23.938 -14.852 1 91 337 TYR B C 1
ATOM 5761 O O . TYR B 1 337 ? -6.07 -23.156 -15.805 1 91 337 TYR B O 1
ATOM 5769 N N . PRO B 1 338 ? -7.188 -24.688 -14.688 1 88.06 338 PRO B N 1
ATOM 5770 C CA . PRO B 1 338 ? -8.234 -24.734 -15.703 1 88.06 338 PRO B CA 1
ATOM 5771 C C . PRO B 1 338 ? -8.914 -23.375 -15.922 1 88.06 338 PRO B C 1
ATOM 5773 O O . PRO B 1 338 ? -9.438 -23.109 -17 1 88.06 338 PRO B O 1
ATOM 5776 N N . GLY B 1 339 ? -8.812 -22.531 -14.914 1 80.19 339 GLY B N 1
ATOM 5777 C CA . GLY B 1 339 ? -9.508 -21.25 -15.008 1 80.19 339 GLY B CA 1
ATOM 5778 C C . GLY B 1 339 ? -8.789 -20.234 -15.875 1 80.19 339 GLY B C 1
ATOM 5779 O O . GLY B 1 339 ? -9.312 -19.156 -16.125 1 80.19 339 GLY B O 1
ATOM 5780 N N . CYS B 1 340 ? -7.672 -20.578 -16.359 1 82.06 340 CYS B N 1
ATOM 5781 C CA . CYS B 1 340 ? -6.895 -19.703 -17.234 1 82.06 340 CYS B CA 1
ATOM 5782 C C . CYS B 1 340 ? -6.668 -20.344 -18.594 1 82.06 340 CYS B C 1
ATOM 5784 O O . CYS B 1 340 ? -5.82 -21.234 -18.734 1 82.06 340 CYS B O 1
ATOM 5786 N N . VAL B 1 341 ? -7.426 -19.922 -19.609 1 79.38 341 VAL B N 1
ATOM 5787 C CA . VAL B 1 341 ? -7.328 -20.484 -20.953 1 79.38 341 VAL B CA 1
ATOM 5788 C C . VAL B 1 341 ? -6.754 -19.438 -21.906 1 79.38 341 VAL B C 1
ATOM 5790 O O . VAL B 1 341 ? -7.25 -18.297 -21.969 1 79.38 341 VAL B O 1
ATOM 5793 N N . ASN B 1 342 ? -5.68 -19.75 -22.438 1 76.94 342 ASN B N 1
ATOM 5794 C CA . ASN B 1 342 ? -5.02 -18.906 -23.438 1 76.94 342 ASN B CA 1
ATOM 5795 C C . ASN B 1 342 ? -4.824 -19.641 -24.75 1 76.94 342 ASN B C 1
ATOM 5797 O O . ASN B 1 342 ? -4.168 -20.688 -24.797 1 76.94 342 ASN B O 1
ATOM 5801 N N . MET B 1 343 ? -5.41 -19.109 -25.844 1 75.5 343 MET B N 1
ATOM 5802 C CA . MET B 1 343 ? -5.348 -19.781 -27.125 1 75.5 343 MET B CA 1
ATOM 5803 C C . MET B 1 343 ? -4.855 -18.844 -28.219 1 75.5 343 MET B C 1
ATOM 5805 O O . MET B 1 343 ? -5.09 -17.641 -28.156 1 75.5 343 MET B O 1
ATOM 5809 N N . SER B 1 344 ? -4.113 -19.359 -29.094 1 69.56 344 SER B N 1
ATOM 5810 C CA . SER B 1 344 ? -3.639 -18.625 -30.266 1 69.56 344 SER B CA 1
ATOM 5811 C C . SER B 1 344 ? -4.332 -19.109 -31.547 1 69.56 344 SER B C 1
ATOM 5813 O O . SER B 1 344 ? -4.559 -20.312 -31.719 1 69.56 344 SER B O 1
ATOM 5815 N N . PHE B 1 345 ? -4.785 -18.125 -32.344 1 64 345 PHE B N 1
ATOM 5816 C CA . PHE B 1 345 ? -5.434 -18.406 -33.625 1 64 345 PHE B CA 1
ATOM 5817 C C . PHE B 1 345 ? -4.504 -18.094 -34.781 1 64 345 PHE B C 1
ATOM 5819 O O . PHE B 1 345 ? -3.994 -16.969 -34.906 1 64 345 PHE B O 1
ATOM 5826 N N . ALA B 1 346 ? -4.336 -19.094 -35.5 1 58.34 346 ALA B N 1
ATOM 5827 C CA . ALA B 1 346 ? -3.479 -18.891 -36.656 1 58.34 346 ALA B CA 1
ATOM 5828 C C . ALA B 1 346 ? -4.23 -18.172 -37.781 1 58.34 346 ALA B C 1
ATOM 5830 O O . ALA B 1 346 ? -5.438 -18.375 -37.938 1 58.34 346 ALA B O 1
ATOM 5831 N N . CYS B 1 347 ? -3.582 -17.266 -38.531 1 48.69 347 CYS B N 1
ATOM 5832 C CA . CYS B 1 347 ? -4.023 -16.656 -39.781 1 48.69 347 CYS B CA 1
ATOM 5833 C C . CYS B 1 347 ? -5.109 -15.617 -39.531 1 48.69 347 CYS B C 1
ATOM 5835 O O . CYS B 1 347 ? -5.941 -15.359 -40.406 1 48.69 347 CYS B O 1
ATOM 5837 N N . VAL B 1 348 ? -5.379 -15.391 -38.281 1 51.47 348 VAL B N 1
ATOM 5838 C CA . VAL B 1 348 ? -6.383 -14.359 -38.062 1 51.47 348 VAL B CA 1
ATOM 5839 C C . VAL B 1 348 ? -5.699 -13.062 -37.625 1 51.47 348 VAL B C 1
ATOM 5841 O O . VAL B 1 348 ? -4.777 -13.07 -36.812 1 51.47 348 VAL B O 1
ATOM 5844 N N . GLU B 1 349 ? -5.934 -12.047 -38.469 1 46.09 349 GLU B N 1
ATOM 5845 C CA . GLU B 1 349 ? -5.43 -10.734 -38.062 1 46.09 349 GLU B CA 1
ATOM 5846 C C . GLU B 1 349 ? -6.055 -10.266 -36.75 1 46.09 349 GLU B C 1
ATOM 5848 O O . GLU B 1 349 ? -7.246 -10.469 -36.531 1 46.09 349 GLU B O 1
ATOM 5853 N N . GLY B 1 350 ? -5.234 -10.031 -35.719 1 44.81 350 GLY B N 1
ATOM 5854 C CA . GLY B 1 350 ? -5.609 -9.594 -34.375 1 44.81 350 GLY B CA 1
ATOM 5855 C C . GLY B 1 350 ? -6.832 -8.695 -34.375 1 44.81 350 GLY B C 1
ATOM 5856 O O . GLY B 1 350 ? -7.734 -8.883 -33.562 1 44.81 350 GLY B O 1
ATOM 5857 N N . GLU B 1 351 ? -6.832 -7.871 -35.312 1 41.94 351 GLU B N 1
ATOM 5858 C CA . GLU B 1 351 ? -7.93 -6.906 -35.375 1 41.94 351 GLU B CA 1
ATOM 5859 C C . GLU B 1 351 ? -9.25 -7.598 -35.719 1 41.94 351 GLU B C 1
ATOM 5861 O O . GLU B 1 351 ? -10.297 -7.242 -35.188 1 41.94 351 GLU B O 1
ATOM 5866 N N . SER B 1 352 ? -9.125 -8.516 -36.625 1 43.38 352 SER B N 1
ATOM 5867 C CA . SER B 1 352 ? -10.328 -9.211 -37.031 1 43.38 352 SER B CA 1
ATOM 5868 C C . SER B 1 352 ? -10.922 -10.047 -35.906 1 43.38 352 SER B C 1
ATOM 5870 O O . SER B 1 352 ? -12.141 -10.148 -35.781 1 43.38 352 SER B O 1
ATOM 5872 N N . LEU B 1 353 ? -10.062 -10.547 -35.156 1 47.66 353 LEU B N 1
ATOM 5873 C CA . LEU B 1 353 ? -10.508 -11.328 -34 1 47.66 353 LEU B CA 1
ATOM 5874 C C . LEU B 1 353 ? -11.211 -10.438 -32.969 1 47.66 353 LEU B C 1
ATOM 5876 O O . LEU B 1 353 ? -12.242 -10.82 -32.438 1 47.66 353 LEU B O 1
ATOM 5880 N N . LEU B 1 354 ? -10.523 -9.312 -32.75 1 43.25 354 LEU B N 1
ATOM 5881 C CA . LEU B 1 354 ? -11.141 -8.367 -31.812 1 43.25 354 LEU B CA 1
ATOM 5882 C C . LEU B 1 354 ? -12.539 -7.98 -32.281 1 43.25 354 LEU B C 1
ATOM 5884 O O . LEU B 1 354 ? -13.461 -7.875 -31.453 1 43.25 354 LEU B O 1
ATOM 5888 N N . MET B 1 355 ? -12.57 -7.848 -33.594 1 40.66 355 MET B N 1
ATOM 5889 C CA . MET B 1 355 ? -13.859 -7.473 -34.156 1 40.66 355 MET B CA 1
ATOM 5890 C C . MET B 1 355 ? -14.875 -8.602 -34 1 40.66 355 MET B C 1
ATOM 5892 O O . MET B 1 355 ? -16.047 -8.359 -33.75 1 40.66 355 MET B O 1
ATOM 5896 N N . ALA B 1 356 ? -14.305 -9.719 -34.156 1 43 356 ALA B N 1
ATOM 5897 C CA . ALA B 1 356 ? -15.195 -10.867 -34.031 1 43 356 ALA B CA 1
ATOM 5898 C C . ALA B 1 356 ? -15.609 -11.109 -32.594 1 43 356 ALA B C 1
ATOM 5900 O O . ALA B 1 356 ? -16.703 -11.609 -32.312 1 43 356 ALA B O 1
ATOM 5901 N N . LEU B 1 357 ? -14.625 -10.703 -31.781 1 43.81 357 LEU B N 1
ATOM 5902 C CA . LEU B 1 357 ? -14.859 -10.945 -30.359 1 43.81 357 LEU B CA 1
ATOM 5903 C C . LEU B 1 357 ? -15.656 -9.805 -29.734 1 43.81 357 LEU B C 1
ATOM 5905 O O . LEU B 1 357 ? -16.172 -9.938 -28.625 1 43.81 357 LEU B O 1
ATOM 5909 N N . LYS B 1 358 ? -15.531 -8.703 -30.516 1 38.84 358 LYS B N 1
ATOM 5910 C CA . LYS B 1 358 ? -16.312 -7.59 -30 1 38.84 358 LYS B CA 1
ATOM 5911 C C . LYS B 1 358 ? -17.719 -8.055 -29.594 1 38.84 358 LYS B C 1
ATOM 5913 O O . LYS B 1 358 ? -18.297 -7.516 -28.641 1 38.84 358 LYS B O 1
ATOM 5918 N N . ASN B 1 359 ? -18.109 -8.992 -30.453 1 35.97 359 ASN B N 1
ATOM 5919 C CA . ASN B 1 359 ? -19.484 -9.398 -30.219 1 35.97 359 ASN B CA 1
ATOM 5920 C C . ASN B 1 359 ? -19.578 -10.5 -29.172 1 35.97 359 ASN B C 1
ATOM 5922 O O . ASN B 1 359 ? -20.625 -11.117 -29 1 35.97 359 ASN B O 1
ATOM 5926 N N . VAL B 1 360 ? -18.5 -10.93 -28.812 1 33.59 360 VAL B N 1
ATOM 5927 C CA . VAL B 1 360 ? -18.609 -12.031 -27.875 1 33.59 360 VAL B CA 1
ATOM 5928 C C . VAL B 1 360 ? -18.812 -11.492 -26.453 1 33.59 360 VAL B C 1
ATOM 5930 O O . VAL B 1 360 ? -17.953 -10.781 -25.922 1 33.59 360 VAL B O 1
ATOM 5933 N N . ALA B 1 361 ? -20 -10.789 -26.297 1 31.91 361 ALA B N 1
ATOM 5934 C CA . ALA B 1 361 ? -20.375 -10.43 -24.922 1 31.91 361 ALA B CA 1
ATOM 5935 C C . ALA B 1 361 ? -20.594 -11.68 -24.062 1 31.91 361 ALA B C 1
ATOM 5937 O O . ALA B 1 361 ? -21.25 -12.625 -24.5 1 31.91 361 ALA B O 1
ATOM 5938 N N . LEU B 1 362 ? -19.531 -12.156 -23.453 1 30.2 362 LEU B N 1
ATOM 5939 C CA . LEU B 1 362 ? -19.812 -13.297 -22.578 1 30.2 362 LEU B CA 1
ATOM 5940 C C . LEU B 1 362 ? -20.828 -12.914 -21.5 1 30.2 362 LEU B C 1
ATOM 5942 O O . LEU B 1 362 ? -20.641 -11.922 -20.797 1 30.2 362 LEU B O 1
ATOM 5946 N N . SER B 1 363 ? -22.109 -12.867 -21.938 1 28.77 363 SER B N 1
ATOM 5947 C CA . SER B 1 363 ? -23.25 -12.547 -21.078 1 28.77 363 SER B CA 1
ATOM 5948 C C . SER B 1 363 ? -23.281 -13.445 -19.844 1 28.77 363 SER B C 1
ATOM 5950 O O . SER B 1 363 ? -24.219 -13.375 -19.047 1 28.77 363 SER B O 1
ATOM 5952 N N . SER B 1 364 ? -22.391 -14.336 -19.562 1 28.14 364 SER B N 1
ATOM 5953 C CA . SER B 1 364 ? -23.078 -15.172 -18.578 1 28.14 364 SER B CA 1
ATOM 5954 C C . SER B 1 364 ? -23.422 -14.375 -17.328 1 28.14 364 SER B C 1
ATOM 5956 O O . SER B 1 364 ? -22.875 -13.289 -17.109 1 28.14 364 SER B O 1
ATOM 5958 N N . GLY B 1 365 ? -24.344 -14.883 -16.406 1 27.58 365 GLY B N 1
ATOM 5959 C CA . GLY B 1 365 ? -24.562 -14.492 -15.023 1 27.58 365 GLY B CA 1
ATOM 5960 C C . GLY B 1 365 ? -23.344 -13.891 -14.367 1 27.58 365 GLY B C 1
ATOM 5961 O O . GLY B 1 365 ? -22.391 -13.5 -15.055 1 27.58 365 GLY B O 1
ATOM 5962 N N . SER B 1 366 ? -23.188 -14.062 -13.07 1 29.64 366 SER B N 1
ATOM 5963 C CA . SER B 1 366 ? -22.188 -13.523 -12.148 1 29.64 366 SER B CA 1
ATOM 5964 C C . SER B 1 366 ? -20.781 -13.773 -12.648 1 29.64 366 SER B C 1
ATOM 5966 O O . SER B 1 366 ? -19.797 -13.43 -11.969 1 29.64 366 SER B O 1
ATOM 5968 N N . ASN B 1 367 ? -20.734 -14.68 -13.711 1 30.3 367 ASN B N 1
ATOM 5969 C CA . ASN B 1 367 ? -19.406 -15.203 -13.992 1 30.3 367 ASN B CA 1
ATOM 5970 C C . ASN B 1 367 ? -18.719 -14.422 -15.117 1 30.3 367 ASN B C 1
ATOM 5972 O O . ASN B 1 367 ? -19.312 -14.211 -16.172 1 30.3 367 ASN B O 1
ATOM 5976 N N . ILE B 1 368 ? -18.109 -13.477 -14.797 1 30.02 368 ILE B N 1
ATOM 5977 C CA . ILE B 1 368 ? -17.375 -12.578 -15.695 1 30.02 368 ILE B CA 1
ATOM 5978 C C . ILE B 1 368 ? -16.266 -13.352 -16.406 1 30.02 368 ILE B C 1
ATOM 5980 O O . ILE B 1 368 ? -15.477 -14.047 -15.766 1 30.02 368 ILE B O 1
ATOM 5984 N N . ILE B 1 369 ? -16.594 -13.758 -17.766 1 30.75 369 ILE B N 1
ATOM 5985 C CA . ILE B 1 369 ? -15.5 -14.258 -18.594 1 30.75 369 ILE B CA 1
ATOM 5986 C C . ILE B 1 369 ? -14.773 -13.086 -19.25 1 30.75 369 ILE B C 1
ATOM 5988 O O . ILE B 1 369 ? -15.406 -12.109 -19.672 1 30.75 369 ILE B O 1
ATOM 5992 N N . THR B 1 370 ? -13.609 -12.812 -18.953 1 31.89 370 THR B N 1
ATOM 5993 C CA . THR B 1 370 ? -12.859 -11.742 -19.594 1 31.89 370 THR B CA 1
ATOM 5994 C C . THR B 1 370 ? -12.008 -12.281 -20.75 1 31.89 370 THR B C 1
ATOM 5996 O O . THR B 1 370 ? -11.367 -13.328 -20.609 1 31.89 370 THR B O 1
ATOM 5999 N N . PHE B 1 371 ? -12.422 -11.773 -21.969 1 31.97 371 PHE B N 1
ATOM 6000 C CA . PHE B 1 371 ? -11.594 -12.07 -23.125 1 31.97 371 PHE B CA 1
ATOM 6001 C C . PHE B 1 371 ? -10.578 -10.961 -23.359 1 31.97 371 PHE B C 1
ATOM 6003 O O . PHE B 1 371 ? -10.867 -9.781 -23.156 1 31.97 371 PHE B O 1
ATOM 6010 N N . ARG B 1 372 ? -9.391 -11.273 -23.125 1 32.84 372 ARG B N 1
ATOM 6011 C CA . ARG B 1 372 ? -8.383 -10.336 -23.594 1 32.84 372 ARG B CA 1
ATOM 6012 C C . ARG B 1 372 ? -7.801 -10.773 -24.938 1 32.84 372 ARG B C 1
ATOM 6014 O O . ARG B 1 372 ? -7.418 -11.938 -25.094 1 32.84 372 ARG B O 1
ATOM 6021 N N . VAL B 1 373 ? -8.305 -9.859 -25.906 1 29.7 373 VAL B N 1
ATOM 6022 C CA . VAL B 1 373 ? -7.684 -10.078 -27.219 1 29.7 373 VAL B CA 1
ATOM 6023 C C . VAL B 1 373 ? -6.43 -9.219 -27.344 1 29.7 373 VAL B C 1
ATOM 6025 O O . VAL B 1 373 ? -6.461 -8.016 -27.062 1 29.7 373 VAL B O 1
ATOM 6028 N N . ALA B 1 374 ? -5.363 -9.594 -27.016 1 29.38 374 ALA B N 1
ATOM 6029 C CA . ALA B 1 374 ? -4.16 -8.828 -27.328 1 29.38 374 ALA B CA 1
ATOM 6030 C C . ALA B 1 374 ? -3.73 -9.047 -28.781 1 29.38 374 ALA B C 1
ATOM 6032 O O . ALA B 1 374 ? -3.67 -10.188 -29.25 1 29.38 374 ALA B O 1
ATOM 6033 N N . SER B 1 375 ? -4.227 -8.016 -29.594 1 28.19 375 SER B N 1
ATOM 6034 C CA . SER B 1 375 ? -3.541 -8 -30.891 1 28.19 375 SER B CA 1
ATOM 6035 C C . SER B 1 375 ? -2.105 -7.512 -30.734 1 28.19 375 SER B C 1
ATOM 6037 O O . SER B 1 375 ? -1.866 -6.426 -30.203 1 28.19 375 SER B O 1
ATOM 6039 N N . ALA B 1 376 ? -1.33 -8.117 -30.219 1 28.59 376 ALA B N 1
ATOM 6040 C CA . ALA B 1 376 ? 0.056 -7.66 -30.281 1 28.59 376 ALA B CA 1
ATOM 6041 C C . ALA B 1 376 ? 0.437 -7.262 -31.703 1 28.59 376 ALA B C 1
ATOM 6043 O O . ALA B 1 376 ? 0.464 -8.102 -32.625 1 28.59 376 ALA B O 1
ATOM 6044 N N . SER B 1 377 ? -0.034 -6.086 -32.25 1 26.62 377 SER B N 1
ATOM 6045 C CA . SER B 1 377 ? 1.006 -5.586 -33.156 1 26.62 377 SER B CA 1
ATOM 6046 C C . SER B 1 377 ? 2.348 -5.48 -32.438 1 26.62 377 SER B C 1
ATOM 6048 O O . SER B 1 377 ? 2.568 -4.562 -31.641 1 26.62 377 SER B O 1
ATOM 6050 N N . PHE B 1 378 ? 2.818 -6.391 -31.797 1 27.42 378 PHE B N 1
ATOM 6051 C CA . PHE B 1 378 ? 4.195 -6.359 -31.328 1 27.42 378 PHE B CA 1
ATOM 6052 C C . PHE B 1 378 ? 5.117 -5.738 -32.375 1 27.42 378 PHE B C 1
ATOM 6054 O O . PHE B 1 378 ? 5.168 -6.191 -33.5 1 27.42 378 PHE B O 1
ATOM 6061 N N . ARG B 1 379 ? 5.352 -4.453 -32.344 1 27.47 379 ARG B N 1
ATOM 6062 C CA . ARG B 1 379 ? 6.648 -4.148 -32.938 1 27.47 379 ARG B CA 1
ATOM 6063 C C . ARG B 1 379 ? 7.691 -5.184 -32.531 1 27.47 379 ARG B C 1
ATOM 6065 O O . ARG B 1 379 ? 7.824 -5.512 -31.344 1 27.47 379 ARG B O 1
ATOM 6072 N N . PHE B 1 380 ? 8.031 -6.105 -33.438 1 26.17 380 PHE B N 1
ATOM 6073 C CA . PHE B 1 380 ? 9.188 -6.996 -33.438 1 26.17 380 PHE B CA 1
ATOM 6074 C C . PHE B 1 380 ? 10.406 -6.301 -32.844 1 26.17 380 PHE B C 1
ATOM 6076 O O . PHE B 1 380 ? 10.984 -5.414 -33.469 1 26.17 380 PHE B O 1
ATOM 6083 N N . ASN B 1 381 ? 10.344 -5.609 -31.672 1 27.08 381 ASN B N 1
ATOM 6084 C CA . ASN B 1 381 ? 11.773 -5.492 -31.391 1 27.08 381 ASN B CA 1
ATOM 6085 C C . ASN B 1 381 ? 12.406 -6.855 -31.141 1 27.08 381 ASN B C 1
ATOM 6087 O O . ASN B 1 381 ? 12.008 -7.57 -30.219 1 27.08 381 ASN B O 1
ATOM 6091 N N . PRO B 1 382 ? 13.109 -7.496 -32.125 1 26.36 382 PRO B N 1
ATOM 6092 C CA . PRO B 1 382 ? 13.859 -8.75 -32.094 1 26.36 382 PRO B CA 1
ATOM 6093 C C . PRO B 1 382 ? 14.477 -9.039 -30.719 1 26.36 382 PRO B C 1
ATOM 6095 O O . PRO B 1 382 ? 14.609 -10.203 -30.328 1 26.36 382 PRO B O 1
ATOM 6098 N N . ASP B 1 383 ? 15.141 -8.086 -30.141 1 27.58 383 ASP B N 1
ATOM 6099 C CA . ASP B 1 383 ? 16.094 -8.43 -29.094 1 27.58 383 ASP B CA 1
ATOM 6100 C C . ASP B 1 383 ? 15.359 -8.812 -27.797 1 27.58 383 ASP B C 1
ATOM 6102 O O . ASP B 1 383 ? 15.969 -9.367 -26.875 1 27.58 383 ASP B O 1
ATOM 6106 N N . GLU B 1 384 ? 14.32 -8.031 -27.359 1 29.45 384 GLU B N 1
ATOM 6107 C CA . GLU B 1 384 ? 13.812 -8.367 -26.031 1 29.45 384 GLU B CA 1
ATOM 6108 C C . GLU B 1 384 ? 12.844 -9.547 -26.094 1 29.45 384 GLU B C 1
ATOM 6110 O O . GLU B 1 384 ? 11.914 -9.547 -26.906 1 29.45 384 GLU B O 1
ATOM 6115 N N . LEU B 1 385 ? 13.133 -10.812 -25.766 1 26.98 385 LEU B N 1
ATOM 6116 C CA . LEU B 1 385 ? 12.562 -12.156 -25.734 1 26.98 385 LEU B CA 1
ATOM 6117 C C . LEU B 1 385 ? 11.102 -12.117 -25.297 1 26.98 385 LEU B C 1
ATOM 6119 O O . LEU B 1 385 ? 10.445 -13.156 -25.234 1 26.98 385 LEU B O 1
ATOM 6123 N N . VAL B 1 386 ? 10.664 -11.195 -24.531 1 28.75 386 VAL B N 1
ATOM 6124 C CA . VAL B 1 386 ? 9.273 -11.453 -24.156 1 28.75 386 VAL B CA 1
ATOM 6125 C C . VAL B 1 386 ? 8.391 -11.445 -25.391 1 28.75 386 VAL B C 1
ATOM 6127 O O . VAL B 1 386 ? 7.168 -11.289 -25.297 1 28.75 386 VAL B O 1
ATOM 6130 N N . SER B 1 387 ? 8.789 -11.227 -26.578 1 30.11 387 SER B N 1
ATOM 6131 C CA . SER B 1 387 ? 8.273 -11.469 -27.922 1 30.11 387 SER B CA 1
ATOM 6132 C C . SER B 1 387 ? 7.637 -12.852 -28.016 1 30.11 387 SER B C 1
ATOM 6134 O O . SER B 1 387 ? 7.211 -13.266 -29.109 1 30.11 387 SER B O 1
ATOM 6136 N N . THR B 1 388 ? 8.117 -13.758 -27.172 1 29.22 388 THR B N 1
ATOM 6137 C CA . THR B 1 388 ? 8.039 -15.125 -27.672 1 29.22 388 THR B CA 1
ATOM 6138 C C . THR B 1 388 ? 6.586 -15.516 -27.953 1 29.22 388 THR B C 1
ATOM 6140 O O . THR B 1 388 ? 6.324 -16.453 -28.719 1 29.22 388 THR B O 1
ATOM 6143 N N . LEU B 1 389 ? 5.684 -15.516 -26.891 1 29.77 389 LEU B N 1
ATOM 6144 C CA . LEU B 1 389 ? 4.699 -16.5 -27.328 1 29.77 389 LEU B CA 1
ATOM 6145 C C . LEU B 1 389 ? 3.98 -16.016 -28.578 1 29.77 389 LEU B C 1
ATOM 6147 O O . LEU B 1 389 ? 4.352 -14.992 -29.156 1 29.77 389 LEU B O 1
ATOM 6151 N N . TYR B 1 390 ? 2.547 -16.453 -28.75 1 30.19 390 TYR B N 1
ATOM 6152 C CA . TYR B 1 390 ? 1.744 -16.469 -29.969 1 30.19 390 TYR B CA 1
ATOM 6153 C C . TYR B 1 390 ? 1.161 -15.094 -30.266 1 30.19 390 TYR B C 1
ATOM 6155 O O . TYR B 1 390 ? 0.931 -14.305 -29.344 1 30.19 390 TYR B O 1
ATOM 6163 N N . PRO B 1 391 ? 1.37 -14.594 -31.547 1 30.72 391 PRO B N 1
ATOM 6164 C CA . PRO B 1 391 ? 0.891 -13.32 -32.062 1 30.72 391 PRO B CA 1
ATOM 6165 C C . PRO B 1 391 ? -0.488 -12.938 -31.547 1 30.72 391 PRO B C 1
ATOM 6167 O O . PRO B 1 391 ? -0.718 -11.773 -31.203 1 30.72 391 PRO B O 1
ATOM 6170 N N . SER B 1 392 ? -1.48 -13.742 -32 1 29.78 392 SER B N 1
ATOM 6171 C CA . SER B 1 392 ? -2.887 -13.453 -31.75 1 29.78 392 SER B CA 1
ATOM 6172 C C . SER B 1 392 ? -3.416 -14.281 -30.594 1 29.78 392 SER B C 1
ATOM 6174 O O . SER B 1 392 ? -3.607 -15.492 -30.719 1 29.78 392 SER B O 1
ATOM 6176 N N . CYS B 1 393 ? -2.879 -14.016 -29.438 1 29.83 393 CYS B N 1
ATOM 6177 C CA . CYS B 1 393 ? -3.258 -14.82 -28.281 1 29.83 393 CYS B CA 1
ATOM 6178 C C . CYS B 1 393 ? -4.469 -14.219 -27.562 1 29.83 393 CYS B C 1
ATOM 6180 O O . CYS B 1 393 ? -4.555 -13 -27.406 1 29.83 393 CYS B O 1
ATOM 6182 N N . VAL B 1 394 ? -5.602 -14.945 -27.719 1 33.34 394 VAL B N 1
ATOM 6183 C CA . VAL B 1 394 ? -6.773 -14.594 -26.922 1 33.34 394 VAL B CA 1
ATOM 6184 C C . VAL B 1 394 ? -6.746 -15.352 -25.594 1 33.34 394 VAL B C 1
ATOM 6186 O O . VAL B 1 394 ? -6.559 -16.578 -25.578 1 33.34 394 VAL B O 1
ATOM 6189 N N . ALA B 1 395 ? -6.422 -14.656 -24.578 1 34.81 395 ALA B N 1
ATOM 6190 C CA . ALA B 1 395 ? -6.504 -15.273 -23.25 1 34.81 395 ALA B CA 1
ATOM 6191 C C . ALA B 1 395 ? -7.91 -15.148 -22.672 1 34.81 395 ALA B C 1
ATOM 6193 O O . ALA B 1 395 ? -8.516 -14.078 -22.719 1 34.81 395 ALA B O 1
ATOM 6194 N N . ILE B 1 396 ? -8.594 -16.312 -22.562 1 35.88 396 ILE B N 1
ATOM 6195 C CA . ILE B 1 396 ? -9.922 -16.391 -21.953 1 35.88 396 ILE B CA 1
ATOM 6196 C C . ILE B 1 396 ? -9.812 -16.875 -20.516 1 35.88 396 ILE B C 1
ATOM 6198 O O . ILE B 1 396 ? -9.203 -17.922 -20.266 1 35.88 396 ILE B O 1
ATOM 6202 N N . ILE B 1 397 ? -9.984 -16.062 -19.688 1 31.62 397 ILE B N 1
ATOM 6203 C CA . ILE B 1 397 ? -9.969 -16.484 -18.281 1 31.62 397 ILE B CA 1
ATOM 6204 C C . ILE B 1 397 ? -11.398 -16.734 -17.812 1 31.62 397 ILE B C 1
ATOM 6206 O O . ILE B 1 397 ? -12.273 -15.891 -17.953 1 31.62 397 ILE B O 1
ATOM 6210 N N . LEU B 1 398 ? -11.797 -18.031 -17.5 1 31.41 398 LEU B N 1
ATOM 6211 C CA . LEU B 1 398 ? -13.133 -18.5 -17.141 1 31.41 398 LEU B CA 1
ATOM 6212 C C . LEU B 1 398 ? -13.344 -18.453 -15.633 1 31.41 398 LEU B C 1
ATOM 6214 O O . LEU B 1 398 ? -12.438 -18.797 -14.867 1 31.41 398 LEU B O 1
ATOM 6218 N N . SER B 1 399 ? -14.18 -17.609 -15.289 1 30.94 399 SER B N 1
ATOM 6219 C CA . SER B 1 399 ? -14.656 -17.734 -13.914 1 30.94 399 SER B CA 1
ATOM 6220 C C . SER B 1 399 ? -15.828 -18.703 -13.82 1 30.94 399 SER B C 1
ATOM 6222 O O . SER B 1 399 ? -16.391 -19.109 -14.844 1 30.94 399 SER B O 1
ATOM 6224 N N . SER B 1 400 ? -16.344 -19.234 -12.711 1 27.73 400 SER B N 1
ATOM 6225 C CA . SER B 1 400 ? -17.281 -20.328 -12.43 1 27.73 400 SER B CA 1
ATOM 6226 C C . SER B 1 400 ? -18.469 -20.281 -13.383 1 27.73 400 SER B C 1
ATOM 6228 O O . SER B 1 400 ? -18.938 -21.328 -13.852 1 27.73 400 SER B O 1
ATOM 6230 N N . ASP B 1 401 ? -19.5 -19.562 -13.445 1 26.42 401 ASP B N 1
ATOM 6231 C CA . ASP B 1 401 ? -20.812 -19.844 -14.016 1 26.42 401 ASP B CA 1
ATOM 6232 C C . ASP B 1 401 ? -20.875 -19.406 -15.477 1 26.42 401 ASP B C 1
ATOM 6234 O O . ASP B 1 401 ? -21.031 -18.219 -15.766 1 26.42 401 ASP B O 1
ATOM 6238 N N . PHE B 1 402 ? -19.984 -19.797 -16.359 1 28.91 402 PHE B N 1
ATOM 6239 C CA . PHE B 1 402 ? -20.047 -19.078 -17.625 1 28.91 402 PHE B CA 1
ATOM 6240 C C . PHE B 1 402 ? -20.531 -20 -18.734 1 28.91 402 PHE B C 1
ATOM 6242 O O . PHE B 1 402 ? -20.328 -21.203 -18.688 1 28.91 402 PHE B O 1
ATOM 6249 N N . ARG B 1 403 ? -21.734 -19.578 -19.375 1 26.33 403 ARG B N 1
ATOM 6250 C CA . ARG B 1 403 ? -22.156 -20.25 -20.594 1 26.33 403 ARG B CA 1
ATOM 6251 C C . ARG B 1 403 ? -21.688 -19.5 -21.828 1 26.33 403 ARG B C 1
ATOM 6253 O O . ARG B 1 403 ? -21.734 -18.266 -21.859 1 26.33 403 ARG B O 1
ATOM 6260 N N . ILE B 1 404 ? -20.719 -19.828 -22.578 1 26.77 404 ILE B N 1
ATOM 6261 C CA . ILE B 1 404 ? -20.219 -19.266 -23.828 1 26.77 404 ILE B CA 1
ATOM 6262 C C . ILE B 1 404 ? -21.094 -19.734 -24.984 1 26.77 404 ILE B C 1
ATOM 6264 O O . ILE B 1 404 ? -21.344 -20.938 -25.141 1 26.77 404 ILE B O 1
ATOM 6268 N N . SER B 1 405 ? -22.125 -18.844 -25.453 1 23.48 405 SER B N 1
ATOM 6269 C CA . SER B 1 405 ? -22.828 -19.25 -26.656 1 23.48 405 SER B CA 1
ATOM 6270 C C . SER B 1 405 ? -22.219 -18.609 -27.906 1 23.48 405 SER B C 1
ATOM 6272 O O . SER B 1 405 ? -21.953 -17.406 -27.922 1 23.48 405 SER B O 1
ATOM 6274 N N . ILE B 1 406 ? -21.438 -19.203 -28.594 1 22.95 406 ILE B N 1
ATOM 6275 C CA . ILE B 1 406 ? -20.906 -18.828 -29.906 1 22.95 406 ILE B CA 1
ATOM 6276 C C . ILE B 1 406 ? -22 -18.922 -30.953 1 22.95 406 ILE B C 1
ATOM 6278 O O . ILE B 1 406 ? -22.594 -19.984 -31.156 1 22.95 406 ILE B O 1
ATOM 6282 N N . LYS B 1 407 ? -22.688 -17.797 -31.219 1 22.98 407 LYS B N 1
ATOM 6283 C CA . LYS B 1 407 ? -23.641 -17.797 -32.344 1 22.98 407 LYS B CA 1
ATOM 6284 C C . LYS B 1 407 ? -22.938 -18.016 -33.656 1 22.98 407 LYS B C 1
ATOM 6286 O O . LYS B 1 407 ? -21.969 -17.312 -33.969 1 22.98 407 LYS B O 1
ATOM 6291 N N . ASN B 1 408 ? -23.031 -19.203 -34.094 1 19.45 408 ASN B N 1
ATOM 6292 C CA . ASN B 1 408 ? -22.828 -19.469 -35.5 1 19.45 408 ASN B CA 1
ATOM 6293 C C . ASN B 1 408 ? -23.812 -18.703 -36.375 1 19.45 408 ASN B C 1
ATOM 6295 O O . ASN B 1 408 ? -25.016 -18.734 -36.125 1 19.45 408 ASN B O 1
#

Radius of gyration: 29.78 Å; Cα contacts (8 Å, |Δi|>4): 1684; chains: 2; bounding box: 79×92×87 Å

Foldseek 3Di:
DPPPVPPPPPPPPDCCVCVVDDPDPPPPPPPPDDPPPPPPPPQAAQQAPLLVFAAADVVLLVLLVCLVVVCVVPPDPHDVVNVVVLVVLLLLLLVLQCVLQVHDSLQKFKFQFLLLQLLQVLQFQQVVLVVQAQEEEEALQDDPSNVVSVVVSVVVPGYYHHFYADQQREGDVVVVLVPDDLRYAEYEYAQARSAQQFGYPLLSVLVSCVVSVHAYEYECQVPRLQDRHYCVSSNHQKYKYGQRSLSFDRRMIIMGGDPVVHRGTDAPDADDCPSNGNHDDDDSSSRSSSSSVSSNVSSVCNVVQQVQLQVVLVCVVCVCPVPAPQKDWGHDPPRGRSQKTKIAHPPDQLVVVCVVCVSQNQPDPSKRWRWDFDQPPPPPPVPSPVPPDHRGMTITGTGGGTDRDDDD/DPPPVVPPPPPPVPPPVPVVDDPDDDPPDPPPPDPPPPPPPDQAAQQQPLLVFAAADVVLLVLLVCLVVVCPVPPPADPVRNVVVLVVLLLLLLVLQCVLQVHDSLQKFKFQFLLLQLLQVLQFQQVVLVVQAQEEEEAPQDDPSNVVSVVVSVVVPGYYHHFYADQQREGDLVVVLVPDDLRYAEYEYAQARSAQQFGYPLLSVLVSCVVSVHAYEYECQQPRLQDHHYCVSSNHQKYKYGQRSLSFDRRMIIMGGDPVVHRGTDAPDADPCPSNGNHDDDDSSSRSSSSSVSSNVSSVCNVVQQVQLQVVLVCVVCVCPVPAPQKAWGHDPPRGRSQKTKIAHPPDQLVVVCVVCVSQNQPDPSKRWRWDFDQPPPPPPVPSPVPDDHRGMTITGTGRPTDRDDDD

InterPro domains:
  IPR000192 Aminotransferase class V domain [PF00266] (46-367)
  IPR015421 Pyridoxal phosphate-dependent transferase, major domain [G3DSA:3.40.640.10] (57-302)
  IPR015422 Pyridoxal phosphate-dependent transferase, small domain [G3DSA:3.90.1150.10] (46-368)
  IPR015424 Pyridoxal phosphate-dependent transferase [SSF53383] (44-370)

Secondary structure (DSSP, 8-state):
----------------------------------SS-------------TTT--PPPHHHHHHHTHHHH-----SSS-HHHHHHHHHHHHHHHHHHHHHHHT--GGGEEEES-HHHHHHHHHHHHHHHHTTT--EEEEETTS-HHHHHHHHHHHHTT-EEEEE-B-TTS-B-HHHHHHH--TTEEEEE--SB-TTT-BBP-HHHHHHHHHHHT-EEEEE-TTTTTTS---TTTTT-SEEEEESTTTT--TT-EEEEE-TTTT-----SS-SS-TGGGTS-S---HHHHHHHHHHHHHHHHHHHHHHHHHHHHHHHHHHHHHHHSSSEEE-S-SSSB-TTEEEEEETT--HHHHHHHHHT-----SS---EEEEEE------TTSGGG-S-SEEEEEE--SS-------/----------------------------------SS-------------TTT--PPPHHHHHHHTHHHH-----TTS-SHHHHHHHHHHHHHHHHHHHHHTT--GGGEEEES-HHHHHHHHHHHHHHHHTTT--EEEEETTS-HHHHHHHHHHHHTT-EEEEE-B-TTS-B-HHHHHHH--TTEEEEE--SB-TTT-BBP-HHHHHHHHHHTT-EEEEE-TTTTTTS---TTTTT-SEEEEESTTTT--TT-EEEEE-TTTT-----SS-SS-TGGGTS-S---HHHHHHHHHHHHHHHHHHHHHHHHHHHHHHHHHHHHHHHSSSEEE-S-SSSB-TTEEEEEETT--HHHHHHHHHT-----SS---EEEEEE------TTSGGG-S-SEEEEEE--SS-------

pLDDT: mean 73.61, std 30.44, range [17.69, 98.94]

Nearest PDB structures (foldseek):
  8rme-assembly1_A  TM=9.092E-01  e=2.604E-54  Homo sapiens
  8pk8-assembly1_A  TM=9.151E-01  e=1.902E-53  Homo sapiens
  7rtk-assembly1_A  TM=9.071E-01  e=3.476E-53  Homo sapiens
  5wkp-assembly1_E  TM=9.219E-01  e=7.516E-52  Homo sapiens
  5wkp-assembly1_A  TM=9.199E-01  e=7.076E-52  Homo sapiens

Solvent-accessible surface area (backbone atoms only — not comparable to full-atom values): 42441 Å² total; per-residue (Å²): 134,80,79,75,76,71,78,75,78,77,76,72,75,74,76,74,68,72,67,85,82,72,87,67,81,81,81,60,81,70,70,80,68,81,85,87,86,70,75,88,68,84,68,34,43,33,52,4,56,38,80,75,41,37,55,33,37,67,73,21,49,60,63,16,50,62,59,40,53,59,64,67,61,66,61,58,76,29,15,73,31,44,58,47,46,46,50,50,44,38,52,50,14,35,40,28,47,17,56,52,30,59,49,57,42,89,28,54,32,71,37,56,17,29,40,50,22,38,27,40,53,54,53,5,35,44,63,60,43,37,94,74,20,46,29,37,35,36,44,71,77,48,57,49,21,52,53,41,41,50,52,55,40,38,76,71,70,35,46,73,46,65,40,66,55,47,90,38,60,37,64,55,65,68,59,52,60,71,66,61,50,95,33,33,46,38,38,41,50,50,37,27,38,84,63,39,12,21,44,40,68,50,48,60,51,14,50,54,25,58,77,68,72,27,45,26,34,28,42,25,42,68,28,56,53,59,50,95,48,44,41,69,80,25,45,46,37,31,34,17,28,34,16,19,55,46,26,7,41,63,43,20,21,26,25,40,41,31,67,83,73,72,64,67,63,40,51,78,35,40,34,79,38,34,67,86,46,49,34,28,46,79,76,30,48,30,48,45,28,11,31,10,43,19,29,45,50,25,56,74,39,27,66,63,47,44,53,41,17,37,52,42,34,49,51,50,52,50,53,47,57,72,70,40,79,63,56,41,73,47,33,33,90,73,50,40,43,52,38,30,38,18,34,27,46,60,96,48,56,35,64,58,48,44,60,59,43,64,64,55,30,34,64,28,68,96,12,34,33,5,72,41,67,44,49,51,78,62,75,77,56,83,80,57,67,86,69,55,74,66,62,28,30,38,30,38,25,47,40,58,55,49,62,83,80,78,84,123,132,80,76,73,75,74,79,77,79,74,75,73,69,75,74,74,72,75,70,86,79,74,87,70,80,87,79,64,84,69,71,81,68,79,81,88,84,72,76,88,68,73,58,27,43,32,52,3,54,40,81,77,42,37,56,33,37,66,74,22,49,61,63,17,50,63,59,40,51,60,62,74,57,65,69,84,69,45,20,72,34,49,60,45,46,46,50,51,44,38,51,51,15,35,40,29,47,16,56,52,30,61,50,56,42,90,28,54,33,70,36,55,17,31,39,50,22,39,26,39,53,55,51,5,35,44,62,58,44,38,94,73,21,46,29,37,37,35,44,72,78,47,58,50,20,51,53,41,40,50,51,54,41,39,78,71,72,34,46,73,46,65,40,67,55,48,89,38,60,36,65,52,67,68,60,53,60,69,67,61,50,96,34,32,47,37,39,42,51,50,36,28,38,84,63,36,12,22,44,41,66,50,49,61,50,15,52,53,25,58,76,66,72,27,45,27,33,30,42,24,41,69,27,56,53,59,50,94,49,44,39,69,77,26,45,45,36,30,35,18,29,35,14,21,57,47,25,7,42,62,42,20,20,25,26,41,43,31,67,82,74,71,64,68,63,40,53,79,35,40,33,79,38,34,66,86,46,50,36,29,46,80,76,28,49,31,47,44,29,11,32,11,44,19,30,45,51,25,58,74,39,26,66,63,48,43,54,42,17,38,54,44,34,49,52,51,53,50,54,46,59,74,71,40,78,63,56,41,74,47,32,35,90,74,49,38,45,52,39,32,40,19,34,26,46,59,95,49,58,35,65,56,48,43,59,61,41,63,64,55,29,34,64,29,68,97,13,34,32,6,73,42,65,44,47,53,79,61,75,78,57,81,79,61,66,88,66,60,71,65,61,26,30,36,31,38,25,48,37,59,56,49,61,82,79,79,83,125